Protein AF-0000000087404071 (afdb_homodimer)

Organism: NCBI:txid433684

Solvent-accessible surface area (backbone atoms only — not comparable to full-atom values): 47043 Å² total; per-residue (Å²): 137,82,78,70,80,77,76,70,75,76,73,71,73,70,72,68,76,66,86,72,91,66,72,61,55,29,76,43,85,42,82,38,25,37,29,34,39,38,40,31,20,65,32,60,66,78,44,68,62,78,69,76,77,49,72,41,61,79,34,69,57,43,48,50,44,55,48,39,45,52,49,43,44,51,49,50,44,65,51,8,68,35,48,36,35,96,51,39,63,20,35,45,32,31,46,17,23,73,33,55,61,46,35,47,54,48,49,56,59,50,48,45,33,76,46,64,73,75,74,86,66,58,68,96,76,67,64,42,88,52,50,72,36,52,36,40,33,31,40,28,30,59,44,33,55,43,30,56,57,46,33,47,58,34,41,59,54,36,26,26,28,35,14,30,52,42,29,27,50,73,59,70,38,33,76,75,25,53,31,48,46,56,59,46,69,47,37,64,55,53,36,51,51,51,50,49,49,40,57,75,69,60,49,50,30,29,28,38,37,22,20,75,43,51,39,13,39,52,46,43,52,50,36,53,52,55,37,56,72,66,67,70,46,43,71,75,46,77,45,69,38,58,88,56,48,71,44,98,44,71,68,21,49,52,52,49,51,52,50,50,52,51,61,70,71,45,81,42,62,33,40,36,41,37,41,54,40,67,51,48,41,56,52,51,53,50,33,35,75,68,65,37,66,44,37,35,35,32,33,64,61,37,49,79,34,62,74,51,68,64,36,88,57,47,76,53,32,45,49,76,49,63,42,73,75,84,68,42,76,54,86,65,47,53,59,35,42,57,53,55,48,74,73,62,84,48,49,61,57,51,54,46,40,71,79,41,37,62,53,80,80,77,62,83,81,74,63,81,78,67,62,58,73,77,76,63,73,67,94,62,84,61,48,42,55,46,68,48,55,41,69,56,62,60,33,44,53,40,26,19,38,38,48,48,53,50,52,51,52,51,45,48,23,60,73,24,49,36,39,72,72,45,41,73,48,82,68,88,79,50,21,61,74,63,84,137,83,77,72,80,77,76,70,78,75,73,70,72,70,71,68,77,67,86,71,91,64,74,60,55,30,76,43,86,43,82,40,26,35,29,34,40,38,40,31,20,64,32,61,68,79,45,70,61,76,70,77,77,52,73,40,60,77,36,70,55,42,46,50,43,56,48,38,45,53,50,42,43,48,50,49,45,66,53,9,68,34,48,37,35,97,52,40,64,20,36,45,32,33,45,18,24,74,34,54,61,46,36,48,54,46,50,56,58,51,46,45,34,75,44,72,74,67,76,84,71,60,69,97,73,66,68,44,88,52,54,71,36,52,37,40,32,30,41,28,28,58,44,31,56,45,30,56,58,45,33,49,58,34,41,59,55,35,25,27,27,36,14,28,51,42,29,26,49,72,60,70,38,32,74,77,25,53,33,47,45,57,59,47,70,48,37,65,57,56,38,51,51,50,51,49,49,40,58,75,70,62,50,50,28,28,29,39,37,22,20,76,44,51,40,12,39,52,48,42,52,48,36,54,51,54,36,55,71,66,65,70,48,44,70,74,46,77,46,70,38,58,89,57,48,70,44,98,44,72,67,22,50,51,52,49,51,53,52,50,51,50,61,68,73,46,81,41,63,33,41,36,41,35,39,53,40,67,49,47,42,56,52,53,54,51,30,36,76,68,65,37,67,45,38,34,36,32,32,64,61,38,47,78,32,63,74,52,68,64,37,88,56,46,77,53,33,44,50,76,48,62,41,73,75,84,67,41,76,54,86,66,48,53,59,35,40,57,54,54,47,76,73,63,84,48,49,61,57,52,53,46,42,73,77,39,37,63,54,82,79,78,63,83,82,73,62,81,79,67,60,59,73,76,77,64,73,68,94,62,86,62,48,42,54,47,67,47,55,40,70,56,63,58,35,45,54,42,26,18,38,39,48,48,52,52,51,51,51,53,45,49,23,61,73,24,48,34,41,71,72,45,39,73,49,82,68,88,80,50,22,61,74,62,83

Structure (mmCIF, N/CA/C/O backbone):
data_AF-0000000087404071-model_v1
#
loop_
_entity.id
_entity.type
_entity.pdbx_description
1 polymer 'G-protein coupled receptor family C group 6 member A'
#
loop_
_atom_site.group_PDB
_atom_site.id
_atom_site.type_symbol
_atom_site.label_atom_id
_atom_site.label_alt_id
_atom_site.label_comp_id
_atom_site.label_asym_id
_atom_site.label_entity_id
_atom_site.label_seq_id
_atom_site.pdbx_PDB_ins_code
_atom_site.Cartn_x
_atom_site.Cartn_y
_atom_site.Cartn_z
_atom_site.occupancy
_atom_site.B_iso_or_equiv
_atom_site.auth_seq_id
_atom_site.auth_comp_id
_atom_site.auth_asym_id
_atom_site.auth_atom_id
_atom_site.pdbx_PDB_model_num
ATOM 1 N N . MET A 1 1 ? 56.219 57.438 -12.195 1 28.77 1 MET A N 1
ATOM 2 C CA . MET A 1 1 ? 55.469 56.688 -11.211 1 28.77 1 MET A CA 1
ATOM 3 C C . MET A 1 1 ? 54.25 56.031 -11.852 1 28.77 1 MET A C 1
ATOM 5 O O . MET A 1 1 ? 53.281 56.719 -12.203 1 28.77 1 MET A O 1
ATOM 9 N N . THR A 1 2 ? 54.5 55.062 -12.789 1 33.03 2 THR A N 1
ATOM 10 C CA . THR A 1 2 ? 53.656 54.375 -13.758 1 33.03 2 THR A CA 1
ATOM 11 C C . THR A 1 2 ? 52.625 53.469 -13.047 1 33.03 2 THR A C 1
ATOM 13 O O . THR A 1 2 ? 53 52.625 -12.242 1 33.03 2 THR A O 1
ATOM 16 N N . PHE A 1 3 ? 51.5 54.062 -12.719 1 33.44 3 PHE A N 1
ATOM 17 C CA . PHE A 1 3 ? 50.344 53.5 -12.062 1 33.44 3 PHE A CA 1
ATOM 18 C C . PHE A 1 3 ? 49.781 52.344 -12.875 1 33.44 3 PHE A C 1
ATOM 20 O O . PHE A 1 3 ? 49.281 52.531 -13.984 1 33.44 3 PHE A O 1
ATOM 27 N N . SER A 1 4 ? 50.469 51.219 -12.859 1 37.12 4 SER A N 1
ATOM 28 C CA . SER A 1 4 ? 49.969 50.062 -13.578 1 37.12 4 SER A CA 1
ATOM 29 C C . SER A 1 4 ? 48.594 49.625 -13.031 1 37.12 4 SER A C 1
ATOM 31 O O . SER A 1 4 ? 48.438 49.469 -11.82 1 37.12 4 SER A O 1
ATOM 33 N N . PRO A 1 5 ? 47.562 50 -13.789 1 35.5 5 PRO A N 1
ATOM 34 C CA . PRO A 1 5 ? 46.188 49.625 -13.383 1 35.5 5 PRO A CA 1
ATOM 35 C C . PRO A 1 5 ? 46.062 48.125 -13.148 1 35.5 5 PRO A C 1
ATOM 37 O O . PRO A 1 5 ? 46.469 47.312 -13.984 1 35.5 5 PRO A O 1
ATOM 40 N N . LEU A 1 6 ? 46.219 47.688 -11.867 1 32.12 6 LEU A N 1
ATOM 41 C CA . LEU A 1 6 ? 45.969 46.312 -11.453 1 32.12 6 LEU A CA 1
ATOM 42 C C . LEU A 1 6 ? 44.594 45.844 -11.859 1 32.12 6 LEU A C 1
ATOM 44 O O . LEU A 1 6 ? 43.562 46.438 -11.453 1 32.12 6 LEU A O 1
ATOM 48 N N . LEU A 1 7 ? 44.438 45.375 -13.125 1 33.25 7 LEU A N 1
ATOM 49 C CA . LEU A 1 7 ? 43.219 44.719 -13.594 1 33.25 7 LEU A CA 1
ATOM 50 C C . LEU A 1 7 ? 42.812 43.594 -12.656 1 33.25 7 LEU A C 1
ATOM 52 O O . LEU A 1 7 ? 43.562 42.625 -12.461 1 33.25 7 LEU A O 1
ATOM 56 N N . SER A 1 8 ? 42.156 43.938 -11.57 1 32.16 8 SER A N 1
ATOM 57 C CA . SER A 1 8 ? 41.625 42.875 -10.711 1 32.16 8 SER A CA 1
ATOM 58 C C . SER A 1 8 ? 40.75 41.906 -11.5 1 32.16 8 SER A C 1
ATOM 60 O O . SER A 1 8 ? 39.844 42.312 -12.211 1 32.16 8 SER A O 1
ATOM 62 N N . PRO A 1 9 ? 41.375 40.75 -11.883 1 34.19 9 PRO A N 1
ATOM 63 C CA . PRO A 1 9 ? 40.469 39.812 -12.531 1 34.19 9 PRO A CA 1
ATOM 64 C C . PRO A 1 9 ? 39.188 39.531 -11.727 1 34.19 9 PRO A C 1
ATOM 66 O O . PRO A 1 9 ? 39.25 39.375 -10.508 1 34.19 9 PRO A O 1
ATOM 69 N N . ALA A 1 10 ? 38.094 40.156 -12.141 1 31.81 10 ALA A N 1
ATOM 70 C CA . ALA A 1 10 ? 36.781 39.781 -11.633 1 31.81 10 ALA A CA 1
ATOM 71 C C . ALA A 1 10 ? 36.594 38.25 -11.711 1 31.81 10 ALA A C 1
ATOM 73 O O . ALA A 1 10 ? 36.562 37.688 -12.797 1 31.81 10 ALA A O 1
ATOM 74 N N . VAL A 1 11 ? 37.188 37.562 -10.758 1 29.66 11 VAL A N 1
ATOM 75 C CA . VAL A 1 11 ? 36.781 36.188 -10.68 1 29.66 11 VAL A CA 1
ATOM 76 C C . VAL A 1 11 ? 35.281 36.094 -10.648 1 29.66 11 VAL A C 1
ATOM 78 O O . VAL A 1 11 ? 34.625 36.531 -9.703 1 29.66 11 VAL A O 1
ATOM 81 N N . ALA A 1 12 ? 34.688 36.156 -11.844 1 29.25 12 ALA A N 1
ATOM 82 C CA . ALA A 1 12 ? 33.281 35.719 -11.875 1 29.25 12 ALA A CA 1
ATOM 83 C C . ALA A 1 12 ? 33.125 34.375 -11.156 1 29.25 12 ALA A C 1
ATOM 85 O O . ALA A 1 12 ? 33.719 33.375 -11.547 1 29.25 12 ALA A O 1
ATOM 86 N N . VAL A 1 13 ? 32.906 34.5 -9.875 1 29.16 13 VAL A N 1
ATOM 87 C CA . VAL A 1 13 ? 32.375 33.312 -9.203 1 29.16 13 VAL A CA 1
ATOM 88 C C . VAL A 1 13 ? 31.281 32.688 -10.062 1 29.16 13 VAL A C 1
ATOM 90 O O . VAL A 1 13 ? 30.234 33.281 -10.289 1 29.16 13 VAL A O 1
ATOM 93 N N . PHE A 1 14 ? 31.688 31.953 -11.047 1 27.28 14 PHE A N 1
ATOM 94 C CA . PHE A 1 14 ? 30.703 31.016 -11.578 1 27.28 14 PHE A CA 1
ATOM 95 C C . PHE A 1 14 ? 29.922 30.344 -10.453 1 27.28 14 PHE A C 1
ATOM 97 O O . PHE A 1 14 ? 30.5 29.594 -9.656 1 27.28 14 PHE A O 1
ATOM 104 N N . CYS A 1 15 ? 28.922 31.078 -9.945 1 26.78 15 CYS A N 1
ATOM 105 C CA . CYS A 1 15 ? 27.906 30.297 -9.258 1 26.78 15 CYS A CA 1
ATOM 106 C C . CYS A 1 15 ? 27.688 28.969 -9.969 1 26.78 15 CYS A C 1
ATOM 108 O O . CYS A 1 15 ? 27.188 28.922 -11.102 1 26.78 15 CYS A O 1
ATOM 110 N N . LEU A 1 16 ? 28.656 28.062 -9.898 1 28.06 16 LEU A N 1
ATOM 111 C CA . LEU A 1 16 ? 28.266 26.688 -10.141 1 28.06 16 LEU A CA 1
ATOM 112 C C . LEU A 1 16 ? 26.797 26.469 -9.82 1 28.06 16 LEU A C 1
ATOM 114 O O . LEU A 1 16 ? 26.344 26.734 -8.703 1 28.06 16 LEU A O 1
ATOM 118 N N . GLY A 1 17 ? 25.938 26.781 -10.711 1 30.06 17 GLY A N 1
ATOM 119 C CA . GLY A 1 17 ? 24.562 26.281 -10.695 1 30.06 17 GLY A CA 1
ATOM 120 C C . GLY A 1 17 ? 24.406 24.984 -9.906 1 30.06 17 GLY A C 1
ATOM 121 O O . GLY A 1 17 ? 25.047 23.984 -10.219 1 30.06 17 GLY A O 1
ATOM 122 N N . SER A 1 18 ? 24.328 25.062 -8.523 1 31.95 18 SER A N 1
ATOM 123 C CA . SER A 1 18 ? 23.875 24.047 -7.574 1 31.95 18 SER A CA 1
ATOM 124 C C . SER A 1 18 ? 23.047 22.969 -8.266 1 31.95 18 SER A C 1
ATOM 126 O O . SER A 1 18 ? 22.312 23.266 -9.219 1 31.95 18 SER A O 1
ATOM 128 N N . CYS A 1 19 ? 23.484 21.828 -8.422 1 34.62 19 CYS A N 1
ATOM 129 C CA . CYS A 1 19 ? 22.703 20.609 -8.555 1 34.62 19 CYS A CA 1
ATOM 130 C C . CYS A 1 19 ? 21.312 20.781 -7.957 1 34.62 19 CYS A C 1
ATOM 132 O O . CYS A 1 19 ? 21.156 20.859 -6.734 1 34.62 19 CYS A O 1
ATOM 134 N N . GLU A 1 20 ? 20.328 21.531 -8.414 1 41.25 20 GLU A N 1
ATOM 135 C CA . GLU A 1 20 ? 18.953 21.922 -8.156 1 41.25 20 GLU A CA 1
ATOM 136 C C . GLU A 1 20 ? 18.281 20.969 -7.164 1 41.25 20 GLU A C 1
ATOM 138 O O . GLU A 1 20 ? 17.641 21.406 -6.211 1 41.25 20 GLU A O 1
ATOM 143 N N . ASN A 1 21 ? 17.562 19.703 -7.543 1 52.06 21 ASN A N 1
ATOM 144 C CA . ASN A 1 21 ? 16.359 19.266 -6.852 1 52.06 21 ASN A CA 1
ATOM 145 C C . ASN A 1 21 ? 16.688 18.5 -5.574 1 52.06 21 ASN A C 1
ATOM 147 O O . ASN A 1 21 ? 16.469 17.281 -5.508 1 52.06 21 ASN A O 1
ATOM 151 N N . GLU A 1 22 ? 17.578 18.891 -4.816 1 67.94 22 GLU A N 1
ATOM 152 C CA . GLU A 1 22 ? 17.75 18.234 -3.52 1 67.94 22 GLU A CA 1
ATOM 153 C C . GLU A 1 22 ? 16.5 18.406 -2.65 1 67.94 22 GLU A C 1
ATOM 155 O O . GLU A 1 22 ? 15.906 19.484 -2.615 1 67.94 22 GLU A O 1
ATOM 160 N N . PRO A 1 23 ? 16.172 17.312 -2.031 1 83.19 23 PRO A N 1
ATOM 161 C CA . PRO A 1 23 ? 15.008 17.422 -1.157 1 83.19 23 PRO A CA 1
ATOM 162 C C . PRO A 1 23 ? 15.234 18.344 0.032 1 83.19 23 PRO A C 1
ATOM 164 O O . PRO A 1 23 ? 16.359 18.484 0.505 1 83.19 23 PRO A O 1
ATOM 167 N N . LEU A 1 24 ? 14.328 19.234 0.399 1 94.81 24 LEU A N 1
ATOM 168 C CA . LEU A 1 24 ? 14.391 20.031 1.618 1 94.81 24 LEU A CA 1
ATOM 169 C C . LEU A 1 24 ? 14.648 19.141 2.834 1 94.81 24 LEU A C 1
ATOM 171 O O . LEU A 1 24 ? 13.875 18.219 3.102 1 94.81 24 LEU A O 1
ATOM 175 N N . ARG A 1 25 ? 15.781 19.297 3.469 1 97.25 25 ARG A N 1
ATOM 176 C CA . ARG A 1 25 ? 16.266 18.484 4.578 1 97.25 25 ARG A CA 1
ATOM 177 C C . ARG A 1 25 ? 16.812 19.359 5.703 1 97.25 25 ARG A C 1
ATOM 179 O O . ARG A 1 25 ? 17.516 20.344 5.453 1 97.25 25 ARG A O 1
ATOM 186 N N . ALA A 1 26 ? 16.406 19.141 6.887 1 98.19 26 ALA A N 1
ATOM 187 C CA . ALA A 1 26 ? 17.031 19.719 8.078 1 98.19 26 ALA A CA 1
ATOM 188 C C . ALA A 1 26 ? 17.734 18.656 8.906 1 98.19 26 ALA A C 1
ATOM 190 O O . ALA A 1 26 ? 17.125 17.641 9.258 1 98.19 26 ALA A O 1
ATOM 191 N N . TYR A 1 27 ? 19 18.891 9.211 1 97.06 27 TYR A N 1
ATOM 192 C CA . TYR A 1 27 ? 19.812 17.891 9.906 1 97.06 27 TYR A CA 1
ATOM 193 C C . TYR A 1 27 ? 20.547 18.516 11.086 1 97.06 27 TYR A C 1
ATOM 195 O O . TYR A 1 27 ? 21.016 19.656 11 1 97.06 27 TYR A O 1
ATOM 203 N N . SER A 1 28 ? 20.531 17.922 12.18 1 96.38 28 SER A N 1
ATOM 204 C CA . SER A 1 28 ? 21.328 18.234 13.367 1 96.38 28 SER A CA 1
ATOM 205 C C . SER A 1 28 ? 21.891 16.953 14 1 96.38 28 SER A C 1
ATOM 207 O O . SER A 1 28 ? 21.125 16.047 14.336 1 96.38 28 SER A O 1
ATOM 209 N N . PRO A 1 29 ? 23.172 16.859 14.156 1 93.44 29 PRO A N 1
ATOM 210 C CA . PRO A 1 29 ? 23.766 15.625 14.68 1 93.44 29 PRO A CA 1
ATOM 211 C C . PRO A 1 29 ? 23.5 15.422 16.172 1 93.44 29 PRO A C 1
ATOM 213 O O . PRO A 1 29 ? 23.188 16.375 16.875 1 93.44 29 PRO A O 1
ATOM 216 N N . GLY A 1 30 ? 23.516 14.18 16.609 1 90.75 30 GLY A N 1
ATOM 217 C CA . GLY A 1 30 ? 23.438 13.734 17.984 1 90.75 30 GLY A CA 1
ATOM 218 C C . GLY A 1 30 ? 23.938 12.312 18.172 1 90.75 30 GLY A C 1
ATOM 219 O O . GLY A 1 30 ? 24.234 11.617 17.203 1 90.75 30 GLY A O 1
ATOM 220 N N . ASP A 1 31 ? 24.156 11.953 19.438 1 87 31 ASP A N 1
ATOM 221 C CA . ASP A 1 31 ? 24.5 10.562 19.734 1 87 31 ASP A CA 1
ATOM 222 C C . ASP A 1 31 ? 23.438 9.609 19.219 1 87 31 ASP A C 1
ATOM 224 O O . ASP A 1 31 ? 23.734 8.477 18.828 1 87 31 ASP A O 1
ATOM 228 N N . ILE A 1 32 ? 22.266 10.109 19.312 1 89.56 32 ILE A N 1
ATOM 229 C CA . ILE A 1 32 ? 21.109 9.422 18.766 1 89.56 32 ILE A CA 1
ATOM 230 C C . ILE A 1 32 ? 20.344 10.367 17.828 1 89.56 32 ILE A C 1
ATOM 232 O O . ILE A 1 32 ? 20.172 11.547 18.141 1 89.56 32 ILE A O 1
ATOM 236 N N . THR A 1 33 ? 19.969 9.828 16.703 1 95 33 THR A N 1
ATOM 237 C CA . THR A 1 33 ? 19.266 10.664 15.742 1 95 33 THR A CA 1
ATOM 238 C C . THR A 1 33 ? 17.844 10.156 15.523 1 95 33 THR A C 1
ATOM 240 O O . THR A 1 33 ? 17.625 8.953 15.367 1 95 33 THR A O 1
ATOM 243 N N . ILE A 1 34 ? 16.891 11.039 15.555 1 97.81 34 ILE A N 1
ATOM 244 C CA . ILE A 1 34 ? 15.5 10.742 15.242 1 97.81 34 ILE A CA 1
ATOM 245 C C . ILE A 1 34 ? 15.164 11.273 13.852 1 97.81 34 ILE A C 1
ATOM 247 O O . ILE A 1 34 ? 15.469 12.422 13.531 1 97.81 34 ILE A O 1
ATOM 251 N N . GLY A 1 35 ? 14.641 10.398 13.031 1 98.62 35 GLY A N 1
ATOM 252 C CA . GLY A 1 35 ? 14.188 10.828 11.719 1 98.62 35 GLY A CA 1
ATOM 253 C C . GLY A 1 35 ? 12.836 11.523 11.758 1 98.62 35 GLY A C 1
ATOM 254 O O . GLY A 1 35 ? 12.023 11.266 12.648 1 98.62 35 GLY A O 1
ATOM 255 N N . GLY A 1 36 ? 12.602 12.438 10.812 1 98.88 36 GLY A N 1
ATOM 256 C CA . GLY A 1 36 ? 11.328 13.125 10.648 1 98.88 36 GLY A CA 1
ATOM 257 C C . GLY A 1 36 ? 10.852 13.164 9.211 1 98.88 36 GLY A C 1
ATOM 258 O O . GLY A 1 36 ? 11.641 13.445 8.305 1 98.88 36 GLY A O 1
ATOM 259 N N . LEU A 1 37 ? 9.609 12.828 8.984 1 98.88 37 LEU A N 1
ATOM 260 C CA . LEU A 1 37 ? 8.969 12.883 7.672 1 98.88 37 LEU A CA 1
ATOM 261 C C . LEU A 1 37 ? 7.727 13.766 7.715 1 98.88 37 LEU A C 1
ATOM 263 O O . LEU A 1 37 ? 6.742 13.422 8.375 1 98.88 37 LEU A O 1
ATOM 267 N N . PHE A 1 38 ? 7.77 14.914 7.035 1 98.81 38 PHE A N 1
ATOM 268 C CA . PHE A 1 38 ? 6.707 15.906 7.066 1 98.81 38 PHE A CA 1
ATOM 269 C C . PHE A 1 38 ? 6.402 16.422 5.664 1 98.81 38 PHE A C 1
ATOM 271 O O . PHE A 1 38 ? 7.316 16.703 4.887 1 98.81 38 PHE A O 1
ATOM 278 N N . PRO A 1 39 ? 5.125 16.469 5.301 1 97.81 39 PRO A N 1
ATOM 279 C CA . PRO A 1 39 ? 4.789 17.047 4 1 97.81 39 PRO A CA 1
ATOM 280 C C . PRO A 1 39 ? 4.797 18.578 4.016 1 97.81 39 PRO A C 1
ATOM 282 O O . PRO A 1 39 ? 3.738 19.203 3.932 1 97.81 39 PRO A O 1
ATOM 285 N N . VAL A 1 40 ? 5.961 19.156 4.043 1 97.5 40 VAL A N 1
ATOM 286 C CA . VAL A 1 40 ? 6.117 20.594 4.105 1 97.5 40 VAL A CA 1
ATOM 287 C C . VAL A 1 40 ? 5.508 21.234 2.861 1 97.5 40 VAL A C 1
ATOM 289 O O . VAL A 1 40 ? 4.953 22.344 2.93 1 97.5 40 VAL A O 1
ATOM 292 N N . HIS A 1 41 ? 5.703 20.625 1.725 1 94.94 41 HIS A N 1
ATOM 293 C CA . HIS A 1 41 ? 4.926 20.922 0.527 1 94.94 41 HIS A CA 1
ATOM 294 C C . HIS A 1 41 ? 3.807 19.922 0.324 1 94.94 41 HIS A C 1
ATOM 296 O O . HIS A 1 41 ? 3.957 18.734 0.668 1 94.94 41 HIS A O 1
ATOM 302 N N . ARG A 1 42 ? 2.68 20.344 -0.274 1 91.88 42 ARG A N 1
ATOM 303 C CA . ARG A 1 42 ? 1.488 19.5 -0.222 1 91.88 42 ARG A CA 1
ATOM 304 C C . ARG A 1 42 ? 1.052 19.094 -1.622 1 91.88 42 ARG A C 1
ATOM 306 O O . ARG A 1 42 ? 0.002 18.469 -1.79 1 91.88 42 ARG A O 1
ATOM 313 N N . LYS A 1 43 ? 1.758 19.453 -2.596 1 89.69 43 LYS A N 1
ATOM 314 C CA . LYS A 1 43 ? 1.389 19.125 -3.969 1 89.69 43 LYS A CA 1
ATOM 315 C C . LYS A 1 43 ? 2.605 18.688 -4.777 1 89.69 43 LYS A C 1
ATOM 317 O O . LYS A 1 43 ? 3.717 19.172 -4.547 1 89.69 43 LYS A O 1
ATOM 322 N N . THR A 1 44 ? 2.385 17.719 -5.609 1 90.94 44 THR A N 1
ATOM 323 C CA . THR A 1 44 ? 3.379 17.328 -6.602 1 90.94 44 THR A CA 1
ATOM 324 C C . THR A 1 44 ? 2.809 17.438 -8.016 1 90.94 44 THR A C 1
ATOM 326 O O . THR A 1 44 ? 1.595 17.562 -8.188 1 90.94 44 THR A O 1
ATOM 329 N N . ASN A 1 45 ? 3.678 17.453 -9.039 1 88.38 45 ASN A N 1
ATOM 330 C CA . ASN A 1 45 ? 3.244 17.531 -10.43 1 88.38 45 ASN A CA 1
ATOM 331 C C . ASN A 1 45 ? 2.973 16.156 -11.016 1 88.38 45 ASN A C 1
ATOM 333 O O . ASN A 1 45 ? 3.17 15.93 -12.211 1 88.38 45 ASN A O 1
ATOM 337 N N . ARG A 1 46 ? 2.559 15.305 -10.211 1 86.19 46 ARG A N 1
ATOM 338 C CA . ARG A 1 46 ? 2.291 13.938 -10.648 1 86.19 46 ARG A CA 1
ATOM 339 C C . ARG A 1 46 ? 1.229 13.914 -11.742 1 86.19 46 ARG A C 1
ATOM 341 O O . ARG A 1 46 ? 0.226 14.625 -11.656 1 86.19 46 ARG A O 1
ATOM 348 N N . SER A 1 47 ? 1.562 13.141 -12.773 1 82.75 47 SER A N 1
ATOM 349 C CA . SER A 1 47 ? 0.643 12.945 -13.891 1 82.75 47 SER A CA 1
ATOM 350 C C . SER A 1 47 ? 0.596 11.484 -14.312 1 82.75 47 SER A C 1
ATOM 352 O O . SER A 1 47 ? 1.299 10.641 -13.75 1 82.75 47 SER A O 1
ATOM 354 N N . MET A 1 48 ? -0.294 11.211 -15.195 1 78 48 MET A N 1
ATOM 355 C CA . MET A 1 48 ? -0.439 9.836 -15.68 1 78 48 MET A CA 1
ATOM 356 C C . MET A 1 48 ? 0.773 9.422 -16.516 1 78 48 MET A C 1
ATOM 358 O O . MET A 1 48 ? 0.998 8.234 -16.734 1 78 48 MET A O 1
ATOM 362 N N . ARG A 1 49 ? 1.459 10.375 -16.969 1 77.38 49 ARG A N 1
ATOM 363 C CA . ARG A 1 49 ? 2.703 10.102 -17.688 1 77.38 49 ARG A CA 1
ATOM 364 C C . ARG A 1 49 ? 3.904 10.203 -16.75 1 77.38 49 ARG A C 1
ATOM 366 O O . ARG A 1 49 ? 4.066 11.195 -16.047 1 77.38 49 ARG A O 1
ATOM 373 N N . HIS A 1 50 ? 4.691 9.164 -16.734 1 81.5 50 HIS A N 1
ATOM 374 C CA . HIS A 1 50 ? 5.84 9.117 -15.836 1 81.5 50 HIS A CA 1
ATOM 375 C C . HIS A 1 50 ? 6.863 10.188 -16.203 1 81.5 50 HIS A C 1
ATOM 377 O O . HIS A 1 50 ? 7.121 10.438 -17.375 1 81.5 50 HIS A O 1
ATOM 383 N N . GLY A 1 51 ? 7.316 10.898 -15.188 1 78.56 51 GLY A N 1
ATOM 384 C CA . GLY A 1 51 ? 8.312 11.945 -15.359 1 78.56 51 GLY A CA 1
ATOM 385 C C . GLY A 1 51 ? 8.898 12.438 -14.047 1 78.56 51 GLY A C 1
ATOM 386 O O . GLY A 1 51 ? 8.562 11.922 -12.984 1 78.56 51 GLY A O 1
ATOM 387 N N . PRO A 1 52 ? 9.805 13.383 -14.188 1 82.06 52 PRO A N 1
ATOM 388 C CA . PRO A 1 52 ? 10.391 13.938 -12.969 1 82.06 52 PRO A CA 1
ATOM 389 C C . PRO A 1 52 ? 9.359 14.602 -12.062 1 82.06 52 PRO A C 1
ATOM 391 O O . PRO A 1 52 ? 8.422 15.242 -12.562 1 82.06 52 PRO A O 1
ATOM 394 N N . LEU A 1 53 ? 9.547 14.43 -10.789 1 86.56 53 LEU A N 1
ATOM 395 C CA . LEU A 1 53 ? 8.594 14.961 -9.82 1 86.56 53 LEU A CA 1
ATOM 396 C C . LEU A 1 53 ? 9.125 16.234 -9.18 1 86.56 53 LEU A C 1
ATOM 398 O O . LEU A 1 53 ? 10.32 16.359 -8.922 1 86.56 53 LEU A O 1
ATOM 402 N N . SER A 1 54 ? 8.266 17.156 -8.969 1 88.94 54 SER A N 1
ATOM 403 C CA . SER A 1 54 ? 8.562 18.391 -8.242 1 88.94 54 SER A CA 1
ATOM 404 C C . SER A 1 54 ? 7.496 18.688 -7.191 1 88.94 54 SER A C 1
ATOM 406 O O . SER A 1 54 ? 6.352 18.25 -7.32 1 88.94 54 SER A O 1
ATOM 408 N N . CYS A 1 55 ? 7.965 19.375 -6.168 1 90.75 55 CYS A N 1
ATOM 409 C CA . CYS A 1 55 ? 7.098 19.719 -5.043 1 90.75 55 CYS A CA 1
ATOM 410 C C . CYS A 1 55 ? 6.68 21.172 -5.086 1 90.75 55 CYS A C 1
ATOM 412 O O . CYS A 1 55 ? 7.477 22.047 -5.453 1 90.75 55 CYS A O 1
ATOM 414 N N . SER A 1 56 ? 5.418 21.391 -4.773 1 91.06 56 SER A N 1
ATOM 415 C CA . SER A 1 56 ? 4.926 22.75 -4.676 1 91.06 56 SER A CA 1
ATOM 416 C C . SER A 1 56 ? 3.867 22.891 -3.584 1 91.06 56 SER A C 1
ATOM 418 O O . SER A 1 56 ? 3.605 21.938 -2.85 1 91.06 56 SER A O 1
ATOM 420 N N . ALA A 1 57 ? 3.369 24.094 -3.303 1 90.5 57 ALA A N 1
ATOM 421 C CA . ALA A 1 57 ? 2.318 24.406 -2.338 1 90.5 57 ALA A CA 1
ATOM 422 C C . ALA A 1 57 ? 2.832 24.281 -0.906 1 90.5 57 ALA A C 1
ATOM 424 O O . ALA A 1 57 ? 2.412 23.391 -0.167 1 90.5 57 ALA A O 1
ATOM 425 N N . TYR A 1 58 ? 3.668 25.25 -0.593 1 93.06 58 TYR A N 1
ATOM 426 C CA . TYR A 1 58 ? 4.25 25.312 0.743 1 93.06 58 TYR A CA 1
ATOM 427 C C . TYR A 1 58 ? 3.162 25.438 1.805 1 93.06 58 TYR A C 1
ATOM 429 O O . TYR A 1 58 ? 2.189 26.172 1.624 1 93.06 58 TYR A O 1
ATOM 437 N N . ASP A 1 59 ? 3.256 24.641 2.869 1 92.69 59 ASP A N 1
ATOM 438 C CA . ASP A 1 59 ? 2.236 24.609 3.914 1 92.69 59 ASP A CA 1
ATOM 439 C C . ASP A 1 59 ? 2.803 25.094 5.246 1 92.69 59 ASP A C 1
ATOM 441 O O . ASP A 1 59 ? 3.654 24.438 5.844 1 92.69 59 ASP A O 1
ATOM 445 N N . LEU A 1 60 ? 2.266 26.156 5.727 1 91.62 60 LEU A N 1
ATOM 446 C CA . LEU A 1 60 ? 2.75 26.812 6.938 1 91.62 60 LEU A CA 1
ATOM 447 C C . LEU A 1 60 ? 2.561 25.922 8.156 1 91.62 60 LEU A C 1
ATOM 449 O O . LEU A 1 60 ? 3.416 25.875 9.039 1 91.62 60 LEU A O 1
ATOM 453 N N . ARG A 1 61 ? 1.519 25.25 8.203 1 92.88 61 ARG A N 1
ATOM 454 C CA . ARG A 1 61 ? 1.242 24.406 9.359 1 92.88 61 ARG A CA 1
ATOM 455 C C . ARG A 1 61 ? 2.236 23.25 9.438 1 92.88 61 ARG A C 1
ATOM 457 O O . ARG A 1 61 ? 2.697 22.891 10.531 1 92.88 61 ARG A O 1
ATOM 464 N N . THR A 1 62 ? 2.492 22.688 8.297 1 96.12 62 THR A N 1
ATOM 465 C CA . THR A 1 62 ? 3.449 21.578 8.305 1 96.12 62 THR A CA 1
ATOM 466 C C . THR A 1 62 ? 4.848 22.078 8.656 1 96.12 62 THR A C 1
ATOM 468 O O . THR A 1 62 ? 5.617 21.375 9.312 1 96.12 62 THR A O 1
ATOM 471 N N . PHE A 1 63 ? 5.191 23.312 8.164 1 96.88 63 PHE A N 1
ATOM 472 C CA . PHE A 1 63 ? 6.434 23.922 8.633 1 96.88 63 PHE A CA 1
ATOM 473 C C . PHE A 1 63 ? 6.473 23.969 10.156 1 96.88 63 PHE A C 1
ATOM 475 O O . PHE A 1 63 ? 7.461 23.562 10.766 1 96.88 63 PHE A O 1
ATOM 482 N N . LEU A 1 64 ? 5.434 24.422 10.742 1 97.25 64 LEU A N 1
ATOM 483 C CA . LEU A 1 64 ? 5.371 24.516 12.195 1 97.25 64 LEU A CA 1
ATOM 484 C C . LEU A 1 64 ? 5.496 23.141 12.836 1 97.25 64 LEU A C 1
ATOM 486 O O . LEU A 1 64 ? 6.07 23 13.914 1 97.25 64 LEU A O 1
ATOM 490 N N . HIS A 1 65 ? 4.945 22.094 12.18 1 98.56 65 HIS A N 1
ATOM 491 C CA . HIS A 1 65 ? 5.082 20.734 12.672 1 98.56 65 HIS A CA 1
ATOM 492 C C . HIS A 1 65 ? 6.551 20.328 12.766 1 98.56 65 HIS A C 1
ATOM 494 O O . HIS A 1 65 ? 6.961 19.688 13.727 1 98.56 65 HIS A O 1
ATOM 500 N N . THR A 1 66 ? 7.371 20.672 11.75 1 98.69 66 THR A N 1
ATOM 501 C CA . THR A 1 66 ? 8.797 20.375 11.82 1 98.69 66 THR A CA 1
ATOM 502 C C . THR A 1 66 ? 9.438 21.094 13.008 1 98.69 66 THR A C 1
ATOM 504 O O . THR A 1 66 ? 10.297 20.531 13.688 1 98.69 66 THR A O 1
ATOM 507 N N . GLN A 1 67 ? 8.969 22.344 13.219 1 98.5 67 GLN A N 1
ATOM 508 C CA . GLN A 1 67 ? 9.547 23.109 14.32 1 98.5 67 GLN A CA 1
ATOM 509 C C . GLN A 1 67 ? 9.141 22.531 15.672 1 98.5 67 GLN A C 1
ATOM 511 O O . GLN A 1 67 ? 9.914 22.578 16.625 1 98.5 67 GLN A O 1
ATOM 516 N N . VAL A 1 68 ? 7.941 21.953 15.734 1 98.75 68 VAL A N 1
ATOM 517 C CA . VAL A 1 68 ? 7.527 21.281 16.969 1 98.75 68 VAL A CA 1
ATOM 518 C C . VAL A 1 68 ? 8.492 20.141 17.281 1 98.75 68 VAL A C 1
ATOM 520 O O . VAL A 1 68 ? 8.898 19.969 18.438 1 98.75 68 VAL A O 1
ATOM 523 N N . MET A 1 69 ? 8.805 19.312 16.297 1 98.81 69 MET A N 1
ATOM 524 C CA . MET A 1 69 ? 9.727 18.203 16.516 1 98.81 69 MET A CA 1
ATOM 525 C C . MET A 1 69 ? 11.086 18.719 16.984 1 98.81 69 MET A C 1
ATOM 527 O O . MET A 1 69 ? 11.633 18.203 17.969 1 98.81 69 MET A O 1
ATOM 531 N N . ILE A 1 70 ? 11.602 19.734 16.328 1 98.44 70 ILE A N 1
ATOM 532 C CA . ILE A 1 70 ? 12.906 20.297 16.641 1 98.44 70 ILE A CA 1
ATOM 533 C C . ILE A 1 70 ? 12.891 20.875 18.047 1 98.44 70 ILE A C 1
ATOM 535 O O . ILE A 1 70 ? 13.797 20.625 18.844 1 98.44 70 ILE A O 1
ATOM 539 N N . TYR A 1 71 ? 11.867 21.656 18.344 1 98.06 71 TYR A N 1
ATOM 540 C CA . TYR A 1 71 ? 11.68 22.25 19.656 1 98.06 71 TYR A CA 1
ATOM 541 C C . TYR A 1 71 ? 11.656 21.156 20.734 1 98.06 71 TYR A C 1
ATOM 543 O O . TYR A 1 71 ? 12.32 21.297 21.766 1 98.06 71 TYR A O 1
ATOM 551 N N . SER A 1 72 ? 10.875 20.141 20.516 1 97.88 72 SER A N 1
ATOM 552 C CA . SER A 1 72 ? 10.719 19.047 21.484 1 97.88 72 SER A CA 1
ATOM 553 C C . SER A 1 72 ? 12.039 18.344 21.734 1 97.88 72 SER A C 1
ATOM 555 O O . SER A 1 72 ? 12.352 17.984 22.875 1 97.88 72 SER A O 1
ATOM 557 N N . ILE A 1 73 ? 12.773 18.094 20.672 1 96.88 73 ILE A N 1
ATOM 558 C CA . ILE A 1 73 ? 14.086 17.469 20.812 1 96.88 73 ILE A CA 1
ATOM 559 C C . ILE A 1 73 ? 15.008 18.391 21.625 1 96.88 73 ILE A C 1
ATOM 561 O O . ILE A 1 73 ? 15.766 17.922 22.469 1 96.88 73 ILE A O 1
ATOM 565 N N . GLY A 1 74 ? 14.938 19.703 21.328 1 94.69 74 GLY A N 1
ATOM 566 C CA . GLY A 1 74 ? 15.688 20.656 22.125 1 94.69 74 GLY A CA 1
ATOM 567 C C . GLY A 1 74 ? 15.359 20.594 23.594 1 94.69 74 GLY A C 1
ATOM 568 O O . GLY A 1 74 ? 16.25 20.656 24.438 1 94.69 74 GLY A O 1
ATOM 569 N N . GLU A 1 75 ? 14.094 20.484 23.875 1 93.88 75 GLU A N 1
ATOM 570 C CA . GLU A 1 75 ? 13.656 20.375 25.266 1 93.88 75 GLU A CA 1
ATOM 571 C C . GLU A 1 75 ? 14.227 19.109 25.922 1 93.88 75 GLU A C 1
ATOM 573 O O . GLU A 1 75 ? 14.664 19.156 27.078 1 93.88 75 GLU A O 1
ATOM 578 N N . VAL A 1 76 ? 14.164 18.031 25.203 1 93.06 76 VAL A N 1
ATOM 579 C CA . VAL A 1 76 ? 14.703 16.766 25.703 1 93.06 76 VAL A CA 1
ATOM 580 C C . VAL A 1 76 ? 16.188 16.922 26 1 93.06 76 VAL A C 1
ATOM 582 O O . VAL A 1 76 ? 16.672 16.469 27.047 1 93.06 76 VAL A O 1
ATOM 585 N N . ASN A 1 77 ? 16.891 17.562 25.125 1 91.56 77 ASN A N 1
ATOM 586 C CA . ASN A 1 77 ? 18.328 17.781 25.297 1 91.56 77 ASN A CA 1
ATOM 587 C C . ASN A 1 77 ? 18.609 18.672 26.5 1 91.56 77 ASN A C 1
ATOM 589 O O . ASN A 1 77 ? 19.625 18.484 27.188 1 91.56 77 ASN A O 1
ATOM 593 N N . GLN A 1 78 ? 17.812 19.625 26.672 1 87.75 78 GLN A N 1
ATOM 594 C CA . GLN A 1 78 ? 18.016 20.547 27.797 1 87.75 78 GLN A CA 1
ATOM 595 C C . GLN A 1 78 ? 17.719 19.859 29.125 1 87.75 78 GLN A C 1
ATOM 597 O O . GLN A 1 78 ? 18.406 20.078 30.109 1 87.75 78 GLN A O 1
ATOM 602 N N . ARG A 1 79 ? 16.656 19.125 29.062 1 80.19 79 ARG A N 1
ATOM 603 C CA . ARG A 1 79 ? 16.297 18.406 30.266 1 80.19 79 ARG A CA 1
ATOM 604 C C . ARG A 1 79 ? 17.25 17.25 30.516 1 80.19 79 ARG A C 1
ATOM 606 O O . ARG A 1 79 ? 17.281 16.688 31.625 1 80.19 79 ARG A O 1
ATOM 613 N N . MET A 1 80 ? 17.922 16.875 29.469 1 62.31 80 MET A N 1
ATOM 614 C CA . MET A 1 80 ? 18.734 15.664 29.312 1 62.31 80 MET A CA 1
ATOM 615 C C . MET A 1 80 ? 19.812 15.594 30.391 1 62.31 80 MET A C 1
ATOM 617 O O . MET A 1 80 ? 20.25 14.508 30.766 1 62.31 80 MET A O 1
ATOM 621 N N . ALA A 1 81 ? 20.375 16.812 30.75 1 61.59 81 ALA A N 1
ATOM 622 C CA . ALA A 1 81 ? 21.312 16.672 31.875 1 61.59 81 ALA A CA 1
ATOM 623 C C . ALA A 1 81 ? 20.703 15.789 32.969 1 61.59 81 ALA A C 1
ATOM 625 O O . ALA A 1 81 ? 21.438 15.062 33.656 1 61.59 81 ALA A O 1
ATOM 626 N N . ARG A 1 82 ? 19.422 15.562 32.906 1 66 82 ARG A N 1
ATOM 627 C CA . ARG A 1 82 ? 18.766 14.734 33.906 1 66 82 ARG A CA 1
ATOM 628 C C . ARG A 1 82 ? 18.172 13.477 33.281 1 66 82 ARG A C 1
ATOM 630 O O . ARG A 1 82 ? 18.281 12.383 33.844 1 66 82 ARG A O 1
ATOM 637 N N . LEU A 1 83 ? 17.734 13.547 32.094 1 68.75 83 LEU A N 1
ATOM 638 C CA . LEU A 1 83 ? 17 12.438 31.484 1 68.75 83 LEU A CA 1
ATOM 639 C C . LEU A 1 83 ? 17.953 11.453 30.797 1 68.75 83 LEU A C 1
ATOM 641 O O . LEU A 1 83 ? 17.812 10.242 30.953 1 68.75 83 LEU A O 1
ATOM 645 N N . LEU A 1 84 ? 18.844 11.961 29.984 1 76.44 84 LEU A N 1
ATOM 646 C CA . LEU A 1 84 ? 19.828 11.195 29.234 1 76.44 84 LEU A CA 1
ATOM 647 C C . LEU A 1 84 ? 21.234 11.781 29.422 1 76.44 84 LEU A C 1
ATOM 649 O O . LEU A 1 84 ? 21.828 12.273 28.453 1 76.44 84 LEU A O 1
ATOM 653 N N . PRO A 1 85 ? 21.672 11.602 30.641 1 76.25 85 PRO A N 1
ATOM 654 C CA . PRO A 1 85 ? 22.984 12.234 30.875 1 76.25 85 PRO A CA 1
ATOM 655 C C . PRO A 1 85 ? 24.047 11.766 29.906 1 76.25 85 PRO A C 1
ATOM 657 O O . PRO A 1 85 ? 24.141 10.57 29.609 1 76.25 85 PRO A O 1
ATOM 660 N N . ASN A 1 86 ? 24.688 12.656 29.188 1 75.44 86 ASN A N 1
ATOM 661 C CA . ASN A 1 86 ? 25.844 12.453 28.312 1 75.44 86 ASN A CA 1
ATOM 662 C C . ASN A 1 86 ? 25.406 12 26.922 1 75.44 86 ASN A C 1
ATOM 664 O O . ASN A 1 86 ? 26.219 11.438 26.172 1 75.44 86 ASN A O 1
ATOM 668 N N . PHE A 1 87 ? 24.078 12.023 26.734 1 82.94 87 PHE A N 1
ATOM 669 C CA . PHE A 1 87 ? 23.609 11.734 25.375 1 82.94 87 PHE A CA 1
ATOM 670 C C . PHE A 1 87 ? 22.922 12.953 24.766 1 82.94 87 PHE A C 1
ATOM 672 O O . PHE A 1 87 ? 22.219 13.695 25.453 1 82.94 87 PHE A O 1
ATOM 679 N N . THR A 1 88 ? 23.172 13.148 23.516 1 88.06 88 THR A N 1
ATOM 680 C CA . THR A 1 88 ? 22.469 14.172 22.766 1 88.06 88 THR A CA 1
ATOM 681 C C . THR A 1 88 ? 21.594 13.539 21.688 1 88.06 88 THR A C 1
ATOM 683 O O . THR A 1 88 ? 21.984 12.531 21.078 1 88.06 88 THR A O 1
ATOM 686 N N . VAL A 1 89 ? 20.453 14.156 21.578 1 92.88 89 VAL A N 1
ATOM 687 C CA . VAL A 1 89 ? 19.531 13.688 20.547 1 92.88 89 VAL A CA 1
ATOM 688 C C . VAL A 1 89 ? 19.547 14.656 19.359 1 92.88 89 VAL A C 1
ATOM 690 O O . VAL A 1 89 ? 19.422 15.867 19.547 1 92.88 89 VAL A O 1
ATOM 693 N N . GLY A 1 90 ? 19.828 14.156 18.188 1 95.31 90 GLY A N 1
ATOM 694 C CA . GLY A 1 90 ? 19.75 14.922 16.953 1 95.31 90 GLY A CA 1
ATOM 695 C C . GLY A 1 90 ? 18.531 14.586 16.125 1 95.31 90 GLY A C 1
ATOM 696 O O . GLY A 1 90 ? 17.641 13.859 16.578 1 95.31 90 GLY A O 1
ATOM 697 N N . TYR A 1 91 ? 18.438 15.25 14.938 1 97.94 91 TYR A N 1
ATOM 698 C CA . TYR A 1 91 ? 17.312 14.961 14.047 1 97.94 91 TYR A CA 1
ATOM 699 C C . TYR A 1 91 ? 17.766 14.992 12.594 1 97.94 91 TYR A C 1
ATOM 701 O O . TYR A 1 91 ? 18.797 15.594 12.258 1 97.94 91 TYR A O 1
ATOM 709 N N . ASP A 1 92 ? 17.125 14.258 11.766 1 97.88 92 ASP A N 1
ATOM 710 C CA . ASP A 1 92 ? 17.203 14.242 10.305 1 97.88 92 ASP A CA 1
ATOM 711 C C . ASP A 1 92 ? 15.82 14.289 9.672 1 97.88 92 ASP A C 1
ATOM 713 O O . ASP A 1 92 ? 15.156 13.266 9.539 1 97.88 92 ASP A O 1
ATOM 717 N N . ILE A 1 93 ? 15.367 15.508 9.273 1 98.69 93 ILE A N 1
ATOM 718 C CA . ILE A 1 93 ? 13.992 15.766 8.859 1 98.69 93 ILE A CA 1
ATOM 719 C C . ILE A 1 93 ? 13.938 15.977 7.352 1 98.69 93 ILE A C 1
ATOM 721 O O . ILE A 1 93 ? 14.758 16.719 6.793 1 98.69 93 ILE A O 1
ATOM 725 N N . TYR A 1 94 ? 13 15.312 6.68 1 98.25 94 TYR A N 1
ATOM 726 C CA . TYR A 1 94 ? 12.844 15.438 5.234 1 98.25 94 TYR A CA 1
ATOM 727 C C . TYR A 1 94 ? 11.438 15.914 4.887 1 98.25 94 TYR A C 1
ATOM 729 O O . TYR A 1 94 ? 10.469 15.547 5.551 1 98.25 94 TYR A O 1
ATOM 737 N N . ASP A 1 95 ? 11.336 16.75 3.842 1 98.19 95 ASP A N 1
ATOM 738 C CA . ASP A 1 95 ? 10.07 17.078 3.193 1 98.19 95 ASP A CA 1
ATOM 739 C C . ASP A 1 95 ? 9.609 15.938 2.289 1 98.19 95 ASP A C 1
ATOM 741 O O . ASP A 1 95 ? 10.266 15.617 1.299 1 98.19 95 ASP A O 1
ATOM 745 N N . THR A 1 96 ? 8.422 15.414 2.568 1 97.62 96 THR A N 1
ATOM 746 C CA . THR A 1 96 ? 7.93 14.289 1.787 1 97.62 96 THR A CA 1
ATOM 747 C C . THR A 1 96 ? 6.992 14.766 0.681 1 97.62 96 THR A C 1
ATOM 749 O O . THR A 1 96 ? 6.59 13.977 -0.18 1 97.62 96 THR A O 1
ATOM 752 N N . CYS A 1 97 ? 6.613 16.047 0.743 1 96 97 CYS A N 1
ATOM 753 C CA . CYS A 1 97 ? 5.672 16.641 -0.205 1 96 97 CYS A CA 1
ATOM 754 C C . CYS A 1 97 ? 4.355 15.867 -0.216 1 96 97 CYS A C 1
ATOM 756 O O . CYS A 1 97 ? 3.609 15.922 -1.194 1 96 97 CYS A O 1
ATOM 758 N N . GLY A 1 98 ? 4.145 15.078 0.84 1 94.75 98 GLY A N 1
ATOM 759 C CA . GLY A 1 98 ? 2.943 14.266 0.902 1 94.75 98 GLY A CA 1
ATOM 760 C C . GLY A 1 98 ? 2.867 13.227 -0.203 1 94.75 98 GLY A C 1
ATOM 761 O O . GLY A 1 98 ? 1.781 12.758 -0.549 1 94.75 98 GLY A O 1
ATOM 762 N N . ASP A 1 99 ? 3.953 12.961 -0.82 1 95.19 99 ASP A N 1
ATOM 763 C CA . ASP A 1 99 ? 4.043 12.078 -1.979 1 95.19 99 ASP A CA 1
ATOM 764 C C . ASP A 1 99 ? 4.805 10.797 -1.636 1 95.19 99 ASP A C 1
ATOM 766 O O . ASP A 1 99 ? 5.852 10.844 -0.99 1 95.19 99 ASP A O 1
ATOM 770 N N . VAL A 1 100 ? 4.27 9.711 -2.115 1 96.44 100 VAL A N 1
ATOM 771 C CA . VAL A 1 100 ? 4.82 8.406 -1.774 1 96.44 100 VAL A CA 1
ATOM 772 C C . VAL A 1 100 ? 6.262 8.305 -2.266 1 96.44 100 VAL A C 1
ATOM 774 O O . VAL A 1 100 ? 7.141 7.832 -1.541 1 96.44 100 VAL A O 1
ATOM 777 N N . SER A 1 101 ? 6.605 8.773 -3.502 1 94.31 101 SER A N 1
ATOM 778 C CA . SER A 1 101 ? 7.941 8.656 -4.074 1 94.31 101 SER A CA 1
ATOM 779 C C . SER A 1 101 ? 8.961 9.461 -3.273 1 94.31 101 SER A C 1
ATOM 781 O O . SER A 1 101 ? 10.039 8.961 -2.953 1 94.31 101 SER A O 1
ATOM 783 N N . PHE A 1 102 ? 8.594 10.672 -2.926 1 95.5 102 PHE A N 1
ATOM 784 C CA . PHE A 1 102 ? 9.484 11.5 -2.127 1 95.5 102 PHE A CA 1
ATOM 785 C C . PHE A 1 102 ? 9.703 10.891 -0.747 1 95.5 102 PHE A C 1
ATOM 787 O O . PHE A 1 102 ? 10.812 10.945 -0.208 1 95.5 102 PHE A O 1
ATOM 794 N N . ALA A 1 103 ? 8.664 10.352 -0.204 1 97.88 103 ALA A N 1
ATOM 795 C CA . ALA A 1 103 ? 8.766 9.742 1.12 1 97.88 103 ALA A CA 1
ATOM 796 C C . ALA A 1 103 ? 9.68 8.523 1.099 1 97.88 103 ALA A C 1
ATOM 798 O O . ALA A 1 103 ? 10.438 8.297 2.041 1 97.88 103 ALA A O 1
ATOM 799 N N . ILE A 1 104 ? 9.547 7.699 0.056 1 96.81 104 ILE A N 1
ATOM 800 C CA . ILE A 1 104 ? 10.422 6.539 -0.067 1 96.81 104 ILE A CA 1
ATOM 801 C C . ILE A 1 104 ? 11.875 6.992 -0.144 1 96.81 104 ILE A C 1
ATOM 803 O O . ILE A 1 104 ? 12.734 6.473 0.573 1 96.81 104 ILE A O 1
ATOM 807 N N . ARG A 1 105 ? 12.188 7.969 -0.962 1 93.56 105 ARG A N 1
ATOM 808 C CA . ARG A 1 105 ? 13.547 8.484 -1.095 1 93.56 105 ARG A CA 1
ATOM 809 C C . ARG A 1 105 ? 14.078 8.969 0.249 1 93.56 105 ARG A C 1
ATOM 811 O O . ARG A 1 105 ? 15.203 8.633 0.635 1 93.56 105 ARG A O 1
ATOM 818 N N . ALA A 1 106 ? 13.266 9.75 0.883 1 95.94 106 ALA A N 1
ATOM 819 C CA . ALA A 1 106 ? 13.648 10.273 2.193 1 95.94 106 ALA A CA 1
ATOM 820 C C . ALA A 1 106 ? 13.93 9.133 3.172 1 95.94 106 ALA A C 1
ATOM 822 O O . ALA A 1 106 ? 14.906 9.172 3.916 1 95.94 106 ALA A O 1
ATOM 823 N N . THR A 1 107 ? 13.086 8.133 3.184 1 97.06 107 THR A N 1
ATOM 824 C CA . THR A 1 107 ? 13.203 7.004 4.102 1 97.06 107 THR A CA 1
ATOM 825 C C . THR A 1 107 ? 14.484 6.219 3.836 1 97.06 107 THR A C 1
ATOM 827 O O . THR A 1 107 ? 15.188 5.828 4.773 1 97.06 107 THR A O 1
ATOM 830 N N . LEU A 1 108 ? 14.766 6.008 2.578 1 92.44 108 LEU A N 1
ATOM 831 C CA . LEU A 1 108 ? 15.992 5.301 2.217 1 92.44 108 LEU A CA 1
ATOM 832 C C . LEU A 1 108 ? 17.219 6.082 2.66 1 92.44 108 LEU A C 1
ATOM 834 O O . LEU A 1 108 ? 18.219 5.496 3.092 1 92.44 108 LEU A O 1
ATOM 838 N N . GLN A 1 109 ? 17.172 7.387 2.582 1 92.06 109 GLN A N 1
ATOM 839 C CA . GLN A 1 109 ? 18.266 8.219 3.076 1 92.06 109 GLN A CA 1
ATOM 840 C C . GLN A 1 109 ? 18.406 8.086 4.59 1 92.06 109 GLN A C 1
ATOM 842 O O . GLN A 1 109 ? 19.531 8.008 5.102 1 92.06 109 GLN A O 1
ATOM 847 N N . LEU A 1 110 ? 17.297 8.07 5.25 1 95 110 LEU A N 1
ATOM 848 C CA . LEU A 1 110 ? 17.297 7.953 6.707 1 95 110 LEU A CA 1
ATOM 849 C C . LEU A 1 110 ? 17.922 6.633 7.141 1 95 110 LEU A C 1
ATOM 851 O O . LEU A 1 110 ? 18.516 6.547 8.219 1 95 110 LEU A O 1
ATOM 855 N N . LEU A 1 111 ? 17.812 5.594 6.324 1 93.25 111 LEU A N 1
ATOM 856 C CA . LEU A 1 111 ? 18.25 4.258 6.695 1 93.25 111 LEU A CA 1
ATOM 857 C C . LEU A 1 111 ? 19.719 4.059 6.367 1 93.25 111 LEU A C 1
ATOM 859 O O . LEU A 1 111 ? 20.312 3.033 6.719 1 93.25 111 LEU A O 1
ATOM 863 N N . LYS A 1 112 ? 20.297 4.965 5.703 1 84.12 112 LYS A N 1
ATOM 864 C CA . LYS A 1 112 ? 21.719 4.844 5.391 1 84.12 112 LYS A CA 1
ATOM 865 C C . LYS A 1 112 ? 22.547 4.816 6.664 1 84.12 112 LYS A C 1
ATOM 867 O O . LYS A 1 112 ? 22.203 5.453 7.66 1 84.12 112 LYS A O 1
ATOM 872 N N . THR A 1 113 ? 23.531 3.805 6.754 1 69.38 113 THR A N 1
ATOM 873 C CA . THR A 1 113 ? 24.391 3.621 7.926 1 69.38 113 THR A CA 1
ATOM 874 C C . THR A 1 113 ? 25.469 4.699 7.98 1 69.38 113 THR A C 1
ATOM 876 O O . THR A 1 113 ? 25.75 5.359 6.98 1 69.38 113 THR A O 1
ATOM 879 N N . SER A 1 114 ? 25.906 4.805 9.367 1 55.78 114 SER A N 1
ATOM 880 C CA . SER A 1 114 ? 27.016 5.727 9.578 1 55.78 114 SER A CA 1
ATOM 881 C C . SER A 1 114 ? 28.219 5.344 8.727 1 55.78 114 SER A C 1
ATOM 883 O O . SER A 1 114 ? 28.953 6.215 8.266 1 55.78 114 SER A O 1
ATOM 885 N N . GLU A 1 115 ? 28.562 3.857 8.945 1 47.94 115 GLU A N 1
ATOM 886 C CA . GLU A 1 115 ? 29.734 3.35 8.234 1 47.94 115 GLU A CA 1
ATOM 887 C C . GLU A 1 115 ? 29.484 3.299 6.73 1 47.94 115 GLU A C 1
ATOM 889 O O . GLU A 1 115 ? 30.422 3.072 5.953 1 47.94 115 GLU A O 1
ATOM 894 N N . ASP A 1 116 ? 28.391 2.898 6.484 1 44.97 116 ASP A N 1
ATOM 895 C CA . ASP A 1 116 ? 28.078 2.824 5.062 1 44.97 116 ASP A CA 1
ATOM 896 C C . ASP A 1 116 ? 28.469 4.113 4.344 1 44.97 116 ASP A C 1
ATOM 898 O O . ASP A 1 116 ? 28.141 4.305 3.172 1 44.97 116 ASP A O 1
ATOM 902 N N . SER A 1 117 ? 29.25 4.934 4.902 1 36.66 117 SER A N 1
ATOM 903 C CA . SER A 1 117 ? 30.484 5.223 4.199 1 36.66 117 SER A CA 1
ATOM 904 C C . SER A 1 117 ? 31.297 3.955 3.973 1 36.66 117 SER A C 1
ATOM 906 O O . SER A 1 117 ? 31.828 3.734 2.877 1 36.66 117 SER A O 1
ATOM 908 N N . GLU A 1 118 ? 32.344 3.221 5.02 1 30.77 118 GLU A N 1
ATOM 909 C CA . GLU A 1 118 ? 32.969 1.955 4.637 1 30.77 118 GLU A CA 1
ATOM 910 C C . GLU A 1 118 ? 32.031 0.779 4.918 1 30.77 118 GLU A C 1
ATOM 912 O O . GLU A 1 118 ? 31.266 0.366 4.043 1 30.77 118 GLU A O 1
ATOM 917 N N . GLY A 1 119 ? 32.594 -0.423 5.98 1 29.17 119 GLY A N 1
ATOM 918 C CA . GLY A 1 119 ? 32.5 -1.866 6.117 1 29.17 119 GLY A CA 1
ATOM 919 C C . GLY A 1 119 ? 31.203 -2.309 6.762 1 29.17 119 GLY A C 1
ATOM 920 O O . GLY A 1 119 ? 30.5 -1.503 7.375 1 29.17 119 GLY A O 1
ATOM 921 N N . CYS A 1 120 ? 30.719 -3.666 6.492 1 29.59 120 CYS A N 1
ATOM 922 C CA . CYS A 1 120 ? 29.578 -4.559 6.688 1 29.59 120 CYS A CA 1
ATOM 923 C C . CYS A 1 120 ? 29.344 -4.816 8.172 1 29.59 120 CYS A C 1
ATOM 925 O O . CYS A 1 120 ? 29.984 -5.68 8.766 1 29.59 120 CYS A O 1
ATOM 927 N N . PHE A 1 121 ? 29.25 -3.994 9.18 1 26.2 121 PHE A N 1
ATOM 928 C CA . PHE A 1 121 ? 29.297 -4.523 10.539 1 26.2 121 PHE A CA 1
ATOM 929 C C . PHE A 1 121 ? 28 -5.25 10.883 1 26.2 121 PHE A C 1
ATOM 931 O O . PHE A 1 121 ? 27 -4.613 11.219 1 26.2 121 PHE A O 1
ATOM 938 N N . VAL A 1 122 ? 27.344 -6.227 10.266 1 31.48 122 VAL A N 1
ATOM 939 C CA . VAL A 1 122 ? 26.141 -6.855 10.773 1 31.48 122 VAL A CA 1
ATOM 940 C C . VAL A 1 122 ? 26.406 -7.5 12.133 1 31.48 122 VAL A C 1
ATOM 942 O O . VAL A 1 122 ? 27.359 -8.266 12.281 1 31.48 122 VAL A O 1
ATOM 945 N N . PRO A 1 123 ? 26 -6.918 13.281 1 28.39 123 PRO A N 1
ATOM 946 C CA . PRO A 1 123 ? 26.219 -7.727 14.484 1 28.39 123 PRO A CA 1
ATOM 947 C C . PRO A 1 123 ? 25.75 -9.172 14.312 1 28.39 123 PRO A C 1
ATOM 949 O O . PRO A 1 123 ? 24.922 -9.461 13.445 1 28.39 123 PRO A O 1
ATOM 952 N N . GLU A 1 124 ? 26.219 -10.18 15.102 1 30.33 124 GLU A N 1
ATOM 953 C CA . GLU A 1 124 ? 26.062 -11.609 15.344 1 30.33 124 GLU A CA 1
ATOM 954 C C . GLU A 1 124 ? 24.641 -11.953 15.758 1 30.33 124 GLU A C 1
ATOM 956 O O . GLU A 1 124 ? 24.062 -11.289 16.625 1 30.33 124 GLU A O 1
ATOM 961 N N . GLY A 1 125 ? 23.531 -12.531 14.977 1 33.66 125 GLY A N 1
ATOM 962 C CA . GLY A 1 125 ? 22.375 -13.391 14.852 1 33.66 125 GLY A CA 1
ATOM 963 C C . GLY A 1 125 ? 21.281 -12.805 13.977 1 33.66 125 GLY A C 1
ATOM 964 O O . GLY A 1 125 ? 20.672 -13.508 13.164 1 33.66 125 GLY A O 1
ATOM 965 N N . TYR A 1 126 ? 20.438 -11.797 14.516 1 35.34 126 TYR A N 1
ATOM 966 C CA . TYR A 1 126 ? 19.453 -11.438 13.5 1 35.34 126 TYR A CA 1
ATOM 967 C C . TYR A 1 126 ? 20.125 -10.75 12.312 1 35.34 126 TYR A C 1
ATOM 969 O O . TYR A 1 126 ? 20.516 -9.594 12.398 1 35.34 126 TYR A O 1
ATOM 977 N N . PRO A 1 127 ? 20.828 -11.375 11.352 1 36.78 127 PRO A N 1
ATOM 978 C CA . PRO A 1 127 ? 21.469 -10.633 10.266 1 36.78 127 PRO A CA 1
ATOM 979 C C . PRO A 1 127 ? 20.516 -9.672 9.562 1 36.78 127 PRO A C 1
ATOM 981 O O . PRO A 1 127 ? 19.531 -10.102 8.969 1 36.78 127 PRO A O 1
ATOM 984 N N . SER A 1 128 ? 19.953 -8.734 10.219 1 45.09 128 SER A N 1
ATOM 985 C CA . SER A 1 128 ? 19.266 -7.727 9.406 1 45.09 128 SER A CA 1
ATOM 986 C C . SER A 1 128 ? 20.094 -7.359 8.172 1 45.09 128 SER A C 1
ATOM 988 O O . SER A 1 128 ? 21.281 -7.098 8.281 1 45.09 128 SER A O 1
ATOM 990 N N . PRO A 1 129 ? 19.656 -7.812 7.02 1 44.47 129 PRO A N 1
ATOM 991 C CA . PRO A 1 129 ? 20.453 -7.473 5.832 1 44.47 129 PRO A CA 1
ATOM 992 C C . PRO A 1 129 ? 20.953 -6.035 5.855 1 44.47 129 PRO A C 1
ATOM 994 O O . PRO A 1 129 ? 21.969 -5.727 5.219 1 44.47 129 PRO A O 1
ATOM 997 N N . LEU A 1 130 ? 20.078 -5.137 6.359 1 52.56 130 LEU A N 1
ATOM 998 C CA . LEU A 1 130 ? 20.594 -3.773 6.316 1 52.56 130 LEU A CA 1
ATOM 999 C C . LEU A 1 130 ? 21.359 -3.441 7.598 1 52.56 130 LEU A C 1
ATOM 1001 O O . LEU A 1 130 ? 21 -3.904 8.68 1 52.56 130 LEU A O 1
ATOM 1005 N N . ARG A 1 131 ? 22.562 -2.934 7.586 1 59.62 131 ARG A N 1
ATOM 1006 C CA . ARG A 1 131 ? 23.359 -2.379 8.672 1 59.62 131 ARG A CA 1
ATOM 1007 C C . ARG A 1 131 ? 22.531 -1.458 9.555 1 59.62 131 ARG A C 1
ATOM 1009 O O . ARG A 1 131 ? 21.469 -0.978 9.141 1 59.62 131 ARG A O 1
ATOM 1016 N N . GLU A 1 132 ? 22.797 -1.415 10.789 1 79.06 132 GLU A N 1
ATOM 1017 C CA . GLU A 1 132 ? 22.125 -0.571 11.773 1 79.06 132 GLU A CA 1
ATOM 1018 C C . GLU A 1 132 ? 22.125 0.892 11.344 1 79.06 132 GLU A C 1
ATOM 1020 O O . GLU A 1 132 ? 23.188 1.507 11.219 1 79.06 132 GLU A O 1
ATOM 1025 N N . PRO A 1 133 ? 20.938 1.408 11.062 1 86.69 133 PRO A N 1
ATOM 1026 C CA . PRO A 1 133 ? 20.906 2.812 10.648 1 86.69 133 PRO A CA 1
ATOM 1027 C C . PRO A 1 133 ? 21.266 3.773 11.781 1 86.69 133 PRO A C 1
ATOM 1029 O O . PRO A 1 133 ? 21.234 3.391 12.953 1 86.69 133 PRO A O 1
ATOM 1032 N N . LYS A 1 134 ? 21.641 4.93 11.328 1 83.25 134 LYS A N 1
ATOM 1033 C CA . LYS A 1 134 ? 21.922 5.973 12.312 1 83.25 134 LYS A CA 1
ATOM 1034 C C . LYS A 1 134 ? 20.656 6.41 13.031 1 83.25 134 LYS A C 1
ATOM 1036 O O . LYS A 1 134 ? 20.672 6.684 14.234 1 83.25 134 LYS A O 1
ATOM 1041 N N . ILE A 1 135 ? 19.578 6.438 12.344 1 94.31 135 ILE A N 1
ATOM 1042 C CA . ILE A 1 135 ? 18.312 6.82 12.938 1 94.31 135 ILE A CA 1
ATOM 1043 C C . ILE A 1 135 ? 17.766 5.68 13.797 1 94.31 135 ILE A C 1
ATOM 1045 O O . ILE A 1 135 ? 17.922 4.508 13.445 1 94.31 135 ILE A O 1
ATOM 1049 N N . LYS A 1 136 ? 17.203 6.043 14.875 1 94 136 LYS A N 1
ATOM 1050 C CA . LYS A 1 136 ? 16.734 5.004 15.789 1 94 136 LYS A CA 1
ATOM 1051 C C . LYS A 1 136 ? 15.211 4.949 15.828 1 94 136 LYS A C 1
ATOM 1053 O O . LYS A 1 136 ? 14.633 3.963 16.281 1 94 136 LYS A O 1
ATOM 1058 N N . ALA A 1 137 ? 14.578 5.969 15.391 1 98 137 ALA A N 1
ATOM 1059 C CA . ALA A 1 137 ? 13.133 6.078 15.234 1 98 137 ALA A CA 1
ATOM 1060 C C . ALA A 1 137 ? 12.766 7.16 14.219 1 98 137 ALA A C 1
ATOM 1062 O O . ALA A 1 137 ? 13.57 8.047 13.938 1 98 137 ALA A O 1
ATOM 1063 N N . VAL A 1 138 ? 11.641 7 13.633 1 98.81 138 VAL A N 1
ATOM 1064 C CA . VAL A 1 138 ? 11.188 7.996 12.672 1 98.81 138 VAL A CA 1
ATOM 1065 C C . VAL A 1 138 ? 9.805 8.508 13.07 1 98.81 138 VAL A C 1
ATOM 1067 O O . VAL A 1 138 ? 8.898 7.723 13.352 1 98.81 138 VAL A O 1
ATOM 1070 N N . ILE A 1 139 ? 9.656 9.789 13.195 1 98.94 139 ILE A N 1
ATOM 1071 C CA . ILE A 1 139 ? 8.367 10.422 13.438 1 98.94 139 ILE A CA 1
ATOM 1072 C C . ILE A 1 139 ? 7.734 10.836 12.109 1 98.94 139 ILE A C 1
ATOM 1074 O O . ILE A 1 139 ? 8.367 11.523 11.305 1 98.94 139 ILE A O 1
ATOM 1078 N N . GLY A 1 140 ? 6.52 10.547 11.883 1 98.5 140 GLY A N 1
ATOM 1079 C CA . GLY A 1 140 ? 5.812 10.727 10.625 1 98.5 140 GLY A CA 1
ATOM 1080 C C . GLY A 1 140 ? 5.332 9.422 10.023 1 98.5 140 GLY A C 1
ATOM 1081 O O . GLY A 1 140 ? 5.426 8.367 10.656 1 98.5 140 GLY A O 1
ATOM 1082 N N . GLU A 1 141 ? 4.695 9.328 8.945 1 97.44 141 GLU A N 1
ATOM 1083 C CA . GLU A 1 141 ? 4.344 10.469 8.102 1 97.44 141 GLU A CA 1
ATOM 1084 C C . GLU A 1 141 ? 2.914 10.93 8.375 1 97.44 141 GLU A C 1
ATOM 1086 O O . GLU A 1 141 ? 2.217 10.359 9.211 1 97.44 141 GLU A O 1
ATOM 1091 N N . ASN A 1 142 ? 2.436 11.984 7.711 1 97.5 142 ASN A N 1
ATOM 1092 C CA . ASN A 1 142 ? 1.143 12.633 7.898 1 97.5 142 ASN A CA 1
ATOM 1093 C C . ASN A 1 142 ? 0.015 11.836 7.258 1 97.5 142 ASN A C 1
ATOM 1095 O O . ASN A 1 142 ? -1.075 11.727 7.82 1 97.5 142 ASN A O 1
ATOM 1099 N N . TYR A 1 143 ? 0.219 11.25 6.113 1 97.25 143 TYR A N 1
ATOM 1100 C CA . TYR A 1 143 ? -0.823 10.609 5.32 1 97.25 143 TYR A CA 1
ATOM 1101 C C . TYR A 1 143 ? -0.75 9.094 5.453 1 97.25 143 TYR A C 1
ATOM 1103 O O . TYR A 1 143 ? 0.334 8.508 5.391 1 97.25 143 TYR A O 1
ATOM 1111 N N . SER A 1 144 ? -1.927 8.453 5.59 1 98.25 144 SER A N 1
ATOM 1112 C CA . SER A 1 144 ? -1.992 7.004 5.766 1 98.25 144 SER A CA 1
ATOM 1113 C C . SER A 1 144 ? -1.373 6.273 4.578 1 98.25 144 SER A C 1
ATOM 1115 O O . SER A 1 144 ? -0.622 5.312 4.758 1 98.25 144 SER A O 1
ATOM 1117 N N . GLU A 1 145 ? -1.704 6.734 3.367 1 97.12 145 GLU A N 1
ATOM 1118 C CA . GLU A 1 145 ? -1.163 6.09 2.174 1 97.12 145 GLU A CA 1
ATOM 1119 C C . GLU A 1 145 ? 0.362 6.109 2.182 1 97.12 145 GLU A C 1
ATOM 1121 O O . GLU A 1 145 ? 1.001 5.094 1.893 1 97.12 145 GLU A O 1
ATOM 1126 N N . VAL A 1 146 ? 0.969 7.242 2.525 1 98 146 VAL A N 1
ATOM 1127 C CA . VAL A 1 146 ? 2.42 7.402 2.561 1 98 146 VAL A CA 1
ATOM 1128 C C . VAL A 1 146 ? 3.002 6.574 3.703 1 98 146 VAL A C 1
ATOM 1130 O O . VAL A 1 146 ? 4.012 5.887 3.527 1 98 146 VAL A O 1
ATOM 1133 N N . SER A 1 147 ? 2.332 6.586 4.832 1 98.69 147 SER A N 1
ATOM 1134 C CA . SER A 1 147 ? 2.799 5.875 6.016 1 98.69 147 SER A CA 1
ATOM 1135 C C . SER A 1 147 ? 2.867 4.371 5.77 1 98.69 147 SER A C 1
ATOM 1137 O O . SER A 1 147 ? 3.738 3.688 6.312 1 98.69 147 SER A O 1
ATOM 1139 N N . THR A 1 148 ? 1.954 3.844 4.969 1 98.19 148 THR A N 1
ATOM 1140 C CA . THR A 1 148 ? 1.933 2.404 4.727 1 98.19 148 THR A CA 1
ATOM 1141 C C . THR A 1 148 ? 3.203 1.957 4.008 1 98.19 148 THR A C 1
ATOM 1143 O O . THR A 1 148 ? 3.785 0.926 4.352 1 98.19 148 THR A O 1
ATOM 1146 N N . VAL A 1 149 ? 3.68 2.725 3.045 1 97.88 149 VAL A N 1
ATOM 1147 C CA . VAL A 1 149 ? 4.871 2.357 2.287 1 97.88 149 VAL A CA 1
ATOM 1148 C C . VAL A 1 149 ? 6.117 2.578 3.143 1 97.88 149 VAL A C 1
ATOM 1150 O O . VAL A 1 149 ? 7.012 1.729 3.18 1 97.88 149 VAL A O 1
ATOM 1153 N N . VAL A 1 150 ? 6.141 3.693 3.861 1 98.5 150 VAL A N 1
ATOM 1154 C CA . VAL A 1 150 ? 7.262 4.027 4.734 1 98.5 150 VAL A CA 1
ATOM 1155 C C . VAL A 1 150 ? 7.426 2.947 5.801 1 98.5 150 VAL A C 1
ATOM 1157 O O . VAL A 1 150 ? 8.539 2.508 6.082 1 98.5 150 VAL A O 1
ATOM 1160 N N . ALA A 1 151 ? 6.312 2.514 6.348 1 98.38 151 ALA A N 1
ATOM 1161 C CA . ALA A 1 151 ? 6.332 1.511 7.41 1 98.38 151 ALA A CA 1
ATOM 1162 C C . ALA A 1 151 ? 6.961 0.208 6.922 1 98.38 151 ALA A C 1
ATOM 1164 O O . ALA A 1 151 ? 7.711 -0.438 7.656 1 98.38 151 ALA A O 1
ATOM 1165 N N . ARG A 1 152 ? 6.598 -0.159 5.691 1 97.06 152 ARG A N 1
ATOM 1166 C CA . ARG A 1 152 ? 7.145 -1.389 5.129 1 97.06 152 ARG A CA 1
ATOM 1167 C C . ARG A 1 152 ? 8.664 -1.297 4.984 1 97.06 152 ARG A C 1
ATOM 1169 O O . ARG A 1 152 ? 9.375 -2.262 5.262 1 97.06 152 ARG A O 1
ATOM 1176 N N . ILE A 1 153 ? 9.18 -0.168 4.578 1 96.56 153 ILE A N 1
ATOM 1177 C CA . ILE A 1 153 ? 10.609 0.018 4.348 1 96.56 153 ILE A CA 1
ATOM 1178 C C . ILE A 1 153 ? 11.336 0.083 5.684 1 96.56 153 ILE A C 1
ATOM 1180 O O . ILE A 1 153 ? 12.375 -0.56 5.863 1 96.56 153 ILE A O 1
ATOM 1184 N N . LEU A 1 154 ? 10.797 0.804 6.656 1 96.75 154 LEU A N 1
ATOM 1185 C CA . LEU A 1 154 ? 11.453 0.968 7.953 1 96.75 154 LEU A CA 1
ATOM 1186 C C . LEU A 1 154 ? 11.523 -0.36 8.695 1 96.75 154 LEU A C 1
ATOM 1188 O O . LEU A 1 154 ? 12.438 -0.581 9.492 1 96.75 154 LEU A O 1
ATOM 1192 N N . ALA A 1 155 ? 10.594 -1.243 8.43 1 94.44 155 ALA A N 1
ATOM 1193 C CA . ALA A 1 155 ? 10.555 -2.541 9.094 1 94.44 155 ALA A CA 1
ATOM 1194 C C . ALA A 1 155 ? 11.789 -3.375 8.742 1 94.44 155 ALA A C 1
ATOM 1196 O O . ALA A 1 155 ? 12.18 -4.262 9.508 1 94.44 155 ALA A O 1
ATOM 1197 N N . LEU A 1 156 ? 12.391 -3.072 7.562 1 91.25 156 LEU A N 1
ATOM 1198 C CA . LEU A 1 156 ? 13.57 -3.82 7.133 1 91.25 156 LEU A CA 1
ATOM 1199 C C . LEU A 1 156 ? 14.688 -3.707 8.156 1 91.25 156 LEU A C 1
ATOM 1201 O O . LEU A 1 156 ? 15.492 -4.633 8.312 1 91.25 156 LEU A O 1
ATOM 1205 N N . SER A 1 157 ? 14.734 -2.555 8.852 1 91.94 157 SER A N 1
ATOM 1206 C CA . SER A 1 157 ? 15.805 -2.305 9.812 1 91.94 157 SER A CA 1
ATOM 1207 C C . SER A 1 157 ? 15.25 -2.158 11.227 1 91.94 157 SER A C 1
ATOM 1209 O O . SER A 1 157 ? 15.891 -1.547 12.094 1 91.94 157 SER A O 1
ATOM 1211 N N . SER A 1 158 ? 14.031 -2.58 11.438 1 92.88 158 SER A N 1
ATOM 1212 C CA . SER A 1 158 ? 13.383 -2.584 12.742 1 92.88 158 SER A CA 1
ATOM 1213 C C . SER A 1 158 ? 13.273 -1.172 13.305 1 92.88 158 SER A C 1
ATOM 1215 O O . SER A 1 158 ? 13.375 -0.972 14.516 1 92.88 158 SER A O 1
ATOM 1217 N N . VAL A 1 159 ? 13.188 -0.204 12.438 1 96.12 159 VAL A N 1
ATOM 1218 C CA . VAL A 1 159 ? 13.039 1.177 12.891 1 96.12 159 VAL A CA 1
ATOM 1219 C C . VAL A 1 159 ? 11.57 1.458 13.203 1 96.12 159 VAL A C 1
ATOM 1221 O O . VAL A 1 159 ? 10.695 1.237 12.367 1 96.12 159 VAL A O 1
ATOM 1224 N N . ALA A 1 160 ? 11.336 1.957 14.383 1 97.62 160 ALA A N 1
ATOM 1225 C CA . ALA A 1 160 ? 9.977 2.34 14.773 1 97.62 160 ALA A CA 1
ATOM 1226 C C . ALA A 1 160 ? 9.523 3.578 14 1 97.62 160 ALA A C 1
ATOM 1228 O O . ALA A 1 160 ? 10.266 4.551 13.883 1 97.62 160 ALA A O 1
ATOM 1229 N N . GLN A 1 161 ? 8.398 3.475 13.43 1 98.69 161 GLN A N 1
ATOM 1230 C CA . GLN A 1 161 ? 7.703 4.625 12.859 1 98.69 161 GLN A CA 1
ATOM 1231 C C . GLN A 1 161 ? 6.574 5.094 13.773 1 98.69 161 GLN A C 1
ATOM 1233 O O . GLN A 1 161 ? 5.668 4.324 14.094 1 98.69 161 GLN A O 1
ATOM 1238 N N . ILE A 1 162 ? 6.586 6.324 14.188 1 98.88 162 ILE A N 1
ATOM 1239 C CA . ILE A 1 162 ? 5.523 6.883 15.016 1 98.88 162 ILE A CA 1
ATOM 1240 C C . ILE A 1 162 ? 4.812 8 14.25 1 98.88 162 ILE A C 1
ATOM 1242 O O . ILE A 1 162 ? 5.316 9.117 14.164 1 98.88 162 ILE A O 1
ATOM 1246 N N . SER A 1 163 ? 3.648 7.648 13.75 1 98.81 163 SER A N 1
ATOM 1247 C CA . SER A 1 163 ? 2.908 8.672 13.023 1 98.81 163 SER A CA 1
ATOM 1248 C C . SER A 1 163 ? 2.107 9.555 13.977 1 98.81 163 SER A C 1
ATOM 1250 O O . SER A 1 163 ? 1.562 9.07 14.969 1 98.81 163 SER A O 1
ATOM 1252 N N . TYR A 1 164 ? 2.008 10.828 13.609 1 98.31 164 TYR A N 1
ATOM 1253 C CA . TYR A 1 164 ? 1.278 11.812 14.406 1 98.31 164 TYR A CA 1
ATOM 1254 C C . TYR A 1 164 ? -0.094 12.094 13.812 1 98.31 164 TYR A C 1
ATOM 1256 O O . TYR A 1 164 ? -0.882 12.852 14.375 1 98.31 164 TYR A O 1
ATOM 1264 N N . SER A 1 165 ? -0.371 11.375 12.656 1 97.38 165 SER A N 1
ATOM 1265 C CA . SER A 1 165 ? -1.575 11.82 11.961 1 97.38 165 SER A CA 1
ATOM 1266 C C . SER A 1 165 ? -2.195 10.695 11.141 1 97.38 165 SER A C 1
ATOM 1268 O O . SER A 1 165 ? -3.357 10.781 10.742 1 97.38 165 SER A O 1
ATOM 1270 N N . SER A 1 166 ? -1.522 9.578 10.82 1 98.31 166 SER A N 1
ATOM 1271 C CA . SER A 1 166 ? -2.074 8.484 10.031 1 98.31 166 SER A CA 1
ATOM 1272 C C . SER A 1 166 ? -3.061 7.656 10.844 1 98.31 166 SER A C 1
ATOM 1274 O O . SER A 1 166 ? -2.656 6.82 11.656 1 98.31 166 SER A O 1
ATOM 1276 N N . THR A 1 167 ? -4.324 7.77 10.484 1 98.12 167 THR A N 1
ATOM 1277 C CA . THR A 1 167 ? -5.359 7.215 11.344 1 98.12 167 THR A CA 1
ATOM 1278 C C . THR A 1 167 ? -5.938 5.938 10.742 1 98.12 167 THR A C 1
ATOM 1280 O O . THR A 1 167 ? -6.742 5.254 11.383 1 98.12 167 THR A O 1
ATOM 1283 N N . SER A 1 168 ? -5.543 5.5 9.578 1 98.31 168 SER A N 1
ATOM 1284 C CA . SER A 1 168 ? -6.133 4.344 8.914 1 98.31 168 SER A CA 1
ATOM 1285 C C . SER A 1 168 ? -6.051 3.1 9.789 1 98.31 168 SER A C 1
ATOM 1287 O O . SER A 1 168 ? -5.004 2.818 10.375 1 98.31 168 SER A O 1
ATOM 1289 N N . GLU A 1 169 ? -7.137 2.4 9.812 1 97.38 169 GLU A N 1
ATOM 1290 C CA . GLU A 1 169 ? -7.176 1.194 10.641 1 97.38 169 GLU A CA 1
ATOM 1291 C C . GLU A 1 169 ? -6.234 0.125 10.094 1 97.38 169 GLU A C 1
ATOM 1293 O O . GLU A 1 169 ? -5.746 -0.724 10.844 1 97.38 169 GLU A O 1
ATOM 1298 N N . GLN A 1 170 ? -5.957 0.176 8.797 1 96.75 170 GLN A N 1
ATOM 1299 C CA . GLN A 1 170 ? -5.066 -0.805 8.18 1 96.75 170 GLN A CA 1
ATOM 1300 C C . GLN A 1 170 ? -3.705 -0.818 8.867 1 96.75 170 GLN A C 1
ATOM 1302 O O . GLN A 1 170 ? -3.084 -1.874 9.008 1 96.75 170 GLN A O 1
ATOM 1307 N N . LEU A 1 171 ? -3.211 0.328 9.297 1 98.06 171 LEU A N 1
ATOM 1308 C CA . LEU A 1 171 ? -1.869 0.495 9.852 1 98.06 171 LEU A CA 1
ATOM 1309 C C . LEU A 1 171 ? -1.752 -0.182 11.211 1 98.06 171 LEU A C 1
ATOM 1311 O O . LEU A 1 171 ? -0.646 -0.362 11.727 1 98.06 171 LEU A O 1
ATOM 1315 N N . SER A 1 172 ? -2.914 -0.603 11.773 1 96.5 172 SER A N 1
ATOM 1316 C CA . SER A 1 172 ? -2.918 -1.29 13.062 1 96.5 172 SER A CA 1
ATOM 1317 C C . SER A 1 172 ? -2.658 -2.783 12.891 1 96.5 172 SER A C 1
ATOM 1319 O O . SER A 1 172 ? -2.504 -3.506 13.883 1 96.5 172 SER A O 1
ATOM 1321 N N . ARG A 1 173 ? -2.598 -3.25 11.625 1 95.19 173 ARG A N 1
ATOM 1322 C CA . ARG A 1 173 ? -2.328 -4.66 11.367 1 95.19 173 ARG A CA 1
ATOM 1323 C C . ARG A 1 173 ? -0.853 -4.984 11.578 1 95.19 173 ARG A C 1
ATOM 1325 O O . ARG A 1 173 ? -0.033 -4.801 10.68 1 95.19 173 ARG A O 1
ATOM 1332 N N . LYS A 1 174 ? -0.526 -5.645 12.672 1 94.44 174 LYS A N 1
ATOM 1333 C CA . LYS A 1 174 ? 0.86 -5.812 13.102 1 94.44 174 LYS A CA 1
ATOM 1334 C C . LYS A 1 174 ? 1.581 -6.844 12.234 1 94.44 174 LYS A C 1
ATOM 1336 O O . LYS A 1 174 ? 2.801 -6.781 12.078 1 94.44 174 LYS A O 1
ATOM 1341 N N . LEU A 1 175 ? 0.819 -7.77 11.633 1 92.75 175 LEU A N 1
ATOM 1342 C CA . LEU A 1 175 ? 1.461 -8.727 10.734 1 92.75 175 LEU A CA 1
ATOM 1343 C C . LEU A 1 175 ? 1.983 -8.039 9.484 1 92.75 175 LEU A C 1
ATOM 1345 O O . LEU A 1 175 ? 2.99 -8.461 8.906 1 92.75 175 LEU A O 1
ATOM 1349 N N . LYS A 1 176 ? 1.319 -6.957 9.094 1 93.69 176 LYS A N 1
ATOM 1350 C CA . LYS A 1 176 ? 1.717 -6.195 7.914 1 93.69 176 LYS A CA 1
ATOM 1351 C C . LYS A 1 176 ? 2.689 -5.078 8.281 1 93.69 176 LYS A C 1
ATOM 1353 O O . LYS A 1 176 ? 3.66 -4.832 7.566 1 93.69 176 LYS A O 1
ATOM 1358 N N . PHE A 1 177 ? 2.373 -4.438 9.438 1 96.44 177 PHE A N 1
ATOM 1359 C CA . PHE A 1 177 ? 3.127 -3.26 9.852 1 96.44 177 PHE A CA 1
ATOM 1360 C C . PHE A 1 177 ? 3.656 -3.43 11.273 1 96.44 177 PHE A C 1
ATOM 1362 O O . PHE A 1 177 ? 3.26 -2.695 12.18 1 96.44 177 PHE A O 1
ATOM 1369 N N . PRO A 1 178 ? 4.676 -4.238 11.398 1 94.94 178 PRO A N 1
ATOM 1370 C CA . PRO A 1 178 ? 5.117 -4.613 12.742 1 94.94 178 PRO A CA 1
ATOM 1371 C C . PRO A 1 178 ? 5.816 -3.469 13.477 1 94.94 178 PRO A C 1
ATOM 1373 O O . PRO A 1 178 ? 5.855 -3.451 14.703 1 94.94 178 PRO A O 1
ATOM 1376 N N . THR A 1 179 ? 6.367 -2.473 12.812 1 96.19 179 THR A N 1
ATOM 1377 C CA . THR A 1 179 ? 7.152 -1.442 13.484 1 96.19 179 THR A CA 1
ATOM 1378 C C . THR A 1 179 ? 6.402 -0.113 13.5 1 96.19 179 THR A C 1
ATOM 1380 O O . THR A 1 179 ? 6.953 0.912 13.906 1 96.19 179 THR A O 1
ATOM 1383 N N . PHE A 1 180 ? 5.152 -0.123 13 1 98.19 180 PHE A N 1
ATOM 1384 C CA . PHE A 1 180 ? 4.363 1.102 12.969 1 98.19 180 PHE A CA 1
ATOM 1385 C C . PHE A 1 180 ? 3.721 1.368 14.328 1 98.19 180 PHE A C 1
ATOM 1387 O O . PHE A 1 180 ? 3.141 0.466 14.938 1 98.19 180 PHE A O 1
ATOM 1394 N N . LEU A 1 181 ? 3.846 2.551 14.75 1 98.31 181 LEU A N 1
ATOM 1395 C CA . LEU A 1 181 ? 3.197 3.104 15.938 1 98.31 181 LEU A CA 1
ATOM 1396 C C . LEU A 1 181 ? 2.596 4.473 15.641 1 98.31 181 LEU A C 1
ATOM 1398 O O . LEU A 1 181 ? 2.842 5.047 14.578 1 98.31 181 LEU A O 1
ATOM 1402 N N . ARG A 1 182 ? 1.733 4.926 16.516 1 98.25 182 ARG A N 1
ATOM 1403 C CA . ARG A 1 182 ? 1.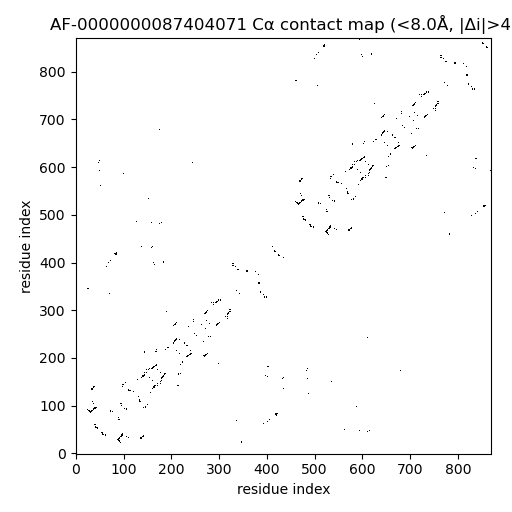168 6.25 16.297 1 98.25 182 ARG A CA 1
ATOM 1404 C C . ARG A 1 182 ? 0.758 6.898 17.609 1 98.25 182 ARG A C 1
ATOM 1406 O O . ARG A 1 182 ? 0.545 6.203 18.609 1 98.25 182 ARG A O 1
ATOM 1413 N N . THR A 1 183 ? 0.704 8.188 17.656 1 97.88 183 THR A N 1
ATOM 1414 C CA . THR A 1 183 ? 0.245 8.977 18.797 1 97.88 183 THR A CA 1
ATOM 1415 C C . THR A 1 183 ? -1.139 9.562 18.531 1 97.88 183 THR A C 1
ATOM 1417 O O . THR A 1 183 ? -1.541 10.531 19.156 1 97.88 183 THR A O 1
ATOM 1420 N N . ILE A 1 184 ? -1.791 9.078 17.531 1 96.75 184 ILE A N 1
ATOM 1421 C CA . ILE A 1 184 ? -3.166 9.398 17.156 1 96.75 184 ILE A CA 1
ATOM 1422 C C . ILE A 1 184 ? -4.016 8.133 17.156 1 96.75 184 ILE A C 1
ATOM 1424 O O . ILE A 1 184 ? -3.492 7.031 16.953 1 96.75 184 ILE A O 1
ATOM 1428 N N . SER A 1 185 ? -5.277 8.25 17.422 1 95.5 185 SER A N 1
ATOM 1429 C CA . SER A 1 185 ? -6.156 7.09 17.484 1 95.5 185 SER A CA 1
ATOM 1430 C C . SER A 1 185 ? -6.414 6.516 16.094 1 95.5 185 SER A C 1
ATOM 1432 O O . SER A 1 185 ? -6.32 7.23 15.102 1 95.5 185 SER A O 1
ATOM 1434 N N . SER A 1 186 ? -6.734 5.242 16.062 1 97.19 186 SER A N 1
ATOM 1435 C CA . SER A 1 186 ? -7.109 4.551 14.836 1 97.19 186 SER A CA 1
ATOM 1436 C C . SER A 1 186 ? -8.516 4.934 14.391 1 97.19 186 SER A C 1
ATOM 1438 O O . SER A 1 186 ? -9.391 5.191 15.227 1 97.19 186 SER A O 1
ATOM 1440 N N . ASP A 1 187 ? -8.727 4.895 13.055 1 97.94 187 ASP A N 1
ATOM 1441 C CA . ASP A 1 187 ? -10.047 5.141 12.484 1 97.94 187 ASP A CA 1
ATOM 1442 C C . ASP A 1 187 ? -11.047 4.074 12.922 1 97.94 187 ASP A C 1
ATOM 1444 O O . ASP A 1 187 ? -12.258 4.238 12.75 1 97.94 187 ASP A O 1
ATOM 1448 N N . GLU A 1 188 ? -10.516 3.018 13.516 1 97.06 188 GLU A N 1
ATOM 1449 C CA . GLU A 1 188 ? -11.445 2.059 14.109 1 97.06 188 GLU A CA 1
ATOM 1450 C C . GLU A 1 188 ? -12.398 2.742 15.086 1 97.06 188 GLU A C 1
ATOM 1452 O O . GLU A 1 188 ? -13.594 2.445 15.109 1 97.06 188 GLU A O 1
ATOM 1457 N N . HIS A 1 189 ? -11.898 3.65 15.844 1 97.25 189 HIS A N 1
ATOM 1458 C CA . HIS A 1 189 ? -12.695 4.352 16.844 1 97.25 189 HIS A CA 1
ATOM 1459 C C . HIS A 1 189 ? -13.547 5.445 16.188 1 97.25 189 HIS A C 1
ATOM 1461 O O . HIS A 1 189 ? -14.711 5.625 16.547 1 97.25 189 HIS A O 1
ATOM 1467 N N . GLN A 1 190 ? -12.945 6.141 15.273 1 97.38 190 GLN A N 1
ATOM 1468 C CA . GLN A 1 190 ? -13.656 7.238 14.625 1 97.38 190 GLN A CA 1
ATOM 1469 C C . GLN A 1 190 ? -14.883 6.73 13.867 1 97.38 190 GLN A C 1
ATOM 1471 O O . GLN A 1 190 ? -15.953 7.336 13.922 1 97.38 190 GLN A O 1
ATOM 1476 N N . THR A 1 191 ? -14.75 5.625 13.109 1 98.38 191 THR A N 1
ATOM 1477 C CA . THR A 1 191 ? -15.852 5.086 12.312 1 98.38 191 THR A CA 1
ATOM 1478 C C . THR A 1 191 ? -16.953 4.555 13.219 1 98.38 191 THR A C 1
ATOM 1480 O O . THR A 1 191 ? -18.141 4.691 12.906 1 98.38 191 THR A O 1
ATOM 1483 N N . LYS A 1 192 ? -16.625 3.949 14.367 1 97.94 192 LYS A N 1
ATOM 1484 C CA . LYS A 1 192 ? -17.641 3.527 15.344 1 97.94 192 LYS A CA 1
ATOM 1485 C C . LYS A 1 192 ? -18.406 4.727 15.891 1 97.94 192 LYS A C 1
ATOM 1487 O O . LYS A 1 192 ? -19.625 4.656 16.062 1 97.94 192 LYS A O 1
ATOM 1492 N N . ALA A 1 193 ? -17.641 5.789 16.188 1 97.94 193 ALA A N 1
ATOM 1493 C CA . ALA A 1 193 ? -18.281 7.008 16.688 1 97.94 193 ALA A CA 1
ATOM 1494 C C . ALA A 1 193 ? -19.25 7.574 15.648 1 97.94 193 ALA A C 1
ATOM 1496 O O . ALA A 1 193 ? -20.344 8.031 15.984 1 97.94 193 ALA A O 1
ATOM 1497 N N . ILE A 1 194 ? -18.875 7.559 14.375 1 98.31 194 ILE A N 1
ATOM 1498 C CA . ILE A 1 194 ? -19.719 8.055 13.297 1 98.31 194 ILE A CA 1
ATOM 1499 C C . ILE A 1 194 ? -20.969 7.203 13.195 1 98.31 194 ILE A C 1
ATOM 1501 O O . ILE A 1 194 ? -22.078 7.73 13.07 1 98.31 194 ILE A O 1
ATOM 1505 N N . ALA A 1 195 ? -20.812 5.883 13.227 1 98.12 195 ALA A N 1
ATOM 1506 C CA . ALA A 1 195 ? -21.969 4.988 13.18 1 98.12 195 ALA A CA 1
ATOM 1507 C C . ALA A 1 195 ? -22.922 5.266 14.344 1 98.12 195 ALA A C 1
ATOM 1509 O O . ALA A 1 195 ? -24.141 5.277 14.164 1 98.12 195 ALA A O 1
ATOM 1510 N N . ARG A 1 196 ? -22.359 5.492 15.531 1 97.5 196 ARG A N 1
ATOM 1511 C CA . ARG A 1 196 ? -23.172 5.801 16.703 1 97.5 196 ARG A CA 1
ATOM 1512 C C . ARG A 1 196 ? -23.922 7.117 16.516 1 97.5 196 ARG A C 1
ATOM 1514 O O . ARG A 1 196 ? -25.062 7.262 16.969 1 97.5 196 ARG A O 1
ATOM 1521 N N . LEU A 1 197 ? -23.219 8.109 15.922 1 98.19 197 LEU A N 1
ATOM 1522 C CA . LEU A 1 197 ? -23.875 9.383 15.633 1 98.19 197 LEU A CA 1
ATOM 1523 C C . LEU A 1 197 ? -25.094 9.18 14.727 1 98.19 197 LEU A C 1
ATOM 1525 O O . LEU A 1 197 ? -26.141 9.797 14.938 1 98.19 197 LEU A O 1
ATOM 1529 N N . VAL A 1 198 ? -24.938 8.352 13.688 1 98.19 198 VAL A N 1
ATOM 1530 C CA . VAL A 1 198 ? -26.031 8.055 12.766 1 98.19 198 VAL A CA 1
ATOM 1531 C C . VAL A 1 198 ? -27.219 7.488 13.539 1 98.19 198 VAL A C 1
ATOM 1533 O O . VAL A 1 198 ? -28.375 7.883 13.305 1 98.19 198 VAL A O 1
ATOM 1536 N N . LYS A 1 199 ? -26.953 6.621 14.43 1 97 199 LYS A N 1
ATOM 1537 C CA . LYS A 1 199 ? -28 6.016 15.258 1 97 199 LYS A CA 1
ATOM 1538 C C . LYS A 1 199 ? -28.641 7.043 16.188 1 97 199 LYS A C 1
ATOM 1540 O O . LYS A 1 199 ? -29.859 7.062 16.359 1 97 199 LYS A O 1
ATOM 1545 N N . LEU A 1 200 ? -27.812 7.84 16.875 1 97.19 200 LEU A N 1
ATOM 1546 C CA . LEU A 1 200 ? -28.266 8.844 17.828 1 97.19 200 LEU A CA 1
ATOM 1547 C C . LEU A 1 200 ? -29.266 9.797 17.172 1 97.19 200 LEU A C 1
ATOM 1549 O O . LEU A 1 200 ? -30.25 10.203 17.797 1 97.19 200 LEU A O 1
ATOM 1553 N N . PHE A 1 201 ? -29 10.141 15.93 1 97.69 201 PHE A N 1
ATOM 1554 C CA . PHE A 1 201 ? -29.875 11.078 15.227 1 97.69 201 PHE A CA 1
ATOM 1555 C C . PHE A 1 201 ? -31 10.336 14.508 1 97.69 201 PHE A C 1
ATOM 1557 O O . PHE A 1 201 ? -31.859 10.969 13.891 1 97.69 201 PHE A O 1
ATOM 1564 N N . ASN A 1 202 ? -30.938 9.062 14.516 1 97.5 202 ASN A N 1
ATOM 1565 C CA . ASN A 1 202 ? -31.953 8.188 13.93 1 97.5 202 ASN A CA 1
ATOM 1566 C C . ASN A 1 202 ? -32.094 8.43 12.43 1 97.5 202 ASN A C 1
ATOM 1568 O O . ASN A 1 202 ? -33.219 8.516 11.914 1 97.5 202 ASN A O 1
ATOM 1572 N N . TRP A 1 203 ? -31 8.805 11.781 1 97.94 203 TRP A N 1
ATOM 1573 C CA . TRP A 1 203 ? -31.031 8.883 10.32 1 97.94 203 TRP A CA 1
ATOM 1574 C C . TRP A 1 203 ? -31.297 7.512 9.711 1 97.94 203 TRP A C 1
ATOM 1576 O O . TRP A 1 203 ? -30.656 6.523 10.078 1 97.94 203 TRP A O 1
ATOM 1586 N N . LYS A 1 204 ? -32.156 7.43 8.75 1 97.75 204 LYS A N 1
ATOM 1587 C CA . LYS A 1 204 ? -32.531 6.16 8.133 1 97.75 204 LYS A CA 1
ATOM 1588 C C . LYS A 1 204 ? -31.75 5.91 6.855 1 97.75 204 LYS A C 1
ATOM 1590 O O . LYS A 1 204 ? -31.578 4.762 6.441 1 97.75 204 LYS A O 1
ATOM 1595 N N . THR A 1 205 ? -31.375 6.973 6.227 1 98 205 THR A N 1
ATOM 1596 C CA . THR A 1 205 ? -30.594 6.871 4.996 1 98 205 THR A CA 1
ATOM 1597 C C . THR A 1 205 ? -29.406 7.828 5.02 1 98 205 THR A C 1
ATOM 1599 O O . THR A 1 205 ? -29.562 9.008 5.336 1 98 205 THR A O 1
ATOM 1602 N N . VAL A 1 206 ? -28.234 7.289 4.73 1 98.62 206 VAL A N 1
ATOM 1603 C CA . VAL A 1 206 ? -27.047 8.125 4.668 1 98.62 206 VAL A CA 1
ATOM 1604 C C . VAL A 1 206 ? -26.297 7.859 3.365 1 98.62 206 VAL A C 1
ATOM 1606 O O . VAL A 1 206 ? -26.625 6.922 2.635 1 98.62 206 VAL A O 1
ATOM 1609 N N . ALA A 1 207 ? -25.406 8.703 3.01 1 98.56 207 ALA A N 1
ATOM 1610 C CA . ALA A 1 207 ? -24.484 8.508 1.906 1 98.56 207 ALA A CA 1
ATOM 1611 C C . ALA A 1 207 ? -23.031 8.641 2.381 1 98.56 207 ALA A C 1
ATOM 1613 O O . ALA A 1 207 ? -22.766 9.266 3.414 1 98.56 207 ALA A O 1
ATOM 1614 N N . ILE A 1 208 ? -22.156 7.996 1.738 1 98.62 208 ILE A N 1
ATOM 1615 C CA . ILE A 1 208 ? -20.75 7.996 2.129 1 98.62 208 ILE A CA 1
ATOM 1616 C C . ILE A 1 208 ? -19.875 8.422 0.943 1 98.62 208 ILE A C 1
ATOM 1618 O O . ILE A 1 208 ? -20.031 7.898 -0.163 1 98.62 208 ILE A O 1
ATOM 1622 N N . VAL A 1 209 ? -19.047 9.414 1.141 1 98.81 209 VAL A N 1
ATOM 1623 C CA . VAL A 1 209 ? -18.047 9.844 0.168 1 98.81 209 VAL A CA 1
ATOM 1624 C C . VAL A 1 209 ? -16.656 9.648 0.744 1 98.81 209 VAL A C 1
ATOM 1626 O O . VAL A 1 209 ? -16.297 10.266 1.748 1 98.81 209 VAL A O 1
ATOM 1629 N N . GLY A 1 210 ? -15.906 8.734 0.225 1 98.31 210 GLY A N 1
ATOM 1630 C CA . GLY A 1 210 ? -14.523 8.469 0.597 1 98.31 210 GLY A CA 1
ATOM 1631 C C . GLY A 1 210 ? -13.547 8.695 -0.542 1 98.31 210 GLY A C 1
ATOM 1632 O O . GLY A 1 210 ? -13.875 9.375 -1.521 1 98.31 210 GLY A O 1
ATOM 1633 N N . SER A 1 211 ? -12.336 8.289 -0.416 1 97.88 211 SER A N 1
ATOM 1634 C CA . SER A 1 211 ? -11.32 8.383 -1.462 1 97.88 211 SER A CA 1
ATOM 1635 C C . SER A 1 211 ? -10.547 7.082 -1.602 1 97.88 211 SER A C 1
ATOM 1637 O O . SER A 1 211 ? -10.492 6.277 -0.667 1 97.88 211 SER A O 1
ATOM 1639 N N . ASP A 1 212 ? -9.961 6.898 -2.824 1 95.62 212 ASP A N 1
ATOM 1640 C CA . ASP A 1 212 ? -9.273 5.652 -3.15 1 95.62 212 ASP A CA 1
ATOM 1641 C C . ASP A 1 212 ? -7.855 5.645 -2.592 1 95.62 212 ASP A C 1
ATOM 1643 O O . ASP A 1 212 ? -6.891 5.457 -3.338 1 95.62 212 ASP A O 1
ATOM 1647 N N . ASP A 1 213 ? -7.648 5.848 -1.356 1 95.25 213 ASP A N 1
ATOM 1648 C CA . ASP A 1 213 ? -6.41 5.727 -0.587 1 95.25 213 ASP A CA 1
ATOM 1649 C C . ASP A 1 213 ? -6.652 4.977 0.721 1 95.25 213 ASP A C 1
ATOM 1651 O O . ASP A 1 213 ? -7.793 4.641 1.052 1 95.25 213 ASP A O 1
ATOM 1655 N N . GLU A 1 214 ? -5.605 4.68 1.419 1 96.31 214 GLU A N 1
ATOM 1656 C CA . GLU A 1 214 ? -5.676 3.838 2.607 1 96.31 214 GLU A CA 1
ATOM 1657 C C . GLU A 1 214 ? -6.547 4.477 3.686 1 96.31 214 GLU A C 1
ATOM 1659 O O . GLU A 1 214 ? -7.156 3.775 4.496 1 96.31 214 GLU A O 1
ATOM 1664 N N . TYR A 1 215 ? -6.645 5.801 3.715 1 97.94 215 TYR A N 1
ATOM 1665 C CA . TYR A 1 215 ? -7.469 6.52 4.68 1 97.94 215 TYR A CA 1
ATOM 1666 C C . TYR A 1 215 ? -8.938 6.449 4.301 1 97.94 215 TYR A C 1
ATOM 1668 O O . TYR A 1 215 ? -9.734 5.805 4.992 1 97.94 215 TYR A O 1
ATOM 1676 N N . GLY A 1 216 ? -9.266 6.973 3.148 1 98.19 216 GLY A N 1
ATOM 1677 C CA . GLY A 1 216 ? -10.641 7.098 2.717 1 98.19 216 GLY A CA 1
ATOM 1678 C C . GLY A 1 216 ? -11.32 5.762 2.469 1 98.19 216 GLY A C 1
ATOM 1679 O O . GLY A 1 216 ? -12.477 5.566 2.842 1 98.19 216 GLY A O 1
ATOM 1680 N N . LYS A 1 217 ? -10.609 4.895 1.839 1 96.5 217 LYS A N 1
ATOM 1681 C CA . LYS A 1 217 ? -11.188 3.613 1.45 1 96.5 217 LYS A CA 1
ATOM 1682 C C . LYS A 1 217 ? -11.484 2.75 2.674 1 96.5 217 LYS A C 1
ATOM 1684 O O . LYS A 1 217 ? -12.609 2.275 2.846 1 96.5 217 LYS A O 1
ATOM 1689 N N . TYR A 1 218 ? -10.516 2.594 3.568 1 97 218 TYR A N 1
ATOM 1690 C CA . TYR A 1 218 ? -10.703 1.74 4.738 1 97 218 TYR A CA 1
ATOM 1691 C C . TYR A 1 218 ? -11.719 2.35 5.699 1 97 218 TYR A C 1
ATOM 1693 O O . TYR A 1 218 ? -12.516 1.63 6.309 1 97 218 TYR A O 1
ATOM 1701 N N . GLY A 1 219 ? -11.656 3.705 5.836 1 98.19 219 GLY A N 1
ATOM 1702 C CA . GLY A 1 219 ? -12.664 4.359 6.66 1 98.19 219 GLY A CA 1
ATOM 1703 C C . GLY A 1 219 ? -14.078 4.16 6.141 1 98.19 219 GLY A C 1
ATOM 1704 O O . GLY A 1 219 ? -14.977 3.797 6.902 1 98.19 219 GLY A O 1
ATOM 1705 N N . SER A 1 220 ? -14.312 4.324 4.836 1 97.88 220 SER A N 1
ATOM 1706 C CA . SER A 1 220 ? -15.617 4.156 4.215 1 97.88 220 SER A CA 1
ATOM 1707 C C . SER A 1 220 ? -16.109 2.715 4.332 1 97.88 220 SER A C 1
ATOM 1709 O O . SER A 1 220 ? -17.266 2.471 4.672 1 97.88 220 SER A O 1
ATOM 1711 N N . ASP A 1 221 ? -15.18 1.775 4.055 1 95.12 221 ASP A N 1
ATOM 1712 C CA . ASP A 1 221 ? -15.523 0.358 4.121 1 95.12 221 ASP A CA 1
ATOM 1713 C C . ASP A 1 221 ? -15.984 -0.027 5.523 1 95.12 221 ASP A C 1
ATOM 1715 O O . ASP A 1 221 ? -16.953 -0.779 5.68 1 95.12 221 ASP A O 1
ATOM 1719 N N . HIS A 1 222 ? -15.266 0.479 6.492 1 96.88 222 HIS A N 1
ATOM 1720 C CA . HIS A 1 222 ? -15.609 0.134 7.867 1 96.88 222 HIS A CA 1
ATOM 1721 C C . HIS A 1 222 ? -16.953 0.73 8.266 1 96.88 222 HIS A C 1
ATOM 1723 O O . HIS A 1 222 ? -17.734 0.097 8.984 1 96.88 222 HIS A O 1
ATOM 1729 N N . ILE A 1 223 ? -17.234 1.935 7.812 1 98 223 ILE A N 1
ATOM 1730 C CA . ILE A 1 223 ? -18.531 2.549 8.094 1 98 223 ILE A CA 1
ATOM 1731 C C . ILE A 1 223 ? -19.641 1.721 7.453 1 98 223 ILE A C 1
ATOM 1733 O O . ILE A 1 223 ? -20.672 1.464 8.078 1 98 223 ILE A O 1
ATOM 1737 N N . VAL A 1 224 ? -19.438 1.311 6.172 1 95.44 224 VAL A N 1
ATOM 1738 C CA . VAL A 1 224 ? -20.406 0.474 5.48 1 95.44 224 VAL A CA 1
ATOM 1739 C C . VAL A 1 224 ? -20.656 -0.801 6.281 1 95.44 224 VAL A C 1
ATOM 1741 O O . VAL A 1 224 ? -21.812 -1.209 6.469 1 95.44 224 VAL A O 1
ATOM 1744 N N . GLU A 1 225 ? -19.594 -1.394 6.781 1 92.56 225 GLU A N 1
ATOM 1745 C CA . GLU A 1 225 ? -19.703 -2.617 7.57 1 92.56 225 GLU A CA 1
ATOM 1746 C C . GLU A 1 225 ? -20.5 -2.383 8.844 1 92.56 225 GLU A C 1
ATOM 1748 O O . GLU A 1 225 ? -21.406 -3.15 9.172 1 92.56 225 GLU A O 1
ATOM 1753 N N . LEU A 1 226 ? -20.172 -1.321 9.586 1 96.38 226 LEU A N 1
ATOM 1754 C CA . LEU A 1 226 ? -20.812 -1.012 10.859 1 96.38 226 LEU A CA 1
ATOM 1755 C C . LEU A 1 226 ? -22.297 -0.733 10.664 1 96.38 226 LEU A C 1
ATOM 1757 O O . LEU A 1 226 ? -23.125 -1.245 11.414 1 96.38 226 LEU A O 1
ATOM 1761 N N . LEU A 1 227 ? -22.609 0.017 9.648 1 96.19 227 LEU A N 1
ATOM 1762 C CA . LEU A 1 227 ? -24.016 0.354 9.398 1 96.19 227 LEU A CA 1
ATOM 1763 C C . LEU A 1 227 ? -24.797 -0.869 8.922 1 96.19 227 LEU A C 1
ATOM 1765 O O . LEU A 1 227 ? -25.969 -1.021 9.25 1 96.19 227 LEU A O 1
ATOM 1769 N N . GLY A 1 228 ? -24.125 -1.707 8.125 1 90 228 GLY A N 1
ATOM 1770 C CA . GLY A 1 228 ? -24.734 -2.963 7.727 1 90 228 GLY A CA 1
ATOM 1771 C C . GLY A 1 228 ? -25.094 -3.857 8.898 1 90 228 GLY A C 1
ATOM 1772 O O . GLY A 1 228 ? -26.156 -4.473 8.922 1 90 228 GLY A O 1
ATOM 1773 N N . GLU A 1 229 ? -24.234 -3.912 9.844 1 89.06 229 GLU A N 1
ATOM 1774 C CA . GLU A 1 229 ? -24.438 -4.734 11.031 1 89.06 229 GLU A CA 1
ATOM 1775 C C . GLU A 1 229 ? -25.594 -4.211 11.875 1 89.06 229 GLU A C 1
ATOM 1777 O O . GLU A 1 229 ? -26.281 -4.984 12.547 1 89.06 229 GLU A O 1
ATOM 1782 N N . MET A 1 230 ? -25.75 -2.92 11.812 1 89.56 230 MET A N 1
ATOM 1783 C CA . MET A 1 230 ? -26.859 -2.314 12.547 1 89.56 230 MET A CA 1
ATOM 1784 C C . MET A 1 230 ? -28.203 -2.701 11.93 1 89.56 230 MET A C 1
ATOM 1786 O O . MET A 1 230 ? -29.188 -2.904 12.641 1 89.56 230 MET A O 1
ATOM 1790 N N . GLY A 1 231 ? -28.281 -2.775 10.648 1 85.69 231 GLY A N 1
ATOM 1791 C CA . GLY A 1 231 ? -29.406 -3.34 9.922 1 85.69 231 GLY A CA 1
ATOM 1792 C C . GLY A 1 231 ? -30.547 -2.354 9.727 1 85.69 231 GLY A C 1
ATOM 1793 O O . GLY A 1 231 ? -31.484 -2.625 8.977 1 85.69 231 GLY A O 1
ATOM 1794 N N . ASP A 1 232 ? -30.516 -1.212 10.328 1 91.81 232 ASP A N 1
ATOM 1795 C CA . ASP A 1 232 ? -31.672 -0.314 10.242 1 91.81 232 ASP A CA 1
ATOM 1796 C C . ASP A 1 232 ? -31.312 0.952 9.461 1 91.81 232 ASP A C 1
ATOM 1798 O O . ASP A 1 232 ? -32.094 1.904 9.43 1 91.81 232 ASP A O 1
ATOM 1802 N N . VAL A 1 233 ? -30.203 1.031 8.883 1 95.94 233 VAL A N 1
ATOM 1803 C CA . VAL A 1 233 ? -29.75 2.215 8.156 1 95.94 233 VAL A CA 1
ATOM 1804 C C . VAL A 1 233 ? -29.453 1.848 6.699 1 95.94 233 VAL A C 1
ATOM 1806 O O . VAL A 1 233 ? -28.766 0.87 6.43 1 95.94 233 VAL A O 1
ATOM 1809 N N . CYS A 1 234 ? -30.016 2.555 5.797 1 94.44 234 CYS A N 1
ATOM 1810 C CA . CYS A 1 234 ? -29.75 2.375 4.375 1 94.44 234 CYS A CA 1
ATOM 1811 C C . CYS A 1 234 ? -28.641 3.291 3.898 1 94.44 234 CYS A C 1
ATOM 1813 O O . CYS A 1 234 ? -28.547 4.445 4.316 1 94.44 234 CYS A O 1
ATOM 1815 N N . ILE A 1 235 ? -27.797 2.748 3.102 1 95.06 235 ILE A N 1
ATOM 1816 C CA . ILE A 1 235 ? -26.797 3.559 2.432 1 95.06 235 ILE A CA 1
ATOM 1817 C C . ILE A 1 235 ? -27.234 3.852 1 1 95.06 235 ILE A C 1
ATOM 1819 O O . ILE A 1 235 ? -27.297 2.947 0.164 1 95.06 235 ILE A O 1
ATOM 1823 N N . ASP A 1 236 ? -27.516 5.137 0.777 1 96.31 236 ASP A N 1
ATOM 1824 C CA . ASP A 1 236 ? -28.031 5.52 -0.532 1 96.31 236 ASP A CA 1
ATOM 1825 C C . ASP A 1 236 ? -26.969 5.344 -1.616 1 96.31 236 ASP A C 1
ATOM 1827 O O . ASP A 1 236 ? -27.266 4.836 -2.701 1 96.31 236 ASP A O 1
ATOM 1831 N N . PHE A 1 237 ? -25.75 5.801 -1.325 1 95.5 237 PHE A N 1
ATOM 1832 C CA . PHE A 1 237 ? -24.641 5.555 -2.232 1 95.5 237 PHE A CA 1
ATOM 1833 C C . PHE A 1 237 ? -23.312 5.648 -1.495 1 95.5 237 PHE A C 1
ATOM 1835 O O . PHE A 1 237 ? -23.234 6.242 -0.418 1 95.5 237 PHE A O 1
ATOM 1842 N N . VAL A 1 238 ? -22.406 4.941 -1.985 1 96.38 238 VAL A N 1
ATOM 1843 C CA . VAL A 1 238 ? -21 5.074 -1.62 1 96.38 238 VAL A CA 1
ATOM 1844 C C . VAL A 1 238 ? -20.188 5.539 -2.832 1 96.38 238 VAL A C 1
ATOM 1846 O O . VAL A 1 238 ? -20.219 4.906 -3.889 1 96.38 238 VAL A O 1
ATOM 1849 N N . ASP A 1 239 ? -19.547 6.688 -2.713 1 97.69 239 ASP A N 1
ATOM 1850 C CA . ASP A 1 239 ? -18.719 7.215 -3.799 1 97.69 239 ASP A CA 1
ATOM 1851 C C . ASP A 1 239 ? -17.266 7.301 -3.387 1 97.69 239 ASP A C 1
ATOM 1853 O O . ASP A 1 239 ? -16.906 8.039 -2.463 1 97.69 239 ASP A O 1
ATOM 1857 N N . ILE A 1 240 ? -16.422 6.535 -4.035 1 97.19 240 ILE A N 1
ATOM 1858 C CA . ILE A 1 240 ? -14.984 6.539 -3.764 1 97.19 240 ILE A CA 1
ATOM 1859 C C . ILE A 1 240 ? -14.266 7.406 -4.797 1 97.19 240 ILE A C 1
ATOM 1861 O O . ILE A 1 240 ? -14.227 7.066 -5.98 1 97.19 240 ILE A O 1
ATOM 1865 N N . LEU A 1 241 ? -13.672 8.492 -4.309 1 98 241 LEU A N 1
ATOM 1866 C CA . LEU A 1 241 ? -13.07 9.492 -5.18 1 98 241 LEU A CA 1
ATOM 1867 C C . LEU A 1 241 ? -11.711 9.023 -5.688 1 98 241 LEU A C 1
ATOM 1869 O O . LEU A 1 241 ? -10.906 8.484 -4.918 1 98 241 LEU A O 1
ATOM 1873 N N . PRO A 1 242 ? -11.453 9.211 -6.984 1 95.25 242 PRO A N 1
ATOM 1874 C CA . PRO A 1 242 ? -10.156 8.844 -7.551 1 95.25 242 PRO A CA 1
ATOM 1875 C C . PRO A 1 242 ? -9.039 9.797 -7.133 1 95.25 242 PRO A C 1
ATOM 1877 O O . PRO A 1 242 ? -9.305 10.875 -6.598 1 95.25 242 PRO A O 1
ATOM 1880 N N . ASP A 1 243 ? -7.836 9.414 -7.414 1 91.56 243 ASP A N 1
ATOM 1881 C CA . ASP A 1 243 ? -6.656 10.172 -6.992 1 91.56 243 ASP A CA 1
ATOM 1882 C C . ASP A 1 243 ? -6.594 11.531 -7.684 1 91.56 243 ASP A C 1
ATOM 1884 O O . ASP A 1 243 ? -6.051 12.484 -7.133 1 91.56 243 ASP A O 1
ATOM 1888 N N . TYR A 1 244 ? -7.18 11.625 -8.828 1 91.25 244 TYR A N 1
ATOM 1889 C CA . TYR A 1 244 ? -7.066 12.844 -9.609 1 91.25 244 TYR A CA 1
ATOM 1890 C C . TYR A 1 244 ? -8.133 13.859 -9.203 1 91.25 244 TYR A C 1
ATOM 1892 O O . TYR A 1 244 ? -8.195 14.961 -9.758 1 91.25 244 TYR A O 1
ATOM 1900 N N . PHE A 1 245 ? -8.914 13.531 -8.258 1 94.75 245 PHE A N 1
ATOM 1901 C CA . PHE A 1 245 ? -10.133 14.281 -7.984 1 94.75 245 PHE A CA 1
ATOM 1902 C C . PHE A 1 245 ? -9.805 15.734 -7.645 1 94.75 245 PHE A C 1
ATOM 1904 O O . PHE A 1 245 ? -10.531 16.641 -8.047 1 94.75 245 PHE A O 1
ATOM 1911 N N . SER A 1 246 ? -8.766 15.977 -6.891 1 87.69 246 SER A N 1
ATOM 1912 C CA . SER A 1 246 ? -8.469 17.344 -6.457 1 87.69 246 SER A CA 1
ATOM 1913 C C . SER A 1 246 ? -7.547 18.047 -7.449 1 87.69 246 SER A C 1
ATOM 1915 O O . SER A 1 246 ? -7.066 19.141 -7.18 1 87.69 246 SER A O 1
ATOM 1917 N N . GLN A 1 247 ? -7.367 17.344 -8.562 1 86.5 247 GLN A N 1
ATOM 1918 C CA . GLN A 1 247 ? -6.59 17.984 -9.609 1 86.5 247 GLN A CA 1
ATOM 1919 C C . GLN A 1 247 ? -7.473 18.875 -10.484 1 86.5 247 GLN A C 1
ATOM 1921 O O . GLN A 1 247 ? -8.695 18.719 -10.492 1 86.5 247 GLN A O 1
ATOM 1926 N N . ASN A 1 248 ? -6.98 19.969 -11.016 1 85.06 248 ASN A N 1
ATOM 1927 C CA . ASN A 1 248 ? -7.719 20.828 -11.93 1 85.06 248 ASN A CA 1
ATOM 1928 C C . ASN A 1 248 ? -7.691 20.297 -13.359 1 85.06 248 ASN A C 1
ATOM 1930 O O . ASN A 1 248 ? -6.918 20.766 -14.188 1 85.06 248 ASN A O 1
ATOM 1934 N N . SER A 1 249 ? -8.531 19.234 -13.547 1 90.19 249 SER A N 1
ATOM 1935 C CA . SER A 1 249 ? -8.625 18.609 -14.859 1 90.19 249 SER A CA 1
ATOM 1936 C C . SER A 1 249 ? -10.078 18.422 -15.281 1 90.19 249 SER A C 1
ATOM 1938 O O . SER A 1 249 ? -10.984 18.531 -14.461 1 90.19 249 SER A O 1
ATOM 1940 N N . LEU A 1 250 ? -10.266 18.203 -16.547 1 93.62 250 LEU A N 1
ATOM 1941 C CA . LEU A 1 250 ? -11.609 17.969 -17.078 1 93.62 250 LEU A CA 1
ATOM 1942 C C . LEU A 1 250 ? -12.211 16.703 -16.484 1 93.62 250 LEU A C 1
ATOM 1944 O O . LEU A 1 250 ? -13.406 16.656 -16.172 1 93.62 250 LEU A O 1
ATOM 1948 N N . LYS A 1 251 ? -11.367 15.742 -16.312 1 93.5 251 LYS A N 1
ATOM 1949 C CA . LYS A 1 251 ? -11.828 14.492 -15.719 1 93.5 251 LYS A CA 1
ATOM 1950 C C . LYS A 1 251 ? -12.281 14.703 -14.273 1 93.5 251 LYS A C 1
ATOM 1952 O O . LYS A 1 251 ? -13.289 14.133 -13.844 1 93.5 251 LYS A O 1
ATOM 1957 N N . ALA A 1 252 ? -11.555 15.477 -13.516 1 95.25 252 ALA A N 1
ATOM 1958 C CA . ALA A 1 252 ? -11.898 15.797 -12.133 1 95.25 252 ALA A CA 1
ATOM 1959 C C . ALA A 1 252 ? -13.211 16.578 -12.055 1 95.25 252 ALA A C 1
ATOM 1961 O O . ALA A 1 252 ? -14.047 16.328 -11.188 1 95.25 252 ALA A O 1
ATOM 1962 N N . GLN A 1 253 ? -13.391 17.484 -12.992 1 96.81 253 GLN A N 1
ATOM 1963 C CA . GLN A 1 253 ? -14.609 18.297 -13.031 1 96.81 253 GLN A CA 1
ATOM 1964 C C . GLN A 1 253 ? -15.828 17.422 -13.344 1 96.81 253 GLN A C 1
ATOM 1966 O O . GLN A 1 253 ? -16.891 17.609 -12.766 1 96.81 253 GLN A O 1
ATOM 1971 N N . ALA A 1 254 ? -15.617 16.578 -14.258 1 97.81 254 ALA A N 1
ATOM 1972 C CA . ALA A 1 254 ? -16.703 15.672 -14.609 1 97.81 254 ALA A CA 1
ATOM 1973 C C . ALA A 1 254 ? -17.094 14.797 -13.414 1 97.81 254 ALA A C 1
ATOM 1975 O O . ALA A 1 254 ? -18.281 14.586 -13.156 1 97.81 254 ALA A O 1
ATOM 1976 N N . LYS A 1 255 ? -16.125 14.281 -12.703 1 97.94 255 LYS A N 1
ATOM 1977 C CA . LYS A 1 255 ? -16.391 13.453 -11.531 1 97.94 255 LYS A CA 1
ATOM 1978 C C . LYS A 1 255 ? -17.078 14.258 -10.438 1 97.94 255 LYS A C 1
ATOM 1980 O O . LYS A 1 255 ? -17.969 13.742 -9.75 1 97.94 255 LYS A O 1
ATOM 1985 N N . LEU A 1 256 ? -16.656 15.469 -10.258 1 98.38 256 LEU A N 1
ATOM 1986 C CA . LEU A 1 256 ? -17.297 16.359 -9.289 1 98.38 256 LEU A CA 1
ATOM 1987 C C . LEU A 1 256 ? -18.75 16.594 -9.648 1 98.38 256 LEU A C 1
ATOM 1989 O O . LEU A 1 256 ? -19.625 16.562 -8.773 1 98.38 256 LEU A O 1
ATOM 1993 N N . ALA A 1 257 ? -19.016 16.844 -10.898 1 98 257 ALA A N 1
ATOM 1994 C CA . ALA A 1 257 ? -20.391 17.062 -11.359 1 98 257 ALA A CA 1
ATOM 1995 C C . ALA A 1 257 ? -21.266 15.852 -11.07 1 98 257 ALA A C 1
ATOM 1997 O O . ALA A 1 257 ? -22.406 15.992 -10.633 1 98 257 ALA A O 1
ATOM 1998 N N . GLU A 1 258 ? -20.703 14.727 -11.359 1 98.12 258 GLU A N 1
ATOM 1999 C CA . GLU A 1 258 ? -21.422 13.492 -11.078 1 98.12 258 GLU A CA 1
ATOM 2000 C C . GLU A 1 258 ? -21.734 13.359 -9.594 1 98.12 258 GLU A C 1
ATOM 2002 O O . GLU A 1 258 ? -22.859 13.023 -9.211 1 98.12 258 GLU A O 1
ATOM 2007 N N . LEU A 1 259 ? -20.734 13.594 -8.773 1 98.5 259 LEU A N 1
ATOM 2008 C CA . LEU A 1 259 ? -20.922 13.508 -7.328 1 98.5 259 LEU A CA 1
ATOM 2009 C C . LEU A 1 259 ? -21.984 14.484 -6.848 1 98.5 259 LEU A C 1
ATOM 2011 O O . LEU A 1 259 ? -22.844 14.117 -6.043 1 98.5 259 LEU A O 1
ATOM 2015 N N . LEU A 1 260 ? -21.984 15.711 -7.324 1 98.44 260 LEU A N 1
ATOM 2016 C CA . LEU A 1 260 ? -22.938 16.734 -6.91 1 98.44 260 LEU A CA 1
ATOM 2017 C C . LEU A 1 260 ? -24.359 16.344 -7.32 1 98.44 260 LEU A C 1
ATOM 2019 O O . LEU A 1 260 ? -25.312 16.578 -6.578 1 98.44 260 LEU A O 1
ATOM 2023 N N . SER A 1 261 ? -24.438 15.82 -8.516 1 98.19 261 SER A N 1
ATOM 2024 C CA . SER A 1 261 ? -25.734 15.336 -8.961 1 98.19 261 SER A CA 1
ATOM 2025 C C . SER A 1 261 ? -26.266 14.25 -8.031 1 98.19 261 SER A C 1
ATOM 2027 O O . SER A 1 261 ? -27.453 14.273 -7.664 1 98.19 261 SER A O 1
ATOM 2029 N N . ASN A 1 262 ? -25.406 13.305 -7.629 1 97.81 262 ASN A N 1
ATOM 2030 C CA . ASN A 1 262 ? -25.797 12.25 -6.699 1 97.81 262 ASN A CA 1
ATOM 2031 C C . ASN A 1 262 ? -26.234 12.82 -5.355 1 97.81 262 ASN A C 1
ATOM 2033 O O . ASN A 1 262 ? -27.25 12.391 -4.793 1 97.81 262 ASN A O 1
ATOM 2037 N N . ILE A 1 263 ? -25.484 13.781 -4.852 1 98.38 263 ILE A N 1
ATOM 2038 C CA . ILE A 1 263 ? -25.797 14.398 -3.566 1 98.38 263 ILE A CA 1
ATOM 2039 C C . ILE A 1 263 ? -27.125 15.133 -3.65 1 98.38 263 ILE A C 1
ATOM 2041 O O . ILE A 1 263 ? -27.953 15.039 -2.744 1 98.38 263 ILE A O 1
ATOM 2045 N N . ASN A 1 264 ? -27.312 15.781 -4.738 1 97.5 264 ASN A N 1
ATOM 2046 C CA . ASN A 1 264 ? -28.516 16.594 -4.922 1 97.5 264 ASN A CA 1
ATOM 2047 C C . ASN A 1 264 ? -29.766 15.719 -5 1 97.5 264 ASN A C 1
ATOM 2049 O O . ASN A 1 264 ? -30.828 16.094 -4.496 1 97.5 264 ASN A O 1
ATOM 2053 N N . THR A 1 265 ? -29.688 14.602 -5.598 1 97.44 265 THR A N 1
ATOM 2054 C CA . THR A 1 265 ? -30.859 13.766 -5.844 1 97.44 265 THR A CA 1
ATOM 2055 C C . THR A 1 265 ? -31.031 12.734 -4.738 1 97.44 265 THR A C 1
ATOM 2057 O O . THR A 1 265 ? -32.062 12.055 -4.664 1 97.44 265 THR A O 1
ATOM 2060 N N . SER A 1 266 ? -30.062 12.648 -3.836 1 97.69 266 SER A N 1
ATOM 2061 C CA . SER A 1 266 ? -30.062 11.617 -2.809 1 97.69 266 SER A CA 1
ATOM 2062 C C . SER A 1 266 ? -31.078 11.914 -1.71 1 97.69 266 SER A C 1
ATOM 2064 O O . SER A 1 266 ? -31.25 13.07 -1.321 1 97.69 266 SER A O 1
ATOM 2066 N N . ALA A 1 267 ? -31.641 10.875 -1.17 1 97.38 267 ALA A N 1
ATOM 2067 C CA . ALA A 1 267 ? -32.562 10.984 -0.036 1 97.38 267 ALA A CA 1
ATOM 2068 C C . ALA A 1 267 ? -31.797 10.922 1.287 1 97.38 267 ALA A C 1
ATOM 2070 O O . ALA A 1 267 ? -32.406 10.938 2.359 1 97.38 267 ALA A O 1
ATOM 2071 N N . ALA A 1 268 ? -30.484 10.859 1.2 1 98.38 268 ALA A N 1
ATOM 2072 C CA . ALA A 1 268 ? -29.672 10.727 2.41 1 98.38 268 ALA A CA 1
ATOM 2073 C C . ALA A 1 268 ? -29.906 11.906 3.352 1 98.38 268 ALA A C 1
ATOM 2075 O O . ALA A 1 268 ? -29.922 13.062 2.916 1 98.38 268 ALA A O 1
ATOM 2076 N N . GLU A 1 269 ? -30.062 11.617 4.566 1 98.5 269 GLU A N 1
ATOM 2077 C CA . GLU A 1 269 ? -30.281 12.625 5.594 1 98.5 269 GLU A CA 1
ATOM 2078 C C . GLU A 1 269 ? -28.969 13.258 6.039 1 98.5 269 GLU A C 1
ATOM 2080 O O . GLU A 1 269 ? -28.953 14.367 6.578 1 98.5 269 GLU A O 1
ATOM 2085 N N . ALA A 1 270 ? -27.906 12.523 5.828 1 98.69 270 ALA A N 1
ATOM 2086 C CA . ALA A 1 270 ? -26.562 13 6.105 1 98.69 270 ALA A CA 1
ATOM 2087 C C . ALA A 1 270 ? -25.562 12.422 5.109 1 98.69 270 ALA A C 1
ATOM 2089 O O . ALA A 1 270 ? -25.703 11.281 4.668 1 98.69 270 ALA A O 1
ATOM 2090 N N . ILE A 1 271 ? -24.578 13.188 4.754 1 98.81 271 ILE A N 1
ATOM 2091 C CA . ILE A 1 271 ? -23.5 12.773 3.865 1 98.81 271 ILE A CA 1
ATOM 2092 C C . ILE A 1 271 ? -22.203 12.641 4.66 1 98.81 271 ILE A C 1
ATOM 2094 O O . ILE A 1 271 ? -21.625 13.641 5.082 1 98.81 271 ILE A O 1
ATOM 2098 N N . ILE A 1 272 ? -21.766 11.43 4.848 1 98.81 272 ILE A N 1
ATOM 2099 C CA . ILE A 1 272 ? -20.516 11.172 5.559 1 98.81 272 ILE A CA 1
ATOM 2100 C C . ILE A 1 272 ? -19.328 11.375 4.617 1 98.81 272 ILE A C 1
ATOM 2102 O O . ILE A 1 272 ? -19.172 10.641 3.639 1 98.81 272 ILE A O 1
ATOM 2106 N N . MET A 1 273 ? -18.547 12.398 4.918 1 98.56 273 MET A N 1
ATOM 2107 C CA . MET A 1 273 ? -17.375 12.711 4.113 1 98.56 273 MET A CA 1
ATOM 2108 C C . MET A 1 273 ? -16.109 12.195 4.789 1 98.56 273 MET A C 1
ATOM 2110 O O . MET A 1 273 ? -15.539 12.875 5.648 1 98.56 273 MET A O 1
ATOM 2114 N N . PHE A 1 274 ? -15.633 11.016 4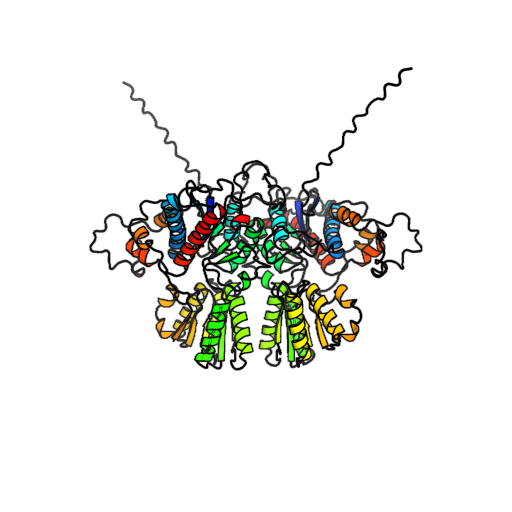.391 1 98.62 274 PHE A N 1
ATOM 2115 C CA . PHE A 1 274 ? -14.43 10.391 4.938 1 98.62 274 PHE A CA 1
ATOM 2116 C C . PHE A 1 274 ? -13.297 10.406 3.92 1 98.62 274 PHE A C 1
ATOM 2118 O O . PHE A 1 274 ? -12.938 9.375 3.359 1 98.62 274 PHE A O 1
ATOM 2125 N N . THR A 1 275 ? -12.75 11.586 3.645 1 98.06 275 THR A N 1
ATOM 2126 C CA . THR A 1 275 ? -11.703 11.859 2.662 1 98.06 275 THR A CA 1
ATOM 2127 C C . THR A 1 275 ? -10.844 13.031 3.105 1 98.06 275 THR A C 1
ATOM 2129 O O . THR A 1 275 ? -11.109 13.656 4.137 1 98.06 275 THR A O 1
ATOM 2132 N N . LYS A 1 276 ? -9.812 13.297 2.434 1 94.38 276 LYS A N 1
ATOM 2133 C CA . LYS A 1 276 ? -8.867 14.359 2.793 1 94.38 276 LYS A CA 1
ATOM 2134 C C . LYS A 1 276 ? -9.484 15.734 2.594 1 94.38 276 LYS A C 1
ATOM 2136 O O . LYS A 1 276 ? -10.398 15.906 1.781 1 94.38 276 LYS A O 1
ATOM 2141 N N . ASP A 1 277 ? -8.969 16.703 3.279 1 93.81 277 ASP A N 1
ATOM 2142 C CA . ASP A 1 277 ? -9.5 18.062 3.275 1 93.81 277 ASP A CA 1
ATOM 2143 C C . ASP A 1 277 ? -9.43 18.672 1.88 1 93.81 277 ASP A C 1
ATOM 2145 O O . ASP A 1 277 ? -10.305 19.438 1.486 1 93.81 277 ASP A O 1
ATOM 2149 N N . ALA A 1 278 ? -8.391 18.297 1.082 1 91.38 278 ALA A N 1
ATOM 2150 C CA . ALA A 1 278 ? -8.258 18.844 -0.268 1 91.38 278 ALA A CA 1
ATOM 2151 C C . ALA A 1 278 ? -9.461 18.469 -1.13 1 91.38 278 ALA A C 1
ATOM 2153 O O . ALA A 1 278 ? -9.93 19.281 -1.932 1 91.38 278 ALA A O 1
ATOM 2154 N N . ASN A 1 279 ? -9.938 17.25 -0.962 1 96.62 279 ASN A N 1
ATOM 2155 C CA . ASN A 1 279 ? -11.133 16.812 -1.682 1 96.62 279 ASN A CA 1
ATOM 2156 C C . ASN A 1 279 ? -12.375 17.547 -1.188 1 96.62 279 ASN A C 1
ATOM 2158 O O . ASN A 1 279 ? -13.219 17.969 -1.988 1 96.62 279 ASN A O 1
ATOM 2162 N N . VAL A 1 280 ? -12.484 17.719 0.09 1 97.5 280 VAL A N 1
ATOM 2163 C CA . VAL A 1 280 ? -13.656 18.344 0.694 1 97.5 280 VAL A CA 1
ATOM 2164 C C . VAL A 1 280 ? -13.75 19.797 0.265 1 97.5 280 VAL A C 1
ATOM 2166 O O . VAL A 1 280 ? -14.844 20.312 0.027 1 97.5 280 VAL A O 1
ATOM 2169 N N . ASP A 1 281 ? -12.578 20.422 0.204 1 94.94 281 ASP A N 1
ATOM 2170 C CA . ASP A 1 281 ? -12.539 21.812 -0.243 1 94.94 281 ASP A CA 1
ATOM 2171 C C . ASP A 1 281 ? -13.219 21.969 -1.602 1 94.94 281 ASP A C 1
ATOM 2173 O O . ASP A 1 281 ? -14.039 22.875 -1.79 1 94.94 281 ASP A O 1
ATOM 2177 N N . VAL A 1 282 ? -12.93 21.062 -2.502 1 95.81 282 VAL A N 1
ATOM 2178 C CA . VAL A 1 282 ? -13.477 21.078 -3.854 1 95.81 282 VAL A CA 1
ATOM 2179 C C . VAL A 1 282 ? -14.984 20.812 -3.801 1 95.81 282 VAL A C 1
ATOM 2181 O O . VAL A 1 282 ? -15.766 21.516 -4.445 1 95.81 282 VAL A O 1
ATOM 2184 N N . ILE A 1 283 ? -15.391 19.891 -3.023 1 97.94 283 ILE A N 1
ATOM 2185 C CA . ILE A 1 283 ? -16.781 19.453 -2.939 1 97.94 283 ILE A CA 1
ATOM 2186 C C . ILE A 1 283 ? -17.625 20.562 -2.297 1 97.94 283 ILE A C 1
ATOM 2188 O O . ILE A 1 283 ? -18.688 20.922 -2.807 1 97.94 283 ILE A O 1
ATOM 2192 N N . MET A 1 284 ? -17.156 21.172 -1.177 1 97.25 284 MET A N 1
ATOM 2193 C CA . MET A 1 284 ? -17.906 22.172 -0.431 1 97.25 284 MET A CA 1
ATOM 2194 C C . MET A 1 284 ? -18.047 23.453 -1.247 1 97.25 284 MET A C 1
ATOM 2196 O O . MET A 1 284 ? -19.109 24.094 -1.231 1 97.25 284 MET A O 1
ATOM 2200 N N . ASN A 1 285 ? -16.969 23.828 -1.94 1 96.06 285 ASN A N 1
ATOM 2201 C CA . ASN A 1 285 ? -17.047 24.984 -2.822 1 96.06 285 ASN A CA 1
ATOM 2202 C C . ASN A 1 285 ? -18.141 24.797 -3.875 1 96.06 285 ASN A C 1
ATOM 2204 O O . ASN A 1 285 ? -18.938 25.719 -4.113 1 96.06 285 ASN A O 1
ATOM 2208 N N . ALA A 1 286 ? -18.125 23.672 -4.5 1 96.81 286 ALA A N 1
ATOM 2209 C CA . ALA A 1 286 ? -19.125 23.375 -5.531 1 96.81 286 ALA A CA 1
ATOM 2210 C C . ALA A 1 286 ? -20.516 23.281 -4.934 1 96.81 286 ALA A C 1
ATOM 2212 O O . ALA A 1 286 ? -21.5 23.703 -5.559 1 96.81 286 ALA A O 1
ATOM 2213 N N . ALA A 1 287 ? -20.625 22.688 -3.758 1 97.31 287 ALA A N 1
ATOM 2214 C CA . ALA A 1 287 ? -21.906 22.578 -3.08 1 97.31 287 ALA A CA 1
ATOM 2215 C C . ALA A 1 287 ? -22.5 23.969 -2.805 1 97.31 287 ALA A C 1
ATOM 2217 O O . ALA A 1 287 ? -23.703 24.188 -3.021 1 97.31 287 ALA A O 1
ATOM 2218 N N . ILE A 1 288 ? -21.703 24.859 -2.33 1 96.94 288 ILE A N 1
ATOM 2219 C CA . ILE A 1 288 ? -22.125 26.219 -2.037 1 96.94 288 ILE A CA 1
ATOM 2220 C C . ILE A 1 288 ? -22.609 26.891 -3.32 1 96.94 288 ILE A C 1
ATOM 2222 O O . ILE A 1 288 ? -23.688 27.484 -3.35 1 96.94 288 ILE A O 1
ATOM 2226 N N . LYS A 1 289 ? -21.859 26.719 -4.367 1 96.19 289 LYS A N 1
ATOM 2227 C CA . LYS A 1 289 ? -22.172 27.344 -5.648 1 96.19 289 LYS A CA 1
ATOM 2228 C C . LYS A 1 289 ? -23.484 26.797 -6.215 1 96.19 289 LYS A C 1
ATOM 2230 O O . LYS A 1 289 ? -24.219 27.516 -6.895 1 96.19 289 LYS A O 1
ATOM 2235 N N . ASN A 1 290 ? -23.734 25.594 -5.918 1 96.5 290 ASN A N 1
ATOM 2236 C CA . ASN A 1 290 ? -24.938 24.953 -6.438 1 96.5 290 ASN A CA 1
ATOM 2237 C C . ASN A 1 290 ? -26.078 25.016 -5.43 1 96.5 290 ASN A C 1
ATOM 2239 O O . ASN A 1 290 ? -27.109 24.344 -5.598 1 96.5 290 ASN A O 1
ATOM 2243 N N . HIS A 1 291 ? -25.891 25.719 -4.309 1 95.81 291 HIS A N 1
ATOM 2244 C CA . HIS A 1 291 ? -26.891 25.984 -3.289 1 95.81 291 HIS A CA 1
ATOM 2245 C C . HIS A 1 291 ? -27.391 24.688 -2.65 1 95.81 291 HIS A C 1
ATOM 2247 O O . HIS A 1 291 ? -28.594 24.5 -2.473 1 95.81 291 HIS A O 1
ATOM 2253 N N . LEU A 1 292 ? -26.453 23.797 -2.508 1 96.5 292 LEU A N 1
ATOM 2254 C CA . LEU A 1 292 ? -26.781 22.578 -1.761 1 96.5 292 LEU A CA 1
ATOM 2255 C C . LEU A 1 292 ? -26.75 22.844 -0.259 1 96.5 292 LEU A C 1
ATOM 2257 O O . LEU A 1 292 ? -25.812 23.469 0.251 1 96.5 292 LEU A O 1
ATOM 2261 N N . ASN A 1 293 ? -27.828 22.484 0.379 1 96.81 293 ASN A N 1
ATOM 2262 C CA . ASN A 1 293 ? -27.953 22.547 1.831 1 96.81 293 ASN A CA 1
ATOM 2263 C C . ASN A 1 293 ? -28.172 21.172 2.434 1 96.81 293 ASN A C 1
ATOM 2265 O O . ASN A 1 293 ? -29.281 20.625 2.396 1 96.81 293 ASN A O 1
ATOM 2269 N N . ARG A 1 294 ? -27.109 20.594 2.945 1 98.06 294 ARG A N 1
ATOM 2270 C CA . ARG A 1 294 ? -27.141 19.219 3.432 1 98.06 294 ARG A CA 1
ATOM 2271 C C . ARG A 1 294 ? -26.516 19.125 4.824 1 98.06 294 ARG A C 1
ATOM 2273 O O . ARG A 1 294 ? -25.953 20.094 5.328 1 98.06 294 ARG A O 1
ATOM 2280 N N . THR A 1 295 ? -26.766 18.047 5.477 1 98.31 295 THR A N 1
ATOM 2281 C CA . THR A 1 295 ? -26.047 17.688 6.695 1 98.31 295 THR A CA 1
ATOM 2282 C C . THR A 1 295 ? -24.797 16.891 6.371 1 98.31 295 THR A C 1
ATOM 2284 O O . THR A 1 295 ? -24.859 15.836 5.746 1 98.31 295 THR A O 1
ATOM 2287 N N . TRP A 1 296 ? -23.656 17.422 6.785 1 98.31 296 TRP A N 1
ATOM 2288 C CA . TRP A 1 296 ? -22.359 16.812 6.5 1 98.31 296 TRP A CA 1
ATOM 2289 C C . TRP A 1 296 ? -21.734 16.25 7.773 1 98.31 296 TRP A C 1
ATOM 2291 O O . TRP A 1 296 ? -21.797 16.875 8.836 1 98.31 296 TRP A O 1
ATOM 2301 N N . ILE A 1 297 ? -21.25 15.078 7.652 1 98.62 297 ILE A N 1
ATOM 2302 C CA . ILE A 1 297 ? -20.469 14.5 8.742 1 98.62 297 ILE A CA 1
ATOM 2303 C C . ILE A 1 297 ? -18.984 14.547 8.391 1 98.62 297 ILE A C 1
ATOM 2305 O O . ILE A 1 297 ? -18.547 13.922 7.426 1 98.62 297 ILE A O 1
ATOM 2309 N N . ALA A 1 298 ? -18.219 15.266 9.188 1 98.06 298 ALA A N 1
ATOM 2310 C CA . ALA A 1 298 ? -16.797 15.523 8.93 1 98.06 298 ALA A CA 1
ATOM 2311 C C . ALA A 1 298 ? -15.914 14.531 9.68 1 98.06 298 ALA A C 1
ATOM 2313 O O . ALA A 1 298 ? -16.047 14.367 10.898 1 98.06 298 ALA A O 1
ATOM 2314 N N . SER A 1 299 ? -15.031 13.828 8.945 1 97.81 299 SER A N 1
ATOM 2315 C CA . SER A 1 299 ? -13.984 13.039 9.586 1 97.81 299 SER A CA 1
ATOM 2316 C C . SER A 1 299 ? -12.906 13.938 10.188 1 97.81 299 SER A C 1
ATOM 2318 O O . SER A 1 299 ? -12.938 15.156 10.016 1 97.81 299 SER A O 1
ATOM 2320 N N . ASP A 1 300 ? -11.945 13.359 10.828 1 96.19 300 ASP A N 1
ATOM 2321 C CA . ASP A 1 300 ? -10.875 14.07 11.5 1 96.19 300 ASP A CA 1
ATOM 2322 C C . ASP A 1 300 ? -10.039 14.875 10.508 1 96.19 300 ASP A C 1
ATOM 2324 O O . ASP A 1 300 ? -9.422 15.875 10.875 1 96.19 300 ASP A O 1
ATOM 2328 N N . SER A 1 301 ? -10.094 14.492 9.25 1 95.06 301 SER A N 1
ATOM 2329 C CA . SER A 1 301 ? -9.211 15.078 8.25 1 95.06 301 SER A CA 1
ATOM 2330 C C . SER A 1 301 ? -9.602 16.531 7.945 1 95.06 301 SER A C 1
ATOM 2332 O O . SER A 1 301 ? -8.766 17.312 7.508 1 95.06 301 SER A O 1
ATOM 2334 N N . TRP A 1 302 ? -10.898 16.875 8.203 1 94.69 302 TRP A N 1
ATOM 2335 C CA . TRP A 1 302 ? -11.297 18.203 7.746 1 94.69 302 TRP A CA 1
ATOM 2336 C C . TRP A 1 302 ? -12.227 18.875 8.75 1 94.69 302 TRP A C 1
ATOM 2338 O O . TRP A 1 302 ? -12.664 20.016 8.539 1 94.69 302 TRP A O 1
ATOM 2348 N N . SER A 1 303 ? -12.469 18.234 9.883 1 93.88 303 SER A N 1
ATOM 2349 C CA . SER A 1 303 ? -13.367 18.766 10.898 1 93.88 303 SER A CA 1
ATOM 2350 C C . SER A 1 303 ? -12.898 20.125 11.398 1 93.88 303 SER A C 1
ATOM 2352 O O . SER A 1 303 ? -13.711 20.984 11.758 1 93.88 303 SER A O 1
ATOM 2354 N N . THR A 1 304 ? -11.602 20.312 11.367 1 86.75 304 THR A N 1
ATOM 2355 C CA . THR A 1 304 ? -11.07 21.578 11.859 1 86.75 304 THR A CA 1
ATOM 2356 C C . THR A 1 304 ? -10.281 22.297 10.758 1 86.75 304 THR A C 1
ATOM 2358 O O . THR A 1 304 ? -9.406 23.109 11.047 1 86.75 304 THR A O 1
ATOM 2361 N N . SER A 1 305 ? -10.578 21.906 9.578 1 87.88 305 SER A N 1
ATOM 2362 C CA . SER A 1 305 ? -9.859 22.5 8.469 1 87.88 305 SER A CA 1
ATOM 2363 C C . SER A 1 305 ? -10.227 23.969 8.305 1 87.88 305 SER A C 1
ATOM 2365 O O . SER A 1 305 ? -11.391 24.312 8.062 1 87.88 305 SER A O 1
ATOM 2367 N N . THR A 1 306 ? -9.195 24.812 8.359 1 84.56 306 THR A N 1
ATOM 2368 C CA . THR A 1 306 ? -9.438 26.25 8.164 1 84.56 306 THR A CA 1
ATOM 2369 C C . THR A 1 306 ? -9.773 26.547 6.707 1 84.56 306 THR A C 1
ATOM 2371 O O . THR A 1 306 ? -10.531 27.469 6.414 1 84.56 306 THR A O 1
ATOM 2374 N N . LYS A 1 307 ? -9.258 25.719 5.852 1 85 307 LYS A N 1
ATOM 2375 C CA . LYS A 1 307 ? -9.523 25.906 4.426 1 85 307 LYS A CA 1
ATOM 2376 C C . LYS A 1 307 ? -11.008 25.734 4.121 1 85 307 LYS A C 1
ATOM 2378 O O . LYS A 1 307 ? -11.578 26.484 3.328 1 85 307 LYS A O 1
ATOM 2383 N N . VAL A 1 308 ? -11.625 24.812 4.77 1 91.38 308 VAL A N 1
ATOM 2384 C CA . VAL A 1 308 ? -13.031 24.516 4.512 1 91.38 308 VAL A CA 1
ATOM 2385 C C . VAL A 1 308 ? -13.914 25.5 5.266 1 91.38 308 VAL A C 1
ATOM 2387 O O . VAL A 1 308 ? -14.875 26.031 4.711 1 91.38 308 VAL A O 1
ATOM 2390 N N . SER A 1 309 ? -13.531 25.844 6.473 1 89.44 309 SER A N 1
ATOM 2391 C CA . SER A 1 309 ? -14.391 26.656 7.336 1 89.44 309 SER A CA 1
ATOM 2392 C C . SER A 1 309 ? -14.422 28.109 6.871 1 89.44 309 SER A C 1
ATOM 2394 O O . SER A 1 309 ? -15.352 28.844 7.203 1 89.44 309 SER A O 1
ATOM 2396 N N . THR A 1 310 ? -13.422 28.484 6.105 1 90.25 310 THR A N 1
ATOM 2397 C CA . THR A 1 310 ? -13.352 29.891 5.715 1 90.25 310 THR A CA 1
ATOM 2398 C C . THR A 1 310 ? -13.867 30.078 4.293 1 90.25 310 THR A C 1
ATOM 2400 O O . THR A 1 310 ? -13.781 31.172 3.734 1 90.25 310 THR A O 1
ATOM 2403 N N . LEU A 1 311 ? -14.328 29.062 3.736 1 93.31 311 LEU A N 1
ATOM 2404 C CA . LEU A 1 311 ? -14.906 29.203 2.406 1 93.31 311 LEU A CA 1
ATOM 2405 C C . LEU A 1 311 ? -16.031 30.234 2.412 1 93.31 311 LEU A C 1
ATOM 2407 O O . LEU A 1 311 ? -16.906 30.203 3.293 1 93.31 311 LEU A O 1
ATOM 2411 N N . PRO A 1 312 ? -15.977 31.141 1.38 1 93.38 312 PRO A N 1
ATOM 2412 C CA . PRO A 1 312 ? -17.109 32.062 1.295 1 93.38 312 PRO A CA 1
ATOM 2413 C C . PRO A 1 312 ? -18.438 31.359 1.128 1 93.38 312 PRO A C 1
ATOM 2415 O O . PRO A 1 312 ? -18.594 30.531 0.228 1 93.38 312 PRO A O 1
ATOM 2418 N N . GLY A 1 313 ? -19.344 31.641 1.99 1 93.88 313 GLY A N 1
ATOM 2419 C CA . GLY A 1 313 ? -20.688 31.062 1.896 1 93.88 313 GLY A CA 1
ATOM 2420 C C . GLY A 1 313 ? -20.812 29.734 2.598 1 93.88 313 GLY A C 1
ATOM 2421 O O . GLY A 1 313 ? -21.797 29.016 2.404 1 93.88 313 GLY A O 1
ATOM 2422 N N . ILE A 1 314 ? -19.875 29.391 3.402 1 93.56 314 ILE A N 1
ATOM 2423 C CA . ILE A 1 314 ? -19.828 28.078 4.047 1 93.56 314 ILE A CA 1
ATOM 2424 C C . ILE A 1 314 ? -21.078 27.875 4.887 1 93.56 314 ILE A C 1
ATOM 2426 O O . ILE A 1 314 ? -21.547 26.75 5.047 1 93.56 314 ILE A O 1
ATOM 2430 N N . ASP A 1 315 ? -21.688 28.906 5.289 1 92.5 315 ASP A N 1
ATOM 2431 C CA . ASP A 1 315 ? -22.906 28.828 6.105 1 92.5 315 ASP A CA 1
ATOM 2432 C C . ASP A 1 315 ? -24.094 28.328 5.289 1 92.5 315 ASP A C 1
ATOM 2434 O O . ASP A 1 315 ? -25.078 27.844 5.848 1 92.5 315 ASP A O 1
ATOM 2438 N N . LYS A 1 316 ? -23.984 28.453 3.986 1 93.56 316 LYS A N 1
ATOM 2439 C CA . LYS A 1 316 ? -25.078 28.047 3.109 1 93.56 316 LYS A CA 1
ATOM 2440 C C . LYS A 1 316 ? -25 26.562 2.777 1 93.56 316 LYS A C 1
ATOM 2442 O O . LYS A 1 316 ? -25.969 25.984 2.262 1 93.56 316 LYS A O 1
ATOM 2447 N N . ALA A 1 317 ? -23.922 25.953 3.109 1 93.69 317 ALA A N 1
ATOM 2448 C CA . ALA A 1 317 ? -23.734 24.547 2.744 1 93.69 317 ALA A CA 1
ATOM 2449 C C . ALA A 1 317 ? -24.531 23.625 3.664 1 93.69 317 ALA A C 1
ATOM 2451 O O . ALA A 1 317 ? -24.781 22.469 3.328 1 93.69 317 ALA A O 1
ATOM 2452 N N . GLY A 1 318 ? -24.984 24.141 4.789 1 95 318 GLY A N 1
ATOM 2453 C CA . GLY A 1 318 ? -25.766 23.359 5.73 1 95 318 GLY A CA 1
ATOM 2454 C C . GLY A 1 318 ? -25.047 23.125 7.051 1 95 318 GLY A C 1
ATOM 2455 O O . GLY A 1 318 ? -24.297 24 7.512 1 95 318 GLY A O 1
ATOM 2456 N N . GLU A 1 319 ? -25.406 22.016 7.699 1 95.56 319 GLU A N 1
ATOM 2457 C CA . GLU A 1 319 ? -24.875 21.719 9.023 1 95.56 319 GLU A CA 1
ATOM 2458 C C . GLU A 1 319 ? -23.719 20.719 8.93 1 95.56 319 GLU A C 1
ATOM 2460 O O . GLU A 1 319 ? -23.766 19.781 8.125 1 95.56 319 GLU A O 1
ATOM 2465 N N . VAL A 1 320 ? -22.719 20.953 9.766 1 96.19 320 VAL A N 1
ATOM 2466 C CA . VAL A 1 320 ? -21.578 20.047 9.805 1 96.19 320 VAL A CA 1
ATOM 2467 C C . VAL A 1 320 ? -21.406 19.469 11.211 1 96.19 320 VAL A C 1
ATOM 2469 O O . VAL A 1 320 ? -21.359 20.219 12.188 1 96.19 320 VAL A O 1
ATOM 2472 N N . PHE A 1 321 ? -21.438 18.172 11.32 1 96.62 321 PHE A N 1
ATOM 2473 C CA . PHE A 1 321 ? -21 17.469 12.516 1 96.62 321 PHE A CA 1
ATOM 2474 C C . PHE A 1 321 ? -19.609 16.891 12.336 1 96.62 321 PHE A C 1
ATOM 2476 O O . PHE A 1 321 ? -19.344 16.203 11.352 1 96.62 321 PHE A O 1
ATOM 2483 N N . GLY A 1 322 ? -18.703 17.219 13.234 1 95.56 322 GLY A N 1
ATOM 2484 C CA . GLY A 1 322 ? -17.328 16.812 13.039 1 95.56 322 GLY A CA 1
ATOM 2485 C C . GLY A 1 322 ? -16.781 15.984 14.18 1 95.56 322 GLY A C 1
ATOM 2486 O O . GLY A 1 322 ? -17.297 16.047 15.305 1 95.56 322 GLY A O 1
ATOM 2487 N N . PHE A 1 323 ? -15.82 15.141 13.867 1 94.19 323 PHE A N 1
ATOM 2488 C CA . PHE A 1 323 ? -15.102 14.328 14.836 1 94.19 323 PHE A CA 1
ATOM 2489 C C . PHE A 1 323 ? -13.641 14.734 14.914 1 94.19 323 PHE A C 1
ATOM 2491 O O . PHE A 1 323 ? -12.984 14.898 13.883 1 94.19 323 PHE A O 1
ATOM 2498 N N . ILE A 1 324 ? -13.125 14.961 16.078 1 90.81 324 ILE A N 1
ATOM 2499 C CA . ILE A 1 324 ? -11.734 15.359 16.281 1 90.81 324 ILE A CA 1
ATOM 2500 C C . ILE A 1 324 ? -11.156 14.633 17.484 1 90.81 324 ILE A C 1
ATOM 2502 O O . ILE A 1 324 ? -11.891 14.164 18.344 1 90.81 324 ILE A O 1
ATOM 2506 N N . SER A 1 325 ? -9.875 14.477 17.438 1 87.69 325 SER A N 1
ATOM 2507 C CA . SER A 1 325 ? -9.195 13.945 18.609 1 87.69 325 SER A CA 1
ATOM 2508 C C . SER A 1 325 ? -9.047 15.008 19.703 1 87.69 325 SER A C 1
ATOM 2510 O O . SER A 1 325 ? -9.172 16.203 19.422 1 87.69 325 SER A O 1
ATOM 2512 N N . LYS A 1 326 ? -8.812 14.523 20.875 1 86.5 326 LYS A N 1
ATOM 2513 C CA . LYS A 1 326 ? -8.578 15.453 21.984 1 86.5 326 LYS A CA 1
ATOM 2514 C C . LYS A 1 326 ? -7.414 16.391 21.688 1 86.5 326 LYS A C 1
ATOM 2516 O O . LYS A 1 326 ? -6.375 15.953 21.188 1 86.5 326 LYS A O 1
ATOM 2521 N N . ARG A 1 327 ? -7.617 17.609 21.984 1 90.94 327 ARG A N 1
ATOM 2522 C CA . ARG A 1 327 ? -6.621 18.625 21.656 1 90.94 327 ARG A CA 1
ATOM 2523 C C . ARG A 1 327 ? -5.844 19.047 22.906 1 90.94 327 ARG A C 1
ATOM 2525 O O . ARG A 1 327 ? -6.398 19.094 24 1 90.94 327 ARG A O 1
ATOM 2532 N N . ASN A 1 328 ? -4.602 19.219 22.734 1 94.56 328 ASN A N 1
ATOM 2533 C CA . ASN A 1 328 ? -3.709 19.734 23.766 1 94.56 328 ASN A CA 1
ATOM 2534 C C . ASN A 1 328 ? -2.67 20.688 23.188 1 94.56 328 ASN A C 1
ATOM 2536 O O . ASN A 1 328 ? -2.24 20.531 22.047 1 94.56 328 ASN A O 1
ATOM 2540 N N . GLU A 1 329 ? -2.299 21.609 23.984 1 95.62 329 GLU A N 1
ATOM 2541 C CA . GLU A 1 329 ? -1.243 22.531 23.578 1 95.62 329 GLU A CA 1
ATOM 2542 C C . GLU A 1 329 ? 0.139 21.938 23.844 1 95.62 329 GLU A C 1
ATOM 2544 O O . GLU A 1 329 ? 0.33 21.219 24.828 1 95.62 329 GLU A O 1
ATOM 2549 N N . VAL A 1 330 ? 1.026 22.266 22.938 1 97.62 330 VAL A N 1
ATOM 2550 C CA . VAL A 1 330 ? 2.424 21.938 23.219 1 97.62 330 VAL A CA 1
ATOM 2551 C C . VAL A 1 330 ? 2.996 22.953 24.203 1 97.62 330 VAL A C 1
ATOM 2553 O O . VAL A 1 330 ? 3.062 24.156 23.906 1 97.62 330 VAL A O 1
ATOM 2556 N N . PRO A 1 331 ? 3.416 22.5 25.359 1 96.62 331 PRO A N 1
ATOM 2557 C CA . PRO A 1 331 ? 3.873 23.453 26.391 1 96.62 331 PRO A CA 1
ATOM 2558 C C . PRO A 1 331 ? 5.035 24.312 25.906 1 96.62 331 PRO A C 1
ATOM 2560 O O . PRO A 1 331 ? 6.062 23.797 25.469 1 96.62 331 PRO A O 1
ATOM 2563 N N . GLY A 1 332 ? 4.824 25.656 25.969 1 96.44 332 GLY A N 1
ATOM 2564 C CA . GLY A 1 332 ? 5.898 26.609 25.75 1 96.44 332 GLY A CA 1
ATOM 2565 C C . GLY A 1 332 ? 6.191 26.859 24.281 1 96.44 332 GLY A C 1
ATOM 2566 O O . GLY A 1 332 ? 7.027 27.688 23.953 1 96.44 332 GLY A O 1
ATOM 2567 N N . PHE A 1 333 ? 5.543 26.188 23.375 1 97.62 333 PHE A N 1
ATOM 2568 C CA . PHE A 1 333 ? 5.922 26.234 21.969 1 97.62 333 PHE A CA 1
ATOM 2569 C C . PHE A 1 333 ? 5.562 27.578 21.359 1 97.62 333 PHE A C 1
ATOM 2571 O O . PHE A 1 333 ? 6.316 28.109 20.547 1 97.62 333 PHE A O 1
ATOM 2578 N N . LYS A 1 334 ? 4.422 28.094 21.641 1 96 334 LYS A N 1
ATOM 2579 C CA . LYS A 1 334 ? 4.039 29.406 21.125 1 96 334 LYS A CA 1
ATOM 2580 C C . LYS A 1 334 ? 5.051 30.469 21.547 1 96 334 LYS A C 1
ATOM 2582 O O . LYS A 1 334 ? 5.43 31.312 20.734 1 96 334 LYS A O 1
ATOM 2587 N N . ASP A 1 335 ? 5.465 30.438 22.812 1 95.69 335 ASP A N 1
ATOM 2588 C CA . ASP A 1 335 ? 6.484 31.359 23.297 1 95.69 335 ASP A CA 1
ATOM 2589 C C . ASP A 1 335 ? 7.789 31.188 22.531 1 95.69 335 ASP A C 1
ATOM 2591 O O . ASP A 1 335 ? 8.484 32.188 22.25 1 95.69 335 ASP A O 1
ATOM 2595 N N . TYR A 1 336 ? 8.062 29.953 22.25 1 96.31 336 TYR A N 1
ATOM 2596 C CA . TYR A 1 336 ? 9.25 29.641 21.469 1 96.31 336 TYR A CA 1
ATOM 2597 C C . TYR A 1 336 ? 9.203 30.328 20.109 1 96.31 336 TYR A C 1
ATOM 2599 O O . TYR A 1 336 ? 10.188 30.922 19.672 1 96.31 336 TYR A O 1
ATOM 2607 N N . ILE A 1 337 ? 8.078 30.328 19.438 1 95.38 337 ILE A N 1
ATOM 2608 C CA . ILE A 1 337 ? 7.906 30.953 18.125 1 95.38 337 ILE A CA 1
ATOM 2609 C C . ILE A 1 337 ? 8.047 32.469 18.266 1 95.38 337 ILE A C 1
ATOM 2611 O O . ILE A 1 337 ? 8.789 33.094 17.5 1 95.38 337 ILE A O 1
ATOM 2615 N N . ILE A 1 338 ? 7.375 33 19.266 1 92.19 338 ILE A N 1
ATOM 2616 C CA . ILE A 1 338 ? 7.316 34.469 19.438 1 92.19 338 ILE A CA 1
ATOM 2617 C C . ILE A 1 338 ? 8.703 35 19.781 1 92.19 338 ILE A C 1
ATOM 2619 O O . ILE A 1 338 ? 9.062 36.094 19.391 1 92.19 338 ILE A O 1
ATOM 2623 N N . SER A 1 339 ? 9.516 34.188 20.375 1 92.31 339 SER A N 1
ATOM 2624 C CA . SER A 1 339 ? 10.875 34.562 20.75 1 92.31 339 SER A CA 1
ATOM 2625 C C . SER A 1 339 ? 11.828 34.406 19.562 1 92.31 339 SER A C 1
ATOM 2627 O O . SER A 1 339 ? 13.047 34.344 19.75 1 92.31 339 SER A O 1
ATOM 2629 N N . LYS A 1 340 ? 11.297 34.25 18.438 1 90.75 340 LYS A N 1
ATOM 2630 C CA . LYS A 1 340 ? 12.094 34.031 17.234 1 90.75 340 LYS A CA 1
ATOM 2631 C C . LYS A 1 340 ? 12.898 32.719 17.344 1 90.75 340 LYS A C 1
ATOM 2633 O O . LYS A 1 340 ? 14.102 32.719 17.109 1 90.75 340 LYS A O 1
ATOM 2638 N N . PHE A 1 341 ? 12.172 31.719 17.844 1 94.81 341 PHE A N 1
ATOM 2639 C CA . PHE A 1 341 ? 12.688 30.359 17.953 1 94.81 341 PHE A CA 1
ATOM 2640 C C . PHE A 1 341 ? 13.93 30.312 18.844 1 94.81 341 PHE A C 1
ATOM 2642 O O . PHE A 1 341 ? 14.852 29.531 18.594 1 94.81 341 PHE A O 1
ATOM 2649 N N . ASN A 1 342 ? 14.07 31.281 19.734 1 91.44 342 ASN A N 1
ATOM 2650 C CA . ASN A 1 342 ? 15.172 31.406 20.672 1 91.44 342 ASN A CA 1
ATOM 2651 C C . ASN A 1 342 ? 16.516 31.469 19.953 1 91.44 342 ASN A C 1
ATOM 2653 O O . ASN A 1 342 ? 17.5 30.875 20.406 1 91.44 342 ASN A O 1
ATOM 2657 N N . GLY A 1 343 ? 16.469 31.938 18.797 1 90.81 343 GLY A N 1
ATOM 2658 C CA . GLY A 1 343 ? 17.688 32.156 18.016 1 90.81 343 GLY A CA 1
ATOM 2659 C C . GLY A 1 343 ? 18.172 30.875 17.328 1 90.81 343 GLY A C 1
ATOM 2660 O O . GLY A 1 343 ? 19.25 30.875 16.734 1 90.81 343 GLY A O 1
ATOM 2661 N N . THR A 1 344 ? 17.391 29.828 17.406 1 91.31 344 THR A N 1
ATOM 2662 C CA . THR A 1 344 ? 17.766 28.578 16.75 1 91.31 344 THR A CA 1
ATOM 2663 C C . THR A 1 344 ? 17.625 28.703 15.227 1 91.31 344 THR A C 1
ATOM 2665 O O . THR A 1 344 ? 16.766 29.453 14.742 1 91.31 344 THR A O 1
ATOM 2668 N N . THR A 1 345 ? 18.562 28 14.5 1 93.44 345 THR A N 1
ATOM 2669 C CA . THR A 1 345 ? 18.484 27.969 13.047 1 93.44 345 THR A CA 1
ATOM 2670 C C . THR A 1 345 ? 18.469 26.531 12.531 1 93.44 345 THR A C 1
ATOM 2672 O O . THR A 1 345 ? 19.031 25.641 13.164 1 93.44 345 THR A O 1
ATOM 2675 N N . ASN A 1 346 ? 17.797 26.344 11.531 1 95.56 346 ASN A N 1
ATOM 2676 C CA . ASN A 1 346 ? 17.766 25.078 10.789 1 95.56 346 ASN A CA 1
ATOM 2677 C C . ASN A 1 346 ? 17.266 25.281 9.359 1 95.56 346 ASN A C 1
ATOM 2679 O O . ASN A 1 346 ? 16.719 26.328 9.031 1 95.56 346 ASN A O 1
ATOM 2683 N N . ALA A 1 347 ? 17.484 24.297 8.562 1 95.88 347 ALA A N 1
ATOM 2684 C CA . ALA A 1 347 ? 17.219 24.422 7.129 1 95.88 347 ALA A CA 1
ATOM 2685 C C . ALA A 1 347 ? 15.734 24.625 6.855 1 95.88 347 ALA A C 1
ATOM 2687 O O . ALA A 1 347 ? 15.359 25.281 5.887 1 95.88 347 ALA A O 1
ATOM 2688 N N . MET A 1 348 ? 14.844 24.062 7.695 1 97.12 348 MET A N 1
ATOM 2689 C CA . MET A 1 348 ? 13.398 24.266 7.535 1 97.12 348 MET A CA 1
ATOM 2690 C C . MET A 1 348 ? 13.016 25.719 7.805 1 97.12 348 MET A C 1
ATOM 2692 O O . MET A 1 348 ? 12.195 26.281 7.082 1 97.12 348 MET A O 1
ATOM 2696 N N . LEU A 1 349 ? 13.531 26.25 8.844 1 95.69 349 LEU A N 1
ATOM 2697 C CA . LEU A 1 349 ? 13.281 27.641 9.188 1 95.69 349 LEU A CA 1
ATOM 2698 C C . LEU A 1 349 ? 13.844 28.578 8.133 1 95.69 349 LEU A C 1
ATOM 2700 O O . LEU A 1 349 ? 13.188 29.547 7.738 1 95.69 349 LEU A O 1
ATOM 2704 N N . GLU A 1 350 ? 15.055 28.281 7.664 1 94.75 350 GLU A N 1
ATOM 2705 C CA . GLU A 1 350 ? 15.656 29.094 6.617 1 94.75 350 GLU A CA 1
ATOM 2706 C C . GLU A 1 350 ? 14.805 29.094 5.352 1 94.75 350 GLU A C 1
ATOM 2708 O O . GLU A 1 350 ? 14.625 30.141 4.715 1 94.75 350 GLU A O 1
ATOM 2713 N N . HIS A 1 351 ? 14.352 27.891 5.059 1 94 351 HIS A N 1
ATOM 2714 C CA . HIS A 1 351 ? 13.469 27.766 3.896 1 94 351 HIS A CA 1
ATOM 2715 C C . HIS A 1 351 ? 12.195 28.578 4.078 1 94 351 HIS A C 1
ATOM 2717 O O . HIS A 1 351 ? 11.758 29.266 3.15 1 94 351 HIS A O 1
ATOM 2723 N N . TYR A 1 352 ? 11.609 28.562 5.266 1 93.12 352 TYR A N 1
ATOM 2724 C CA . TYR A 1 352 ? 10.422 29.359 5.578 1 93.12 352 TYR A CA 1
ATOM 2725 C C . TYR A 1 352 ? 10.703 30.844 5.434 1 93.12 352 TYR A C 1
ATOM 2727 O O . TYR A 1 352 ? 9.922 31.578 4.812 1 93.12 352 TYR A O 1
ATOM 2735 N N . LEU A 1 353 ? 11.789 31.281 5.949 1 90.19 353 LEU A N 1
ATOM 2736 C CA . LEU A 1 353 ? 12.133 32.688 5.965 1 90.19 353 LEU A CA 1
ATOM 2737 C C . LEU A 1 353 ? 12.438 33.188 4.555 1 90.19 353 LEU A C 1
ATOM 2739 O O . LEU A 1 353 ? 12.289 34.375 4.27 1 90.19 353 LEU A O 1
ATOM 2743 N N . SER A 1 354 ? 12.859 32.281 3.723 1 88.12 354 SER A N 1
ATOM 2744 C CA . SER A 1 354 ? 13.086 32.656 2.332 1 88.12 354 SER A CA 1
ATOM 2745 C C . SER A 1 354 ? 11.766 32.938 1.615 1 88.12 354 SER A C 1
ATOM 2747 O O . SER A 1 354 ? 11.727 33.75 0.688 1 88.12 354 SER A O 1
ATOM 2749 N N . HIS A 1 355 ? 10.672 32.281 2.045 1 85 355 HIS A N 1
ATOM 2750 C CA . HIS A 1 355 ? 9.352 32.469 1.459 1 85 355 HIS A CA 1
ATOM 2751 C C . HIS A 1 355 ? 8.594 33.594 2.158 1 85 355 HIS A C 1
ATOM 2753 O O . HIS A 1 355 ? 7.82 34.312 1.526 1 85 355 HIS A O 1
ATOM 2759 N N . TYR A 1 356 ? 8.852 33.625 3.498 1 85.94 356 TYR A N 1
ATOM 2760 C CA . TYR A 1 356 ? 8.141 34.594 4.328 1 85.94 356 TYR A CA 1
ATOM 2761 C C . TYR A 1 356 ? 9.102 35.375 5.227 1 85.94 356 TYR A C 1
ATOM 2763 O O . TYR A 1 356 ? 9.188 35.094 6.426 1 85.94 356 TYR A O 1
ATOM 2771 N N . PRO A 1 357 ? 9.703 36.406 4.676 1 81.56 357 PRO A N 1
ATOM 2772 C CA . PRO A 1 357 ? 10.641 37.156 5.496 1 81.56 357 PRO A CA 1
ATOM 2773 C C . PRO A 1 357 ? 9.969 37.875 6.676 1 81.56 357 PRO A C 1
ATOM 2775 O O . PRO A 1 357 ? 8.805 38.25 6.578 1 81.56 357 PRO A O 1
ATOM 2778 N N . LEU A 1 358 ? 10.711 37.906 7.781 1 78.44 358 LEU A N 1
ATOM 2779 C CA . LEU A 1 358 ? 10.18 38.531 8.992 1 78.44 358 LEU A CA 1
ATOM 2780 C C . LEU A 1 358 ? 10.109 40.062 8.836 1 78.44 358 LEU A C 1
ATOM 2782 O O . LEU A 1 358 ? 10.992 40.656 8.227 1 78.44 358 LEU A O 1
ATOM 2786 N N . CYS A 1 359 ? 9.039 40.625 9.352 1 69.5 359 CYS A N 1
ATOM 2787 C CA . CYS A 1 359 ? 8.898 42.062 9.32 1 69.5 359 CYS A CA 1
ATOM 2788 C C . CYS A 1 359 ? 9.953 42.719 10.188 1 69.5 359 CYS A C 1
ATOM 2790 O O . CYS A 1 359 ? 10.258 42.25 11.281 1 69.5 359 CYS A O 1
ATOM 2792 N N . SER A 1 360 ? 10.977 43.375 9.617 1 59.31 360 SER A N 1
ATOM 2793 C CA . SER A 1 360 ? 12 44.062 10.398 1 59.31 360 SER A CA 1
ATOM 2794 C C . SER A 1 360 ? 11.391 44.844 11.555 1 59.31 360 SER A C 1
ATOM 2796 O O . SER A 1 360 ? 11.828 44.719 12.695 1 59.31 360 SER A O 1
ATOM 2798 N N . ASN A 1 361 ? 11.219 46.281 11.438 1 49.34 361 ASN A N 1
ATOM 2799 C CA . ASN A 1 361 ? 11.016 47.375 12.383 1 49.34 361 ASN A CA 1
ATOM 2800 C C . ASN A 1 361 ? 9.562 47.469 12.844 1 49.34 361 ASN A C 1
ATOM 2802 O O . ASN A 1 361 ? 9.07 48.562 13.156 1 49.34 361 ASN A O 1
ATOM 2806 N N . GLN A 1 362 ? 8.609 46.625 12.555 1 47.25 362 GLN A N 1
ATOM 2807 C CA . GLN A 1 362 ? 7.316 47.219 12.82 1 47.25 362 GLN A CA 1
ATOM 2808 C C . GLN A 1 362 ? 7.09 47.438 14.312 1 47.25 362 GLN A C 1
ATOM 2810 O O . GLN A 1 362 ? 7.359 46.531 15.109 1 47.25 362 GLN A O 1
ATOM 2815 N N . SER A 1 363 ? 7.043 48.656 14.82 1 41.66 363 SER A N 1
ATOM 2816 C CA . SER A 1 363 ? 6.641 49.156 16.125 1 41.66 363 SER A CA 1
ATOM 2817 C C . SER A 1 363 ? 5.449 48.406 16.688 1 41.66 363 SER A C 1
ATOM 2819 O O . SER A 1 363 ? 4.668 47.812 15.922 1 41.66 363 SER A O 1
ATOM 2821 N N . GLU A 1 364 ? 5.414 48.094 18.031 1 42.5 364 GLU A N 1
ATOM 2822 C CA . GLU A 1 364 ? 4.453 47.406 18.891 1 42.5 364 GLU A CA 1
ATOM 2823 C C . GLU A 1 364 ? 3.023 47.625 18.406 1 42.5 364 GLU A C 1
ATOM 2825 O O . GLU A 1 364 ? 2.141 46.812 18.656 1 42.5 364 GLU A O 1
ATOM 2830 N N . GLU A 1 365 ? 2.623 48.844 18.062 1 41.41 365 GLU A N 1
ATOM 2831 C CA . GLU A 1 365 ? 1.229 49.25 18.016 1 41.41 365 GLU A CA 1
ATOM 2832 C C . GLU A 1 365 ? 0.478 48.562 16.891 1 41.41 365 GLU A C 1
ATOM 2834 O O . GLU A 1 365 ? -0.728 48.312 16.984 1 41.41 365 GLU A O 1
ATOM 2839 N N . ASN A 1 366 ? 0.943 48.406 15.695 1 41.25 366 ASN A N 1
ATOM 2840 C CA . ASN A 1 366 ? 0.131 47.969 14.562 1 41.25 366 ASN A CA 1
ATOM 2841 C C . ASN A 1 366 ? 0.099 46.469 14.453 1 41.25 366 ASN A C 1
ATOM 2843 O O . ASN A 1 366 ? -0.255 45.906 13.406 1 41.25 366 ASN A O 1
ATOM 2847 N N . MET A 1 367 ? 0.478 45.688 15.414 1 42.03 367 MET A N 1
ATOM 2848 C CA . MET A 1 367 ? 0.71 44.25 15.469 1 42.03 367 MET A CA 1
ATOM 2849 C C . MET A 1 367 ? -0.61 43.469 15.453 1 42.03 367 MET A C 1
ATOM 2851 O O . MET A 1 367 ? -0.638 42.281 15.141 1 42.03 367 MET A O 1
ATOM 2855 N N . GLN A 1 368 ? -1.674 43.875 16.141 1 42 368 GLN A N 1
ATOM 2856 C CA . GLN A 1 368 ? -2.861 43.062 16.344 1 42 368 GLN A CA 1
ATOM 2857 C C . GLN A 1 368 ? -3.557 42.75 15.031 1 42 368 GLN A C 1
ATOM 2859 O O . GLN A 1 368 ? -4.168 41.688 14.875 1 42 368 GLN A O 1
ATOM 2864 N N . GLY A 1 369 ? -3.873 43.719 14.109 1 43.62 369 GLY A N 1
ATOM 2865 C CA . GLY A 1 369 ? -4.871 43.656 13.055 1 43.62 369 GLY A CA 1
ATOM 2866 C C . GLY A 1 369 ? -4.426 42.812 11.867 1 43.62 369 GLY A C 1
ATOM 2867 O O . GLY A 1 369 ? -5.223 42.5 10.977 1 43.62 369 GLY A O 1
ATOM 2868 N N . ASN A 1 370 ? -3.125 42.531 11.539 1 47.47 370 ASN A N 1
ATOM 2869 C CA . ASN A 1 370 ? -2.672 42.219 10.188 1 47.47 370 ASN A CA 1
ATOM 2870 C C . ASN A 1 370 ? -2.504 40.688 10 1 47.47 370 ASN A C 1
ATOM 2872 O O . ASN A 1 370 ? -1.829 40.25 9.07 1 47.47 370 ASN A O 1
ATOM 2876 N N . CYS A 1 371 ? -2.85 39.875 10.953 1 56.12 371 CYS A N 1
ATOM 2877 C CA . CYS A 1 371 ? -2.596 38.5 10.609 1 56.12 371 CYS A CA 1
ATOM 2878 C C . CYS A 1 371 ? -3.521 38.031 9.484 1 56.12 371 CYS A C 1
ATOM 2880 O O . CYS A 1 371 ? -3.473 36.875 9.07 1 56.12 371 CYS A O 1
ATOM 2882 N N . SER A 1 372 ? -4.668 38.719 9.18 1 49.91 372 SER A N 1
ATOM 2883 C CA . SER A 1 372 ? -5.605 38.219 8.188 1 49.91 372 SER A CA 1
ATOM 2884 C C . SER A 1 372 ? -4.914 38 6.844 1 49.91 372 SER A C 1
ATOM 2886 O O . SER A 1 372 ? -4.184 38.844 6.359 1 49.91 372 SER A O 1
ATOM 2888 N N . GLN A 1 373 ? -4.695 36.75 6.504 1 48.38 373 GLN A N 1
ATOM 2889 C CA . GLN A 1 373 ? -4.23 36.281 5.203 1 48.38 373 GLN A CA 1
ATOM 2890 C C . GLN A 1 373 ? -4.859 37.094 4.066 1 48.38 373 GLN A C 1
ATOM 2892 O O . GLN A 1 373 ? -4.484 36.906 2.904 1 48.38 373 GLN A O 1
ATOM 2897 N N . LYS A 1 374 ? -6.117 37.688 4.156 1 42.47 374 LYS A N 1
ATOM 2898 C CA . LYS A 1 374 ? -6.809 38.375 3.074 1 42.47 374 LYS A CA 1
ATOM 2899 C C . LYS A 1 374 ? -5.934 39.469 2.48 1 42.47 374 LYS A C 1
ATOM 2901 O O . LYS A 1 374 ? -6.098 39.844 1.316 1 42.47 374 LYS A O 1
ATOM 2906 N N . ASN A 1 375 ? -5.266 40.219 3.271 1 38.56 375 ASN A N 1
ATOM 2907 C CA . ASN A 1 375 ? -4.656 41.375 2.633 1 38.56 375 ASN A CA 1
ATOM 2908 C C . ASN A 1 375 ? -3.42 41 1.828 1 38.56 375 ASN A C 1
ATOM 2910 O O . ASN A 1 375 ? -2.562 41.844 1.56 1 38.56 375 ASN A O 1
ATOM 2914 N N . ARG A 1 376 ? -3.236 39.75 1.663 1 41.41 376 ARG A N 1
ATOM 2915 C CA . ARG A 1 376 ? -2.082 39.25 0.915 1 41.41 376 ARG A CA 1
ATOM 2916 C C . ARG A 1 376 ? -2.232 39.562 -0.575 1 41.41 376 ARG A C 1
ATOM 2918 O O . ARG A 1 376 ? -1.521 38.969 -1.4 1 41.41 376 ARG A O 1
ATOM 2925 N N . GLN A 1 377 ? -3.182 40.156 -1.053 1 35.75 377 GLN A N 1
ATOM 2926 C CA . GLN A 1 377 ? -3.23 40.344 -2.498 1 35.75 377 GLN A CA 1
ATOM 2927 C C . GLN A 1 377 ? -1.935 40.969 -3.014 1 35.75 377 GLN A C 1
ATOM 2929 O O . GLN A 1 377 ? -1.67 40.938 -4.219 1 35.75 377 GLN A O 1
ATOM 2934 N N . GLN A 1 378 ? -1.504 42.312 -2.568 1 34.62 378 GLN A N 1
ATOM 2935 C CA . GLN A 1 378 ? -0.608 43.125 -3.395 1 34.62 378 GLN A CA 1
ATOM 2936 C C . GLN A 1 378 ? 0.808 42.531 -3.383 1 34.62 378 GLN A C 1
ATOM 2938 O O . GLN A 1 378 ? 1.21 41.875 -2.422 1 34.62 378 GLN A O 1
ATOM 2943 N N . ASP A 1 379 ? 1.758 42.812 -4.465 1 38.22 379 ASP A N 1
ATOM 2944 C CA . ASP A 1 379 ? 3.125 42.594 -4.926 1 38.22 379 ASP A CA 1
ATOM 2945 C C . ASP A 1 379 ? 4.113 42.656 -3.762 1 38.22 379 ASP A C 1
ATOM 2947 O O . ASP A 1 379 ? 5.328 42.625 -3.973 1 38.22 379 ASP A O 1
ATOM 2951 N N . THR A 1 380 ? 3.891 43.406 -2.633 1 42.56 380 THR A N 1
ATOM 2952 C CA . THR A 1 380 ? 4.965 43.719 -1.696 1 42.56 380 THR A CA 1
ATOM 2953 C C . THR A 1 380 ? 5.273 42.531 -0.801 1 42.56 380 THR A C 1
ATOM 2955 O O . THR A 1 380 ? 4.359 41.844 -0.342 1 42.56 380 THR A O 1
ATOM 2958 N N . VAL A 1 381 ? 6.48 42.031 -0.842 1 49.25 381 VAL A N 1
ATOM 2959 C CA . VAL A 1 381 ? 7.07 40.969 -0.026 1 49.25 381 VAL A CA 1
ATOM 2960 C C . VAL A 1 381 ? 6.492 41.031 1.387 1 49.25 381 VAL A C 1
ATOM 2962 O O . VAL A 1 381 ? 6.766 41.969 2.141 1 49.25 381 VAL A O 1
ATOM 2965 N N . GLN A 1 382 ? 5.285 40.719 1.649 1 54.75 382 GLN A N 1
ATOM 2966 C CA . GLN A 1 382 ? 4.598 40.781 2.936 1 54.75 382 GLN A CA 1
ATOM 2967 C C . GLN A 1 382 ? 5.41 40.094 4.023 1 54.75 382 GLN A C 1
ATOM 2969 O O . GLN A 1 382 ? 5.828 38.938 3.854 1 54.75 382 GLN A O 1
ATOM 2974 N N . CYS A 1 383 ? 6.086 40.844 4.844 1 64.19 383 CYS A N 1
ATOM 2975 C CA . CYS A 1 383 ? 6.785 40.344 6.023 1 64.19 383 CYS A CA 1
ATOM 2976 C C . CYS A 1 383 ? 5.816 39.656 6.988 1 64.19 383 CYS A C 1
ATOM 2978 O O . CYS A 1 383 ? 4.613 39.938 6.953 1 64.19 383 CYS A O 1
ATOM 2980 N N . GLN A 1 384 ? 6.176 38.531 7.535 1 74.44 384 GLN A N 1
ATOM 2981 C CA . GLN A 1 384 ? 5.34 37.781 8.461 1 74.44 384 GLN A CA 1
ATOM 2982 C C . GLN A 1 384 ? 5.66 38.125 9.914 1 74.44 384 GLN A C 1
ATOM 2984 O O . GLN A 1 384 ? 6.824 38.344 10.266 1 74.44 384 GLN A O 1
ATOM 2989 N N . ASP A 1 385 ? 4.621 38.469 10.617 1 79.12 385 ASP A N 1
ATOM 2990 C CA . ASP A 1 385 ? 4.699 38.688 12.062 1 79.12 385 ASP A CA 1
ATOM 2991 C C . ASP A 1 385 ? 4.691 37.344 12.805 1 79.12 385 ASP A C 1
ATOM 2993 O O . ASP A 1 385 ? 3.842 36.469 12.539 1 79.12 385 ASP A O 1
ATOM 2997 N N . LEU A 1 386 ? 5.629 37.156 13.688 1 83 386 LEU A N 1
ATOM 2998 C CA . LEU A 1 386 ? 5.77 35.906 14.398 1 83 386 LEU A CA 1
ATOM 2999 C C . LEU A 1 386 ? 4.57 35.625 15.297 1 83 386 LEU A C 1
ATOM 3001 O O . LEU A 1 386 ? 4.223 34.5 15.57 1 83 386 LEU A O 1
ATOM 3005 N N . ASN A 1 387 ? 4.02 36.688 15.82 1 81.88 387 ASN A N 1
ATOM 3006 C CA . ASN A 1 387 ? 2.789 36.531 16.578 1 81.88 387 ASN A CA 1
ATOM 3007 C C . ASN A 1 387 ? 1.677 35.938 15.734 1 81.88 387 ASN A C 1
ATOM 3009 O O . ASN A 1 387 ? 0.889 35.125 16.234 1 81.88 387 ASN A O 1
ATOM 3013 N N . CYS A 1 388 ? 1.678 36.344 14.57 1 84.5 388 CYS A N 1
ATOM 3014 C CA . CYS A 1 388 ? 0.709 35.781 13.633 1 84.5 388 CYS A CA 1
ATOM 3015 C C . CYS A 1 388 ? 1.033 34.312 13.328 1 84.5 388 CYS A C 1
ATOM 3017 O O . CYS A 1 388 ? 0.133 33.469 13.258 1 84.5 388 CYS A O 1
ATOM 3019 N N . LEU A 1 389 ? 2.312 34.031 13.195 1 90.12 389 LEU A N 1
ATOM 3020 C CA . LEU A 1 389 ? 2.729 32.688 12.922 1 90.12 389 LEU A CA 1
ATOM 3021 C C . LEU A 1 389 ? 2.285 31.734 14.047 1 90.12 389 LEU A C 1
ATOM 3023 O O . LEU A 1 389 ? 1.832 30.625 13.789 1 90.12 389 LEU A O 1
ATOM 3027 N N . ALA A 1 390 ? 2.363 32.156 15.273 1 91.81 390 ALA A N 1
ATOM 3028 C CA . ALA A 1 390 ? 2.035 31.359 16.438 1 91.81 390 ALA A CA 1
ATOM 3029 C C . ALA A 1 390 ? 0.56 30.969 16.453 1 91.81 390 ALA A C 1
ATOM 3031 O O . ALA A 1 390 ? 0.182 29.953 17.031 1 91.81 390 ALA A O 1
ATOM 3032 N N . THR A 1 391 ? -0.265 31.766 15.812 1 88.31 391 THR A N 1
ATOM 3033 C CA . THR A 1 391 ? -1.696 31.484 15.789 1 88.31 391 THR A CA 1
ATOM 3034 C C . THR A 1 391 ? -2.004 30.297 14.867 1 88.31 391 THR A C 1
ATOM 3036 O O . THR A 1 391 ? -3.1 29.734 14.922 1 88.31 391 THR A O 1
ATOM 3039 N N . PHE A 1 392 ? -1.06 29.875 14.07 1 89.94 392 PHE A N 1
ATOM 3040 C CA . PHE A 1 392 ? -1.259 28.781 13.133 1 89.94 392 PHE A CA 1
ATOM 3041 C C . PHE A 1 392 ? -0.933 27.438 13.789 1 89.94 392 PHE A C 1
ATOM 3043 O O . PHE A 1 392 ? -1.169 26.391 13.203 1 89.94 392 PHE A O 1
ATOM 3050 N N . VAL A 1 393 ? -0.472 27.469 15 1 94 393 VAL A N 1
ATOM 3051 C CA . VAL A 1 393 ? -0.134 26.234 15.695 1 94 393 VAL A CA 1
ATOM 3052 C C . VAL A 1 393 ? -1.41 25.469 16.016 1 94 393 VAL A C 1
ATOM 3054 O O . VAL A 1 393 ? -2.312 25.984 16.672 1 94 393 VAL A O 1
ATOM 3057 N N . ASP A 1 394 ? -1.492 24.266 15.469 1 92.38 394 ASP A N 1
ATOM 3058 C CA . ASP A 1 394 ? -2.648 23.438 15.797 1 92.38 394 ASP A CA 1
ATOM 3059 C C . ASP A 1 394 ? -2.436 22.703 17.125 1 92.38 394 ASP A C 1
ATOM 3061 O O . ASP A 1 394 ? -1.323 22.672 17.656 1 92.38 394 ASP A O 1
ATOM 3065 N N . GLN A 1 395 ? -3.494 22.156 17.641 1 93.38 395 GLN A N 1
ATOM 3066 C CA . GLN A 1 395 ? -3.428 21.531 18.953 1 93.38 395 GLN A CA 1
ATOM 3067 C C . GLN A 1 395 ? -3.672 20.031 18.859 1 93.38 395 GLN A C 1
ATOM 3069 O O . GLN A 1 395 ? -3.996 19.391 19.859 1 93.38 395 GLN A O 1
ATOM 3074 N N . ASP A 1 396 ? -3.676 19.484 17.719 1 93.56 396 ASP A N 1
ATOM 3075 C CA . ASP A 1 396 ? -3.84 18.047 17.531 1 93.56 396 ASP A CA 1
ATOM 3076 C C . ASP A 1 396 ? -2.555 17.406 17.016 1 93.56 396 ASP A C 1
ATOM 3078 O O . ASP A 1 396 ? -1.753 16.891 17.797 1 93.56 396 ASP A O 1
ATOM 3082 N N . LYS A 1 397 ? -2.17 17.734 15.773 1 95.81 397 LYS A N 1
ATOM 3083 C CA . LYS A 1 397 ? -0.975 17.109 15.195 1 95.81 397 LYS A CA 1
ATOM 3084 C C . LYS A 1 397 ? 0.287 17.609 15.906 1 95.81 397 LYS A C 1
ATOM 3086 O O . LYS A 1 397 ? 1.217 16.828 16.125 1 95.81 397 LYS A O 1
ATOM 3091 N N . SER A 1 398 ? 0.353 18.906 16.281 1 97.5 398 SER A N 1
ATOM 3092 C CA . SER A 1 398 ? 1.507 19.438 16.984 1 97.5 398 SER A CA 1
ATOM 3093 C C . SER A 1 398 ? 1.74 18.703 18.297 1 97.5 398 SER A C 1
ATOM 3095 O O . SER A 1 398 ? 2.869 18.312 18.609 1 97.5 398 SER A O 1
ATOM 3097 N N . TYR A 1 399 ? 0.676 18.531 18.984 1 97.88 399 TYR A N 1
ATOM 3098 C CA . TYR A 1 399 ? 0.812 17.844 20.266 1 97.88 399 TYR A CA 1
ATOM 3099 C C . TYR A 1 399 ? 1.198 16.391 20.062 1 97.88 399 TYR A C 1
ATOM 3101 O O . TYR A 1 399 ? 1.984 15.828 20.844 1 97.88 399 TYR A O 1
ATOM 3109 N N . ASN A 1 400 ? 0.599 15.727 19.094 1 98.12 400 ASN A N 1
ATOM 3110 C CA . ASN A 1 400 ? 0.948 14.344 18.797 1 98.12 400 ASN A CA 1
ATOM 3111 C C . ASN A 1 400 ? 2.432 14.195 18.469 1 98.12 400 ASN A C 1
ATOM 3113 O O . ASN A 1 400 ? 3.053 13.195 18.812 1 98.12 400 ASN A O 1
ATOM 3117 N N . ILE A 1 401 ? 3.014 15.156 17.734 1 98.69 401 ILE A N 1
ATOM 3118 C CA . ILE A 1 401 ? 4.434 15.156 17.422 1 98.69 401 ILE A CA 1
ATOM 3119 C C . ILE A 1 401 ? 5.258 15.305 18.688 1 98.69 401 ILE A C 1
ATOM 3121 O O . ILE A 1 401 ? 6.238 14.586 18.891 1 98.69 401 ILE A O 1
ATOM 3125 N N . TYR A 1 402 ? 4.836 16.25 19.531 1 98.56 402 TYR A N 1
ATOM 3126 C CA . TYR A 1 402 ? 5.473 16.453 20.828 1 98.56 402 TYR A CA 1
ATOM 3127 C C . TYR A 1 402 ? 5.48 15.164 21.641 1 98.56 402 TYR A C 1
ATOM 3129 O O . TYR A 1 402 ? 6.516 14.773 22.188 1 98.56 402 TYR A O 1
ATOM 3137 N N . LEU A 1 403 ? 4.34 14.523 21.672 1 98 403 LEU A N 1
ATOM 3138 C CA . LEU A 1 403 ? 4.203 13.273 22.406 1 98 403 LEU A CA 1
ATOM 3139 C C . LEU A 1 403 ? 5.129 12.203 21.844 1 98 403 LEU A C 1
ATOM 3141 O O . LEU A 1 403 ? 5.703 11.406 22.594 1 98 403 LEU A O 1
ATOM 3145 N N . ALA A 1 404 ? 5.211 12.117 20.531 1 98.75 404 ALA A N 1
ATOM 3146 C CA . ALA A 1 404 ? 6.078 11.125 19.891 1 98.75 404 ALA A CA 1
ATOM 3147 C C . ALA A 1 404 ? 7.527 11.297 20.344 1 98.75 404 ALA A C 1
ATOM 3149 O O . ALA A 1 404 ? 8.203 10.312 20.672 1 98.75 404 ALA A O 1
ATOM 3150 N N . VAL A 1 405 ? 8.023 12.508 20.344 1 98.12 405 VAL A N 1
ATOM 3151 C CA . VAL A 1 405 ? 9.383 12.766 20.797 1 98.12 405 VAL A CA 1
ATOM 3152 C C . VAL A 1 405 ? 9.547 12.352 22.25 1 98.12 405 VAL A C 1
ATOM 3154 O O . VAL A 1 405 ? 10.531 11.711 22.609 1 98.12 405 VAL A O 1
ATOM 3157 N N . GLN A 1 406 ? 8.555 12.703 23.094 1 96.25 406 GLN A N 1
ATOM 3158 C CA . GLN A 1 406 ? 8.617 12.359 24.516 1 96.25 406 GLN A CA 1
ATOM 3159 C C . GLN A 1 406 ? 8.656 10.844 24.719 1 96.25 406 GLN A C 1
ATOM 3161 O O . GLN A 1 406 ? 9.383 10.352 25.578 1 96.25 406 GLN A O 1
ATOM 3166 N N . VAL A 1 407 ? 7.852 10.141 23.953 1 97 407 VAL A N 1
ATOM 3167 C CA . VAL A 1 407 ? 7.793 8.688 24.078 1 97 407 VAL A CA 1
ATOM 3168 C C . VAL A 1 407 ? 9.141 8.086 23.703 1 97 407 VAL A C 1
ATOM 3170 O O . VAL A 1 407 ? 9.617 7.148 24.344 1 97 407 VAL A O 1
ATOM 3173 N N . ILE A 1 408 ? 9.766 8.547 22.641 1 96.44 408 ILE A N 1
ATOM 3174 C CA . ILE A 1 408 ? 11.086 8.062 22.219 1 96.44 408 ILE A CA 1
ATOM 3175 C C . ILE A 1 408 ? 12.102 8.344 23.328 1 96.44 408 ILE A C 1
ATOM 3177 O O . ILE A 1 408 ? 12.914 7.48 23.656 1 96.44 408 ILE A O 1
ATOM 3181 N N . ALA A 1 409 ? 12.086 9.562 23.859 1 93.12 409 ALA A N 1
ATOM 3182 C CA . ALA A 1 409 ? 13.008 9.938 24.938 1 93.12 409 ALA A CA 1
ATOM 3183 C C . ALA A 1 409 ? 12.852 9.008 26.141 1 93.12 409 ALA A C 1
ATOM 3185 O O . ALA A 1 409 ? 13.844 8.57 26.719 1 93.12 409 ALA A O 1
ATOM 3186 N N . GLU A 1 410 ? 11.625 8.758 26.484 1 92.75 410 GLU A N 1
ATOM 3187 C CA . GLU A 1 410 ? 11.367 7.871 27.625 1 92.75 410 GLU A CA 1
ATOM 3188 C C . GLU A 1 410 ? 11.844 6.449 27.328 1 92.75 410 GLU A C 1
ATOM 3190 O O . GLU A 1 410 ? 12.352 5.766 28.219 1 92.75 410 GLU A O 1
ATOM 3195 N N . ALA A 1 411 ? 11.633 5.992 26.109 1 93.69 411 ALA A N 1
ATOM 3196 C CA . ALA A 1 411 ? 12.125 4.676 25.719 1 93.69 411 ALA A CA 1
ATOM 3197 C C . ALA A 1 411 ? 13.641 4.59 25.844 1 93.69 411 ALA A C 1
ATOM 3199 O O . ALA A 1 411 ? 14.172 3.594 26.344 1 93.69 411 ALA A O 1
ATOM 3200 N N . LEU A 1 412 ? 14.297 5.59 25.406 1 90.88 412 LEU A N 1
ATOM 3201 C CA . LEU A 1 412 ? 15.75 5.629 25.469 1 90.88 412 LEU A CA 1
ATOM 3202 C C . LEU A 1 412 ? 16.219 5.664 26.922 1 90.88 412 LEU A C 1
ATOM 3204 O O . LEU A 1 412 ? 17.203 5.004 27.281 1 90.88 412 LEU A O 1
ATOM 3208 N N . ARG A 1 413 ? 15.523 6.434 27.672 1 89.56 413 ARG A N 1
ATOM 3209 C CA . ARG A 1 413 ? 15.852 6.504 29.094 1 89.56 413 ARG A CA 1
ATOM 3210 C C . ARG A 1 413 ? 1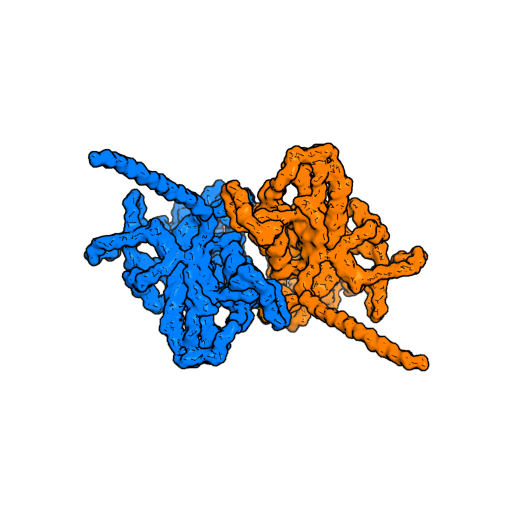5.781 5.129 29.75 1 89.56 413 ARG A C 1
ATOM 3212 O O . ARG A 1 413 ? 16.672 4.746 30.5 1 89.56 413 ARG A O 1
ATOM 3219 N N . HIS A 1 414 ? 14.742 4.441 29.438 1 89.5 414 HIS A N 1
ATOM 3220 C CA . HIS A 1 414 ? 14.555 3.109 30 1 89.5 414 HIS A CA 1
ATOM 3221 C C . HIS A 1 414 ? 15.609 2.137 29.469 1 89.5 414 HIS A C 1
ATOM 3223 O O . HIS A 1 414 ? 16.141 1.32 30.219 1 89.5 414 HIS A O 1
ATOM 3229 N N . LEU A 1 415 ? 15.859 2.225 28.203 1 88.44 415 LEU A N 1
ATOM 3230 C CA . LEU A 1 415 ? 16.797 1.318 27.562 1 88.44 415 LEU A CA 1
ATOM 3231 C C . LEU A 1 415 ? 18.219 1.541 28.078 1 88.44 415 LEU A C 1
ATOM 3233 O O . LEU A 1 415 ? 18.969 0.584 28.281 1 88.44 415 LEU A O 1
ATOM 3237 N N . LEU A 1 416 ? 18.531 2.752 28.281 1 86.38 416 LEU A N 1
ATOM 3238 C CA . LEU A 1 416 ? 19.875 3.102 28.719 1 86.38 416 LEU A CA 1
ATOM 3239 C C . LEU A 1 416 ? 19.984 3.08 30.234 1 86.38 416 LEU A C 1
ATOM 3241 O O . LEU A 1 416 ? 21.062 3.279 30.781 1 86.38 416 LEU A O 1
ATOM 3245 N N . LYS A 1 417 ? 18.891 2.787 30.844 1 84.88 417 LYS A N 1
ATOM 3246 C CA . LYS A 1 417 ? 18.828 2.721 32.312 1 84.88 417 LYS A CA 1
ATOM 3247 C C . LYS A 1 417 ? 19.406 3.986 32.938 1 84.88 417 LYS A C 1
ATOM 3249 O O . LYS A 1 417 ? 20.297 3.918 33.781 1 84.88 417 LYS A O 1
ATOM 3254 N N . CYS A 1 418 ? 18.922 4.961 32.469 1 82.31 418 CYS A N 1
ATOM 3255 C CA . CYS A 1 418 ? 19.391 6.246 32.969 1 82.31 418 CYS A CA 1
ATOM 3256 C C . CYS A 1 418 ? 18.641 6.648 34.25 1 82.31 418 CYS A C 1
ATOM 3258 O O . CYS A 1 418 ? 17.438 6.438 34.344 1 82.31 418 CYS A O 1
ATOM 3260 N N . ASP A 1 419 ? 19.469 6.957 35.156 1 75.69 419 ASP A N 1
ATOM 3261 C CA . ASP A 1 419 ? 18.891 7.625 36.344 1 75.69 419 ASP A CA 1
ATOM 3262 C C . ASP A 1 419 ? 19.172 9.125 36.312 1 75.69 419 ASP A C 1
ATOM 3264 O O . ASP A 1 419 ? 19.5 9.68 35.25 1 75.69 419 ASP A O 1
ATOM 3268 N N . ASN A 1 420 ? 18.875 9.836 37.344 1 70.62 420 ASN A N 1
ATOM 3269 C CA . ASN A 1 420 ? 18.984 11.289 37.281 1 70.62 420 ASN A CA 1
ATOM 3270 C C . ASN A 1 420 ? 20.438 11.75 37.25 1 70.62 420 ASN A C 1
ATOM 3272 O O . ASN A 1 420 ? 20.703 12.93 37.062 1 70.62 420 ASN A O 1
ATOM 3276 N N . SER A 1 421 ? 21.281 10.742 37.25 1 70.88 421 SER A N 1
ATOM 3277 C CA . SER A 1 421 ? 22.688 11.156 37.344 1 70.88 421 SER A CA 1
ATOM 3278 C C . SER A 1 421 ? 23.516 10.508 36.25 1 70.88 421 SER A C 1
ATOM 3280 O O . SER A 1 421 ? 24.438 11.125 35.688 1 70.88 421 SER A O 1
ATOM 3282 N N . GLN A 1 422 ? 23.234 9.219 35.906 1 75.31 422 GLN A N 1
ATOM 3283 C CA . GLN A 1 422 ? 24.047 8.523 34.938 1 75.31 422 GLN A CA 1
ATOM 3284 C C . GLN A 1 422 ? 23.234 7.438 34.219 1 75.31 422 GLN A C 1
ATOM 3286 O O . GLN A 1 422 ? 22.188 7.012 34.719 1 75.31 422 GLN A O 1
ATOM 3291 N N . CYS A 1 423 ? 23.703 7.176 32.969 1 81.12 423 CYS A N 1
ATOM 3292 C CA . CYS A 1 423 ? 23.156 6.016 32.281 1 81.12 423 CYS A CA 1
ATOM 3293 C C . CYS A 1 423 ? 24.078 4.809 32.438 1 81.12 423 CYS A C 1
ATOM 3295 O O . CYS A 1 423 ? 25.297 4.926 32.281 1 81.12 423 CYS A O 1
ATOM 3297 N N . LYS A 1 424 ? 23.531 3.781 32.75 1 78.31 424 LYS A N 1
ATOM 3298 C CA . LYS A 1 424 ? 24.312 2.566 33 1 78.31 424 LYS A CA 1
ATOM 3299 C C . LYS A 1 424 ? 24.812 1.987 31.672 1 78.31 424 LYS A C 1
ATOM 3301 O O . LYS A 1 424 ? 25.938 1.465 31.609 1 78.31 424 LYS A O 1
ATOM 3306 N N . ASN A 1 425 ? 24 2.084 30.797 1 69.5 425 ASN A N 1
ATOM 3307 C CA . ASN A 1 425 ? 24.375 1.567 29.484 1 69.5 425 ASN A CA 1
ATOM 3308 C C . ASN A 1 425 ? 24.828 2.686 28.547 1 69.5 425 ASN A C 1
ATOM 3310 O O . ASN A 1 425 ? 24.062 3.598 28.25 1 69.5 425 ASN A O 1
ATOM 3314 N N . LYS A 1 426 ? 26.141 2.713 28.375 1 65.12 426 LYS A N 1
ATOM 3315 C CA . LYS A 1 426 ? 26.672 3.771 27.531 1 65.12 426 LYS A CA 1
ATOM 3316 C C . LYS A 1 426 ? 26.875 3.279 26.094 1 65.12 426 LYS A C 1
ATOM 3318 O O . LYS A 1 426 ? 27.469 3.979 25.266 1 65.12 426 LYS A O 1
ATOM 3323 N N . GLY A 1 427 ? 26.328 2.143 25.859 1 61.75 427 GLY A N 1
ATOM 3324 C CA . GLY A 1 427 ? 26.625 1.518 24.578 1 61.75 427 GLY A CA 1
ATOM 3325 C C . GLY A 1 427 ? 25.656 1.906 23.484 1 61.75 427 GLY A C 1
ATOM 3326 O O . GLY A 1 427 ? 24.844 2.822 23.656 1 61.75 427 GLY A O 1
ATOM 3327 N N . LYS A 1 428 ? 25.844 1.225 22.312 1 74.88 428 LYS A N 1
ATOM 3328 C CA . LYS A 1 428 ? 25.078 1.417 21.078 1 74.88 428 LYS A CA 1
ATOM 3329 C C . LYS A 1 428 ? 23.688 0.823 21.203 1 74.88 428 LYS A C 1
ATOM 3331 O O . LYS A 1 428 ? 23.516 -0.281 21.719 1 74.88 428 LYS A O 1
ATOM 3336 N N . VAL A 1 429 ? 22.734 1.674 21.172 1 83.75 429 VAL A N 1
ATOM 3337 C CA . VAL A 1 429 ? 21.328 1.252 21.188 1 83.75 429 VAL A CA 1
ATOM 3338 C C . VAL A 1 429 ? 20.906 0.867 19.766 1 83.75 429 VAL A C 1
ATOM 3340 O O . VAL A 1 429 ? 21.125 1.618 18.812 1 83.75 429 VAL A O 1
ATOM 3343 N N . SER A 1 430 ? 20.359 -0.371 19.625 1 87.75 430 SER A N 1
ATOM 3344 C CA . SER A 1 430 ? 19.891 -0.818 18.312 1 87.75 430 SER A CA 1
ATOM 3345 C C . SER A 1 430 ? 18.453 -0.38 18.062 1 87.75 430 SER A C 1
ATOM 3347 O O . SER A 1 430 ? 17.703 -0.092 19 1 87.75 430 SER A O 1
ATOM 3349 N N . THR A 1 431 ? 18.078 -0.305 16.812 1 92 431 THR A N 1
ATOM 3350 C CA . THR A 1 431 ? 16.719 0.052 16.438 1 92 431 THR A CA 1
ATOM 3351 C C . THR A 1 431 ? 15.719 -0.951 17.016 1 92 431 THR A C 1
ATOM 3353 O O . THR A 1 431 ? 14.633 -0.571 17.453 1 92 431 THR A O 1
ATOM 3356 N N . LEU A 1 432 ? 16.094 -2.219 17.062 1 89 432 LEU A N 1
ATOM 3357 C CA . LEU A 1 432 ? 15.227 -3.262 17.594 1 89 432 LEU A CA 1
ATOM 3358 C C . LEU A 1 432 ? 14.969 -3.043 19.078 1 89 432 LEU A C 1
ATOM 3360 O O . LEU A 1 432 ? 13.844 -3.211 19.547 1 89 432 LEU A O 1
ATOM 3364 N N . GLU A 1 433 ? 15.961 -2.688 19.797 1 88.94 433 GLU A N 1
ATOM 3365 C CA . GLU A 1 433 ? 15.805 -2.426 21.234 1 88.94 433 GLU A CA 1
ATOM 3366 C C 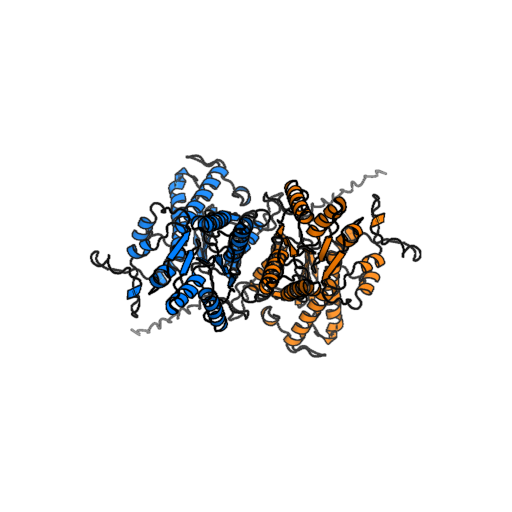. GLU A 1 433 ? 14.898 -1.224 21.484 1 88.94 433 GLU A C 1
ATOM 3368 O O . GLU A 1 433 ? 14.07 -1.245 22.391 1 88.94 433 GLU A O 1
ATOM 3373 N N . VAL A 1 434 ? 15.125 -0.191 20.703 1 91.25 434 VAL A N 1
ATOM 3374 C CA . VAL A 1 434 ? 14.305 1.009 20.844 1 91.25 434 VAL A CA 1
ATOM 3375 C C . VAL A 1 434 ? 12.844 0.676 20.562 1 91.25 434 VAL A C 1
ATOM 3377 O O . VAL A 1 434 ? 11.945 1.124 21.281 1 91.25 434 VAL A O 1
ATOM 3380 N N . LEU A 1 435 ? 12.688 -0.109 19.547 1 91.75 435 LEU A N 1
ATOM 3381 C CA . LEU A 1 435 ? 11.344 -0.541 19.188 1 91.75 435 LEU A CA 1
ATOM 3382 C C . LEU A 1 435 ? 10.688 -1.315 20.328 1 91.75 435 LEU A C 1
ATOM 3384 O O . LEU A 1 435 ? 9.523 -1.075 20.656 1 91.75 435 LEU A O 1
ATOM 3388 N N . MET B 1 1 ? 65.625 -47.875 9.531 1 28.78 1 MET B N 1
ATOM 3389 C CA . MET B 1 1 ? 64.75 -47.281 8.516 1 28.78 1 MET B CA 1
ATOM 3390 C C . MET B 1 1 ? 63.594 -46.562 9.164 1 28.78 1 MET B C 1
ATOM 3392 O O . MET B 1 1 ? 62.688 -47.156 9.758 1 28.78 1 MET B O 1
ATOM 3396 N N . THR B 1 2 ? 63.906 -45.406 9.875 1 33.16 2 THR B N 1
ATOM 3397 C CA . THR B 1 2 ? 63.188 -44.531 10.781 1 33.16 2 THR B CA 1
ATOM 3398 C C . THR B 1 2 ? 62.094 -43.781 10.047 1 33.16 2 THR B C 1
ATOM 3400 O O . THR B 1 2 ? 62.344 -43.031 9.102 1 33.16 2 THR B O 1
ATOM 3403 N N . PHE B 1 3 ? 60.969 -44.469 9.844 1 33.81 3 PHE B N 1
ATOM 3404 C CA . PHE B 1 3 ? 59.75 -44 9.164 1 33.81 3 PHE B CA 1
ATOM 3405 C C . PHE B 1 3 ? 59.188 -42.781 9.852 1 33.81 3 PHE B C 1
ATOM 3407 O O . PHE B 1 3 ? 58.781 -42.844 11.008 1 33.81 3 PHE B O 1
ATOM 3414 N N . SER B 1 4 ? 59.844 -41.625 9.672 1 37.12 4 SER B N 1
ATOM 3415 C CA . SER B 1 4 ? 59.312 -40.406 10.242 1 37.12 4 SER B CA 1
ATOM 3416 C C . SER B 1 4 ? 57.906 -40.125 9.734 1 37.12 4 SER B C 1
ATOM 3418 O O . SER B 1 4 ? 57.656 -40.094 8.523 1 37.12 4 SER B O 1
ATOM 3420 N N . PRO B 1 5 ? 56.906 -40.469 10.586 1 36.47 5 PRO B N 1
ATOM 3421 C CA . PRO B 1 5 ? 55.5 -40.219 10.234 1 36.47 5 PRO B CA 1
ATOM 3422 C C . PRO B 1 5 ? 55.25 -38.75 9.898 1 36.47 5 PRO B C 1
ATOM 3424 O O . PRO B 1 5 ? 55.688 -37.844 10.633 1 36.47 5 PRO B O 1
ATOM 3427 N N . LEU B 1 6 ? 55.344 -38.406 8.578 1 32.62 6 LEU B N 1
ATOM 3428 C CA . LEU B 1 6 ? 54.969 -37.094 8.078 1 32.62 6 LEU B CA 1
ATOM 3429 C C . LEU B 1 6 ? 53.594 -36.688 8.562 1 32.62 6 LEU B C 1
ATOM 3431 O O . LEU B 1 6 ? 52.594 -37.406 8.312 1 32.62 6 LEU B O 1
ATOM 3435 N N . LEU B 1 7 ? 53.531 -35.969 9.711 1 33.66 7 LEU B N 1
ATOM 3436 C CA . LEU B 1 7 ? 52.344 -35.344 10.266 1 33.66 7 LEU B CA 1
ATOM 3437 C C . LEU B 1 7 ? 51.688 -34.406 9.242 1 33.66 7 LEU B C 1
ATOM 3439 O O . LEU B 1 7 ? 52.312 -33.438 8.812 1 33.66 7 LEU B O 1
ATOM 3443 N N . SER B 1 8 ? 51 -34.969 8.266 1 32.47 8 SER B N 1
ATOM 3444 C CA . SER B 1 8 ? 50.281 -34.062 7.371 1 32.47 8 SER B CA 1
ATOM 3445 C C . SER B 1 8 ? 49.375 -33.125 8.156 1 32.47 8 SER B C 1
ATOM 3447 O O . SER B 1 8 ? 48.594 -33.594 8.992 1 32.47 8 SER B O 1
ATOM 3449 N N . PRO B 1 9 ? 49.812 -31.859 8.281 1 33.34 9 PRO B N 1
ATOM 3450 C CA . PRO B 1 9 ? 48.844 -30.969 8.945 1 33.34 9 PRO B CA 1
ATOM 3451 C C . PRO B 1 9 ? 47.469 -30.969 8.281 1 33.34 9 PRO B C 1
ATOM 3453 O O . PRO B 1 9 ? 47.375 -30.891 7.051 1 33.34 9 PRO B O 1
ATOM 3456 N N . ALA B 1 10 ? 46.531 -31.703 8.875 1 33.16 10 ALA B N 1
ATOM 3457 C CA . ALA B 1 10 ? 45.125 -31.562 8.5 1 33.16 10 ALA B CA 1
ATOM 3458 C C . ALA B 1 10 ? 44.719 -30.094 8.516 1 33.16 10 ALA B C 1
ATOM 3460 O O . ALA B 1 10 ? 44.688 -29.453 9.57 1 33.16 10 ALA B O 1
ATOM 3461 N N . VAL B 1 11 ? 45.094 -29.422 7.426 1 29.95 11 VAL B N 1
ATOM 3462 C CA . VAL B 1 11 ? 44.438 -28.125 7.32 1 29.95 11 VAL B CA 1
ATOM 3463 C C . VAL B 1 11 ? 42.938 -28.297 7.453 1 29.95 11 VAL B C 1
ATOM 3465 O O . VAL B 1 11 ? 42.281 -28.938 6.605 1 29.95 11 VAL B O 1
ATOM 3468 N N . ALA B 1 12 ? 42.5 -28.391 8.695 1 29.17 12 ALA B N 1
ATOM 3469 C CA . ALA B 1 12 ? 41.062 -28.203 8.875 1 29.17 12 ALA B CA 1
ATOM 3470 C C . ALA B 1 12 ? 40.562 -26.984 8.094 1 29.17 12 ALA B C 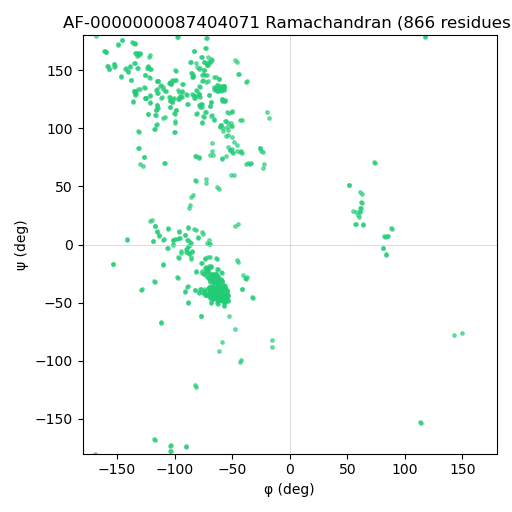1
ATOM 3472 O O . ALA B 1 12 ? 40.969 -25.844 8.383 1 29.17 12 ALA B O 1
ATOM 3473 N N . VAL B 1 13 ? 40.281 -27.266 6.852 1 28.59 13 VAL B N 1
ATOM 3474 C CA . VAL B 1 13 ? 39.469 -26.25 6.195 1 28.59 13 VAL B CA 1
ATOM 3475 C C . VAL B 1 13 ? 38.312 -25.828 7.125 1 28.59 13 VAL B C 1
ATOM 3477 O O . VAL B 1 13 ? 37.438 -26.625 7.441 1 28.59 13 VAL B O 1
ATOM 3480 N N . PHE B 1 14 ? 38.625 -24.969 8.062 1 27.3 14 PHE B N 1
ATOM 3481 C CA . PHE B 1 14 ? 37.531 -24.219 8.664 1 27.3 14 PHE B CA 1
ATOM 3482 C C . PHE B 1 14 ? 36.531 -23.781 7.602 1 27.3 14 PHE B C 1
ATOM 3484 O O . PHE B 1 14 ? 36.844 -22.969 6.73 1 27.3 14 PHE B O 1
ATOM 3491 N N . CYS B 1 15 ? 35.688 -24.734 7.188 1 26.28 15 CYS B N 1
ATOM 3492 C CA . CYS B 1 15 ? 34.469 -24.203 6.586 1 26.28 15 CYS B CA 1
ATOM 3493 C C . CYS B 1 15 ? 34 -22.953 7.324 1 26.28 15 CYS B C 1
ATOM 3495 O O . CYS B 1 15 ? 33.594 -23.031 8.484 1 26.28 15 CYS B O 1
ATOM 3497 N N . LEU B 1 16 ? 34.75 -21.859 7.203 1 27.78 16 LEU B N 1
ATOM 3498 C CA . LEU B 1 16 ? 34.094 -20.594 7.48 1 27.78 16 LEU B CA 1
ATOM 3499 C C . LEU B 1 16 ? 32.594 -20.703 7.234 1 27.78 16 LEU B C 1
ATOM 3501 O O . LEU B 1 16 ? 32.156 -21.031 6.125 1 27.78 16 LEU B O 1
ATOM 3505 N N . GLY B 1 17 ? 31.875 -21.188 8.156 1 30.34 17 GLY B N 1
ATOM 3506 C CA . GLY B 1 17 ? 30.422 -21 8.234 1 30.34 17 GLY B CA 1
ATOM 3507 C C . GLY B 1 17 ? 29.953 -19.75 7.516 1 30.34 17 GLY B C 1
ATOM 3508 O O . GLY B 1 17 ? 30.375 -18.641 7.844 1 30.34 17 GLY B O 1
ATOM 3509 N N . SER B 1 18 ? 29.797 -19.781 6.145 1 32.22 18 SER B N 1
ATOM 3510 C CA . SER B 1 18 ? 29.094 -18.859 5.254 1 32.22 18 SER B CA 1
ATOM 3511 C C . SER B 1 18 ? 28.078 -18.016 6.016 1 32.22 18 SER B C 1
ATOM 3513 O O . SER B 1 18 ? 27.516 -18.469 7.02 1 32.22 18 SER B O 1
ATOM 3515 N N . CYS B 1 19 ? 28.219 -16.797 6.121 1 34.59 19 CYS B N 1
ATOM 3516 C CA . CYS B 1 19 ? 27.188 -15.766 6.305 1 34.59 19 CYS B CA 1
ATOM 3517 C C . CYS B 1 19 ? 25.844 -16.25 5.816 1 34.59 19 CYS B C 1
ATOM 3519 O O . CYS B 1 19 ? 25.609 -16.359 4.609 1 34.59 19 CYS B O 1
ATOM 3521 N N . GLU B 1 20 ? 25.109 -17.234 6.312 1 40.97 20 GLU B N 1
ATOM 3522 C CA . GLU B 1 20 ? 23.828 -17.938 6.168 1 40.97 20 GLU B CA 1
ATOM 3523 C C . GLU B 1 20 ? 22.859 -17.125 5.305 1 40.97 20 GLU B C 1
ATOM 3525 O O . GLU B 1 20 ? 22.203 -17.688 4.422 1 40.97 20 GLU B O 1
ATOM 3530 N N . ASN B 1 21 ? 22.016 -16.016 5.758 1 52 21 ASN B N 1
ATOM 3531 C CA . ASN B 1 21 ? 20.672 -15.812 5.211 1 52 21 ASN B CA 1
ATOM 3532 C C . ASN B 1 21 ? 20.719 -15 3.918 1 52 21 ASN B C 1
ATOM 3534 O O . ASN B 1 21 ? 20.25 -13.859 3.881 1 52 21 ASN B O 1
ATOM 3538 N N . GLU B 1 22 ? 21.578 -15.195 3.068 1 67.94 22 GLU B N 1
ATOM 3539 C CA . GLU B 1 22 ? 21.5 -14.539 1.768 1 67.94 22 GLU B CA 1
ATOM 3540 C C . GLU B 1 22 ? 20.25 -14.977 1.004 1 67.94 22 GLU B C 1
ATOM 3542 O O . GLU B 1 22 ? 19.891 -16.156 1.013 1 67.94 22 GLU B O 1
ATOM 3547 N N . PRO B 1 23 ? 19.656 -14 0.427 1 83.25 23 PRO B N 1
ATOM 3548 C CA . PRO B 1 23 ? 18.469 -14.344 -0.353 1 83.25 23 PRO B CA 1
ATOM 3549 C C . PRO B 1 23 ? 18.781 -15.227 -1.562 1 83.25 23 PRO B C 1
ATOM 3551 O O . PRO B 1 23 ? 19.875 -15.125 -2.125 1 83.25 23 PRO B O 1
ATOM 3554 N N . LEU B 1 24 ? 18.062 -16.281 -1.861 1 94.88 24 LEU B N 1
ATOM 3555 C CA . LEU B 1 24 ? 18.188 -17.062 -3.09 1 94.88 24 LEU B CA 1
ATOM 3556 C C . LEU B 1 24 ? 18.156 -16.156 -4.312 1 94.88 24 LEU B C 1
ATOM 3558 O O . LEU B 1 24 ? 17.188 -15.414 -4.512 1 94.88 24 LEU B O 1
ATOM 3562 N N . ARG B 1 25 ? 19.25 -16.078 -5.035 1 97.25 25 ARG B N 1
ATOM 3563 C CA . ARG B 1 25 ? 19.453 -15.18 -6.172 1 97.25 25 ARG B CA 1
ATOM 3564 C C . ARG B 1 25 ? 20.094 -15.922 -7.344 1 97.25 25 ARG B C 1
ATOM 3566 O O . ARG B 1 25 ? 21 -16.734 -7.16 1 97.25 25 ARG B O 1
ATOM 3573 N N . ALA B 1 26 ? 19.562 -15.805 -8.5 1 98.19 26 ALA B N 1
ATOM 3574 C CA . ALA B 1 26 ? 20.188 -16.25 -9.734 1 98.19 26 ALA B CA 1
ATOM 3575 C C . ALA B 1 26 ? 20.578 -15.07 -10.617 1 98.19 26 ALA B C 1
ATOM 3577 O O . ALA B 1 26 ? 19.75 -14.211 -10.914 1 98.19 26 ALA B O 1
ATOM 3578 N N . TYR B 1 27 ? 21.844 -15.023 -11.008 1 97.06 27 TYR B N 1
ATOM 3579 C CA . TYR B 1 27 ? 22.359 -13.883 -11.758 1 97.06 27 TYR B CA 1
ATOM 3580 C C . TYR B 1 27 ? 23.109 -14.344 -13 1 97.06 27 TYR B C 1
ATOM 3582 O O . TYR B 1 27 ? 23.828 -15.352 -12.961 1 97.06 27 TYR B O 1
ATOM 3590 N N . SER B 1 28 ? 22.891 -13.781 -14.086 1 96.38 28 SER B N 1
ATOM 3591 C CA . SER B 1 28 ? 23.625 -13.914 -15.336 1 96.38 28 SER B CA 1
ATOM 3592 C C . SER B 1 28 ? 23.844 -12.562 -15.992 1 96.38 28 SER B C 1
ATOM 3594 O O . SER B 1 28 ? 22.891 -11.828 -16.266 1 96.38 28 SER B O 1
ATOM 3596 N N . PRO B 1 29 ? 25.062 -12.195 -16.25 1 93.19 29 PRO B N 1
ATOM 3597 C CA . PRO B 1 29 ? 25.344 -10.867 -16.812 1 93.19 29 PRO B CA 1
ATOM 3598 C C . PRO B 1 29 ? 24.906 -10.742 -18.266 1 93.19 29 PRO B C 1
ATOM 3600 O O . PRO B 1 29 ? 24.766 -11.75 -18.953 1 93.19 29 PRO B O 1
ATOM 3603 N N . GLY B 1 30 ? 24.625 -9.547 -18.703 1 90.56 30 GLY B N 1
ATOM 3604 C CA . GLY B 1 30 ? 24.359 -9.141 -20.078 1 90.56 30 GLY B CA 1
ATOM 3605 C C . GLY B 1 30 ? 24.516 -7.648 -20.297 1 90.56 30 GLY B C 1
ATOM 3606 O O . GLY B 1 30 ? 24.719 -6.891 -19.344 1 90.56 30 GLY B O 1
ATOM 3607 N N . ASP B 1 31 ? 24.562 -7.254 -21.562 1 86.88 31 ASP B N 1
ATOM 3608 C CA . ASP B 1 31 ? 24.578 -5.828 -21.875 1 86.88 31 ASP B CA 1
ATOM 3609 C C . ASP B 1 31 ? 23.375 -5.113 -21.266 1 86.88 31 ASP B C 1
ATOM 3611 O O . ASP B 1 31 ? 23.453 -3.943 -20.906 1 86.88 31 ASP B O 1
ATOM 3615 N N . ILE B 1 32 ? 22.344 -5.859 -21.281 1 89.44 32 ILE B N 1
ATOM 3616 C CA . ILE B 1 32 ? 21.109 -5.438 -20.625 1 89.44 32 ILE B CA 1
ATOM 3617 C C . ILE B 1 32 ? 20.641 -6.512 -19.641 1 89.44 32 ILE B C 1
ATOM 3619 O O . ILE B 1 32 ? 20.688 -7.703 -19.953 1 89.44 32 ILE B O 1
ATOM 3623 N N . THR B 1 33 ? 20.266 -6.051 -18.484 1 94.88 33 THR B N 1
ATOM 3624 C CA . THR B 1 33 ? 19.828 -7.016 -17.484 1 94.88 33 THR B CA 1
ATOM 3625 C C . THR B 1 33 ? 18.359 -6.82 -17.141 1 94.88 33 THR B C 1
ATOM 3627 O O . THR B 1 33 ? 17.891 -5.691 -16.969 1 94.88 33 THR B O 1
ATOM 3630 N N . ILE B 1 34 ? 17.625 -7.887 -17.094 1 97.81 34 ILE B N 1
ATOM 3631 C CA . ILE B 1 34 ? 16.219 -7.891 -16.672 1 97.81 34 ILE B CA 1
ATOM 3632 C C . ILE B 1 34 ? 16.125 -8.469 -15.266 1 97.81 34 ILE B C 1
ATOM 3634 O O . ILE B 1 34 ? 16.688 -9.523 -14.977 1 97.81 34 ILE B O 1
ATOM 3638 N N . GLY B 1 35 ? 15.492 -7.707 -14.398 1 98.62 35 GLY B N 1
ATOM 3639 C CA . GLY B 1 35 ? 15.242 -8.219 -13.062 1 98.62 35 GLY B CA 1
ATOM 3640 C C . GLY B 1 35 ? 14.078 -9.188 -13 1 98.62 35 GLY B C 1
ATOM 3641 O O . GLY B 1 35 ? 13.156 -9.109 -13.82 1 98.62 35 GLY B O 1
ATOM 3642 N N . GLY B 1 36 ? 14.117 -10.125 -12.039 1 98.88 36 GLY B N 1
ATOM 3643 C CA . GLY B 1 36 ? 13.031 -11.062 -11.781 1 98.88 36 GLY B CA 1
ATOM 3644 C C . GLY B 1 36 ? 12.695 -11.195 -10.312 1 98.88 36 GLY B C 1
ATOM 3645 O O . GLY B 1 36 ? 13.586 -11.297 -9.469 1 98.88 36 GLY B O 1
ATOM 3646 N N . LEU B 1 37 ? 11.43 -11.125 -9.984 1 98.88 37 LEU B N 1
ATOM 3647 C CA . LEU B 1 37 ? 10.93 -11.305 -8.633 1 98.88 37 LEU B CA 1
ATOM 3648 C C . LEU B 1 37 ? 9.898 -12.43 -8.578 1 98.88 37 LEU B C 1
ATOM 3650 O O . LEU B 1 37 ? 8.82 -12.312 -9.164 1 98.88 37 LEU B O 1
ATOM 3654 N N . PHE B 1 38 ? 10.234 -13.539 -7.918 1 98.81 38 PHE B N 1
ATOM 3655 C CA . PHE B 1 38 ? 9.406 -14.734 -7.871 1 98.81 38 PHE B CA 1
ATOM 3656 C C . PHE B 1 38 ? 9.328 -15.289 -6.449 1 98.81 38 PHE B C 1
ATOM 3658 O O . PHE B 1 38 ? 10.344 -15.359 -5.754 1 98.81 38 PHE B O 1
ATOM 3665 N N . PRO B 1 39 ? 8.125 -15.602 -5.992 1 97.81 39 PRO B N 1
ATOM 3666 C CA . PRO B 1 39 ? 8.031 -16.234 -4.672 1 97.81 39 PRO B CA 1
ATOM 3667 C C . PRO B 1 39 ? 8.367 -17.719 -4.703 1 97.81 39 PRO B C 1
ATOM 3669 O O . PRO B 1 39 ? 7.473 -18.562 -4.547 1 97.81 39 PRO B O 1
ATOM 3672 N N . VAL B 1 40 ? 9.609 -18.031 -4.816 1 97.5 40 VAL B N 1
ATOM 3673 C CA . VAL B 1 40 ? 10.07 -19.422 -4.902 1 97.5 40 VAL B CA 1
ATOM 3674 C C . VAL B 1 40 ? 9.719 -20.156 -3.617 1 97.5 40 VAL B C 1
ATOM 3676 O O . VAL B 1 40 ? 9.406 -21.359 -3.648 1 97.5 40 VAL B O 1
ATOM 3679 N N . HIS B 1 41 ? 9.859 -19.5 -2.502 1 94.94 41 HIS B N 1
ATOM 3680 C CA . HIS B 1 41 ? 9.258 -19.953 -1.249 1 94.94 41 HIS B CA 1
ATOM 3681 C C . HIS B 1 41 ? 7.973 -19.203 -0.95 1 94.94 41 HIS B C 1
ATOM 3683 O O . HIS B 1 41 ? 7.84 -18.031 -1.305 1 94.94 41 HIS B O 1
ATOM 3689 N N . ARG B 1 42 ? 7.023 -19.859 -0.249 1 91.81 42 ARG B N 1
ATOM 3690 C CA . ARG B 1 42 ? 5.68 -19.297 -0.201 1 91.81 42 ARG B CA 1
ATOM 3691 C C . ARG B 1 42 ? 5.277 -18.969 1.231 1 91.81 42 ARG B C 1
ATOM 3693 O O . ARG B 1 42 ? 4.133 -18.578 1.486 1 91.81 42 ARG B O 1
ATOM 3700 N N . LYS B 1 43 ? 6.129 -19.156 2.139 1 89.81 43 LYS B N 1
ATOM 3701 C CA . LYS B 1 43 ? 5.805 -18.906 3.539 1 89.81 43 LYS B CA 1
ATOM 3702 C C . LYS B 1 43 ? 6.961 -18.203 4.25 1 89.81 43 LYS B C 1
ATOM 3704 O O . LYS B 1 43 ? 8.125 -18.453 3.943 1 89.81 43 LYS B O 1
ATOM 3709 N N . THR B 1 44 ? 6.605 -17.297 5.098 1 91.06 44 THR B N 1
ATOM 3710 C CA . THR B 1 44 ? 7.57 -16.688 6.008 1 91.06 44 THR B CA 1
ATOM 3711 C C . THR B 1 44 ? 7.145 -16.891 7.461 1 91.06 44 THR B C 1
ATOM 3713 O O . THR B 1 44 ? 5.996 -17.234 7.734 1 91.06 44 THR B O 1
ATOM 3716 N N . ASN B 1 45 ? 8.07 -16.734 8.406 1 88.5 45 ASN B N 1
ATOM 3717 C CA . ASN B 1 45 ? 7.77 -16.891 9.828 1 88.5 45 ASN B CA 1
ATOM 3718 C C . ASN B 1 45 ? 7.258 -15.602 10.445 1 88.5 45 ASN B C 1
ATOM 3720 O O . ASN B 1 45 ? 7.531 -15.305 11.609 1 88.5 45 ASN B O 1
ATOM 3724 N N . ARG B 1 46 ? 6.578 -14.891 9.719 1 86.25 46 ARG B N 1
ATOM 3725 C CA . ARG B 1 46 ? 6.055 -13.617 10.195 1 86.25 46 ARG B CA 1
ATOM 3726 C C . ARG B 1 46 ? 5.117 -13.82 11.383 1 86.25 46 ARG B C 1
ATOM 3728 O O . ARG B 1 46 ? 4.305 -14.75 11.383 1 86.25 46 ARG B O 1
ATOM 3735 N N . SER B 1 47 ? 5.359 -12.992 12.383 1 82.5 47 SER B N 1
ATOM 3736 C CA . SER B 1 47 ? 4.52 -12.992 13.578 1 82.5 47 SER B CA 1
ATOM 3737 C C . SER B 1 47 ? 4.203 -11.57 14.023 1 82.5 47 SER B C 1
ATOM 3739 O O . SER B 1 47 ? 4.66 -10.602 13.414 1 82.5 47 SER B O 1
ATOM 3741 N N . MET B 1 48 ? 3.359 -11.492 15.016 1 77.56 48 MET B N 1
ATOM 3742 C CA . MET B 1 48 ? 2.973 -10.188 15.531 1 77.56 48 MET B CA 1
ATOM 3743 C C . MET B 1 48 ? 4.137 -9.523 16.266 1 77.56 48 MET B C 1
ATOM 3745 O O . MET B 1 48 ? 4.125 -8.312 16.484 1 77.56 48 MET B O 1
ATOM 3749 N N . ARG B 1 49 ? 5.055 -10.289 16.625 1 78 49 ARG B N 1
ATOM 3750 C CA . ARG B 1 49 ? 6.27 -9.758 17.234 1 78 49 ARG B CA 1
ATOM 3751 C C . ARG B 1 49 ? 7.375 -9.602 16.188 1 78 49 ARG B C 1
ATOM 3753 O O . ARG B 1 49 ? 7.68 -10.539 15.453 1 78 49 ARG B O 1
ATOM 3760 N N . HIS B 1 50 ? 7.922 -8.422 16.125 1 81.81 50 HIS B N 1
ATOM 3761 C CA . HIS B 1 50 ? 8.945 -8.133 15.133 1 81.81 50 HIS B CA 1
ATOM 3762 C C . HIS B 1 50 ? 10.211 -8.938 15.391 1 81.81 50 HIS B C 1
ATOM 3764 O O . HIS B 1 50 ? 10.617 -9.117 16.547 1 81.81 50 HIS B O 1
ATOM 3770 N N . GLY B 1 51 ? 10.727 -9.531 14.32 1 78.94 51 GLY B N 1
ATOM 3771 C CA . GLY B 1 51 ? 11.938 -10.336 14.398 1 78.94 51 GLY B CA 1
ATOM 3772 C C . GLY B 1 51 ? 12.5 -10.695 13.031 1 78.94 51 GLY B C 1
ATOM 3773 O O . GLY B 1 51 ? 11.977 -10.258 12.008 1 78.94 51 GLY B O 1
ATOM 3774 N N . PRO B 1 52 ? 13.602 -11.43 13.086 1 82.38 52 PRO B N 1
ATOM 3775 C CA . PRO B 1 52 ? 14.188 -11.844 11.812 1 82.38 52 PRO B CA 1
ATOM 3776 C C . PRO B 1 52 ? 13.242 -12.727 10.992 1 82.38 52 PRO B C 1
ATOM 3778 O O . PRO B 1 52 ? 12.516 -13.547 11.555 1 82.38 52 PRO B O 1
ATOM 3781 N N . LEU B 1 53 ? 13.281 -12.523 9.703 1 86.75 53 LEU B N 1
ATOM 3782 C CA . LEU B 1 53 ? 12.391 -13.25 8.812 1 86.75 53 LEU B CA 1
ATOM 3783 C C . LEU B 1 53 ? 13.125 -14.391 8.117 1 86.75 53 LEU B C 1
ATOM 3785 O O . LEU B 1 53 ? 14.289 -14.25 7.746 1 86.75 53 LEU B O 1
ATOM 3789 N N . SER B 1 54 ? 12.469 -15.477 7.984 1 88.88 54 SER B N 1
ATOM 3790 C CA . SER B 1 54 ? 12.961 -16.625 7.23 1 88.88 54 SER B CA 1
ATOM 3791 C C . SER B 1 54 ? 11.906 -17.156 6.27 1 88.88 54 SER B C 1
ATOM 3793 O O . SER B 1 54 ? 10.711 -16.984 6.496 1 88.88 54 SER B O 1
ATOM 3795 N N . CYS B 1 55 ? 12.422 -17.75 5.215 1 90.75 55 CYS B N 1
ATOM 3796 C CA . CYS B 1 55 ? 11.562 -18.266 4.156 1 90.75 55 CYS B CA 1
ATOM 3797 C C . CYS B 1 55 ? 11.469 -19.781 4.223 1 90.75 55 CYS B C 1
ATOM 3799 O O . CYS B 1 55 ? 12.453 -20.453 4.516 1 90.75 55 CYS B O 1
ATOM 3801 N N . SER B 1 56 ? 10.258 -20.25 4.004 1 91.12 56 SER B N 1
ATOM 3802 C CA . SER B 1 56 ? 10.055 -21.703 3.93 1 91.12 56 SER B CA 1
ATOM 3803 C C . SER B 1 56 ? 8.969 -22.062 2.922 1 91.12 56 SER B C 1
ATOM 3805 O O . SER B 1 56 ? 8.453 -21.188 2.223 1 91.12 56 SER B O 1
ATOM 3807 N N . ALA B 1 57 ? 8.711 -23.359 2.658 1 90.5 57 ALA B N 1
ATOM 3808 C CA . ALA B 1 57 ? 7.672 -23.875 1.776 1 90.5 57 ALA B CA 1
ATOM 3809 C C . ALA B 1 57 ? 8.031 -23.656 0.311 1 90.5 57 ALA B C 1
ATOM 3811 O O . ALA B 1 57 ? 7.375 -22.891 -0.388 1 90.5 57 ALA B O 1
ATOM 3812 N N . TYR B 1 58 ? 9.039 -24.438 -0.068 1 93.06 58 TYR B N 1
ATOM 3813 C CA . TYR B 1 58 ? 9.516 -24.391 -1.446 1 93.06 58 TYR B CA 1
ATOM 3814 C C . TYR B 1 58 ? 8.398 -24.75 -2.42 1 93.06 58 TYR B C 1
ATOM 3816 O O . TYR B 1 58 ? 7.633 -25.688 -2.174 1 93.06 58 TYR B O 1
ATOM 3824 N N . ASP B 1 59 ? 8.227 -23.953 -3.473 1 92.75 59 ASP B N 1
ATOM 3825 C CA . ASP B 1 59 ? 7.152 -24.156 -4.438 1 92.75 59 ASP B CA 1
ATOM 3826 C C . ASP B 1 59 ? 7.703 -24.531 -5.812 1 92.75 59 ASP B C 1
ATOM 3828 O O . ASP B 1 59 ? 8.344 -23.703 -6.469 1 92.75 59 ASP B O 1
ATOM 3832 N N . LEU B 1 60 ? 7.371 -25.672 -6.262 1 91.62 60 LEU B N 1
ATOM 3833 C CA . LEU B 1 60 ? 7.887 -26.219 -7.512 1 91.62 60 LEU B CA 1
ATOM 3834 C C . LEU B 1 60 ? 7.418 -25.406 -8.703 1 91.62 60 LEU B C 1
ATOM 3836 O O . LEU B 1 60 ? 8.18 -25.188 -9.656 1 91.62 60 LEU B O 1
ATOM 3840 N N . ARG B 1 61 ? 6.262 -24.969 -8.656 1 92.94 61 ARG B N 1
ATOM 3841 C CA . ARG B 1 61 ? 5.719 -24.219 -9.781 1 92.94 61 ARG B CA 1
ATOM 3842 C C . ARG B 1 61 ? 6.434 -22.875 -9.93 1 92.94 61 ARG B C 1
ATOM 3844 O O . ARG B 1 61 ? 6.723 -22.438 -11.047 1 92.94 61 ARG B O 1
ATOM 3851 N N . THR B 1 62 ? 6.648 -22.266 -8.812 1 96.12 62 THR B N 1
ATOM 3852 C CA . THR B 1 62 ? 7.344 -20.984 -8.883 1 96.12 62 THR B CA 1
ATOM 3853 C C . THR B 1 62 ? 8.789 -21.172 -9.352 1 96.12 62 THR B C 1
ATOM 3855 O O . THR B 1 62 ? 9.336 -20.328 -10.055 1 96.12 62 THR B O 1
ATOM 3858 N N . PHE B 1 63 ? 9.422 -22.297 -8.914 1 96.88 63 PHE B N 1
ATOM 3859 C CA . PHE B 1 63 ? 10.727 -22.625 -9.484 1 96.88 63 PHE B CA 1
ATOM 3860 C C . PHE B 1 63 ? 10.656 -22.672 -11 1 96.88 63 PHE B C 1
ATOM 3862 O O . PHE B 1 63 ? 11.484 -22.062 -11.688 1 96.88 63 PHE B O 1
ATOM 3869 N N . LEU B 1 64 ? 9.688 -23.344 -11.492 1 97.31 64 LEU B N 1
ATOM 3870 C CA . LEU B 1 64 ? 9.539 -23.469 -12.945 1 97.31 64 LEU B CA 1
ATOM 3871 C C . LEU B 1 64 ? 9.312 -22.094 -13.578 1 97.31 64 LEU B C 1
ATOM 3873 O O . LEU B 1 64 ? 9.758 -21.844 -14.703 1 97.31 64 LEU B O 1
ATOM 3877 N N . HIS B 1 65 ? 8.609 -21.203 -12.867 1 98.56 65 HIS B N 1
ATOM 3878 C CA . HIS B 1 65 ? 8.414 -19.844 -13.359 1 98.56 65 HIS B CA 1
ATOM 3879 C C . HIS B 1 65 ? 9.75 -19.141 -13.562 1 98.56 65 HIS B C 1
ATOM 3881 O O . HIS B 1 65 ? 9.938 -18.438 -14.555 1 98.56 65 HIS B O 1
ATOM 3887 N N . THR B 1 66 ? 10.695 -19.281 -12.625 1 98.69 66 THR B N 1
ATOM 3888 C CA . THR B 1 66 ? 12.023 -18.703 -12.805 1 98.69 66 THR B CA 1
ATOM 3889 C C . THR B 1 66 ? 12.703 -19.266 -14.047 1 98.69 66 THR B C 1
ATOM 3891 O O . THR B 1 66 ? 13.367 -18.547 -14.789 1 98.69 66 THR B O 1
ATOM 3894 N N . GLN B 1 67 ? 12.5 -20.578 -14.234 1 98.5 67 GLN B N 1
ATOM 3895 C CA . GLN B 1 67 ? 13.133 -21.219 -15.383 1 98.5 67 GLN B CA 1
ATOM 3896 C C . GLN B 1 67 ? 12.5 -20.75 -16.688 1 98.5 67 GLN B C 1
ATOM 3898 O O . GLN B 1 67 ? 13.188 -20.641 -17.703 1 98.5 67 GLN B O 1
ATOM 3903 N N . VAL B 1 68 ? 11.219 -20.453 -16.656 1 98.75 68 VAL B N 1
ATOM 3904 C CA . VAL B 1 68 ? 10.578 -19.906 -17.844 1 98.75 68 VAL B CA 1
ATOM 3905 C C . VAL B 1 68 ? 11.242 -18.578 -18.234 1 98.75 68 VAL B C 1
ATOM 3907 O O . VAL B 1 68 ? 11.516 -18.328 -19.406 1 98.75 68 VAL B O 1
ATOM 3910 N N . MET B 1 69 ? 11.445 -17.703 -17.266 1 98.81 69 MET B N 1
ATOM 3911 C CA . MET B 1 69 ? 12.094 -16.422 -17.531 1 98.81 69 MET B CA 1
ATOM 3912 C C . MET B 1 69 ? 13.484 -16.641 -18.125 1 98.81 69 MET B C 1
ATOM 3914 O O . MET B 1 69 ? 13.836 -16.031 -19.141 1 98.81 69 MET B O 1
ATOM 3918 N N . ILE B 1 70 ? 14.25 -17.5 -17.516 1 98.44 70 ILE B N 1
ATOM 3919 C CA . ILE B 1 70 ? 15.617 -17.781 -17.953 1 98.44 70 ILE B CA 1
ATOM 3920 C C . ILE B 1 70 ? 15.609 -18.375 -19.359 1 98.44 70 ILE B C 1
ATOM 3922 O O . ILE B 1 70 ? 16.391 -17.938 -20.219 1 98.44 70 ILE B O 1
ATOM 3926 N N . TYR B 1 71 ? 14.766 -19.359 -19.578 1 98.06 71 TYR B N 1
ATOM 3927 C CA . TYR B 1 71 ? 14.602 -19.984 -20.891 1 98.06 71 TYR B CA 1
ATOM 3928 C C . TYR B 1 71 ? 14.266 -18.938 -21.953 1 98.06 71 TYR B C 1
ATOM 3930 O O . TYR B 1 71 ? 14.859 -18.938 -23.031 1 98.06 71 TYR B O 1
ATOM 3938 N N . SER B 1 72 ? 13.297 -18.094 -21.641 1 97.81 72 SER B N 1
ATOM 3939 C CA . SER B 1 72 ? 12.836 -17.078 -22.594 1 97.81 72 SER B CA 1
ATOM 3940 C C . SER B 1 72 ? 13.953 -16.109 -22.938 1 97.81 72 SER B C 1
ATOM 3942 O O . SER B 1 72 ? 14.086 -15.703 -24.094 1 97.81 72 SER B O 1
ATOM 3944 N N . ILE B 1 73 ? 14.695 -15.719 -21.938 1 96.88 73 ILE B N 1
ATOM 3945 C CA . ILE B 1 73 ? 15.828 -14.828 -22.172 1 96.88 73 ILE B CA 1
ATOM 3946 C C . ILE B 1 73 ? 16.859 -15.531 -23.047 1 96.88 73 ILE B C 1
ATOM 3948 O O . ILE B 1 73 ? 17.438 -14.922 -23.953 1 96.88 73 ILE B O 1
ATOM 3952 N N . GLY B 1 74 ? 17.094 -16.828 -22.766 1 94.75 74 GLY B N 1
ATOM 3953 C CA . GLY B 1 74 ? 17.969 -17.609 -23.625 1 94.75 74 GLY B CA 1
ATOM 3954 C C . GLY B 1 74 ? 17.516 -17.625 -25.078 1 94.75 74 GLY B C 1
ATOM 3955 O O . GLY B 1 74 ? 18.344 -17.5 -25.984 1 94.75 74 GLY B O 1
ATOM 3956 N N . GLU B 1 75 ? 16.25 -17.797 -25.25 1 93.81 75 GLU B N 1
ATOM 3957 C CA . GLU B 1 75 ? 15.688 -17.781 -26.594 1 93.81 75 GLU B CA 1
ATOM 3958 C C . GLU B 1 75 ? 15.922 -16.453 -27.297 1 93.81 75 GLU B C 1
ATOM 3960 O O . GLU B 1 75 ? 16.266 -16.406 -28.469 1 93.81 75 GLU B O 1
ATOM 3965 N N . VAL B 1 76 ? 15.688 -15.406 -26.562 1 92.88 76 VAL B N 1
ATOM 3966 C CA . VAL B 1 76 ? 15.906 -14.062 -27.094 1 92.88 76 VAL B CA 1
ATOM 3967 C C . VAL B 1 76 ? 17.359 -13.906 -27.516 1 92.88 76 VAL B C 1
ATOM 3969 O O . VAL B 1 76 ? 17.656 -13.375 -28.594 1 92.88 76 VAL B O 1
ATOM 3972 N N . ASN B 1 77 ? 18.25 -14.352 -26.688 1 91.5 77 ASN B N 1
ATOM 3973 C CA . ASN B 1 77 ? 19.672 -14.25 -26.984 1 91.5 77 ASN B CA 1
ATOM 3974 C C . ASN B 1 77 ? 20.062 -15.078 -28.203 1 91.5 77 ASN B C 1
ATOM 3976 O O . ASN B 1 77 ? 20.953 -14.695 -28.969 1 91.5 77 ASN B O 1
ATOM 3980 N N . GLN B 1 78 ? 19.484 -16.188 -28.328 1 87.44 78 GLN B N 1
ATOM 3981 C CA . GLN B 1 78 ? 19.781 -17.047 -29.453 1 87.44 78 GLN B CA 1
ATOM 3982 C C . GLN B 1 78 ? 19.219 -16.469 -30.75 1 87.44 78 GLN B C 1
ATOM 3984 O O . GLN B 1 78 ? 19.875 -16.531 -31.797 1 87.44 78 GLN B O 1
ATOM 3989 N N . ARG B 1 79 ? 18.031 -16.016 -30.594 1 79.19 79 ARG B N 1
ATOM 3990 C CA . ARG B 1 79 ? 17.406 -15.406 -31.766 1 79.19 79 ARG B CA 1
ATOM 3991 C C . ARG B 1 79 ? 18.062 -14.07 -32.094 1 79.19 79 ARG B C 1
ATOM 3993 O O . ARG B 1 79 ? 17.922 -13.555 -33.219 1 79.19 79 ARG B O 1
ATOM 4000 N N . MET B 1 80 ? 18.672 -13.508 -31.062 1 62.03 80 MET B N 1
ATOM 4001 C CA . MET B 1 80 ? 19.188 -12.148 -30.984 1 62.03 80 MET B CA 1
ATOM 4002 C C . MET B 1 80 ? 20.234 -11.898 -32.062 1 62.03 80 MET B C 1
ATOM 4004 O O . MET B 1 80 ? 20.422 -10.758 -32.5 1 62.03 80 MET B O 1
ATOM 4008 N N . ALA B 1 81 ? 21.031 -12.969 -32.438 1 60.88 81 ALA B N 1
ATOM 4009 C CA . ALA B 1 81 ? 21.859 -12.656 -33.594 1 60.88 81 ALA B CA 1
ATOM 4010 C C . ALA B 1 81 ? 21.047 -11.953 -34.688 1 60.88 81 ALA B C 1
ATOM 4012 O O . ALA B 1 81 ? 21.578 -11.109 -35.406 1 60.88 81 ALA B O 1
ATOM 4013 N N . ARG B 1 82 ? 19.766 -11.977 -34.562 1 64.56 82 ARG B N 1
ATOM 4014 C CA . ARG B 1 82 ? 18.906 -11.312 -35.531 1 64.56 82 ARG B CA 1
ATOM 4015 C C . ARG B 1 82 ? 18.094 -10.203 -34.875 1 64.56 82 ARG B C 1
ATOM 4017 O O . ARG B 1 82 ? 17.938 -9.117 -35.438 1 64.56 82 ARG B O 1
ATOM 4024 N N . LEU B 1 83 ? 17.734 -10.336 -33.625 1 68.56 83 LEU B N 1
ATOM 4025 C CA . LEU B 1 83 ? 16.812 -9.398 -33 1 68.56 83 LEU B CA 1
ATOM 4026 C C . LEU B 1 83 ? 17.578 -8.227 -32.406 1 68.56 83 LEU B C 1
ATOM 4028 O O . LEU B 1 83 ? 17.172 -7.066 -32.562 1 68.56 83 LEU B O 1
ATOM 4032 N N . LEU B 1 84 ? 18.594 -8.516 -31.641 1 75.44 84 LEU B N 1
ATOM 4033 C CA . LEU B 1 84 ? 19.453 -7.547 -30.953 1 75.44 84 LEU B CA 1
ATOM 4034 C C . LEU B 1 84 ? 20.922 -7.824 -31.266 1 75.44 84 LEU B C 1
ATOM 4036 O O . LEU B 1 84 ? 21.688 -8.172 -30.359 1 75.44 84 LEU B O 1
ATOM 4040 N N . PRO B 1 85 ? 21.203 -7.574 -32.531 1 75.5 85 PRO B N 1
ATOM 4041 C CA . PRO B 1 85 ? 22.594 -7.914 -32.875 1 75.5 85 PRO B CA 1
ATOM 4042 C C . PRO B 1 85 ? 23.609 -7.211 -31.984 1 75.5 85 PRO B C 1
ATOM 4044 O O . PRO B 1 85 ? 23.469 -6.02 -31.703 1 75.5 85 PRO B O 1
ATOM 4047 N N . ASN B 1 86 ? 24.484 -7.941 -31.312 1 75.38 86 ASN B N 1
ATOM 4048 C CA . ASN B 1 86 ? 25.625 -7.484 -30.531 1 75.38 86 ASN B CA 1
ATOM 4049 C C . ASN B 1 86 ? 25.219 -7.113 -29.094 1 75.38 86 ASN B C 1
ATOM 4051 O O . ASN B 1 86 ? 25.938 -6.383 -28.422 1 75.38 86 ASN B O 1
ATOM 4055 N N . PHE B 1 87 ? 23.938 -7.43 -28.812 1 82.94 87 PHE B N 1
ATOM 4056 C CA . PHE B 1 87 ? 23.516 -7.23 -27.422 1 82.94 87 PHE B CA 1
ATOM 4057 C C . PHE B 1 87 ? 23.172 -8.562 -26.766 1 82.94 87 PHE B C 1
ATOM 4059 O O . PHE B 1 87 ? 22.578 -9.438 -27.406 1 82.94 87 PHE B O 1
ATOM 4066 N N . THR B 1 88 ? 23.547 -8.688 -25.562 1 88 88 THR B N 1
ATOM 4067 C CA . THR B 1 88 ? 23.141 -9.828 -24.75 1 88 88 THR B CA 1
ATOM 4068 C C . THR B 1 88 ? 22.25 -9.391 -23.609 1 88 88 THR B C 1
ATOM 4070 O O . THR B 1 88 ? 22.453 -8.32 -23.016 1 88 88 THR B O 1
ATOM 4073 N N . VAL B 1 89 ? 21.266 -10.242 -23.406 1 92.81 89 VAL B N 1
ATOM 4074 C CA . VAL B 1 89 ? 20.359 -9.969 -22.297 1 92.81 89 VAL B CA 1
ATOM 4075 C C . VAL B 1 89 ? 20.672 -10.898 -21.141 1 92.81 89 VAL B C 1
ATOM 4077 O O . VAL B 1 89 ? 20.797 -12.109 -21.312 1 92.81 89 VAL B O 1
ATOM 4080 N N . GLY B 1 90 ? 20.938 -10.336 -19.984 1 95.25 90 GLY B N 1
ATOM 4081 C CA . GLY B 1 90 ? 21.109 -11.086 -18.75 1 95.25 90 GLY B CA 1
ATOM 4082 C C . GLY B 1 90 ? 19.922 -11.016 -17.828 1 95.25 90 GLY B C 1
ATOM 4083 O O . GLY B 1 90 ? 18.859 -10.5 -18.203 1 95.25 90 GLY B O 1
ATOM 4084 N N . TYR B 1 91 ? 20.062 -11.656 -16.641 1 97.94 91 TYR B N 1
ATOM 4085 C CA . TYR B 1 91 ? 18.984 -11.609 -15.664 1 97.94 91 TYR B CA 1
ATOM 4086 C C . TYR B 1 91 ? 19.531 -11.531 -14.242 1 97.94 91 TYR B C 1
ATOM 4088 O O . TYR B 1 91 ? 20.688 -11.891 -14 1 97.94 91 TYR B O 1
ATOM 4096 N N . ASP B 1 92 ? 18.812 -10.945 -13.367 1 97.88 92 ASP B N 1
ATOM 4097 C CA . ASP B 1 92 ? 19.016 -10.898 -11.922 1 97.88 92 ASP B CA 1
ATOM 4098 C C . ASP B 1 92 ? 17.719 -11.234 -11.18 1 97.88 92 ASP B C 1
ATOM 4100 O O . ASP B 1 92 ? 16.875 -10.367 -10.984 1 97.88 92 ASP B O 1
ATOM 4104 N N . ILE B 1 93 ? 17.578 -12.523 -10.75 1 98.69 93 ILE B N 1
ATOM 4105 C CA . ILE B 1 93 ? 16.328 -13.062 -10.234 1 98.69 93 ILE B CA 1
ATOM 4106 C C . ILE B 1 93 ? 16.438 -13.266 -8.727 1 98.69 93 ILE B C 1
ATOM 4108 O O . ILE B 1 93 ? 17.438 -13.805 -8.242 1 98.69 93 ILE B O 1
ATOM 4112 N N . TYR B 1 94 ? 15.43 -12.797 -7.984 1 98.25 94 TYR B N 1
ATOM 4113 C CA . TYR B 1 94 ? 15.414 -12.953 -6.531 1 98.25 94 TYR B CA 1
ATOM 4114 C C . TYR B 1 94 ? 14.172 -13.711 -6.078 1 98.25 94 TYR B C 1
ATOM 4116 O O . TYR B 1 94 ? 13.102 -13.555 -6.66 1 98.25 94 TYR B O 1
ATOM 4124 N N . ASP B 1 95 ? 14.344 -14.547 -5.039 1 98.19 95 ASP B N 1
ATOM 4125 C CA . ASP B 1 95 ? 13.227 -15.125 -4.297 1 98.19 95 ASP B CA 1
ATOM 4126 C C . ASP B 1 95 ? 12.602 -14.102 -3.35 1 98.19 95 ASP B C 1
ATOM 4128 O O . ASP B 1 95 ? 13.258 -13.633 -2.414 1 98.19 95 ASP B O 1
ATOM 4132 N N . THR B 1 96 ? 11.328 -13.844 -3.531 1 97.62 96 THR B N 1
ATOM 4133 C CA . THR B 1 96 ? 10.664 -12.844 -2.703 1 97.62 96 THR B CA 1
ATOM 4134 C C . THR B 1 96 ? 9.945 -13.5 -1.529 1 97.62 96 THR B C 1
ATOM 4136 O O . THR B 1 96 ? 9.461 -12.812 -0.628 1 97.62 96 THR B O 1
ATOM 4139 N N . CYS B 1 97 ? 9.836 -14.836 -1.584 1 96 97 CYS B N 1
ATOM 4140 C CA . CYS B 1 97 ? 9.125 -15.609 -0.57 1 96 97 CYS B CA 1
ATOM 4141 C C . CYS B 1 97 ? 7.68 -15.141 -0.447 1 96 97 CYS B C 1
ATOM 4143 O O . CYS B 1 97 ? 7.043 -15.352 0.586 1 96 97 CYS B O 1
ATOM 4145 N N . GLY B 1 98 ? 7.23 -14.422 -1.463 1 94.75 98 GLY B N 1
ATOM 4146 C CA . GLY B 1 98 ? 5.879 -13.883 -1.418 1 94.75 98 GLY B CA 1
ATOM 4147 C C . GLY B 1 98 ? 5.676 -12.883 -0.3 1 94.75 98 GLY B C 1
ATOM 4148 O O . GLY B 1 98 ? 4.547 -12.656 0.142 1 94.75 98 GLY B O 1
ATOM 4149 N N . ASP B 1 99 ? 6.73 -12.375 0.221 1 95.19 99 ASP B N 1
ATOM 4150 C CA . ASP B 1 99 ? 6.727 -11.492 1.38 1 95.19 99 ASP B CA 1
ATOM 4151 C C . ASP B 1 99 ? 7.164 -10.078 0.992 1 95.19 99 ASP B C 1
ATOM 4153 O O . ASP B 1 99 ? 8.148 -9.906 0.269 1 95.19 99 ASP B O 1
ATOM 4157 N N . VAL B 1 100 ? 6.445 -9.125 1.517 1 96.44 100 VAL B N 1
ATOM 4158 C CA . VAL B 1 100 ? 6.672 -7.734 1.145 1 96.44 100 VAL B CA 1
ATOM 4159 C C . VAL B 1 100 ? 8.094 -7.324 1.521 1 96.44 100 VAL B C 1
ATOM 4161 O O . VAL B 1 100 ? 8.789 -6.68 0.734 1 96.44 100 VAL B O 1
ATOM 4164 N N . SER B 1 101 ? 8.625 -7.691 2.717 1 94.38 101 SER B N 1
ATOM 4165 C CA . SER B 1 101 ? 9.945 -7.285 3.182 1 94.38 101 SER B CA 1
ATOM 4166 C C . SER B 1 101 ? 11.047 -7.863 2.297 1 94.38 101 SER B C 1
ATOM 4168 O O . SER B 1 101 ? 11.961 -7.148 1.896 1 94.38 101 SER B O 1
ATOM 4170 N N . PHE B 1 102 ? 10.922 -9.125 1.974 1 95.56 102 PHE B N 1
ATOM 4171 C CA . PHE B 1 102 ? 11.906 -9.758 1.101 1 95.56 102 PHE B CA 1
ATOM 4172 C C . PHE B 1 102 ? 11.883 -9.125 -0.288 1 95.56 102 PHE B C 1
ATOM 4174 O O . PHE B 1 102 ? 12.922 -8.953 -0.916 1 95.56 102 PHE B O 1
ATOM 4181 N N . ALA B 1 103 ? 10.711 -8.828 -0.737 1 97.88 103 ALA B N 1
ATOM 4182 C CA . ALA B 1 103 ? 10.57 -8.227 -2.059 1 97.88 103 ALA B CA 1
ATOM 4183 C C . ALA B 1 103 ? 11.203 -6.836 -2.098 1 97.88 103 ALA B C 1
ATOM 4185 O O . ALA B 1 103 ? 11.812 -6.453 -3.096 1 97.88 103 ALA B O 1
ATOM 4186 N N . ILE B 1 104 ? 10.969 -6.043 -1.051 1 96.81 104 ILE B N 1
ATOM 4187 C CA . ILE B 1 104 ? 11.586 -4.723 -0.986 1 96.81 104 ILE B CA 1
ATOM 4188 C C . ILE B 1 104 ? 13.102 -4.852 -1.026 1 96.81 104 ILE B C 1
ATOM 4190 O O . ILE B 1 104 ? 13.773 -4.168 -1.804 1 96.81 104 ILE B O 1
ATOM 4194 N N . ARG B 1 105 ? 13.68 -5.734 -0.248 1 93.62 105 ARG B N 1
ATOM 4195 C CA . ARG B 1 105 ? 15.125 -5.949 -0.227 1 93.62 105 ARG B CA 1
ATOM 4196 C C . ARG B 1 105 ? 15.641 -6.32 -1.611 1 93.62 105 ARG B C 1
ATOM 4198 O O . ARG B 1 105 ? 16.625 -5.758 -2.082 1 93.62 105 ARG B O 1
ATOM 4205 N N . ALA B 1 106 ? 14.961 -7.27 -2.182 1 96 106 ALA B N 1
ATOM 4206 C CA . ALA B 1 106 ? 15.344 -7.707 -3.521 1 96 106 ALA B CA 1
ATOM 4207 C C . ALA B 1 106 ? 15.297 -6.547 -4.512 1 96 106 ALA B C 1
ATOM 4209 O O . ALA B 1 106 ? 16.203 -6.383 -5.332 1 96 106 ALA B O 1
ATOM 4210 N N . THR B 1 107 ? 14.273 -5.738 -4.438 1 97.06 107 THR B N 1
ATOM 4211 C CA . THR B 1 107 ? 14.07 -4.621 -5.352 1 97.06 107 THR B CA 1
ATOM 4212 C C . THR B 1 107 ? 15.172 -3.578 -5.184 1 97.06 107 THR B C 1
ATOM 4214 O O . THR B 1 107 ? 15.695 -3.057 -6.168 1 97.06 107 THR B O 1
ATOM 4217 N N . LEU B 1 108 ? 15.5 -3.299 -3.959 1 92.44 108 LEU B N 1
ATOM 4218 C CA . LEU B 1 108 ? 16.562 -2.344 -3.691 1 92.44 108 LEU B CA 1
ATOM 4219 C C . LEU B 1 108 ? 17.891 -2.852 -4.234 1 92.44 108 LEU B C 1
ATOM 4221 O O . LEU B 1 108 ? 18.703 -2.068 -4.738 1 92.44 108 LEU B O 1
ATOM 4225 N N . GLN B 1 109 ? 18.125 -4.137 -4.168 1 92 109 GLN B N 1
ATOM 4226 C CA . GLN B 1 109 ? 19.328 -4.719 -4.754 1 92 109 GLN B CA 1
ATOM 4227 C C . GLN B 1 109 ? 19.328 -4.574 -6.273 1 92 109 GLN B C 1
ATOM 4229 O O . GLN B 1 109 ? 20.359 -4.258 -6.867 1 92 109 GLN B O 1
ATOM 4234 N N . LEU B 1 110 ? 18.188 -4.805 -6.844 1 94.94 110 LEU B N 1
ATOM 4235 C CA . LEU B 1 110 ? 18.062 -4.703 -8.297 1 94.94 110 LEU B CA 1
ATOM 4236 C C . LEU B 1 110 ? 18.344 -3.285 -8.773 1 94.94 110 LEU B C 1
ATOM 4238 O O . LEU B 1 110 ? 18.828 -3.086 -9.891 1 94.94 110 LEU B O 1
ATOM 4242 N N . LEU B 1 111 ? 18.078 -2.285 -7.93 1 93.12 111 LEU B N 1
ATOM 4243 C CA . LEU B 1 111 ? 18.188 -0.885 -8.328 1 93.12 111 LEU B CA 1
ATOM 4244 C C . LEU B 1 111 ? 19.609 -0.371 -8.109 1 93.12 111 LEU B C 1
ATOM 4246 O O . LEU B 1 111 ? 19.938 0.754 -8.5 1 93.12 111 LEU B O 1
ATOM 4250 N N . LYS B 1 112 ? 20.406 -1.131 -7.512 1 83.94 112 LYS B N 1
ATOM 4251 C CA . LYS B 1 112 ? 21.781 -0.705 -7.312 1 83.94 112 LYS B CA 1
ATOM 4252 C C . LYS B 1 112 ? 22.5 -0.512 -8.648 1 83.94 112 LYS B C 1
ATOM 4254 O O . LYS B 1 112 ? 22.219 -1.221 -9.617 1 83.94 112 LYS B O 1
ATOM 4259 N N . THR B 1 113 ? 23.234 0.706 -8.805 1 69.19 113 THR B N 1
ATOM 4260 C CA . THR B 1 113 ? 23.922 1.056 -10.039 1 69.19 113 THR B CA 1
ATOM 4261 C C . THR B 1 113 ? 25.203 0.232 -10.195 1 69.19 113 THR B C 1
ATOM 4263 O O . THR B 1 113 ? 25.703 -0.345 -9.227 1 69.19 113 THR B O 1
ATOM 4266 N N . SER B 1 114 ? 25.516 0.222 -11.633 1 55.66 114 SER B N 1
ATOM 4267 C CA . SER B 1 114 ? 26.781 -0.446 -11.953 1 55.66 114 SER B CA 1
ATOM 4268 C C . SER B 1 114 ? 27.938 0.192 -11.211 1 55.66 114 SER B C 1
ATOM 4270 O O . SER B 1 114 ? 28.891 -0.496 -10.828 1 55.66 114 SER B O 1
ATOM 4272 N N . GLU B 1 115 ? 27.953 1.746 -11.469 1 47.72 115 GLU B N 1
ATOM 4273 C CA . GLU B 1 115 ? 29.047 2.504 -10.875 1 47.72 115 GLU B CA 1
ATOM 4274 C C . GLU B 1 115 ? 28.938 2.523 -9.352 1 47.72 115 GLU B C 1
ATOM 4276 O O . GLU B 1 115 ? 29.859 2.971 -8.664 1 47.72 115 GLU B O 1
ATOM 4281 N N . ASP B 1 116 ? 27.844 2.691 -9 1 44.94 116 ASP B N 1
ATOM 4282 C CA . ASP B 1 116 ? 27.688 2.709 -7.547 1 44.94 116 ASP B CA 1
ATOM 4283 C C . ASP B 1 116 ? 28.469 1.572 -6.891 1 44.94 116 ASP B C 1
ATOM 4285 O O . ASP B 1 116 ? 28.328 1.326 -5.691 1 44.94 116 ASP B O 1
ATOM 4289 N N . SER B 1 117 ? 29.391 1.006 -7.566 1 36.25 117 SER B N 1
ATOM 4290 C CA . SER B 1 117 ? 30.781 1.116 -7.109 1 36.25 117 SER B CA 1
ATOM 4291 C C . SER B 1 117 ? 31.234 2.57 -7.082 1 36.25 117 SER B C 1
ATOM 4293 O O . SER B 1 117 ? 31.812 3.025 -6.09 1 36.25 117 SER B O 1
ATOM 4295 N N . GLU B 1 118 ? 31.984 3.465 -8.273 1 30.72 118 GLU B N 1
ATOM 4296 C CA . GLU B 1 118 ? 32.344 4.859 -8.023 1 30.72 118 GLU B CA 1
ATOM 4297 C C . GLU B 1 118 ? 31.125 5.773 -8.211 1 30.72 118 GLU B C 1
ATOM 4299 O O . GLU B 1 118 ? 30.016 5.301 -8.461 1 30.72 118 GLU B O 1
ATOM 4304 N N . GLY B 1 119 ? 31.281 7.027 -9.359 1 29.09 119 GLY B N 1
ATOM 4305 C CA . GLY B 1 119 ? 30.828 8.406 -9.5 1 29.09 119 GLY B CA 1
ATOM 4306 C C . GLY B 1 119 ? 29.406 8.531 -9.992 1 29.09 119 GLY B C 1
ATOM 4307 O O . GLY B 1 119 ? 28.844 7.566 -10.516 1 29.09 119 GLY B O 1
ATOM 4308 N N . CYS B 1 120 ? 28.656 9.703 -9.625 1 29.64 120 CYS B N 1
ATOM 4309 C CA . CYS B 1 120 ? 27.312 10.289 -9.703 1 29.64 120 CYS B CA 1
ATOM 4310 C C . CYS B 1 120 ? 26.891 10.492 -11.148 1 29.64 120 CYS B C 1
ATOM 4312 O O . CYS B 1 120 ? 27.25 11.5 -11.766 1 29.64 120 CYS B O 1
ATOM 4314 N N . PHE B 1 121 ? 26.938 9.68 -12.172 1 26.06 121 PHE B N 1
ATOM 4315 C CA . PHE B 1 121 ? 26.719 10.234 -13.5 1 26.06 121 PHE B CA 1
ATOM 4316 C C . PHE B 1 121 ? 25.25 10.602 -13.703 1 26.06 121 PHE B C 1
ATOM 4318 O O . PHE B 1 121 ? 24.422 9.727 -13.945 1 26.06 121 PHE B O 1
ATOM 4325 N N . VAL B 1 122 ? 24.469 11.406 -13 1 31.83 122 VAL B N 1
ATOM 4326 C CA . VAL B 1 122 ? 23.094 11.742 -13.352 1 31.83 122 VAL B CA 1
ATOM 4327 C C . VAL B 1 122 ? 23.047 12.406 -14.727 1 31.83 122 VAL B C 1
ATOM 4329 O O . VAL B 1 122 ? 23.797 13.352 -14.992 1 31.83 122 VAL B O 1
ATOM 4332 N N . PRO B 1 123 ? 22.656 11.734 -15.82 1 28.72 123 PRO B N 1
ATOM 4333 C CA . PRO B 1 123 ? 22.547 12.555 -17.016 1 28.72 123 PRO B CA 1
ATOM 4334 C C . PRO B 1 123 ? 21.812 13.875 -16.766 1 28.72 123 PRO B C 1
ATOM 4336 O O . PRO B 1 123 ? 21.062 13.992 -15.789 1 28.72 123 PRO B O 1
ATOM 4339 N N . GLU B 1 124 ? 21.984 14.969 -17.562 1 30.58 124 GLU B N 1
ATOM 4340 C CA . GLU B 1 124 ? 21.5 16.328 -17.766 1 30.58 124 GLU B CA 1
ATOM 4341 C C . GLU B 1 124 ? 20 16.359 -18.016 1 30.58 124 GLU B C 1
ATOM 4343 O O . GLU B 1 124 ? 19.484 15.57 -18.812 1 30.58 124 GLU B O 1
ATOM 4348 N N . GLY B 1 125 ? 18.859 16.625 -17.094 1 34.03 125 GLY B N 1
ATOM 4349 C CA . GLY B 1 125 ? 17.547 17.203 -16.828 1 34.03 125 GLY B CA 1
ATOM 4350 C C . GLY B 1 125 ? 16.75 16.422 -15.805 1 34.03 125 GLY B C 1
ATOM 4351 O O . GLY B 1 125 ? 16.125 17 -14.922 1 34.03 125 GLY B O 1
ATOM 4352 N N . TYR B 1 126 ? 16.141 15.211 -16.219 1 35.66 126 TYR B N 1
ATOM 4353 C CA . TYR B 1 126 ? 15.367 14.672 -15.117 1 35.66 126 TYR B CA 1
ATOM 4354 C C . TYR B 1 126 ? 16.281 14.188 -13.992 1 35.66 126 TYR B C 1
ATOM 4356 O O . TYR B 1 126 ? 16.938 13.156 -14.125 1 35.66 126 TYR B O 1
ATOM 4364 N N . PRO B 1 127 ? 16.906 14.984 -13.109 1 37 127 PRO B N 1
ATOM 4365 C CA . PRO B 1 127 ? 17.781 14.438 -12.07 1 37 127 PRO B CA 1
ATOM 4366 C C . PRO B 1 127 ? 17.141 13.281 -11.305 1 37 127 PRO B C 1
ATOM 4368 O O . PRO B 1 127 ? 16.125 13.477 -10.625 1 37 127 PRO B O 1
ATOM 4371 N N . SER B 1 128 ? 16.766 12.219 -11.898 1 45.31 128 SER B N 1
ATOM 4372 C CA . SER B 1 128 ? 16.391 11.094 -11.039 1 45.31 128 SER B CA 1
ATOM 4373 C C . SER B 1 128 ? 17.391 10.922 -9.891 1 45.31 128 SER B C 1
ATOM 4375 O O . SER B 1 128 ? 18.594 10.906 -10.109 1 45.31 128 SER B O 1
ATOM 4377 N N . PRO B 1 129 ? 17 11.266 -8.688 1 44.31 129 PRO B N 1
ATOM 4378 C CA . PRO B 1 129 ? 17.953 11.102 -7.582 1 44.31 129 PRO B CA 1
ATOM 4379 C C . PRO B 1 129 ? 18.734 9.797 -7.664 1 44.31 129 PRO B C 1
ATOM 4381 O O . PRO B 1 129 ? 19.812 9.688 -7.098 1 44.31 129 PRO B O 1
ATOM 4384 N N . LEU B 1 130 ? 18.016 8.727 -8.094 1 52.31 130 LEU B N 1
ATOM 4385 C CA . LEU B 1 130 ? 18.797 7.496 -8.102 1 52.31 130 LEU B CA 1
ATOM 4386 C C . LEU B 1 130 ? 19.5 7.312 -9.438 1 52.31 130 LEU B C 1
ATOM 4388 O O . LEU B 1 130 ? 18.953 7.664 -10.484 1 52.31 130 LEU B O 1
ATOM 4392 N N . ARG B 1 131 ? 20.797 7.062 -9.516 1 59.31 131 ARG B N 1
ATOM 4393 C CA . ARG B 1 131 ? 21.609 6.676 -10.664 1 59.31 131 ARG B CA 1
ATOM 4394 C C . ARG B 1 131 ? 20.922 5.586 -11.477 1 59.31 131 ARG B C 1
ATOM 4396 O O . ARG B 1 131 ? 20.031 4.898 -10.984 1 59.31 131 ARG B O 1
ATOM 4403 N N . GLU B 1 132 ? 21.094 5.574 -12.734 1 78.56 132 GLU B N 1
ATOM 4404 C CA . GLU B 1 132 ? 20.531 4.598 -13.664 1 78.56 132 GLU B CA 1
ATOM 4405 C C . GLU B 1 132 ? 20.891 3.172 -13.242 1 78.56 132 GLU B C 1
ATOM 4407 O O . GLU B 1 132 ? 22.062 2.795 -13.219 1 78.56 132 GLU B O 1
ATOM 4412 N N . PRO B 1 133 ? 19.859 2.43 -12.867 1 86.5 133 PRO B N 1
ATOM 4413 C CA . PRO B 1 133 ? 20.141 1.052 -12.461 1 86.5 133 PRO B CA 1
ATOM 4414 C C . PRO B 1 133 ? 20.609 0.177 -13.625 1 86.5 133 PRO B C 1
ATOM 4416 O O . PRO B 1 133 ? 20.406 0.529 -14.789 1 86.5 133 PRO B O 1
ATOM 4419 N N . LYS B 1 134 ? 21.266 -0.865 -13.211 1 83 134 LYS B N 1
ATOM 4420 C CA . LYS B 1 134 ? 21.688 -1.833 -14.219 1 83 134 LYS B CA 1
ATOM 4421 C C . LYS B 1 134 ? 20.484 -2.539 -14.844 1 83 134 LYS B C 1
ATOM 4423 O O . LYS B 1 134 ? 20.469 -2.818 -16.047 1 83 134 LYS B O 1
ATOM 4428 N N . ILE B 1 135 ? 19.5 -2.779 -14.078 1 94.19 135 ILE B N 1
ATOM 4429 C CA . ILE B 1 135 ? 18.297 -3.436 -14.57 1 94.19 135 ILE B CA 1
ATOM 4430 C C . ILE B 1 135 ? 17.453 -2.443 -15.383 1 94.19 135 ILE B C 1
ATOM 4432 O O . ILE B 1 135 ? 17.375 -1.265 -15.023 1 94.19 135 ILE B O 1
ATOM 4436 N N . LYS B 1 136 ? 16.906 -2.928 -16.422 1 93.94 136 LYS B N 1
ATOM 4437 C CA . LYS B 1 136 ? 16.156 -2.021 -17.281 1 93.94 136 LYS B CA 1
ATOM 4438 C C . LYS B 1 136 ? 14.656 -2.297 -17.203 1 93.94 136 LYS B C 1
ATOM 4440 O O . LYS B 1 136 ? 13.844 -1.465 -17.609 1 93.94 136 LYS B O 1
ATOM 4445 N N . ALA B 1 137 ? 14.297 -3.434 -16.703 1 98 137 ALA B N 1
ATOM 4446 C CA . ALA B 1 137 ? 12.922 -3.85 -16.438 1 98 137 ALA B CA 1
ATOM 4447 C C . ALA B 1 137 ? 12.875 -4.969 -15.406 1 98 137 ALA B C 1
ATOM 4449 O O . ALA B 1 137 ? 13.875 -5.664 -15.195 1 98 137 ALA B O 1
ATOM 4450 N N . VAL B 1 138 ? 11.789 -5.043 -14.734 1 98.81 138 VAL B N 1
ATOM 4451 C CA . VAL B 1 138 ? 11.633 -6.102 -13.75 1 98.81 138 VAL B CA 1
ATOM 4452 C C . VAL B 1 138 ? 10.367 -6.902 -14.047 1 98.81 138 VAL B C 1
ATOM 4454 O O . VAL B 1 138 ? 9.297 -6.328 -14.242 1 98.81 138 VAL B O 1
ATOM 4457 N N . ILE B 1 139 ? 10.492 -8.188 -14.164 1 98.94 139 ILE B N 1
ATOM 4458 C CA . ILE B 1 139 ? 9.359 -9.094 -14.305 1 98.94 139 ILE B CA 1
ATOM 4459 C C . ILE B 1 139 ? 8.938 -9.617 -12.938 1 98.94 139 ILE B C 1
ATOM 4461 O O . ILE B 1 139 ? 9.766 -10.148 -12.188 1 98.94 139 ILE B O 1
ATOM 4465 N N . GLY B 1 140 ? 7.703 -9.578 -12.609 1 98.5 140 GLY B N 1
ATOM 4466 C CA . GLY B 1 140 ? 7.156 -9.891 -11.297 1 98.5 140 GLY B CA 1
ATOM 4467 C C . GLY B 1 140 ? 6.465 -8.711 -10.648 1 98.5 140 GLY B C 1
ATOM 4468 O O . GLY B 1 140 ? 6.285 -7.664 -11.273 1 98.5 140 GLY B O 1
ATOM 4469 N N . GLU B 1 141 ? 5.898 -8.758 -9.523 1 97.44 141 GLU B N 1
ATOM 4470 C CA . GLU B 1 141 ? 5.871 -9.938 -8.664 1 97.44 141 GLU B CA 1
ATOM 4471 C C . GLU B 1 141 ? 4.559 -10.703 -8.828 1 97.44 141 GLU B C 1
ATOM 4473 O O . GLU B 1 141 ? 3.695 -10.305 -9.609 1 97.44 141 GLU B O 1
ATOM 4478 N N . ASN B 1 142 ? 4.367 -11.82 -8.141 1 97.5 142 ASN B N 1
ATOM 4479 C CA . ASN B 1 142 ? 3.232 -12.734 -8.227 1 97.5 142 ASN B CA 1
ATOM 4480 C C . ASN B 1 142 ? 2.014 -12.195 -7.488 1 97.5 142 ASN B C 1
ATOM 4482 O O . ASN B 1 142 ? 0.883 -12.336 -7.961 1 97.5 142 ASN B O 1
ATOM 4486 N N . TYR B 1 143 ? 2.178 -11.562 -6.359 1 97.25 143 TYR B N 1
ATOM 4487 C CA . TYR B 1 143 ? 1.088 -11.148 -5.484 1 97.25 143 TYR B CA 1
ATOM 4488 C C . TYR B 1 143 ? 0.824 -9.656 -5.609 1 97.25 143 TYR B C 1
ATOM 4490 O O . TYR B 1 143 ? 1.761 -8.852 -5.625 1 97.25 143 TYR B O 1
ATOM 4498 N N . SER B 1 144 ? -0.461 -9.289 -5.645 1 98.25 144 SER B N 1
ATOM 4499 C CA . SER B 1 144 ? -0.849 -7.891 -5.809 1 98.25 144 SER B CA 1
ATOM 4500 C C . SER B 1 144 ? -0.307 -7.031 -4.672 1 98.25 144 SER B C 1
ATOM 4502 O O . SER B 1 144 ? 0.206 -5.934 -4.906 1 98.25 144 SER B O 1
ATOM 4504 N N . GLU B 1 145 ? -0.437 -7.539 -3.445 1 97.19 145 GLU B N 1
ATOM 4505 C CA . GLU B 1 145 ? 0.049 -6.781 -2.295 1 97.19 145 GLU B CA 1
ATOM 4506 C C . GLU B 1 145 ? 1.538 -6.477 -2.424 1 97.19 145 GLU B C 1
ATOM 4508 O O . GLU B 1 145 ? 1.969 -5.348 -2.18 1 97.19 145 GLU B O 1
ATOM 4513 N N . VAL B 1 146 ? 2.336 -7.445 -2.828 1 98 146 VAL B N 1
ATOM 4514 C CA . VAL B 1 146 ? 3.779 -7.297 -2.982 1 98 146 VAL B CA 1
ATOM 4515 C C . VAL B 1 146 ? 4.078 -6.375 -4.16 1 98 146 VAL B C 1
ATOM 4517 O O . VAL B 1 146 ? 4.93 -5.488 -4.059 1 98 146 VAL B O 1
ATOM 4520 N N . SER B 1 147 ? 3.344 -6.543 -5.23 1 98.69 147 SER B N 1
ATOM 4521 C CA . SER B 1 147 ? 3.551 -5.762 -6.441 1 98.69 147 SER B CA 1
ATOM 4522 C C . SER B 1 147 ? 3.316 -4.277 -6.188 1 98.69 147 SER B C 1
ATOM 4524 O O . SER B 1 147 ? 3.977 -3.426 -6.789 1 98.69 147 SER B O 1
ATOM 4526 N N . THR B 1 148 ? 2.385 -3.947 -5.309 1 98.19 148 THR B N 1
ATOM 4527 C CA . THR B 1 148 ? 2.074 -2.545 -5.047 1 98.19 148 THR B CA 1
ATOM 4528 C C . THR B 1 148 ? 3.271 -1.83 -4.43 1 98.19 148 THR B C 1
ATOM 4530 O O . THR B 1 148 ? 3.588 -0.7 -4.805 1 98.19 148 THR B O 1
ATOM 4533 N N . VAL B 1 149 ? 3.971 -2.471 -3.52 1 97.88 149 VAL B N 1
ATOM 4534 C CA . VAL B 1 149 ? 5.109 -1.852 -2.852 1 97.88 149 VAL B CA 1
ATOM 4535 C C . VAL B 1 149 ? 6.305 -1.809 -3.803 1 97.88 149 VAL B C 1
ATOM 4537 O O . VAL B 1 149 ? 6.992 -0.789 -3.902 1 97.88 149 VAL B O 1
ATOM 4540 N N . VAL B 1 150 ? 6.508 -2.891 -4.539 1 98.5 150 VAL B N 1
ATOM 4541 C CA . VAL B 1 150 ? 7.602 -2.986 -5.5 1 98.5 150 VAL B CA 1
ATOM 4542 C C . VAL B 1 150 ? 7.445 -1.904 -6.566 1 98.5 150 VAL B C 1
ATOM 4544 O O . VAL B 1 150 ? 8.422 -1.238 -6.93 1 98.5 150 VAL B O 1
ATOM 4547 N N . ALA B 1 151 ? 6.23 -1.727 -7.012 1 98.38 151 ALA B N 1
ATOM 4548 C CA . ALA B 1 151 ? 5.953 -0.752 -8.062 1 98.38 151 ALA B CA 1
ATOM 4549 C C . ALA B 1 151 ? 6.324 0.659 -7.617 1 98.38 151 ALA B C 1
ATOM 4551 O O . ALA B 1 151 ? 6.859 1.445 -8.406 1 98.38 151 ALA B O 1
ATOM 4552 N N . ARG B 1 152 ? 5.992 0.95 -6.355 1 97.06 152 ARG B N 1
ATOM 4553 C CA . ARG B 1 152 ? 6.309 2.271 -5.824 1 97.06 152 ARG B CA 1
ATOM 4554 C C . ARG B 1 152 ? 7.816 2.506 -5.801 1 97.06 152 ARG B C 1
ATOM 4556 O O . ARG B 1 152 ? 8.289 3.6 -6.121 1 97.06 152 ARG B O 1
ATOM 4563 N N . ILE B 1 153 ? 8.586 1.518 -5.457 1 96.56 153 ILE B N 1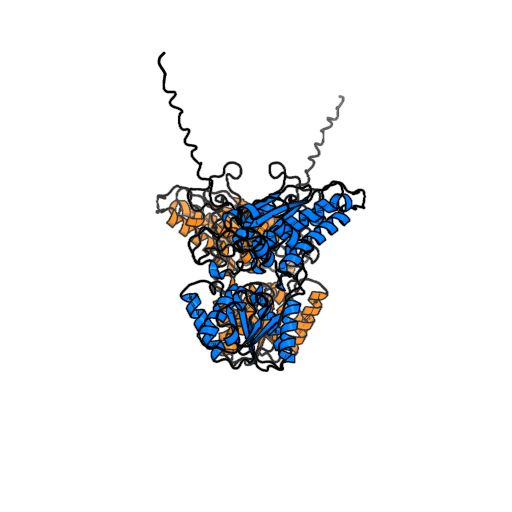
ATOM 4564 C CA . ILE B 1 153 ? 10.031 1.64 -5.344 1 96.56 153 ILE B CA 1
ATOM 4565 C C . ILE B 1 153 ? 10.656 1.721 -6.738 1 96.56 153 ILE B C 1
ATOM 4567 O O . ILE B 1 153 ? 11.516 2.568 -6.992 1 96.56 153 ILE B O 1
ATOM 4571 N N . LEU B 1 154 ? 10.203 0.892 -7.672 1 96.69 154 LEU B N 1
ATOM 4572 C CA . LEU B 1 154 ? 10.766 0.857 -9.016 1 96.69 154 LEU B CA 1
ATOM 4573 C C . LEU B 1 154 ? 10.5 2.164 -9.75 1 96.69 154 LEU B C 1
ATOM 4575 O O . LEU B 1 154 ? 11.273 2.568 -10.617 1 96.69 154 LEU B O 1
ATOM 4579 N N . ALA B 1 155 ? 9.43 2.832 -9.398 1 94.44 155 ALA B N 1
ATOM 4580 C CA . ALA B 1 155 ? 9.062 4.086 -10.047 1 94.44 155 ALA B CA 1
ATOM 4581 C C . ALA B 1 155 ? 10.109 5.168 -9.789 1 94.44 155 ALA B C 1
ATOM 4583 O O . ALA B 1 155 ? 10.242 6.113 -10.57 1 94.44 155 ALA B O 1
ATOM 4584 N N . LEU B 1 156 ? 10.852 5.012 -8.672 1 91.19 156 LEU B N 1
ATOM 4585 C CA . LEU B 1 156 ? 11.875 5.996 -8.328 1 91.19 156 LEU B CA 1
ATOM 4586 C C . LEU B 1 156 ? 12.906 6.117 -9.445 1 91.19 156 LEU B C 1
ATOM 4588 O O . LEU B 1 156 ? 13.477 7.191 -9.656 1 91.19 156 LEU B O 1
ATOM 4592 N N . SER B 1 157 ? 13.141 5 -10.148 1 91.69 157 SER B N 1
ATOM 4593 C CA . SER B 1 157 ? 14.156 4.973 -11.195 1 91.69 157 SER B CA 1
ATOM 4594 C C . SER B 1 157 ? 13.539 4.699 -12.562 1 91.69 157 SER B C 1
ATOM 4596 O O . SER B 1 157 ? 14.219 4.227 -13.477 1 91.69 157 SER B O 1
ATOM 4598 N N . SER B 1 158 ? 12.242 4.852 -12.664 1 92.56 158 SER B N 1
ATOM 4599 C CA . SER B 1 158 ? 11.508 4.699 -13.914 1 92.56 158 SER B CA 1
ATOM 4600 C C . SER B 1 158 ? 11.656 3.291 -14.477 1 92.56 158 SER B C 1
ATOM 4602 O O . SER B 1 158 ? 11.703 3.104 -15.688 1 92.56 158 SER B O 1
ATOM 4604 N N . VAL B 1 159 ? 11.859 2.334 -13.609 1 96 159 VAL B N 1
ATOM 4605 C CA . VAL B 1 159 ? 11.969 0.949 -14.055 1 96 159 VAL B CA 1
ATOM 4606 C C . VAL B 1 159 ? 10.578 0.357 -14.25 1 96 159 VAL B C 1
ATOM 4608 O O . VAL B 1 159 ? 9.742 0.395 -13.344 1 96 159 VAL B O 1
ATOM 4611 N N . ALA B 1 160 ? 10.359 -0.197 -15.414 1 97.62 160 ALA B N 1
ATOM 4612 C CA . ALA B 1 160 ? 9.086 -0.865 -15.688 1 97.62 160 ALA B CA 1
ATOM 4613 C C . ALA B 1 160 ? 8.969 -2.162 -14.898 1 97.62 160 ALA B C 1
ATOM 4615 O O . ALA B 1 160 ? 9.914 -2.953 -14.836 1 97.62 160 ALA B O 1
ATOM 4616 N N . GLN B 1 161 ? 7.891 -2.285 -14.234 1 98.69 161 GLN B N 1
ATOM 4617 C CA . GLN B 1 161 ? 7.504 -3.553 -13.625 1 98.69 161 GLN B CA 1
ATOM 4618 C C . GLN B 1 161 ? 6.438 -4.258 -14.453 1 98.69 161 GLN B C 1
ATOM 4620 O O . GLN B 1 161 ? 5.359 -3.705 -14.688 1 98.69 161 GLN B O 1
ATOM 4625 N N . ILE B 1 162 ? 6.691 -5.461 -14.883 1 98.94 162 ILE B N 1
ATOM 4626 C CA . ILE B 1 162 ? 5.707 -6.246 -15.625 1 98.94 162 ILE B CA 1
ATOM 4627 C C . ILE B 1 162 ? 5.316 -7.48 -14.812 1 98.94 162 ILE B C 1
ATOM 4629 O O . ILE B 1 162 ? 6.051 -8.469 -14.781 1 98.94 162 ILE B O 1
ATOM 4633 N N . SER B 1 163 ? 4.141 -7.387 -14.227 1 98.81 163 SER B N 1
ATOM 4634 C CA . SER B 1 163 ? 3.695 -8.547 -13.453 1 98.81 163 SER B CA 1
ATOM 4635 C C . SER B 1 163 ? 3.025 -9.586 -14.344 1 98.81 163 SER B C 1
ATOM 4637 O O . SER B 1 163 ? 2.309 -9.234 -15.281 1 98.81 163 SER B O 1
ATOM 4639 N N . TYR B 1 164 ? 3.236 -10.844 -13.977 1 98.31 164 TYR B N 1
ATOM 4640 C CA . TYR B 1 164 ? 2.672 -11.961 -14.727 1 98.31 164 TYR B CA 1
ATOM 4641 C C . TYR B 1 164 ? 1.44 -12.523 -14.023 1 98.31 164 TYR B C 1
ATOM 4643 O O . TYR B 1 164 ? 0.792 -13.438 -14.523 1 98.31 164 TYR B O 1
ATOM 4651 N N . SER B 1 165 ? 1.105 -11.867 -12.836 1 97.38 165 SER B N 1
ATOM 4652 C CA . SER B 1 165 ? 0.084 -12.562 -12.055 1 97.38 165 SER B CA 1
ATOM 4653 C C . SER B 1 165 ? -0.699 -11.586 -11.188 1 97.38 165 SER B C 1
ATOM 4655 O O . SER B 1 165 ? -1.781 -11.914 -10.695 1 97.38 165 SER B O 1
ATOM 4657 N N . SER B 1 166 ? -0.252 -10.344 -10.914 1 98.31 166 SER B N 1
ATOM 4658 C CA . SER B 1 166 ? -0.962 -9.391 -10.07 1 98.31 166 SER B CA 1
ATOM 4659 C C . SER B 1 166 ? -2.164 -8.797 -10.805 1 98.31 166 SER B C 1
ATOM 4661 O O . SER B 1 166 ? -2.01 -7.906 -11.641 1 98.31 166 SER B O 1
ATOM 4663 N N . THR B 1 167 ? -3.342 -9.172 -10.336 1 98.12 167 THR B N 1
ATOM 4664 C CA . THR B 1 167 ? -4.535 -8.852 -11.109 1 98.12 167 THR B CA 1
ATOM 4665 C C . THR B 1 167 ? -5.324 -7.723 -10.461 1 98.12 167 THR B C 1
ATOM 4667 O O . THR B 1 167 ? -6.305 -7.234 -11.023 1 98.12 167 THR B O 1
ATOM 4670 N N . SER B 1 168 ? -4.934 -7.203 -9.32 1 98.31 168 SER B N 1
ATOM 4671 C CA . SER B 1 168 ? -5.703 -6.195 -8.602 1 98.31 168 SER B CA 1
ATOM 4672 C C . SER B 1 168 ? -5.953 -4.965 -9.469 1 98.31 168 SER B C 1
ATOM 4674 O O . SER B 1 168 ? -5.043 -4.473 -10.133 1 98.31 168 SER B O 1
ATOM 4676 N N . GLU B 1 169 ? -7.164 -4.504 -9.406 1 97.31 169 GLU B N 1
ATOM 4677 C CA . GLU B 1 169 ? -7.52 -3.342 -10.211 1 97.31 169 GLU B CA 1
ATOM 4678 C C . GLU B 1 169 ? -6.785 -2.092 -9.734 1 97.31 169 GLU B C 1
ATOM 4680 O O . GLU B 1 169 ? -6.551 -1.168 -10.516 1 97.31 169 GLU B O 1
ATOM 4685 N N . GLN B 1 170 ? -6.406 -2.076 -8.461 1 96.75 170 GLN B N 1
ATOM 4686 C CA . GLN B 1 170 ? -5.699 -0.924 -7.906 1 96.75 170 GLN B CA 1
ATOM 4687 C C . GLN B 1 170 ? -4.426 -0.628 -8.695 1 96.75 170 GLN B C 1
ATOM 4689 O O . GLN B 1 170 ? -4.059 0.534 -8.883 1 96.75 170 GLN B O 1
ATOM 4694 N N . LEU B 1 171 ? -3.746 -1.643 -9.188 1 98.12 171 LEU B N 1
ATOM 4695 C CA . LEU B 1 171 ? -2.447 -1.526 -9.836 1 98.12 171 LEU B CA 1
ATOM 4696 C C . LEU B 1 171 ? -2.584 -0.854 -11.203 1 98.12 171 LEU B C 1
ATOM 4698 O O . LEU B 1 171 ? -1.585 -0.45 -11.805 1 98.12 171 LEU B O 1
ATOM 4702 N N . SER B 1 172 ? -3.852 -0.693 -11.672 1 96.5 172 SER B N 1
ATOM 4703 C CA . SER B 1 172 ? -4.102 -0.035 -12.953 1 96.5 172 SER B CA 1
ATOM 4704 C C . SER B 1 172 ? -4.16 1.48 -12.797 1 96.5 172 SER B C 1
ATOM 4706 O O . SER B 1 172 ? -4.246 2.211 -13.781 1 96.5 172 SER B O 1
ATOM 4708 N N . ARG B 1 173 ? -4.094 1.959 -11.523 1 95.31 173 ARG B N 1
ATOM 4709 C CA . ARG B 1 173 ? -4.113 3.396 -11.273 1 95.31 173 ARG B CA 1
ATOM 4710 C C . ARG B 1 173 ? -2.764 4.027 -11.602 1 95.31 173 ARG B C 1
ATOM 4712 O O . ARG B 1 173 ? -1.858 4.035 -10.766 1 95.31 173 ARG B O 1
ATOM 4719 N N . LYS B 1 174 ? -2.67 4.73 -12.711 1 94.62 174 LYS B N 1
ATOM 4720 C CA . LYS B 1 174 ? -1.39 5.184 -13.25 1 94.62 174 LYS B CA 1
ATOM 4721 C C . LYS B 1 174 ? -0.838 6.352 -12.438 1 94.62 174 LYS B C 1
ATOM 4723 O O . LYS B 1 174 ? 0.377 6.551 -12.375 1 94.62 174 LYS B O 1
ATOM 4728 N N . LEU B 1 175 ? -1.736 7.109 -11.766 1 92.94 175 LEU B N 1
ATOM 4729 C CA . LEU B 1 175 ? -1.242 8.188 -10.914 1 92.94 175 LEU B CA 1
ATOM 4730 C C . LEU B 1 175 ? -0.484 7.629 -9.711 1 92.94 175 LEU B C 1
ATOM 4732 O O . LEU B 1 175 ? 0.461 8.25 -9.227 1 92.94 175 LEU B O 1
ATOM 4736 N N . LYS B 1 176 ? -0.876 6.438 -9.273 1 93.88 176 LYS B N 1
ATOM 4737 C CA . LYS B 1 176 ? -0.231 5.789 -8.133 1 93.88 176 LYS B CA 1
ATOM 4738 C C . LYS B 1 176 ? 0.925 4.902 -8.594 1 93.88 176 LYS B C 1
ATOM 4740 O O . LYS B 1 176 ? 1.982 4.879 -7.957 1 93.88 176 LYS B O 1
ATOM 4745 N N . PHE B 1 177 ? 0.665 4.203 -9.719 1 96.5 177 PHE B N 1
ATOM 4746 C CA . PHE B 1 177 ? 1.617 3.209 -10.203 1 96.5 177 PHE B CA 1
ATOM 4747 C C . PHE B 1 177 ? 1.982 3.475 -11.664 1 96.5 177 PHE B C 1
ATOM 4749 O O . PHE B 1 177 ? 1.684 2.664 -12.539 1 96.5 177 PHE B O 1
ATOM 4756 N N . PRO B 1 178 ? 2.797 4.48 -11.867 1 95 178 PRO B N 1
ATOM 4757 C CA . PRO B 1 178 ? 3.037 4.93 -13.242 1 95 178 PRO B CA 1
ATOM 4758 C C . PRO B 1 178 ? 3.904 3.953 -14.031 1 95 178 PRO B C 1
ATOM 4760 O O . PRO B 1 178 ? 3.846 3.932 -15.266 1 95 178 PRO B O 1
ATOM 4763 N N . THR B 1 179 ? 4.703 3.098 -13.43 1 96.25 179 THR B N 1
ATOM 4764 C CA . THR B 1 179 ? 5.637 2.254 -14.172 1 96.25 179 THR B CA 1
ATOM 4765 C C . THR B 1 179 ? 5.188 0.795 -14.133 1 96.25 179 THR B C 1
ATOM 4767 O O . THR B 1 179 ? 5.902 -0.091 -14.609 1 96.25 179 THR B O 1
ATOM 4770 N N . PHE B 1 180 ? 4.012 0.535 -13.531 1 98.25 180 PHE B N 1
ATOM 4771 C CA . PHE B 1 180 ? 3.504 -0.83 -13.445 1 98.25 180 PHE B CA 1
ATOM 4772 C C . PHE B 1 180 ? 2.83 -1.238 -14.75 1 98.25 180 PHE B C 1
ATOM 4774 O O . PHE B 1 180 ? 2.018 -0.49 -15.297 1 98.25 180 PHE B O 1
ATOM 4781 N N . LEU B 1 181 ? 3.176 -2.361 -15.203 1 98.38 181 LEU B N 1
ATOM 4782 C CA . LEU B 1 181 ? 2.568 -3.049 -16.328 1 98.38 181 LEU B CA 1
ATOM 4783 C C . LEU B 1 181 ? 2.301 -4.512 -16 1 98.38 181 LEU B C 1
ATOM 4785 O O . LEU B 1 181 ? 2.746 -5.012 -14.961 1 98.38 181 LEU B O 1
ATOM 4789 N N . ARG B 1 182 ? 1.49 -5.156 -16.797 1 98.25 182 ARG B N 1
ATOM 4790 C CA . ARG B 1 182 ? 1.241 -6.574 -16.547 1 98.25 182 ARG B CA 1
ATOM 4791 C C . ARG B 1 182 ? 0.875 -7.301 -17.844 1 98.25 182 ARG B C 1
ATOM 4793 O O . ARG B 1 182 ? 0.442 -6.68 -18.812 1 98.25 182 ARG B O 1
ATOM 4800 N N . THR B 1 183 ? 1.096 -8.57 -17.891 1 97.88 183 THR B N 1
ATOM 4801 C CA . THR B 1 183 ? 0.727 -9.438 -19 1 97.88 183 THR B CA 1
ATOM 4802 C C . THR B 1 183 ? -0.479 -10.305 -18.625 1 97.88 183 THR B C 1
ATOM 4804 O O . THR B 1 183 ? -0.723 -11.336 -19.25 1 97.88 183 THR B O 1
ATOM 4807 N N . ILE B 1 184 ? -1.136 -9.977 -17.562 1 96.75 184 ILE B N 1
ATOM 4808 C CA . ILE B 1 184 ? -2.381 -10.578 -17.094 1 96.75 184 ILE B CA 1
ATOM 4809 C C . ILE B 1 184 ? -3.473 -9.516 -17.016 1 96.75 184 ILE B C 1
ATOM 4811 O O . ILE B 1 184 ? -3.184 -8.328 -16.844 1 96.75 184 ILE B O 1
ATOM 4815 N N . SER B 1 185 ? -4.703 -9.891 -17.188 1 95.56 185 SER B N 1
ATOM 4816 C CA . SER B 1 185 ? -5.812 -8.945 -17.172 1 95.56 185 SER B CA 1
ATOM 4817 C C . SER B 1 185 ? -6.078 -8.43 -15.758 1 95.56 185 SER B C 1
ATOM 4819 O O . SER B 1 185 ? -5.754 -9.094 -14.781 1 95.56 185 SER B O 1
ATOM 4821 N N . SER B 1 186 ? -6.66 -7.25 -15.68 1 97.25 186 SER B N 1
ATOM 4822 C CA . SER B 1 186 ? -7.078 -6.645 -14.422 1 97.25 186 SER B CA 1
ATOM 4823 C C . SER B 1 186 ? -8.328 -7.316 -13.875 1 97.25 186 SER B C 1
ATOM 4825 O O . SER B 1 186 ? -9.188 -7.766 -14.641 1 97.25 186 SER B O 1
ATOM 4827 N N . ASP B 1 187 ? -8.438 -7.309 -12.539 1 98 187 ASP B N 1
ATOM 4828 C CA . ASP B 1 187 ? -9.617 -7.828 -11.859 1 98 187 ASP B CA 1
ATOM 4829 C C . ASP B 1 187 ? -10.859 -7.008 -12.219 1 98 187 ASP B C 1
ATOM 4831 O O . ASP B 1 187 ? -11.984 -7.426 -11.945 1 98 187 ASP B O 1
ATOM 4835 N N . GLU B 1 188 ? -10.625 -5.867 -12.836 1 97.06 188 GLU B N 1
ATOM 4836 C CA . GLU B 1 188 ? -11.781 -5.137 -13.344 1 97.06 188 GLU B CA 1
ATOM 4837 C C . GLU B 1 188 ? -12.633 -6.02 -14.25 1 97.06 188 GLU B C 1
ATOM 4839 O O . GLU B 1 188 ? -13.867 -5.988 -14.172 1 97.06 188 GLU B O 1
ATOM 4844 N N . HIS B 1 189 ? -12.008 -6.809 -15.055 1 97.25 189 HIS B N 1
ATOM 4845 C CA . HIS B 1 189 ? -12.719 -7.676 -15.992 1 97.25 189 HIS B CA 1
ATOM 4846 C C . HIS B 1 189 ? -13.266 -8.914 -15.289 1 97.25 189 HIS B C 1
ATOM 4848 O O . HIS B 1 189 ? -14.391 -9.336 -15.547 1 97.25 189 HIS B O 1
ATOM 4854 N N . GLN B 1 190 ? -12.461 -9.461 -14.414 1 97.38 190 GLN B N 1
ATOM 4855 C CA . GLN B 1 190 ? -12.875 -10.672 -13.719 1 97.38 190 GLN B CA 1
ATOM 4856 C C . GLN B 1 190 ? -14.117 -10.43 -12.859 1 97.38 190 GLN B C 1
ATOM 4858 O O . GLN B 1 190 ? -15.031 -11.25 -12.836 1 97.38 190 GLN B O 1
ATOM 4863 N N . THR B 1 191 ? -14.156 -9.305 -12.117 1 98.38 191 THR B N 1
ATOM 4864 C CA . THR B 1 191 ? -15.281 -9 -11.234 1 98.38 191 THR B CA 1
ATOM 4865 C C . THR B 1 191 ? -16.547 -8.727 -12.047 1 98.38 191 THR B C 1
ATOM 4867 O O . THR B 1 191 ? -17.641 -9.109 -11.633 1 98.38 191 THR B O 1
ATOM 4870 N N . LYS B 1 192 ? -16.438 -8.078 -13.219 1 97.94 192 LYS B N 1
ATOM 4871 C CA . LYS B 1 192 ? -17.594 -7.891 -14.102 1 97.94 192 LYS B CA 1
ATOM 4872 C C . LYS B 1 192 ? -18.125 -9.227 -14.602 1 97.94 192 LYS B C 1
ATOM 4874 O O . LYS B 1 192 ? -19.344 -9.422 -14.68 1 97.94 192 LYS B O 1
ATOM 4879 N N . ALA B 1 193 ? -17.172 -10.109 -14.961 1 97.94 193 ALA B N 1
ATOM 4880 C CA . ALA B 1 193 ? -17.578 -11.438 -15.406 1 97.94 193 ALA B CA 1
ATOM 4881 C C . ALA B 1 193 ? -18.328 -12.188 -14.297 1 97.94 193 ALA B C 1
ATOM 4883 O O . ALA B 1 193 ? -19.312 -12.867 -14.562 1 97.94 193 ALA B O 1
ATOM 4884 N N . ILE B 1 194 ? -17.859 -12.078 -13.062 1 98.31 194 ILE B N 1
ATOM 4885 C CA . ILE B 1 194 ? -18.5 -12.734 -11.93 1 98.31 194 ILE B CA 1
ATOM 4886 C C . ILE B 1 194 ? -19.891 -12.164 -11.719 1 98.31 194 ILE B C 1
ATOM 4888 O O . ILE B 1 194 ? -20.859 -12.914 -11.516 1 98.31 194 ILE B O 1
ATOM 4892 N N . ALA B 1 195 ? -20.031 -10.836 -11.758 1 98.12 195 ALA B N 1
ATOM 4893 C CA . ALA B 1 195 ? -21.328 -10.203 -11.617 1 98.12 195 ALA B CA 1
ATOM 4894 C C . ALA B 1 195 ? -22.297 -10.688 -12.703 1 98.12 195 ALA B C 1
ATOM 4896 O O . ALA B 1 195 ? -23.469 -10.953 -12.43 1 98.12 195 ALA B O 1
ATOM 4897 N N . ARG B 1 196 ? -21.781 -10.812 -13.93 1 97.5 196 ARG B N 1
ATOM 4898 C CA . ARG B 1 196 ? -22.609 -11.297 -15.039 1 97.5 196 ARG B CA 1
ATOM 4899 C C . ARG B 1 196 ? -23.047 -12.742 -14.797 1 97.5 196 ARG B C 1
ATOM 4901 O O . ARG B 1 196 ? -24.156 -13.125 -15.164 1 97.5 196 ARG B O 1
ATOM 4908 N N . LEU B 1 197 ? -22.109 -13.547 -14.266 1 98.19 197 LEU B N 1
ATOM 4909 C CA . LEU B 1 197 ? -22.453 -14.922 -13.938 1 98.19 197 LEU B CA 1
ATOM 4910 C C . LEU B 1 197 ? -23.609 -14.977 -12.945 1 98.19 197 LEU B C 1
ATOM 4912 O O . LEU B 1 197 ? -24.516 -15.805 -13.078 1 98.19 197 LEU B O 1
ATOM 4916 N N . VAL B 1 198 ? -23.562 -14.133 -11.906 1 98.19 198 VAL B N 1
ATOM 4917 C CA . VAL B 1 198 ? -24.609 -14.062 -10.898 1 98.19 198 VAL B CA 1
ATOM 4918 C C . VAL B 1 198 ? -25.953 -13.766 -11.578 1 98.19 198 VAL B C 1
ATOM 4920 O O . VAL B 1 198 ? -26.969 -14.398 -11.258 1 98.19 198 VAL B O 1
ATOM 4923 N N . LYS B 1 199 ? -25.938 -12.875 -12.492 1 97 199 LYS B N 1
ATOM 4924 C CA . LYS B 1 199 ? -27.156 -12.508 -13.227 1 97 199 LYS B CA 1
ATOM 4925 C C . LYS B 1 199 ? -27.625 -13.656 -14.117 1 97 199 LYS B C 1
ATOM 4927 O O . LYS B 1 199 ? -28.812 -13.938 -14.195 1 97 199 LYS B O 1
ATOM 4932 N N . LEU B 1 200 ? -26.703 -14.273 -14.859 1 97.25 200 LEU B N 1
ATOM 4933 C CA . LEU B 1 200 ? -27.016 -15.359 -15.781 1 97.25 200 LEU B CA 1
ATOM 4934 C C . LEU B 1 200 ? -27.734 -16.5 -15.062 1 97.25 200 LEU B C 1
ATOM 4936 O O . LEU B 1 200 ? -28.656 -17.109 -15.602 1 97.25 200 LEU B O 1
ATOM 4940 N N . PHE B 1 201 ? -27.312 -16.766 -13.836 1 97.69 201 PHE B N 1
ATOM 4941 C CA . PHE B 1 201 ? -27.906 -17.859 -13.07 1 97.69 201 PHE B CA 1
ATOM 4942 C C . PHE B 1 201 ? -29.094 -17.359 -12.266 1 97.69 201 PHE B C 1
ATOM 4944 O O . PHE B 1 201 ? -29.75 -18.156 -11.578 1 97.69 201 PHE B O 1
ATOM 4951 N N . ASN B 1 202 ? -29.312 -16.109 -12.258 1 97.5 202 ASN B N 1
ATOM 4952 C CA . ASN B 1 202 ? -30.438 -15.461 -11.586 1 97.5 202 ASN B CA 1
ATOM 4953 C C . ASN B 1 202 ? -30.406 -15.703 -10.078 1 97.5 202 ASN B C 1
ATOM 4955 O O . ASN B 1 202 ? -31.438 -16.016 -9.477 1 97.5 202 ASN B O 1
ATOM 4959 N N . TRP B 1 203 ? -29.203 -15.828 -9.523 1 97.94 203 TRP B N 1
ATOM 4960 C CA . TRP B 1 203 ? -29.094 -15.898 -8.07 1 97.94 203 TRP B CA 1
ATOM 4961 C C . TRP B 1 203 ? -29.594 -14.609 -7.43 1 97.94 203 TRP B C 1
ATOM 4963 O O . TRP B 1 203 ? -29.219 -13.516 -7.848 1 97.94 203 TRP B O 1
ATOM 4973 N N . LYS B 1 204 ? -30.375 -14.719 -6.398 1 97.75 204 LYS B N 1
ATOM 4974 C CA . LYS B 1 204 ? -30.969 -13.547 -5.75 1 97.75 204 LYS B CA 1
ATOM 4975 C C . LYS B 1 204 ? -30.156 -13.133 -4.527 1 97.75 204 LYS B C 1
ATOM 4977 O O . LYS B 1 204 ? -30.188 -11.969 -4.117 1 97.75 204 LYS B O 1
ATOM 4982 N N . THR B 1 205 ? -29.5 -14.086 -3.943 1 98 205 THR B N 1
ATOM 4983 C CA . THR B 1 205 ? -28.672 -13.82 -2.773 1 98 205 THR B CA 1
ATOM 4984 C C . THR B 1 205 ? -27.312 -14.5 -2.902 1 98 205 THR B C 1
ATOM 4986 O O . THR B 1 205 ? -27.234 -15.688 -3.221 1 98 205 THR B O 1
ATOM 4989 N N . VAL B 1 206 ? -26.266 -13.719 -2.701 1 98.62 206 VAL B N 1
ATOM 4990 C CA . VAL B 1 206 ? -24.922 -14.281 -2.74 1 98.62 206 VAL B CA 1
ATOM 4991 C C . VAL B 1 206 ? -24.141 -13.852 -1.498 1 98.62 206 VAL B C 1
ATOM 4993 O O . VAL B 1 206 ? -24.609 -13 -0.738 1 98.62 206 VAL B O 1
ATOM 4996 N N . ALA B 1 207 ? -23.078 -14.5 -1.217 1 98.62 207 ALA B N 1
ATOM 4997 C CA . ALA B 1 207 ? -22.125 -14.102 -0.188 1 98.62 207 ALA B CA 1
ATOM 4998 C C . ALA B 1 207 ? -20.734 -13.93 -0.776 1 98.62 207 ALA B C 1
ATOM 5000 O O . ALA B 1 207 ? -20.422 -14.492 -1.831 1 98.62 207 ALA B O 1
ATOM 5001 N N . ILE B 1 208 ? -19.953 -13.102 -0.201 1 98.62 208 ILE B N 1
ATOM 5002 C CA . ILE B 1 208 ? -18.625 -12.805 -0.7 1 98.62 208 ILE B CA 1
ATOM 5003 C C . ILE B 1 208 ? -17.594 -13.023 0.409 1 98.62 208 ILE B C 1
ATOM 5005 O O . ILE B 1 208 ? -17.766 -12.539 1.529 1 98.62 208 ILE B O 1
ATOM 5009 N N . VAL B 1 209 ? -16.594 -13.82 0.139 1 98.75 209 VAL B N 1
ATOM 5010 C CA . VAL B 1 209 ? -15.453 -14.016 1.025 1 98.75 209 VAL B CA 1
ATOM 5011 C C . VAL B 1 209 ? -14.18 -13.531 0.341 1 98.75 209 VAL B C 1
ATOM 5013 O O . VAL B 1 209 ? -13.781 -14.062 -0.696 1 98.75 209 VAL B O 1
ATOM 5016 N N . GLY B 1 210 ? -13.609 -12.477 0.812 1 98.31 210 GLY B N 1
ATOM 5017 C CA . GLY B 1 210 ? -12.344 -11.93 0.333 1 98.31 210 GLY B CA 1
ATOM 5018 C C . GLY B 1 210 ? -11.258 -11.93 1.389 1 98.31 210 GLY B C 1
ATOM 5019 O O . GLY B 1 210 ? -11.352 -12.656 2.383 1 98.31 210 GLY B O 1
ATOM 5020 N N . SER B 1 211 ? -10.18 -11.258 1.175 1 97.88 211 SER B N 1
ATOM 5021 C CA . SER B 1 211 ? -9.086 -11.133 2.137 1 97.88 211 SER B CA 1
ATOM 5022 C C . SER B 1 211 ? -8.594 -9.695 2.225 1 97.88 211 SER B C 1
ATOM 5024 O O . SER B 1 211 ? -8.789 -8.906 1.296 1 97.88 211 SER B O 1
ATOM 5026 N N . ASP B 1 212 ? -7.965 -9.383 3.395 1 95.62 212 ASP B N 1
ATOM 5027 C CA . ASP B 1 212 ? -7.535 -8.016 3.678 1 95.62 212 ASP B CA 1
ATOM 5028 C C . ASP B 1 212 ? -6.195 -7.715 3.01 1 95.62 212 ASP B C 1
ATOM 5030 O O . ASP B 1 212 ? -5.238 -7.32 3.678 1 95.62 212 ASP B O 1
ATOM 5034 N N . ASP B 1 213 ? -6.051 -7.883 1.755 1 95.25 213 ASP B N 1
ATOM 5035 C CA . ASP B 1 213 ? -4.934 -7.512 0.892 1 95.25 213 ASP B CA 1
ATOM 5036 C C . ASP B 1 213 ? -5.426 -6.84 -0.387 1 95.25 213 ASP B C 1
ATOM 5038 O O . ASP B 1 213 ? -6.633 -6.754 -0.624 1 95.25 213 ASP B O 1
ATOM 5042 N N . GLU B 1 214 ? -4.52 -6.34 -1.168 1 96.31 214 GLU B N 1
ATOM 5043 C CA . GLU B 1 214 ? -4.863 -5.539 -2.34 1 96.31 214 GLU B CA 1
ATOM 5044 C C . GLU B 1 214 ? -5.66 -6.355 -3.352 1 96.31 214 GLU B C 1
ATOM 5046 O O . GLU B 1 214 ? -6.461 -5.805 -4.109 1 96.31 214 GLU B O 1
ATOM 5051 N N . TYR B 1 215 ? -5.484 -7.672 -3.381 1 97.94 215 TYR B N 1
ATOM 5052 C CA . TYR B 1 215 ? -6.211 -8.555 -4.285 1 97.94 215 TYR B CA 1
ATOM 5053 C C . TYR B 1 215 ? -7.629 -8.797 -3.787 1 97.94 215 TYR B C 1
ATOM 5055 O O . TYR B 1 215 ? -8.594 -8.344 -4.406 1 97.94 215 TYR B O 1
ATOM 5063 N N . GLY B 1 216 ? -7.742 -9.375 -2.617 1 98.19 216 GLY B N 1
ATOM 5064 C CA . GLY B 1 216 ? -9.023 -9.789 -2.076 1 98.19 216 GLY B CA 1
ATOM 5065 C C . GLY B 1 216 ? -9.945 -8.617 -1.765 1 98.19 216 GLY B C 1
ATOM 5066 O O . GLY B 1 216 ? -11.141 -8.68 -2.045 1 98.19 216 GLY B O 1
ATOM 5067 N N . LYS B 1 217 ? -9.383 -7.613 -1.19 1 96.5 217 LYS B N 1
ATOM 5068 C CA . LYS B 1 217 ? -10.188 -6.48 -0.747 1 96.5 217 LYS B CA 1
ATOM 5069 C C . LYS B 1 217 ? -10.758 -5.711 -1.937 1 96.5 217 LYS B C 1
ATOM 5071 O O . LYS B 1 217 ? -11.969 -5.488 -2.014 1 96.5 217 LYS B O 1
ATOM 5076 N N . TYR B 1 218 ? -9.922 -5.359 -2.902 1 97.06 218 TYR B N 1
ATOM 5077 C CA . TYR B 1 218 ? -10.383 -4.578 -4.047 1 97.06 218 TYR B CA 1
ATOM 5078 C C . TYR B 1 218 ? -11.312 -5.398 -4.93 1 97.06 218 TYR B C 1
ATOM 5080 O O . TYR B 1 218 ? -12.289 -4.871 -5.469 1 97.06 218 TYR B O 1
ATOM 5088 N N . GLY B 1 219 ? -10.977 -6.711 -5.078 1 98.19 219 GLY B N 1
ATOM 5089 C CA . GLY B 1 219 ? -11.883 -7.574 -5.82 1 98.19 219 GLY B CA 1
ATOM 5090 C C . GLY B 1 219 ? -13.266 -7.672 -5.191 1 98.19 219 GLY B C 1
ATOM 5091 O O . GLY B 1 219 ? -14.273 -7.52 -5.879 1 98.19 219 GLY B O 1
ATOM 5092 N N . SER B 1 220 ? -13.352 -7.871 -3.873 1 97.94 220 SER B N 1
ATOM 5093 C CA . SER B 1 220 ? -14.617 -7.98 -3.15 1 97.94 220 SER B CA 1
ATOM 5094 C C . SER B 1 220 ? -15.398 -6.676 -3.215 1 97.94 220 SER B C 1
ATOM 5096 O O . SER B 1 220 ? -16.609 -6.684 -3.461 1 97.94 220 SER B O 1
ATOM 5098 N N . ASP B 1 221 ? -14.68 -5.555 -3.012 1 95.12 221 ASP B N 1
ATOM 5099 C CA . ASP B 1 221 ? -15.32 -4.242 -3.041 1 95.12 221 ASP B CA 1
ATOM 5100 C C . ASP B 1 221 ? -15.969 -3.979 -4.398 1 95.12 221 ASP B C 1
ATOM 5102 O O . ASP B 1 221 ? -17.078 -3.449 -4.473 1 95.12 221 ASP B O 1
ATOM 5106 N N . HIS B 1 222 ? -15.234 -4.332 -5.43 1 96.94 222 HIS B N 1
ATOM 5107 C CA . HIS B 1 222 ? -15.75 -4.078 -6.77 1 96.94 222 HIS B CA 1
ATOM 5108 C C . HIS B 1 222 ? -16.969 -4.949 -7.066 1 96.94 222 HIS B C 1
ATOM 5110 O O . HIS B 1 222 ? -17.922 -4.5 -7.719 1 96.94 222 HIS B O 1
ATOM 5116 N N . ILE B 1 223 ? -16.953 -6.18 -6.594 1 98.06 223 ILE B N 1
ATOM 5117 C CA . ILE B 1 223 ? -18.094 -7.055 -6.777 1 98.06 223 ILE B CA 1
ATOM 5118 C C . ILE B 1 223 ? -19.312 -6.477 -6.047 1 98.06 223 ILE B C 1
ATOM 5120 O O . ILE B 1 223 ? -20.406 -6.449 -6.59 1 98.06 223 ILE B O 1
ATOM 5124 N N . VAL B 1 224 ? -19.094 -6.031 -4.789 1 95.38 224 VAL B N 1
ATOM 5125 C CA . VAL B 1 224 ? -20.172 -5.41 -4.016 1 95.38 224 VAL B CA 1
ATOM 5126 C C . VAL B 1 224 ? -20.734 -4.227 -4.785 1 95.38 224 VAL B C 1
ATOM 5128 O O . VAL B 1 224 ? -21.969 -4.074 -4.879 1 95.38 224 VAL B O 1
ATOM 5131 N N . GLU B 1 225 ? -19.859 -3.42 -5.363 1 92.56 225 GLU B N 1
ATOM 5132 C CA . GLU B 1 225 ? -20.281 -2.254 -6.133 1 92.56 225 GLU B CA 1
ATOM 5133 C C . GLU B 1 225 ? -21.109 -2.666 -7.344 1 92.56 225 GLU B C 1
ATOM 5135 O O . GLU B 1 225 ? -22.188 -2.111 -7.586 1 92.56 225 GLU B O 1
ATOM 5140 N N . LEU B 1 226 ? -20.625 -3.637 -8.109 1 96.38 226 LEU B N 1
ATOM 5141 C CA . LEU B 1 226 ? -21.281 -4.086 -9.328 1 96.38 226 LEU B CA 1
ATOM 5142 C C . LEU B 1 226 ? -22.656 -4.672 -9.023 1 96.38 226 LEU B C 1
ATOM 5144 O O . LEU B 1 226 ? -23.641 -4.352 -9.703 1 96.38 226 LEU B O 1
ATOM 5148 N N . LEU B 1 227 ? -22.734 -5.465 -7.984 1 96.19 227 LEU B N 1
ATOM 5149 C CA . LEU B 1 227 ? -24 -6.09 -7.629 1 96.19 227 LEU B CA 1
ATOM 5150 C C . LEU B 1 227 ? -24.984 -5.051 -7.086 1 96.19 227 LEU B C 1
ATOM 5152 O O . LEU B 1 227 ? -26.188 -5.156 -7.316 1 96.19 227 LEU B O 1
ATOM 5156 N N . GLY B 1 228 ? -24.438 -4.086 -6.34 1 90.06 228 GLY B N 1
ATOM 5157 C CA . GLY B 1 228 ? -25.281 -2.984 -5.887 1 90.06 228 GLY B CA 1
ATOM 5158 C C . GLY B 1 228 ? -25.891 -2.195 -7.023 1 90.06 228 GLY B C 1
ATOM 5159 O O . GLY B 1 228 ? -27.062 -1.818 -6.957 1 90.06 228 GLY B O 1
ATOM 5160 N N . GLU B 1 229 ? -25.156 -1.973 -8.031 1 89.12 229 GLU B N 1
ATOM 5161 C CA . GLU B 1 229 ? -25.625 -1.224 -9.195 1 89.12 229 GLU B CA 1
ATOM 5162 C C . GLU B 1 229 ? -26.703 -1.987 -9.953 1 89.12 229 GLU B C 1
ATOM 5164 O O . GLU B 1 229 ? -27.594 -1.381 -10.555 1 89.12 229 GLU B O 1
ATOM 5169 N N . MET B 1 230 ? -26.594 -3.279 -9.883 1 89.62 230 MET B N 1
ATOM 5170 C CA . MET B 1 230 ? -27.594 -4.113 -10.531 1 89.62 230 MET B CA 1
ATOM 5171 C C . MET B 1 230 ? -28.938 -4.012 -9.805 1 89.62 230 MET B C 1
ATOM 5173 O O . MET B 1 230 ? -29.984 -4.023 -10.438 1 89.62 230 MET B O 1
ATOM 5177 N N . GLY B 1 231 ? -28.922 -3.936 -8.523 1 85.75 231 GLY B N 1
ATOM 5178 C CA . GLY B 1 231 ? -30.078 -3.617 -7.715 1 85.75 231 GLY B CA 1
ATOM 5179 C C . GLY B 1 231 ? -30.953 -4.82 -7.426 1 85.75 231 GLY B C 1
ATOM 5180 O O . GLY B 1 231 ? -31.875 -4.746 -6.602 1 85.75 231 GLY B O 1
ATOM 5181 N N . ASP B 1 232 ? -30.734 -5.945 -8.039 1 91.88 232 ASP B N 1
ATOM 5182 C CA . ASP B 1 232 ? -31.656 -7.062 -7.859 1 91.88 232 ASP B CA 1
ATOM 5183 C C . ASP B 1 232 ? -30.984 -8.219 -7.129 1 91.88 232 ASP B C 1
ATOM 5185 O O . ASP B 1 232 ? -31.547 -9.32 -7.047 1 91.88 232 ASP B O 1
ATOM 5189 N N . VAL B 1 233 ? -29.828 -8.047 -6.633 1 96 233 VAL B N 1
ATOM 5190 C CA . VAL B 1 233 ? -29.094 -9.109 -5.953 1 96 233 VAL B CA 1
ATOM 5191 C C . VAL B 1 233 ? -28.766 -8.68 -4.523 1 96 233 VAL B C 1
ATOM 5193 O O . VAL B 1 233 ? -28.281 -7.57 -4.297 1 96 233 VAL B O 1
ATOM 5196 N N . CYS B 1 234 ? -29.078 -9.484 -3.588 1 94.44 234 CYS B N 1
ATOM 5197 C CA . CYS B 1 234 ? -28.766 -9.242 -2.186 1 94.44 234 CYS B CA 1
ATOM 5198 C C . CYS B 1 234 ? -27.438 -9.898 -1.805 1 94.44 234 CYS B C 1
ATOM 5200 O O . CYS B 1 234 ? -27.156 -11.016 -2.236 1 94.44 234 CYS B O 1
ATOM 5202 N N . ILE B 1 235 ? -26.688 -9.188 -1.067 1 95.06 235 ILE B N 1
ATOM 5203 C CA . ILE B 1 235 ? -25.469 -9.758 -0.488 1 95.06 235 ILE B CA 1
ATOM 5204 C C . ILE B 1 235 ? -25.734 -10.125 0.972 1 95.06 235 ILE B C 1
ATOM 5206 O O . ILE B 1 235 ? -25.922 -9.25 1.817 1 95.06 235 ILE B O 1
ATOM 5210 N N . ASP B 1 236 ? -25.703 -11.445 1.206 1 96.31 236 ASP B N 1
ATOM 5211 C CA . ASP B 1 236 ? -26.031 -11.922 2.547 1 96.31 236 ASP B CA 1
ATOM 5212 C C . ASP B 1 236 ? -24.953 -11.523 3.547 1 96.31 236 ASP B C 1
ATOM 5214 O O . ASP B 1 236 ? -25.25 -11.062 4.652 1 96.31 236 ASP B O 1
ATOM 5218 N N . PHE B 1 237 ? -23.688 -11.711 3.16 1 95.56 237 PHE B N 1
ATOM 5219 C CA . PHE B 1 237 ? -22.578 -11.227 3.98 1 95.56 237 PHE B CA 1
ATOM 5220 C C . PHE B 1 237 ? -21.328 -11.039 3.139 1 95.56 237 PHE B C 1
ATOM 5222 O O . PHE B 1 237 ? -21.203 -11.617 2.055 1 95.56 237 PHE B O 1
ATOM 5229 N N . VAL B 1 238 ? -20.562 -10.148 3.564 1 96.38 238 VAL B N 1
ATOM 5230 C CA . VAL B 1 238 ? -19.188 -9.984 3.09 1 96.38 238 VAL B CA 1
ATOM 5231 C C . VAL B 1 238 ? -18.203 -10.258 4.227 1 96.38 238 VAL B C 1
ATOM 5233 O O . VAL B 1 238 ? -18.297 -9.641 5.293 1 96.38 238 VAL B O 1
ATOM 5236 N N . ASP B 1 239 ? -17.359 -11.227 4.047 1 97.69 239 ASP B N 1
ATOM 5237 C CA . ASP B 1 239 ? -16.359 -11.562 5.059 1 97.69 239 ASP B CA 1
ATOM 5238 C C . ASP B 1 239 ? -14.938 -11.336 4.527 1 97.69 239 ASP B C 1
ATOM 5240 O O . ASP B 1 239 ? -14.523 -11.992 3.566 1 97.69 239 ASP B O 1
ATOM 5244 N N . ILE B 1 240 ? -14.227 -10.414 5.113 1 97.19 240 ILE B N 1
ATOM 5245 C CA . ILE B 1 240 ? -12.852 -10.109 4.73 1 97.19 240 ILE B CA 1
ATOM 5246 C C . ILE B 1 240 ? -11.891 -10.797 5.691 1 97.19 240 ILE B C 1
ATOM 5248 O O . ILE B 1 240 ? -11.828 -10.445 6.875 1 97.19 240 ILE B O 1
ATOM 5252 N N . LEU B 1 241 ? -11.117 -11.727 5.152 1 98 241 LEU B N 1
ATOM 5253 C CA . LEU B 1 241 ? -10.25 -12.562 5.961 1 98 241 LEU B CA 1
ATOM 5254 C C . LEU B 1 241 ? -8.984 -11.812 6.363 1 98 241 LEU B C 1
ATOM 5256 O O . LEU B 1 241 ? -8.383 -11.117 5.539 1 98 241 LEU B O 1
ATOM 5260 N N . PRO B 1 242 ? -8.586 -11.938 7.637 1 95.19 242 PRO B N 1
ATOM 5261 C CA . PRO B 1 242 ? -7.355 -11.297 8.094 1 95.19 242 PRO B CA 1
ATOM 5262 C C . PRO B 1 242 ? -6.098 -12 7.586 1 95.19 242 PRO B C 1
ATOM 5264 O O . PRO B 1 242 ? -6.18 -13.117 7.07 1 95.19 242 PRO B O 1
ATOM 5267 N N . ASP B 1 243 ? -4.98 -11.375 7.77 1 91.44 243 ASP B N 1
ATOM 5268 C CA . ASP B 1 243 ? -3.709 -11.867 7.25 1 91.44 243 ASP B CA 1
ATOM 5269 C C . ASP B 1 243 ? -3.311 -13.172 7.93 1 91.44 243 ASP B C 1
ATOM 5271 O O . ASP B 1 243 ? -2.623 -14.008 7.332 1 91.44 243 ASP B O 1
ATOM 5275 N N . TYR B 1 244 ? -3.773 -13.359 9.117 1 91.25 244 TYR B N 1
ATOM 5276 C CA . TYR B 1 244 ? -3.346 -14.523 9.883 1 91.25 244 TYR B CA 1
ATOM 5277 C C . TYR B 1 244 ? -4.199 -15.742 9.547 1 91.25 244 TYR B C 1
ATOM 5279 O O . TYR B 1 244 ? -3.984 -16.828 10.094 1 91.25 244 TYR B O 1
ATOM 5287 N N . PHE B 1 245 ? -5.105 -15.609 8.68 1 94.69 245 PHE B N 1
ATOM 5288 C CA . PHE B 1 245 ? -6.156 -16.609 8.492 1 94.69 245 PHE B CA 1
ATOM 5289 C C . PHE B 1 245 ? -5.559 -17.953 8.109 1 94.69 245 PHE B C 1
ATOM 5291 O O . PHE B 1 245 ? -6.035 -19 8.562 1 94.69 245 PHE B O 1
ATOM 5298 N N . SER B 1 246 ? -4.543 -17.969 7.277 1 87.69 246 SER B N 1
ATOM 5299 C CA . SER B 1 246 ? -3.998 -19.25 6.812 1 87.69 246 SER B CA 1
ATOM 5300 C C . SER B 1 246 ? -2.879 -19.734 7.723 1 87.69 246 SER B C 1
ATOM 5302 O O . SER B 1 246 ? -2.197 -20.719 7.406 1 87.69 246 SER B O 1
ATOM 5304 N N . GLN B 1 247 ? -2.766 -19 8.82 1 86.44 247 GLN B N 1
ATOM 5305 C CA . GLN B 1 247 ? -1.79 -19.453 9.805 1 86.44 247 GLN B CA 1
ATOM 5306 C C . GLN B 1 247 ? -2.396 -20.5 10.734 1 86.44 247 GLN B C 1
ATOM 5308 O O . GLN B 1 247 ? -3.621 -20.609 10.844 1 86.44 247 GLN B O 1
ATOM 5313 N N . ASN B 1 248 ? -1.651 -21.453 11.227 1 84.69 248 ASN B N 1
ATOM 5314 C CA . ASN B 1 248 ? -2.117 -22.438 12.188 1 84.69 248 ASN B CA 1
ATOM 5315 C C . ASN B 1 248 ? -2.09 -21.906 13.617 1 84.69 248 ASN B C 1
ATOM 5317 O O . ASN B 1 248 ? -1.168 -22.188 14.375 1 84.69 248 ASN B O 1
ATOM 5321 N N . SER B 1 249 ? -3.125 -21.047 13.867 1 90.06 249 SER B N 1
ATOM 5322 C CA . SER B 1 249 ? -3.244 -20.438 15.195 1 90.06 249 SER B CA 1
ATOM 5323 C C . SER B 1 249 ? -4.664 -20.547 15.727 1 90.06 249 SER B C 1
ATOM 5325 O O . SER B 1 249 ? -5.594 -20.859 14.977 1 90.06 249 SER B O 1
ATOM 5327 N N . LEU B 1 250 ? -4.793 -20.375 17 1 93.56 250 LEU B N 1
ATOM 5328 C CA . LEU B 1 250 ? -6.105 -20.422 17.641 1 93.56 250 LEU B CA 1
ATOM 5329 C C . LEU B 1 250 ? -7.012 -19.328 17.094 1 93.56 250 LEU B C 1
ATOM 5331 O O . LEU B 1 250 ? -8.211 -19.547 16.891 1 93.56 250 LEU B O 1
ATOM 5335 N N . LYS B 1 251 ? -6.406 -18.219 16.859 1 93.62 251 LYS B N 1
ATOM 5336 C CA . LYS B 1 251 ? -7.172 -17.094 16.312 1 93.62 251 LYS B CA 1
ATOM 5337 C C . LYS B 1 251 ? -7.684 -17.406 14.914 1 93.62 251 LYS B C 1
ATOM 5339 O O . LYS B 1 251 ? -8.82 -17.078 14.57 1 93.62 251 LYS B O 1
ATOM 5344 N N . ALA B 1 252 ? -6.863 -18.016 14.102 1 95.31 252 ALA B N 1
ATOM 5345 C CA . ALA B 1 252 ? -7.242 -18.422 12.75 1 95.31 252 ALA B CA 1
ATOM 5346 C C . ALA B 1 252 ? -8.359 -19.469 12.781 1 95.31 252 ALA B C 1
ATOM 5348 O O . ALA B 1 252 ? -9.297 -19.391 11.984 1 95.31 252 ALA B O 1
ATOM 5349 N N . GLN B 1 253 ? -8.273 -20.375 13.703 1 96.75 253 GLN B N 1
ATOM 5350 C CA . GLN B 1 253 ? -9.289 -21.422 13.844 1 96.75 253 GLN B CA 1
ATOM 5351 C C . GLN B 1 253 ? -10.633 -20.828 14.258 1 96.75 253 GLN B C 1
ATOM 5353 O O . GLN B 1 253 ? -11.68 -21.25 13.766 1 96.75 253 GLN B O 1
ATOM 5358 N N . ALA B 1 254 ? -10.531 -19.953 15.156 1 97.75 254 ALA B N 1
ATOM 5359 C CA . ALA B 1 254 ? -11.758 -19.281 15.602 1 97.75 254 ALA B CA 1
ATOM 5360 C C . ALA B 1 254 ? -12.422 -18.531 14.453 1 97.75 254 ALA B C 1
ATOM 5362 O O . ALA B 1 254 ? -13.641 -18.578 14.289 1 97.75 254 ALA B O 1
ATOM 5363 N N . LYS B 1 255 ? -11.633 -17.828 13.672 1 97.88 255 LYS B N 1
ATOM 5364 C CA . LYS B 1 255 ? -12.148 -17.078 12.531 1 97.88 255 LYS B CA 1
ATOM 5365 C C . LYS B 1 255 ? -12.742 -18.031 11.484 1 97.88 255 LYS B C 1
ATOM 5367 O O . LYS B 1 255 ? -13.773 -17.719 10.875 1 97.88 255 LYS B O 1
ATOM 5372 N N . LEU B 1 256 ? -12.086 -19.125 11.266 1 98.38 256 LEU B N 1
ATOM 5373 C CA . LEU B 1 256 ? -12.602 -20.141 10.336 1 98.38 256 LEU B CA 1
ATOM 5374 C C . LEU B 1 256 ? -13.945 -20.672 10.812 1 98.38 256 LEU B C 1
ATOM 5376 O O . LEU B 1 256 ? -14.875 -20.828 10.008 1 98.38 256 LEU B O 1
ATOM 5380 N N . ALA B 1 257 ? -14.047 -20.969 12.086 1 98 257 ALA B N 1
ATOM 5381 C CA . ALA B 1 257 ? -15.297 -21.469 12.641 1 98 257 ALA B CA 1
ATOM 5382 C C . ALA B 1 257 ? -16.438 -20.469 12.438 1 98 257 ALA B C 1
ATOM 5384 O O . ALA B 1 257 ? -17.547 -20.859 12.094 1 98 257 ALA B O 1
ATOM 5385 N N . GLU B 1 258 ? -16.094 -19.25 12.695 1 98.12 258 GLU B N 1
ATOM 5386 C CA . GLU B 1 258 ? -17.078 -18.203 12.484 1 98.12 258 GLU B CA 1
ATOM 5387 C C . GLU B 1 258 ? -17.531 -18.156 11.023 1 98.12 258 GLU B C 1
ATOM 5389 O O . GLU B 1 258 ? -18.734 -18.062 10.742 1 98.12 258 GLU B O 1
ATOM 5394 N N . LEU B 1 259 ? -16.578 -18.172 10.125 1 98.5 259 LEU B N 1
ATOM 5395 C CA . LEU B 1 259 ? -16.875 -18.125 8.695 1 98.5 259 LEU B CA 1
ATOM 5396 C C . LEU B 1 259 ? -17.75 -19.312 8.289 1 98.5 259 LEU B C 1
ATOM 5398 O O . LEU B 1 259 ? -18.734 -19.156 7.559 1 98.5 259 LEU B O 1
ATOM 5402 N N . LEU B 1 260 ? -17.453 -20.516 8.758 1 98.44 260 LEU B N 1
ATOM 5403 C CA . LEU B 1 260 ? -18.219 -21.719 8.414 1 98.44 260 LEU B CA 1
ATOM 5404 C C . LEU B 1 260 ? -19.641 -21.625 8.938 1 98.44 260 LEU B C 1
ATOM 5406 O O . LEU B 1 260 ? -20.578 -22.078 8.273 1 98.44 260 LEU B O 1
ATOM 5410 N N . SER B 1 261 ? -19.734 -21.125 10.141 1 98.19 261 SER B N 1
ATOM 5411 C CA . SER B 1 261 ? -21.062 -20.922 10.695 1 98.19 261 SER B CA 1
ATOM 5412 C C . SER B 1 261 ? -21.891 -19.984 9.82 1 98.19 261 SER B C 1
ATOM 5414 O O . SER B 1 261 ? -23.062 -20.266 9.539 1 98.19 261 SER B O 1
ATOM 5416 N N . ASN B 1 262 ? -21.297 -18.891 9.352 1 97.81 262 ASN B N 1
ATOM 5417 C CA . ASN B 1 262 ? -21.969 -17.953 8.461 1 97.81 262 ASN B CA 1
ATOM 5418 C C . ASN B 1 262 ? -22.375 -18.625 7.152 1 97.81 262 ASN B C 1
ATOM 5420 O O . ASN B 1 262 ? -23.5 -18.422 6.68 1 97.81 262 ASN B O 1
ATOM 5424 N N . ILE B 1 263 ? -21.469 -19.406 6.582 1 98.38 263 ILE B N 1
ATOM 5425 C CA . ILE B 1 263 ? -21.75 -20.094 5.32 1 98.38 263 ILE B CA 1
ATOM 5426 C C . ILE B 1 263 ? -22.875 -21.094 5.504 1 98.38 263 ILE B C 1
ATOM 5428 O O . ILE B 1 263 ? -23.781 -21.188 4.668 1 98.38 263 ILE B O 1
ATOM 5432 N N . ASN B 1 264 ? -22.828 -21.75 6.602 1 97.56 264 ASN B N 1
ATOM 5433 C CA . ASN B 1 264 ? -23.828 -22.797 6.875 1 97.56 264 ASN B CA 1
ATOM 5434 C C . ASN B 1 264 ? -25.219 -22.203 7.055 1 97.56 264 ASN B C 1
ATOM 5436 O O . ASN B 1 264 ? -26.203 -22.797 6.629 1 97.56 264 ASN B O 1
ATOM 5440 N N . THR B 1 265 ? -25.328 -21.078 7.656 1 97.44 265 THR B N 1
ATOM 5441 C CA . THR B 1 265 ? -26.625 -20.516 8 1 97.44 265 THR B CA 1
ATOM 5442 C C . THR B 1 265 ? -27.094 -19.547 6.918 1 97.44 265 THR B C 1
ATOM 5444 O O . THR B 1 265 ? -28.25 -19.109 6.93 1 97.44 265 THR B O 1
ATOM 5447 N N . SER B 1 266 ? -26.25 -19.281 5.941 1 97.69 266 SER B N 1
ATOM 5448 C CA . SER B 1 266 ? -26.531 -18.281 4.926 1 97.69 266 SER B CA 1
ATOM 5449 C C . SER B 1 266 ? -27.547 -18.797 3.906 1 97.69 266 SER B C 1
ATOM 5451 O O . SER B 1 266 ? -27.516 -19.969 3.525 1 97.69 266 SER B O 1
ATOM 5453 N N . ALA B 1 267 ? -28.375 -17.906 3.42 1 97.38 267 ALA B N 1
ATOM 5454 C CA . ALA B 1 267 ? -29.328 -18.219 2.361 1 97.38 267 ALA B CA 1
ATOM 5455 C C . ALA B 1 267 ? -28.703 -18 0.983 1 97.38 267 ALA B C 1
ATOM 5457 O O . ALA B 1 267 ? -29.391 -18.172 -0.038 1 97.38 267 ALA B O 1
ATOM 5458 N N . ALA B 1 268 ? -27.422 -17.656 0.963 1 98.38 268 ALA B N 1
ATOM 5459 C CA . ALA B 1 268 ? -26.766 -17.375 -0.305 1 98.38 268 ALA B CA 1
ATOM 5460 C C . ALA B 1 268 ? -26.812 -18.578 -1.238 1 98.38 268 ALA B C 1
ATOM 5462 O O . ALA B 1 268 ? -26.562 -19.703 -0.813 1 98.38 268 ALA B O 1
ATOM 5463 N N . GLU B 1 269 ? -27.125 -18.344 -2.441 1 98.5 269 GLU B N 1
ATOM 5464 C CA . GLU B 1 269 ? -27.203 -19.391 -3.459 1 98.5 269 GLU B CA 1
ATOM 5465 C C . GLU B 1 269 ? -25.828 -19.719 -4.008 1 98.5 269 GLU B C 1
ATOM 5467 O O . GLU B 1 269 ? -25.609 -20.812 -4.559 1 98.5 269 GLU B O 1
ATOM 5472 N N . ALA B 1 270 ? -24.938 -18.781 -3.873 1 98.69 270 ALA B N 1
ATOM 5473 C CA . ALA B 1 270 ? -23.547 -18.953 -4.258 1 98.69 270 ALA B CA 1
ATOM 5474 C C . ALA B 1 270 ? -22.609 -18.172 -3.34 1 98.69 270 ALA B C 1
ATOM 5476 O O . ALA B 1 270 ? -22.953 -17.078 -2.883 1 98.69 270 ALA B O 1
ATOM 5477 N N . ILE B 1 271 ? -21.469 -18.719 -3.062 1 98.81 271 ILE B N 1
ATOM 5478 C CA . ILE B 1 271 ? -20.438 -18.078 -2.26 1 98.81 271 ILE B CA 1
ATOM 5479 C C . ILE B 1 271 ? -19.266 -17.672 -3.152 1 98.81 271 ILE B C 1
ATOM 5481 O O . ILE B 1 271 ? -18.516 -18.531 -3.627 1 98.81 271 ILE B O 1
ATOM 5485 N N . ILE B 1 272 ? -19.094 -16.391 -3.361 1 98.81 272 ILE B N 1
ATOM 5486 C CA . ILE B 1 272 ? -18 -15.883 -4.164 1 98.81 272 ILE B CA 1
ATOM 5487 C C . ILE B 1 272 ? -16.719 -15.828 -3.322 1 98.81 272 ILE B C 1
ATOM 5489 O O . ILE B 1 272 ? -16.641 -15.07 -2.352 1 98.81 272 ILE B O 1
ATOM 5493 N N . MET B 1 273 ? -15.781 -16.672 -3.688 1 98.56 273 MET B N 1
ATOM 5494 C CA . MET B 1 273 ? -14.5 -16.719 -2.98 1 98.56 273 MET B CA 1
ATOM 5495 C C . MET B 1 273 ? -13.43 -15.953 -3.748 1 98.56 273 MET B C 1
ATOM 5497 O O . MET B 1 273 ? -12.805 -16.5 -4.66 1 98.56 273 MET B O 1
ATOM 5501 N N . PHE B 1 274 ? -13.18 -14.688 -3.387 1 98.62 274 PHE B N 1
ATOM 5502 C CA . PHE B 1 274 ? -12.188 -13.828 -4.023 1 98.62 274 PHE B CA 1
ATOM 5503 C C . PHE B 1 274 ? -10.992 -13.602 -3.096 1 98.62 274 PHE B C 1
ATOM 5505 O O . PHE B 1 274 ? -10.82 -12.5 -2.566 1 98.62 274 PHE B O 1
ATOM 5512 N N . THR B 1 275 ? -10.195 -14.633 -2.869 1 98 275 THR B N 1
ATOM 5513 C CA . THR B 1 275 ? -9.047 -14.664 -1.975 1 98 275 THR B CA 1
ATOM 5514 C C . THR B 1 275 ? -7.988 -15.641 -2.492 1 98 275 THR B C 1
ATOM 5516 O O . THR B 1 275 ? -8.203 -16.312 -3.498 1 98 275 THR B O 1
ATOM 5519 N N . LYS B 1 276 ? -6.875 -15.664 -1.912 1 94.31 276 LYS B N 1
ATOM 5520 C CA . LYS B 1 276 ? -5.766 -16.5 -2.354 1 94.31 276 LYS B CA 1
ATOM 5521 C C . LYS B 1 276 ? -6.062 -17.969 -2.117 1 94.31 276 LYS B C 1
ATOM 5523 O O . LYS B 1 276 ? -6.855 -18.328 -1.239 1 94.31 276 LYS B O 1
ATOM 5528 N N . ASP B 1 277 ? -5.406 -18.828 -2.848 1 93.75 277 ASP B N 1
ATOM 5529 C CA . ASP B 1 277 ? -5.641 -20.266 -2.812 1 93.75 277 ASP B CA 1
ATOM 5530 C C . ASP B 1 277 ? -5.328 -20.844 -1.434 1 93.75 277 ASP B C 1
ATOM 5532 O O . ASP B 1 277 ? -5.992 -21.781 -0.979 1 93.75 277 ASP B O 1
ATOM 5536 N N . ALA B 1 278 ? -4.336 -20.25 -0.717 1 91.31 278 ALA B N 1
ATOM 5537 C CA . ALA B 1 278 ? -3.986 -20.734 0.614 1 91.31 278 ALA B CA 1
ATOM 5538 C C . ALA B 1 278 ? -5.172 -20.625 1.569 1 91.31 278 ALA B C 1
ATOM 5540 O O . ALA B 1 278 ? -5.395 -21.516 2.396 1 91.31 278 ALA B O 1
ATOM 5541 N N . ASN B 1 279 ? -5.902 -19.516 1.462 1 96.62 279 ASN B N 1
ATOM 5542 C CA . ASN B 1 279 ? -7.102 -19.344 2.275 1 96.62 279 ASN B CA 1
ATOM 5543 C C . ASN B 1 279 ? -8.195 -20.328 1.875 1 96.62 279 ASN B C 1
ATOM 5545 O O . ASN B 1 279 ? -8.859 -20.906 2.736 1 96.62 279 ASN B O 1
ATOM 5549 N N . VAL B 1 280 ? -8.367 -20.531 0.601 1 97.5 280 VAL B N 1
ATOM 5550 C CA . VAL B 1 280 ? -9.43 -21.391 0.088 1 97.5 280 VAL B CA 1
ATOM 5551 C C . VAL B 1 280 ? -9.18 -22.828 0.51 1 97.5 280 VAL B C 1
ATOM 5553 O O . VAL B 1 280 ? -10.117 -23.562 0.832 1 97.5 280 VAL B O 1
ATOM 5556 N N . ASP B 1 281 ? -7.906 -23.203 0.472 1 94.88 281 ASP B N 1
ATOM 5557 C CA . ASP B 1 281 ? -7.539 -24.547 0.902 1 94.88 281 ASP B CA 1
ATOM 5558 C C . ASP B 1 281 ? -8.062 -24.828 2.309 1 94.88 281 ASP B C 1
ATOM 5560 O O . ASP B 1 281 ? -8.656 -25.875 2.551 1 94.88 281 ASP B O 1
ATOM 5564 N N . VAL B 1 282 ? -7.902 -23.859 3.193 1 95.81 282 VAL B N 1
ATOM 5565 C CA . VAL B 1 282 ? -8.328 -24 4.582 1 95.81 282 VAL B CA 1
ATOM 5566 C C . VAL B 1 282 ? -9.852 -24.047 4.652 1 95.81 282 VAL B C 1
ATOM 5568 O O . VAL B 1 282 ? -10.414 -24.891 5.352 1 95.81 282 VAL B O 1
ATOM 5571 N N . ILE B 1 283 ? -10.5 -23.234 3.918 1 97.94 283 ILE B N 1
ATOM 5572 C CA . ILE B 1 283 ? -11.953 -23.125 3.947 1 97.94 283 ILE B CA 1
ATOM 5573 C C . ILE B 1 283 ? -12.586 -24.375 3.361 1 97.94 283 ILE B C 1
ATOM 5575 O O . ILE B 1 283 ? -13.508 -24.953 3.951 1 97.94 283 ILE B O 1
ATOM 5579 N N . MET B 1 284 ? -12.086 -24.875 2.199 1 97.25 284 MET B N 1
ATOM 5580 C CA . MET B 1 284 ? -12.664 -26.031 1.507 1 97.25 284 MET B CA 1
ATOM 5581 C C . MET B 1 284 ? -12.469 -27.312 2.32 1 97.25 284 MET B C 1
ATOM 5583 O O . MET B 1 284 ? -13.375 -28.141 2.385 1 97.25 284 MET B O 1
ATOM 5587 N N . ASN B 1 285 ? -11.281 -27.438 2.928 1 96 285 ASN B N 1
ATOM 5588 C CA . ASN B 1 285 ? -11.062 -28.578 3.805 1 96 285 ASN B CA 1
ATOM 5589 C C . ASN B 1 285 ? -12.078 -28.625 4.941 1 96 285 ASN B C 1
ATOM 5591 O O . ASN B 1 285 ? -12.641 -29.672 5.234 1 96 285 ASN B O 1
ATOM 5595 N N . ALA B 1 286 ? -12.25 -27.5 5.57 1 96.81 286 ALA B N 1
ATOM 5596 C CA . ALA B 1 286 ? -13.203 -27.406 6.68 1 96.81 286 ALA B CA 1
ATOM 5597 C C . ALA B 1 286 ? -14.633 -27.625 6.199 1 96.81 286 ALA B C 1
ATOM 5599 O O . ALA B 1 286 ? -15.445 -28.234 6.895 1 96.81 286 ALA B O 1
ATOM 5600 N N . ALA B 1 287 ? -14.945 -27.094 5.035 1 97.38 287 ALA B N 1
ATOM 5601 C CA . ALA B 1 287 ? -16.281 -27.266 4.465 1 97.38 287 ALA B CA 1
ATOM 5602 C C . ALA B 1 287 ? -16.578 -28.734 4.23 1 97.38 287 ALA B C 1
ATOM 5604 O O . ALA B 1 287 ? -17.688 -29.203 4.543 1 97.38 287 ALA B O 1
ATOM 5605 N N . ILE B 1 288 ? -15.656 -29.438 3.682 1 96.94 288 ILE B N 1
ATOM 5606 C CA . ILE B 1 288 ? -15.797 -30.875 3.418 1 96.94 288 ILE B CA 1
ATOM 5607 C C . ILE B 1 288 ? -16.016 -31.625 4.73 1 96.94 288 ILE B C 1
ATOM 5609 O O . ILE B 1 288 ? -16.953 -32.438 4.844 1 96.94 288 ILE B O 1
ATOM 5613 N N . LYS B 1 289 ? -15.258 -31.266 5.719 1 96.25 289 LYS B N 1
ATOM 5614 C CA . LYS B 1 289 ? -15.336 -31.922 7.02 1 96.25 289 LYS B CA 1
ATOM 5615 C C . LYS B 1 289 ? -16.672 -31.672 7.691 1 96.25 289 LYS B C 1
ATOM 5617 O O . LYS B 1 289 ? -17.188 -32.5 8.43 1 96.25 289 LYS B O 1
ATOM 5622 N N . ASN B 1 290 ? -17.188 -30.547 7.426 1 96.56 290 ASN B N 1
ATOM 5623 C CA . ASN B 1 290 ? -18.469 -30.172 8.039 1 96.56 290 ASN B CA 1
ATOM 5624 C C . ASN B 1 290 ? -19.641 -30.484 7.129 1 96.56 290 ASN B C 1
ATOM 5626 O O . ASN B 1 290 ? -20.766 -30.047 7.383 1 96.56 290 ASN B O 1
ATOM 5630 N N . HIS B 1 291 ? -19.391 -31.141 5.98 1 95.81 291 HIS B N 1
ATOM 5631 C CA . HIS B 1 291 ? -20.406 -31.625 5.039 1 95.81 291 HIS B CA 1
ATOM 5632 C C . HIS B 1 291 ? -21.203 -30.484 4.453 1 95.81 291 HIS B C 1
ATOM 5634 O O . HIS B 1 291 ? -22.438 -30.547 4.379 1 95.81 291 HIS B O 1
ATOM 5640 N N . LEU B 1 292 ? -20.484 -29.406 4.246 1 96.5 292 LEU B N 1
ATOM 5641 C CA . LEU B 1 292 ? -21.109 -28.297 3.537 1 96.5 292 LEU B CA 1
ATOM 5642 C C . LEU B 1 292 ? -21.156 -28.562 2.035 1 96.5 292 LEU B C 1
ATOM 5644 O O . LEU B 1 292 ? -20.156 -28.984 1.447 1 96.5 292 LEU B O 1
ATOM 5648 N N . ASN B 1 293 ? -22.328 -28.453 1.477 1 96.75 293 ASN B N 1
ATOM 5649 C CA . ASN B 1 293 ? -22.562 -28.547 0.039 1 96.75 293 ASN B CA 1
ATOM 5650 C C . ASN B 1 293 ? -23.109 -27.25 -0.534 1 96.75 293 ASN B C 1
ATOM 5652 O O . ASN B 1 293 ? -24.281 -26.953 -0.386 1 96.75 293 ASN B O 1
ATOM 5656 N N . ARG B 1 294 ? -22.234 -26.469 -1.121 1 98 294 ARG B N 1
ATOM 5657 C CA . ARG B 1 294 ? -22.594 -25.141 -1.592 1 98 294 ARG B CA 1
ATOM 5658 C C . ARG B 1 294 ? -22.109 -24.922 -3.025 1 98 294 ARG B C 1
ATOM 5660 O O . ARG B 1 294 ? -21.406 -25.75 -3.584 1 98 294 ARG B O 1
ATOM 5667 N N . THR B 1 295 ? -22.625 -23.922 -3.65 1 98.31 295 THR B N 1
ATOM 5668 C CA . THR B 1 295 ? -22.094 -23.438 -4.922 1 98.31 295 THR B CA 1
ATOM 5669 C C . THR B 1 295 ? -21.016 -22.391 -4.688 1 98.31 295 THR B C 1
ATOM 5671 O O . THR B 1 295 ? -21.25 -21.359 -4.051 1 98.31 295 THR B O 1
ATOM 5674 N N . TRP B 1 296 ? -19.828 -22.672 -5.195 1 98.31 296 TRP B N 1
ATOM 5675 C CA . TRP B 1 296 ? -18.688 -21.797 -5.008 1 98.31 296 TRP B CA 1
ATOM 5676 C C . TRP B 1 296 ? -18.297 -21.125 -6.32 1 98.31 296 TRP B C 1
ATOM 5678 O O . TRP B 1 296 ? -18.297 -21.766 -7.379 1 98.31 296 TRP B O 1
ATOM 5688 N N . ILE B 1 297 ? -18.047 -19.875 -6.234 1 98.62 297 ILE B N 1
ATOM 5689 C CA . ILE B 1 297 ? -17.5 -19.156 -7.375 1 98.62 297 ILE B CA 1
ATOM 5690 C C . ILE B 1 297 ? -16.016 -18.891 -7.145 1 98.62 297 ILE B C 1
ATOM 5692 O O . ILE B 1 297 ? -15.648 -18.172 -6.211 1 98.62 297 ILE B O 1
ATOM 5696 N N . ALA B 1 298 ? -15.18 -19.422 -7.996 1 98.06 298 ALA B N 1
ATOM 5697 C CA . ALA B 1 298 ? -13.727 -19.375 -7.855 1 98.06 298 ALA B CA 1
ATOM 5698 C C . ALA B 1 298 ? -13.141 -18.234 -8.672 1 98.06 298 ALA B C 1
ATOM 5700 O O . ALA B 1 298 ? -13.406 -18.109 -9.867 1 98.06 298 ALA B O 1
ATOM 5701 N N . SER B 1 299 ? -12.367 -17.359 -8.008 1 97.88 299 SER B N 1
ATOM 5702 C CA . SER B 1 299 ? -11.562 -16.375 -8.719 1 97.88 299 SER B CA 1
ATOM 5703 C C . SER B 1 299 ? -10.367 -17.016 -9.406 1 97.88 299 SER B C 1
ATOM 5705 O O . SER B 1 299 ? -10.141 -18.219 -9.25 1 97.88 299 SER B O 1
ATOM 5707 N N . ASP B 1 300 ? -9.602 -16.25 -10.117 1 96.12 300 ASP B N 1
ATOM 5708 C CA . ASP B 1 300 ? -8.453 -16.719 -10.875 1 96.12 300 ASP B CA 1
ATOM 5709 C C . ASP B 1 300 ? -7.398 -17.328 -9.961 1 96.12 300 ASP B C 1
ATOM 5711 O O . ASP B 1 300 ? -6.613 -18.172 -10.383 1 96.12 300 ASP B O 1
ATOM 5715 N N . SER B 1 301 ? -7.449 -16.969 -8.695 1 95 301 SER B N 1
ATOM 5716 C CA . SER B 1 301 ? -6.383 -17.344 -7.773 1 95 301 SER B CA 1
ATOM 5717 C C . SER B 1 301 ? -6.434 -18.844 -7.457 1 95 301 SER B C 1
ATOM 5719 O O . SER B 1 301 ? -5.418 -19.438 -7.09 1 95 301 SER B O 1
ATOM 5721 N N . TRP B 1 302 ? -7.652 -19.453 -7.617 1 94.69 302 TRP B N 1
ATOM 5722 C CA . TRP B 1 302 ? -7.719 -20.828 -7.141 1 94.69 302 TRP B CA 1
ATOM 5723 C C . TRP B 1 302 ? -8.562 -21.688 -8.07 1 94.69 302 TRP B C 1
ATOM 5725 O O . TRP B 1 302 ? -8.75 -22.891 -7.828 1 94.69 302 TRP B O 1
ATOM 5735 N N . SER B 1 303 ? -9.016 -21.125 -9.18 1 93.81 303 SER B N 1
ATOM 5736 C CA . SER B 1 303 ? -9.859 -21.844 -10.125 1 93.81 303 SER B CA 1
ATOM 5737 C C . SER B 1 303 ? -9.156 -23.078 -10.664 1 93.81 303 SER B C 1
ATOM 5739 O O . SER B 1 303 ? -9.797 -24.094 -10.969 1 93.81 303 SER B O 1
ATOM 5741 N N . THR B 1 304 ? -7.848 -22.984 -10.75 1 86.56 304 THR B N 1
ATOM 5742 C CA . THR B 1 304 ? -7.102 -24.109 -11.281 1 86.56 304 THR B CA 1
ATOM 5743 C C . THR B 1 304 ? -6.105 -24.641 -10.25 1 86.56 304 THR B C 1
ATOM 5745 O O . THR B 1 304 ? -5.102 -25.266 -10.609 1 86.56 304 THR B O 1
ATOM 5748 N N . SER B 1 305 ? -6.398 -24.312 -9.047 1 87.94 305 SER B N 1
ATOM 5749 C CA . SER B 1 305 ? -5.484 -24.734 -7.996 1 87.94 305 SER B CA 1
ATOM 5750 C C . SER B 1 305 ? -5.523 -26.25 -7.82 1 87.94 305 SER B C 1
ATOM 5752 O O . SER B 1 305 ? -6.566 -26.812 -7.492 1 87.94 305 SER B O 1
ATOM 5754 N N . THR B 1 306 ? -4.336 -26.859 -7.961 1 84.38 306 THR B N 1
ATOM 5755 C CA . THR B 1 306 ? -4.254 -28.297 -7.758 1 84.38 306 THR B CA 1
ATOM 5756 C C . THR B 1 306 ? -4.398 -28.656 -6.281 1 84.38 306 THR B C 1
ATOM 5758 O O . THR B 1 306 ? -4.922 -29.719 -5.934 1 84.38 306 THR B O 1
ATOM 5761 N N . LYS B 1 307 ? -4.008 -27.719 -5.469 1 84.94 307 LYS B N 1
ATOM 5762 C CA . LYS B 1 307 ? -4.117 -27.938 -4.031 1 84.94 307 LYS B CA 1
ATOM 5763 C C . LYS B 1 307 ? -5.574 -28.078 -3.604 1 84.94 307 LYS B C 1
ATOM 5765 O O . LYS B 1 307 ? -5.906 -28.938 -2.775 1 84.94 307 LYS B O 1
ATOM 5770 N N . VAL B 1 308 ? -6.414 -27.328 -4.191 1 91.31 308 VAL B N 1
ATOM 5771 C CA . VAL B 1 308 ? -7.828 -27.328 -3.822 1 91.31 308 VAL B CA 1
ATOM 5772 C C . VAL B 1 308 ? -8.539 -28.484 -4.512 1 91.31 308 VAL B C 1
ATOM 5774 O O . VAL B 1 308 ? -9.312 -29.219 -3.881 1 91.31 308 VAL B O 1
ATOM 5777 N N . SER B 1 309 ? -8.195 -28.75 -5.754 1 89.38 309 SER B N 1
ATOM 5778 C CA . SER B 1 309 ? -8.922 -29.734 -6.555 1 89.38 309 SER B CA 1
ATOM 5779 C C . SER B 1 309 ? -8.617 -31.156 -6.098 1 89.38 309 SER B C 1
ATOM 5781 O O . SER B 1 309 ? -9.391 -32.062 -6.363 1 89.38 309 SER B O 1
ATOM 5783 N N . THR B 1 310 ? -7.508 -31.297 -5.41 1 90.19 310 THR B N 1
ATOM 5784 C CA . THR B 1 310 ? -7.109 -32.656 -5.039 1 90.19 310 THR B CA 1
ATOM 5785 C C . THR B 1 310 ? -7.461 -32.938 -3.582 1 90.19 310 THR B C 1
ATOM 5787 O O . THR B 1 310 ? -7.094 -34 -3.041 1 90.19 310 THR B O 1
ATOM 5790 N N . LEU B 1 311 ? -8.078 -32.031 -2.986 1 93.25 311 LEU B N 1
ATOM 5791 C CA . LEU B 1 311 ? -8.508 -32.281 -1.613 1 93.25 311 LEU B CA 1
ATOM 5792 C C . LEU B 1 311 ? -9.398 -33.531 -1.538 1 93.25 311 LEU B C 1
ATOM 5794 O O . LEU B 1 311 ? -10.312 -33.688 -2.346 1 93.25 311 LEU B O 1
ATOM 5798 N N . PRO B 1 312 ? -9.062 -34.406 -0.53 1 93.31 312 PRO B N 1
ATOM 5799 C CA . PRO B 1 312 ? -9.961 -35.562 -0.365 1 93.31 312 PRO B CA 1
ATOM 5800 C C . PRO B 1 312 ? -11.398 -35.125 -0.082 1 93.31 312 PRO B C 1
ATOM 5802 O O . PRO B 1 312 ? -11.648 -34.344 0.836 1 93.31 312 PRO B O 1
ATOM 5805 N N . GLY B 1 313 ? -12.289 -35.594 -0.876 1 93.88 313 GLY B N 1
ATOM 5806 C CA . GLY B 1 313 ? -13.703 -35.312 -0.67 1 93.88 313 GLY B CA 1
ATOM 5807 C C . GLY B 1 313 ? -14.164 -34.062 -1.345 1 93.88 313 GLY B C 1
ATOM 5808 O O . GLY B 1 313 ? -15.258 -33.562 -1.065 1 93.88 313 GLY B O 1
ATOM 5809 N N . ILE B 1 314 ? -13.375 -33.531 -2.223 1 93.62 314 ILE B N 1
ATOM 5810 C CA . ILE B 1 314 ? -13.656 -32.25 -2.859 1 93.62 314 ILE B CA 1
ATOM 5811 C C . ILE B 1 314 ? -14.992 -32.312 -3.594 1 93.62 314 ILE B C 1
ATOM 5813 O O . ILE B 1 314 ? -15.703 -31.312 -3.699 1 93.62 314 ILE B O 1
ATOM 5817 N N . ASP B 1 315 ? -15.406 -33.438 -3.961 1 92.44 315 ASP B N 1
ATOM 5818 C CA . ASP B 1 315 ? -16.672 -33.625 -4.68 1 92.44 315 ASP B CA 1
ATOM 5819 C C . ASP B 1 315 ? -17.859 -33.375 -3.77 1 92.44 315 ASP B C 1
ATOM 5821 O O . ASP B 1 315 ? -18.969 -33.125 -4.246 1 92.44 315 ASP B O 1
ATOM 5825 N N . LYS B 1 316 ? -17.625 -33.469 -2.477 1 93.62 316 LYS B N 1
ATOM 5826 C CA . LYS B 1 316 ? -18.703 -33.312 -1.512 1 93.62 316 LYS B CA 1
ATOM 5827 C C . LYS B 1 316 ? -18.922 -31.828 -1.175 1 93.62 316 LYS B C 1
ATOM 5829 O O . LYS B 1 316 ? -19.938 -31.469 -0.577 1 93.62 316 LYS B O 1
ATOM 5834 N N . ALA B 1 317 ? -18.016 -31.016 -1.574 1 93.62 317 ALA B N 1
ATOM 5835 C CA . ALA B 1 317 ? -18.109 -29.594 -1.216 1 93.62 317 ALA B CA 1
ATOM 5836 C C . ALA B 1 317 ? -19.156 -28.875 -2.062 1 93.62 317 ALA B C 1
ATOM 5838 O O . ALA B 1 317 ? -19.609 -27.797 -1.7 1 93.62 317 ALA B O 1
ATOM 5839 N N . GLY B 1 318 ? -19.562 -29.5 -3.162 1 95 318 GLY B N 1
ATOM 5840 C CA . GLY B 1 318 ? -20.562 -28.891 -4.031 1 95 318 GLY B CA 1
ATOM 5841 C C . GLY B 1 318 ? -20.016 -28.531 -5.402 1 95 318 GLY B C 1
ATOM 5842 O O . GLY B 1 318 ? -19.141 -29.234 -5.934 1 95 318 GLY B O 1
ATOM 5843 N N . GLU B 1 319 ? -20.641 -27.547 -6.008 1 95.56 319 GLU B N 1
ATOM 5844 C CA . GLU B 1 319 ? -20.281 -27.141 -7.363 1 95.56 319 GLU B CA 1
ATOM 5845 C C . GLU B 1 319 ? -19.375 -25.922 -7.355 1 95.56 319 GLU B C 1
ATOM 5847 O O . GLU B 1 319 ? -19.547 -25.016 -6.539 1 95.56 319 GLU B O 1
ATOM 5852 N N . VAL B 1 320 ? -18.406 -25.938 -8.273 1 96.12 320 VAL B N 1
ATOM 5853 C CA . VAL B 1 320 ? -17.484 -24.812 -8.391 1 96.12 320 VAL B CA 1
ATOM 5854 C C . VAL B 1 320 ? -17.562 -24.234 -9.805 1 96.12 320 VAL B C 1
ATOM 5856 O O . VAL B 1 320 ? -17.422 -24.969 -10.789 1 96.12 320 VAL B O 1
ATOM 5859 N N . PHE B 1 321 ? -17.875 -22.969 -9.898 1 96.56 321 PHE B N 1
ATOM 5860 C CA . PHE B 1 321 ? -17.688 -22.188 -11.125 1 96.56 321 PHE B CA 1
ATOM 5861 C C . PHE B 1 321 ? -16.438 -21.344 -11.047 1 96.56 321 PHE B C 1
ATOM 5863 O O . PHE B 1 321 ? -16.234 -20.609 -10.078 1 96.56 321 PHE B O 1
ATOM 5870 N N . GLY B 1 322 ? -15.57 -21.469 -12.008 1 95.5 322 GLY B N 1
ATOM 5871 C CA . GLY B 1 322 ? -14.297 -20.781 -11.922 1 95.5 322 GLY B CA 1
ATOM 5872 C C . GLY B 1 322 ? -14.023 -19.859 -13.102 1 95.5 322 GLY B C 1
ATOM 5873 O O . GLY B 1 322 ? -14.609 -20.031 -14.172 1 95.5 322 GLY B O 1
ATOM 5874 N N . PHE B 1 323 ? -13.227 -18.844 -12.867 1 94.12 323 PHE B N 1
ATOM 5875 C CA . PHE B 1 323 ? -12.789 -17.906 -13.891 1 94.12 323 PHE B CA 1
ATOM 5876 C C . PHE B 1 323 ? -11.273 -18 -14.086 1 94.12 323 PHE B C 1
ATOM 5878 O O . PHE B 1 323 ? -10.516 -18.016 -13.117 1 94.12 323 PHE B O 1
ATOM 5885 N N . ILE B 1 324 ? -10.836 -18.125 -15.289 1 90.62 324 ILE B N 1
ATOM 5886 C CA . ILE B 1 324 ? -9.414 -18.234 -15.602 1 90.62 324 ILE B CA 1
ATOM 5887 C C . ILE B 1 324 ? -9.094 -17.406 -16.844 1 90.62 324 ILE B C 1
ATOM 5889 O O . ILE B 1 324 ? -9.984 -17.125 -17.656 1 90.62 324 ILE B O 1
ATOM 5893 N N . SER B 1 325 ? -7.879 -16.969 -16.906 1 87.5 325 SER B N 1
ATOM 5894 C CA . SER B 1 325 ? -7.414 -16.312 -18.125 1 87.5 325 SER B CA 1
ATOM 5895 C C . SER B 1 325 ? -7.121 -17.344 -19.219 1 87.5 325 SER B C 1
ATOM 5897 O O . SER B 1 325 ? -6.965 -18.531 -18.938 1 87.5 325 SER B O 1
ATOM 5899 N N . LYS B 1 326 ? -7.086 -16.828 -20.406 1 86.44 326 LYS B N 1
ATOM 5900 C CA . LYS B 1 326 ? -6.75 -17.703 -21.531 1 86.44 326 LYS B CA 1
ATOM 5901 C C . LYS B 1 326 ? -5.387 -18.359 -21.328 1 86.44 326 LYS B C 1
ATOM 5903 O O . LYS B 1 326 ? -4.43 -17.703 -20.906 1 86.44 326 LYS B O 1
ATOM 5908 N N . ARG B 1 327 ? -5.348 -19.609 -21.625 1 90.94 327 ARG B N 1
ATOM 5909 C CA . ARG B 1 327 ? -4.137 -20.391 -21.391 1 90.94 327 ARG B CA 1
ATOM 5910 C C . ARG B 1 327 ? -3.391 -20.641 -22.688 1 90.94 327 ARG B C 1
ATOM 5912 O O . ARG B 1 327 ? -4.008 -20.828 -23.75 1 90.94 327 ARG B O 1
ATOM 5919 N N . ASN B 1 328 ? -2.131 -20.531 -22.625 1 94.56 328 ASN B N 1
ATOM 5920 C CA . ASN B 1 328 ? -1.233 -20.859 -23.734 1 94.56 328 ASN B CA 1
ATOM 5921 C C . ASN B 1 328 ? 0.028 -21.562 -23.234 1 94.56 328 ASN B C 1
ATOM 5923 O O . ASN B 1 328 ? 0.498 -21.297 -22.125 1 94.56 328 ASN B O 1
ATOM 5927 N N . GLU B 1 329 ? 0.525 -22.391 -24.078 1 95.62 329 GLU B N 1
ATOM 5928 C CA . GLU B 1 329 ? 1.78 -23.062 -23.75 1 95.62 329 GLU B CA 1
ATOM 5929 C C . GLU B 1 329 ? 2.98 -22.188 -24.125 1 95.62 329 GLU B C 1
ATOM 5931 O O . GLU B 1 329 ? 2.938 -21.453 -25.109 1 95.62 329 GLU B O 1
ATOM 5936 N N . VAL B 1 330 ? 3.975 -22.297 -23.281 1 97.56 330 VAL B N 1
ATOM 5937 C CA . VAL B 1 330 ? 5.246 -21.688 -23.672 1 97.56 330 VAL B CA 1
ATOM 5938 C C . VAL B 1 330 ? 5.941 -22.562 -24.703 1 97.56 330 VAL B C 1
ATOM 5940 O O . VAL B 1 330 ? 6.277 -23.719 -24.422 1 97.56 330 VAL B O 1
ATOM 5943 N N . PRO B 1 331 ? 6.16 -22.047 -25.891 1 96.5 331 PRO B N 1
ATOM 5944 C CA . PRO B 1 331 ? 6.73 -22.875 -26.953 1 96.5 331 PRO B CA 1
ATOM 5945 C C . PRO B 1 331 ? 8.086 -23.484 -26.562 1 96.5 331 PRO B C 1
ATOM 5947 O O . PRO B 1 331 ? 9 -22.75 -26.203 1 96.5 331 PRO B O 1
ATOM 5950 N N . GLY B 1 332 ? 8.164 -24.828 -26.625 1 96.31 332 GLY B N 1
ATOM 5951 C CA . GLY B 1 332 ? 9.43 -25.531 -26.5 1 96.31 332 GLY B CA 1
ATOM 5952 C C . GLY B 1 332 ? 9.875 -25.703 -25.062 1 96.31 332 GLY B C 1
ATOM 5953 O O . GLY B 1 332 ? 10.898 -26.328 -24.797 1 96.31 332 GLY B O 1
ATOM 5954 N N . PHE B 1 333 ? 9.18 -25.188 -24.094 1 97.56 333 PHE B N 1
ATOM 5955 C CA . PHE B 1 333 ? 9.672 -25.141 -22.719 1 97.56 333 PHE B CA 1
ATOM 5956 C C . PHE B 1 333 ? 9.656 -26.531 -22.094 1 97.56 333 PHE B C 1
ATOM 5958 O O . PHE B 1 333 ? 10.57 -26.891 -21.359 1 97.56 333 PHE B O 1
ATOM 5965 N N . LYS B 1 334 ? 8.633 -27.266 -22.297 1 96 334 LYS B N 1
ATOM 5966 C CA . LYS B 1 334 ? 8.578 -28.625 -21.781 1 96 334 LYS B CA 1
ATOM 5967 C C . LYS B 1 334 ? 9.758 -29.453 -22.281 1 96 334 LYS B C 1
ATOM 5969 O O . LYS B 1 334 ? 10.375 -30.203 -21.516 1 96 334 LYS B O 1
ATOM 5974 N N . ASP B 1 335 ? 10.047 -29.344 -23.578 1 95.62 335 ASP B N 1
ATOM 5975 C CA . ASP B 1 335 ? 11.195 -30.031 -24.156 1 95.62 335 ASP B CA 1
ATOM 5976 C C . ASP B 1 335 ? 12.492 -29.578 -23.484 1 95.62 335 ASP B C 1
ATOM 5978 O O . ASP B 1 335 ? 13.398 -30.391 -23.266 1 95.62 335 ASP B O 1
ATOM 5982 N N . TYR B 1 336 ? 12.523 -28.312 -23.219 1 96.25 336 TYR B N 1
ATOM 5983 C CA . TYR B 1 336 ? 13.672 -27.734 -22.516 1 96.25 336 TYR B CA 1
ATOM 5984 C C . TYR B 1 336 ? 13.883 -28.406 -21.172 1 96.25 336 TYR B C 1
ATOM 5986 O O . TYR B 1 336 ? 15.008 -28.766 -20.812 1 96.25 336 TYR B O 1
ATOM 5994 N N . ILE B 1 337 ? 12.836 -28.641 -20.422 1 95.31 337 ILE B N 1
ATOM 5995 C CA . ILE B 1 337 ? 12.906 -29.266 -19.109 1 95.31 337 ILE B CA 1
ATOM 5996 C C . ILE B 1 337 ? 13.359 -30.719 -19.25 1 95.31 337 ILE B C 1
ATOM 5998 O O . ILE B 1 337 ? 14.273 -31.172 -18.562 1 95.31 337 ILE B O 1
ATOM 6002 N N . ILE B 1 338 ? 12.742 -31.406 -20.219 1 92.19 338 ILE B N 1
ATOM 6003 C CA . ILE B 1 338 ? 12.984 -32.844 -20.406 1 92.19 338 ILE B CA 1
ATOM 6004 C C . ILE B 1 338 ? 14.422 -33.062 -20.859 1 92.19 338 ILE B C 1
ATOM 6006 O O . ILE B 1 338 ? 15.039 -34.062 -20.5 1 92.19 338 ILE B O 1
ATOM 6010 N N . SER B 1 339 ? 14.984 -32.125 -21.516 1 92.19 339 SER B N 1
ATOM 6011 C CA . SER B 1 339 ? 16.359 -32.188 -21.984 1 92.19 339 SER B CA 1
ATOM 6012 C C . SER B 1 339 ? 17.359 -31.828 -20.891 1 92.19 339 SER B C 1
ATOM 6014 O O . SER B 1 339 ? 18.516 -31.516 -21.156 1 92.19 339 SER B O 1
ATOM 6016 N N . LYS B 1 340 ? 16.875 -31.781 -19.703 1 90.56 340 LYS B N 1
ATOM 6017 C CA . LYS B 1 340 ? 17.703 -31.359 -18.562 1 90.56 340 LYS B CA 1
ATOM 6018 C C . LYS B 1 340 ? 18.203 -29.938 -18.75 1 90.56 340 LYS B C 1
ATOM 6020 O O . LYS B 1 340 ? 19.391 -29.656 -18.594 1 90.56 340 LYS B O 1
ATOM 6025 N N . PHE B 1 341 ? 17.25 -29.109 -19.172 1 94.69 341 PHE B N 1
ATOM 6026 C CA . PHE B 1 341 ? 17.453 -27.672 -19.312 1 94.69 341 PHE B CA 1
ATOM 6027 C C . PHE B 1 341 ? 18.578 -27.375 -20.297 1 94.69 341 PHE B C 1
ATOM 6029 O O . PHE B 1 341 ? 19.328 -26.422 -20.109 1 94.69 341 PHE B O 1
ATOM 6036 N N . ASN B 1 342 ? 18.844 -28.281 -21.219 1 91.44 342 ASN B N 1
ATOM 6037 C CA . ASN B 1 342 ? 19.875 -28.188 -22.234 1 91.44 342 ASN B CA 1
ATOM 6038 C C . ASN B 1 342 ? 21.266 -27.938 -21.625 1 91.44 342 ASN B C 1
ATOM 6040 O O . ASN B 1 342 ? 22.047 -27.172 -22.156 1 91.44 342 ASN B O 1
ATOM 6044 N N . GLY B 1 343 ? 21.406 -28.406 -20.453 1 90.81 343 GLY B N 1
ATOM 6045 C CA . GLY B 1 343 ? 22.688 -28.328 -19.781 1 90.81 343 GLY B CA 1
ATOM 6046 C C . GLY B 1 343 ? 22.953 -26.984 -19.125 1 90.81 343 GLY B C 1
ATOM 6047 O O . GLY B 1 343 ? 24.047 -26.75 -18.625 1 90.81 343 GLY B O 1
ATOM 6048 N N . THR B 1 344 ? 21.953 -26.141 -19.125 1 91.38 344 THR B N 1
ATOM 6049 C CA . THR B 1 344 ? 22.109 -24.828 -18.5 1 91.38 344 THR B CA 1
ATOM 6050 C C . THR B 1 344 ? 22.109 -24.969 -16.969 1 91.38 344 THR B C 1
ATOM 6052 O O . THR B 1 344 ? 21.484 -25.875 -16.422 1 91.38 344 THR B O 1
ATOM 6055 N N . THR B 1 345 ? 22.922 -24.078 -16.312 1 93.38 345 THR B N 1
ATOM 6056 C CA . THR B 1 345 ? 22.953 -24.047 -14.859 1 93.38 345 THR B CA 1
ATOM 6057 C C . THR B 1 345 ? 22.672 -22.641 -14.336 1 93.38 345 THR B C 1
ATOM 6059 O O . THR B 1 345 ? 22.969 -21.656 -15.008 1 93.38 345 THR B O 1
ATOM 6062 N N . ASN B 1 346 ? 22.062 -22.578 -13.281 1 95.56 346 ASN B N 1
ATOM 6063 C CA . ASN B 1 346 ? 21.828 -21.359 -12.531 1 95.56 346 ASN B CA 1
ATOM 6064 C C . ASN B 1 346 ? 21.5 -21.641 -11.07 1 95.56 346 ASN B C 1
ATOM 6066 O O . ASN B 1 346 ? 21.219 -22.781 -10.703 1 95.56 346 ASN B O 1
ATOM 6070 N N . ALA B 1 347 ? 21.562 -20.609 -10.289 1 95.94 347 ALA B N 1
ATOM 6071 C CA . ALA B 1 347 ? 21.453 -20.781 -8.836 1 95.94 347 ALA B CA 1
ATOM 6072 C C . ALA B 1 347 ? 20.062 -21.297 -8.445 1 95.94 347 ALA B C 1
ATOM 6074 O O . ALA B 1 347 ? 19.922 -22 -7.457 1 95.94 347 ALA B O 1
ATOM 6075 N N . MET B 1 348 ? 19 -20.953 -9.211 1 97.12 348 MET B N 1
ATOM 6076 C CA . MET B 1 348 ? 17.656 -21.453 -8.938 1 97.12 348 MET B CA 1
ATOM 6077 C C . MET B 1 348 ? 17.562 -22.953 -9.188 1 97.12 348 MET B C 1
ATOM 6079 O O . MET B 1 348 ? 16.953 -23.688 -8.406 1 97.12 348 MET B O 1
ATOM 6083 N N . LEU B 1 349 ? 18.094 -23.375 -10.273 1 95.75 349 LEU B N 1
ATOM 6084 C CA . LEU B 1 349 ? 18.125 -24.797 -10.609 1 95.75 349 LEU B CA 1
ATOM 6085 C C . LEU B 1 349 ? 18.953 -25.578 -9.602 1 95.75 349 LEU B C 1
ATOM 6087 O O . LEU B 1 349 ? 18.547 -26.656 -9.164 1 95.75 349 LEU B O 1
ATOM 6091 N N . GLU B 1 350 ? 20.109 -25.016 -9.227 1 94.81 350 GLU B N 1
ATOM 6092 C CA . GLU B 1 350 ? 20.953 -25.688 -8.242 1 94.81 350 GLU B CA 1
ATOM 6093 C C . GLU B 1 350 ? 20.219 -25.844 -6.91 1 94.81 350 GLU B C 1
ATOM 6095 O O . GLU B 1 350 ? 20.312 -26.891 -6.27 1 94.81 350 GLU B O 1
ATOM 6100 N N . HIS B 1 351 ? 19.547 -24.766 -6.57 1 93.88 351 HIS B N 1
ATOM 6101 C CA . HIS B 1 351 ? 18.75 -24.812 -5.344 1 93.88 351 HIS B CA 1
ATOM 6102 C C . HIS B 1 351 ? 17.672 -25.891 -5.43 1 93.88 351 HIS B C 1
ATOM 6104 O O . HIS B 1 351 ? 17.469 -26.641 -4.48 1 93.88 351 HIS B O 1
ATOM 6110 N N . TYR B 1 352 ? 17 -26.016 -6.566 1 93.12 352 TYR B N 1
ATOM 6111 C CA . TYR B 1 352 ? 15.984 -27.031 -6.793 1 93.12 352 TYR B CA 1
ATOM 6112 C C . TYR B 1 352 ? 16.594 -28.438 -6.68 1 93.12 352 TYR B C 1
ATOM 6114 O O . TYR B 1 352 ? 16.031 -29.297 -6.008 1 93.12 352 TYR B O 1
ATOM 6122 N N . LEU B 1 353 ? 17.703 -28.641 -7.285 1 90.19 353 LEU B N 1
ATOM 6123 C CA . LEU B 1 353 ? 18.344 -29.953 -7.336 1 90.19 353 LEU B CA 1
ATOM 6124 C C . LEU B 1 353 ? 18.844 -30.359 -5.961 1 90.19 353 LEU B C 1
ATOM 6126 O O . LEU B 1 353 ? 18.984 -31.562 -5.676 1 90.19 353 LEU B O 1
ATOM 6130 N N . SER B 1 354 ? 19.109 -29.344 -5.156 1 88.25 354 SER B N 1
ATOM 6131 C CA . SER B 1 354 ? 19.516 -29.656 -3.789 1 88.25 354 SER B CA 1
ATOM 6132 C C . SER B 1 354 ? 18.359 -30.219 -2.975 1 88.25 354 SER B C 1
ATOM 6134 O O . SER B 1 354 ? 18.562 -31.016 -2.055 1 88.25 354 SER B O 1
ATOM 6136 N N . HIS B 1 355 ? 17.125 -29.812 -3.305 1 85 355 HIS B N 1
ATOM 6137 C CA . HIS B 1 355 ? 15.914 -30.281 -2.623 1 85 355 HIS B CA 1
ATOM 6138 C C . HIS B 1 355 ? 15.375 -31.547 -3.271 1 85 355 HIS B C 1
ATOM 6140 O O . HIS B 1 355 ? 14.828 -32.406 -2.586 1 85 355 HIS B O 1
ATOM 6146 N N . TYR B 1 356 ? 15.539 -31.547 -4.633 1 86 356 TYR B N 1
ATOM 6147 C CA . TYR B 1 356 ? 14.984 -32.656 -5.414 1 86 356 TYR B CA 1
ATOM 6148 C C . TYR B 1 356 ? 16.016 -33.188 -6.391 1 86 356 TYR B C 1
ATOM 6150 O O . TYR B 1 356 ? 15.953 -32.938 -7.59 1 86 356 TYR B O 1
ATOM 6158 N N . PRO B 1 357 ? 16.875 -34.062 -5.891 1 81.25 357 PRO B N 1
ATOM 6159 C CA . PRO B 1 357 ? 17.891 -34.625 -6.789 1 81.25 357 PRO B CA 1
ATOM 6160 C C . PRO B 1 357 ? 17.297 -35.469 -7.914 1 81.25 357 PRO B C 1
ATOM 6162 O O . PRO B 1 357 ? 16.25 -36.094 -7.73 1 81.25 357 PRO B O 1
ATOM 6165 N N . LEU B 1 358 ? 17.953 -35.375 -9.07 1 78.5 358 LEU B N 1
ATOM 6166 C CA . LEU B 1 358 ? 17.469 -36.125 -10.234 1 78.5 358 LEU B CA 1
ATOM 6167 C C . LEU B 1 358 ? 17.734 -37.594 -10.086 1 78.5 358 LEU B C 1
ATOM 6169 O O . LEU B 1 358 ? 18.766 -38 -9.539 1 78.5 358 LEU B O 1
ATOM 6173 N N . CYS B 1 359 ? 16.766 -38.375 -10.508 1 69.69 359 CYS B N 1
ATOM 6174 C CA . CYS B 1 359 ? 16.938 -39.844 -10.469 1 69.69 359 CYS B CA 1
ATOM 6175 C C . CYS B 1 359 ? 18.031 -40.281 -11.414 1 69.69 359 CYS B C 1
ATOM 6177 O O . CYS B 1 359 ? 18.141 -39.781 -12.539 1 69.69 359 CYS B O 1
ATOM 6179 N N . SER B 1 360 ? 19.203 -40.688 -10.938 1 59.75 360 SER B N 1
ATOM 6180 C CA . SER B 1 360 ? 20.281 -41.156 -11.789 1 59.75 360 SER B CA 1
ATOM 6181 C C . SER B 1 360 ? 19.766 -42.062 -12.898 1 59.75 360 SER B C 1
ATOM 6183 O O . SER B 1 360 ? 20.078 -41.875 -14.07 1 59.75 360 SER B O 1
ATOM 6185 N N . ASN B 1 361 ? 19.875 -43.531 -12.758 1 49.47 361 ASN B N 1
ATOM 6186 C CA . ASN B 1 361 ? 19.828 -44.656 -13.672 1 49.47 361 ASN B CA 1
ATOM 6187 C C . ASN B 1 361 ? 18.406 -45.031 -14.055 1 49.47 361 ASN B C 1
ATOM 6189 O O . ASN B 1 361 ? 18.094 -46.219 -14.266 1 49.47 361 ASN B O 1
ATOM 6193 N N . GLN B 1 362 ? 17.312 -44.375 -13.727 1 47.5 362 GLN B N 1
ATOM 6194 C CA . GLN B 1 362 ? 16.156 -45.219 -13.914 1 47.5 362 GLN B CA 1
ATOM 6195 C C . GLN B 1 362 ? 15.891 -45.5 -15.391 1 47.5 362 GLN B C 1
ATOM 6197 O O . GLN B 1 362 ? 15.922 -44.562 -16.203 1 47.5 362 GLN B O 1
ATOM 6202 N N . SER B 1 363 ? 16.078 -46.719 -15.898 1 41.84 363 SER B N 1
ATOM 6203 C CA . SER B 1 363 ? 15.695 -47.312 -17.172 1 41.84 363 SER B CA 1
ATOM 6204 C C . SER B 1 363 ? 14.32 -46.812 -17.625 1 41.84 363 SER B C 1
ATOM 6206 O O . SER B 1 363 ? 13.5 -46.406 -16.797 1 41.84 363 SER B O 1
ATOM 6208 N N . GLU B 1 364 ? 14.109 -46.531 -18.953 1 42.88 364 GLU B N 1
ATOM 6209 C CA . GLU B 1 364 ? 12.953 -46.062 -19.719 1 42.88 364 GLU B CA 1
ATOM 6210 C C . GLU B 1 364 ? 11.648 -46.594 -19.125 1 42.88 364 GLU B C 1
ATOM 6212 O O . GLU B 1 364 ? 10.594 -45.969 -19.297 1 42.88 364 GLU B O 1
ATOM 6217 N N . GLU B 1 365 ? 11.547 -47.844 -18.781 1 41.78 365 GLU B N 1
ATOM 6218 C CA . GLU B 1 365 ? 10.289 -48.562 -18.625 1 41.78 365 GLU B CA 1
ATOM 6219 C C . GLU B 1 365 ? 9.492 -48.031 -17.422 1 41.78 365 GLU B C 1
ATOM 6221 O O . GLU B 1 365 ? 8.258 -48.062 -17.438 1 41.78 365 GLU B O 1
ATOM 6226 N N . ASN B 1 366 ? 10.023 -47.781 -16.281 1 41.41 366 ASN B N 1
ATOM 6227 C CA . ASN B 1 366 ? 9.234 -47.531 -15.078 1 41.41 366 ASN B CA 1
ATOM 6228 C C . ASN B 1 366 ? 8.898 -46.031 -14.945 1 41.41 366 ASN B C 1
ATOM 6230 O O . ASN B 1 366 ? 8.508 -45.594 -13.867 1 41.41 366 ASN B O 1
ATOM 6234 N N . MET B 1 367 ? 9.039 -45.188 -15.93 1 42 367 MET B N 1
ATOM 6235 C CA . MET B 1 367 ? 8.953 -43.75 -15.961 1 42 367 MET B CA 1
ATOM 6236 C C . MET B 1 367 ? 7.5 -43.281 -15.859 1 42 367 MET B C 1
ATOM 6238 O O . MET B 1 367 ? 7.234 -42.125 -15.531 1 42 367 MET B O 1
ATOM 6242 N N . GLN B 1 368 ? 6.508 -43.906 -16.484 1 42.28 368 GLN B N 1
ATOM 6243 C CA . GLN B 1 368 ? 5.16 -43.375 -16.609 1 42.28 368 GLN B CA 1
ATOM 6244 C C . GLN B 1 368 ? 4.5 -43.188 -15.242 1 42.28 368 GLN B C 1
ATOM 6246 O O . GLN B 1 368 ? 3.725 -42.281 -15.031 1 42.28 368 GLN B O 1
ATOM 6251 N N . GLY B 1 369 ? 4.465 -44.188 -14.305 1 43.66 369 GLY B N 1
ATOM 6252 C CA . GLY B 1 369 ? 3.555 -44.344 -13.18 1 43.66 369 GLY B CA 1
ATOM 6253 C C . GLY B 1 369 ? 3.9 -43.406 -12.016 1 43.66 369 GLY B C 1
ATOM 6254 O O . GLY B 1 369 ? 3.127 -43.312 -11.062 1 43.66 369 GLY B O 1
ATOM 6255 N N . ASN B 1 370 ? 5.137 -42.875 -11.781 1 47.28 370 ASN B N 1
ATOM 6256 C CA . ASN B 1 370 ? 5.609 -42.438 -10.469 1 47.28 370 ASN B CA 1
ATOM 6257 C C . ASN B 1 370 ? 5.465 -40.938 -10.273 1 47.28 370 ASN B C 1
ATOM 6259 O O . ASN B 1 370 ? 6.094 -40.344 -9.391 1 47.28 370 ASN B O 1
ATOM 6263 N N . CYS B 1 371 ? 4.879 -40.219 -11.18 1 56 371 CYS B N 1
ATOM 6264 C CA . CYS B 1 371 ? 4.855 -38.781 -10.852 1 56 371 CYS B CA 1
ATOM 6265 C C . CYS B 1 371 ? 3.928 -38.531 -9.672 1 56 371 CYS B C 1
ATOM 6267 O O . CYS B 1 371 ? 3.762 -37.375 -9.25 1 56 371 CYS B O 1
ATOM 6269 N N . SER B 1 372 ? 2.977 -39.438 -9.305 1 49.62 372 SER B N 1
ATOM 6270 C CA . SER B 1 372 ? 2.027 -39.125 -8.25 1 49.62 372 SER B CA 1
ATOM 6271 C C . SER B 1 372 ? 2.744 -38.719 -6.961 1 49.62 372 SER B C 1
ATOM 6273 O O . SER B 1 372 ? 3.668 -39.406 -6.527 1 49.62 372 SER B O 1
ATOM 6275 N N . GLN B 1 373 ? 2.725 -37.469 -6.648 1 47.78 373 GLN B N 1
ATOM 6276 C CA . GLN B 1 373 ? 3.162 -36.906 -5.379 1 47.78 373 GLN B CA 1
ATOM 6277 C C . GLN B 1 373 ? 2.809 -37.812 -4.211 1 47.78 373 GLN B C 1
ATOM 6279 O O . GLN B 1 373 ? 3.205 -37.562 -3.072 1 47.78 373 GLN B O 1
ATOM 6284 N N . LYS B 1 374 ? 1.718 -38.688 -4.242 1 42 374 LYS B N 1
ATOM 6285 C CA . LYS B 1 374 ? 1.288 -39.531 -3.123 1 42 374 LYS B CA 1
ATOM 6286 C C . LYS B 1 374 ? 2.439 -40.375 -2.6 1 42 374 LYS B C 1
ATOM 6288 O O . LYS B 1 374 ? 2.447 -40.781 -1.431 1 42 374 LYS B O 1
ATOM 6293 N N . ASN B 1 375 ? 3.205 -40.938 -3.449 1 38.5 375 ASN B N 1
ATOM 6294 C CA . ASN B 1 375 ? 4.121 -41.906 -2.867 1 38.5 375 ASN B CA 1
ATOM 6295 C C . ASN B 1 375 ? 5.277 -41.219 -2.141 1 38.5 375 ASN B C 1
ATOM 6297 O O . ASN B 1 375 ? 6.328 -41.844 -1.938 1 38.5 375 ASN B O 1
ATOM 6301 N N . ARG B 1 376 ? 5.176 -39.969 -1.999 1 41.22 376 ARG B N 1
ATOM 6302 C CA . ARG B 1 376 ? 6.215 -39.219 -1.296 1 41.22 376 ARG B CA 1
ATOM 6303 C C . ARG B 1 376 ? 6.188 -39.531 0.199 1 41.22 376 ARG B C 1
ATOM 6305 O O . ARG B 1 376 ? 6.664 -38.719 1.008 1 41.22 376 ARG B O 1
ATOM 6312 N N . GLN B 1 377 ? 5.465 -40.344 0.707 1 35.84 377 GLN B N 1
ATOM 6313 C CA . GLN B 1 377 ? 5.535 -40.562 2.152 1 35.84 377 GLN B CA 1
ATOM 6314 C C . GLN B 1 377 ? 6.98 -40.719 2.615 1 35.84 377 GLN B C 1
ATOM 6316 O O . GLN B 1 377 ? 7.297 -40.469 3.781 1 35.84 377 GLN B O 1
ATOM 6321 N N . GLN B 1 378 ? 7.73 -42 2.281 1 34.81 378 GLN B N 1
ATOM 6322 C CA . GLN B 1 378 ? 8.828 -42.5 3.096 1 34.81 378 GLN B CA 1
ATOM 6323 C C . GLN B 1 378 ? 10.07 -41.625 2.945 1 34.81 378 GLN B C 1
ATOM 6325 O O . GLN B 1 378 ? 10.25 -40.969 1.926 1 34.81 378 GLN B O 1
ATOM 6330 N N . ASP B 1 379 ? 11.172 -41.656 3.951 1 38.03 379 ASP B N 1
ATOM 6331 C CA . ASP B 1 379 ? 12.484 -41.125 4.297 1 38.03 379 ASP B CA 1
ATOM 6332 C C . ASP B 1 379 ? 13.383 -41.031 3.064 1 38.03 379 ASP B C 1
ATOM 6334 O O . ASP B 1 379 ? 14.57 -40.75 3.18 1 38.03 379 ASP B O 1
ATOM 6338 N N . THR B 1 380 ? 13.227 -41.844 1.958 1 42.78 380 THR B N 1
ATOM 6339 C CA . THR B 1 380 ? 14.281 -41.969 0.957 1 42.78 380 THR B CA 1
ATOM 6340 C C . THR B 1 380 ? 14.266 -40.75 0.012 1 42.78 380 THR B C 1
ATOM 6342 O O . THR B 1 380 ? 13.195 -40.281 -0.383 1 42.78 380 THR B O 1
ATOM 6345 N N . VAL B 1 381 ? 15.328 -40 -0.053 1 49.41 381 VAL B N 1
ATOM 6346 C CA . VAL B 1 381 ? 15.609 -38.875 -0.939 1 49.41 381 VAL B CA 1
ATOM 6347 C C . VAL B 1 381 ? 14.977 -39.125 -2.307 1 49.41 381 VAL B C 1
ATOM 6349 O O . VAL B 1 381 ? 15.422 -40 -3.055 1 49.41 381 VAL B O 1
ATOM 6352 N N . GLN B 1 382 ? 13.719 -39.125 -2.504 1 54.62 382 GLN B N 1
ATOM 6353 C CA . GLN B 1 382 ? 13 -39.406 -3.744 1 54.62 382 GLN B CA 1
ATOM 6354 C C . GLN B 1 382 ? 13.555 -38.562 -4.895 1 54.62 382 GLN B C 1
ATOM 6356 O O . GLN B 1 382 ? 13.688 -37.344 -4.777 1 54.62 382 GLN B O 1
ATOM 6361 N N . CYS B 1 383 ? 14.312 -39.156 -5.773 1 64.06 383 CYS B N 1
ATOM 6362 C CA . CYS B 1 383 ? 14.789 -38.562 -7.008 1 64.06 383 CYS B CA 1
ATOM 6363 C C . CYS B 1 383 ? 13.625 -38.125 -7.891 1 64.06 383 CYS B C 1
ATOM 6365 O O . CYS B 1 383 ? 12.508 -38.625 -7.746 1 64.06 383 CYS B O 1
ATOM 6367 N N . GLN B 1 384 ? 13.688 -36.938 -8.469 1 74.19 384 GLN B N 1
ATOM 6368 C CA . GLN B 1 384 ? 12.633 -36.375 -9.32 1 74.19 384 GLN B CA 1
ATOM 6369 C C . GLN B 1 384 ? 12.898 -36.688 -10.789 1 74.19 384 GLN B C 1
ATOM 6371 O O . GLN B 1 384 ? 14.047 -36.625 -11.242 1 74.19 384 GLN B O 1
ATOM 6376 N N . ASP B 1 385 ? 11.906 -37.25 -11.406 1 79.06 385 ASP B N 1
ATOM 6377 C CA . ASP B 1 385 ? 11.906 -37.438 -12.852 1 79.06 385 ASP B CA 1
ATOM 6378 C C . ASP B 1 385 ? 11.555 -36.156 -13.578 1 79.06 385 ASP B C 1
ATOM 6380 O O . ASP B 1 385 ? 10.57 -35.5 -13.242 1 79.06 385 ASP B O 1
ATOM 6384 N N . LEU B 1 386 ?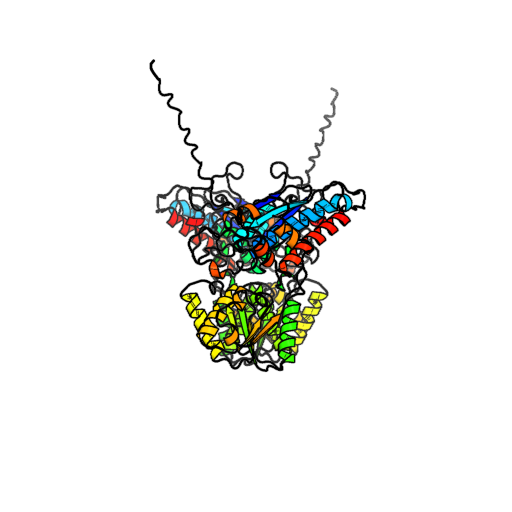 12.352 -35.781 -14.531 1 82.94 386 LEU B N 1
ATOM 6385 C CA . LEU B 1 386 ? 12.164 -34.5 -15.242 1 82.94 386 LEU B CA 1
ATOM 6386 C C . LEU B 1 386 ? 10.875 -34.531 -16.047 1 82.94 386 LEU B C 1
ATOM 6388 O O . LEU B 1 386 ? 10.266 -33.469 -16.281 1 82.94 386 LEU B O 1
ATOM 6392 N N . ASN B 1 387 ? 10.531 -35.688 -16.531 1 81.44 387 ASN B N 1
ATOM 6393 C CA . ASN B 1 387 ? 9.234 -35.781 -17.203 1 81.44 387 ASN B CA 1
ATOM 6394 C C . ASN B 1 387 ? 8.086 -35.438 -16.266 1 81.44 387 ASN B C 1
ATOM 6396 O O . ASN B 1 387 ? 7.109 -34.812 -16.688 1 81.44 387 ASN B O 1
ATOM 6400 N N . CYS B 1 388 ? 8.273 -35.812 -15.102 1 84.31 388 CYS B N 1
ATOM 6401 C CA . CYS B 1 388 ? 7.281 -35.469 -14.086 1 84.31 388 CYS B CA 1
ATOM 6402 C C . CYS B 1 388 ? 7.309 -33.969 -13.805 1 84.31 388 CYS B C 1
ATOM 6404 O O . CYS B 1 388 ? 6.258 -33.344 -13.656 1 84.31 388 CYS B O 1
ATOM 6406 N N . LEU B 1 389 ? 8.508 -33.438 -13.773 1 90 389 LEU B N 1
ATOM 6407 C CA . LEU B 1 389 ? 8.641 -31.984 -13.523 1 90 389 LEU B CA 1
ATOM 6408 C C . LEU B 1 389 ? 7.922 -31.188 -14.602 1 90 389 LEU B C 1
ATOM 6410 O O . LEU B 1 389 ? 7.258 -30.188 -14.297 1 90 389 LEU B O 1
ATOM 6414 N N . ALA B 1 390 ? 7.992 -31.609 -15.828 1 91.75 390 ALA B N 1
ATOM 6415 C CA . ALA B 1 390 ? 7.406 -30.906 -16.969 1 91.75 390 ALA B CA 1
ATOM 6416 C C . ALA B 1 390 ? 5.887 -30.828 -16.844 1 91.75 390 ALA B C 1
ATOM 6418 O O . ALA B 1 390 ? 5.254 -29.938 -17.391 1 91.75 390 ALA B O 1
ATOM 6419 N N . THR B 1 391 ? 5.297 -31.766 -16.156 1 88.25 391 THR B N 1
ATOM 6420 C CA . THR B 1 391 ? 3.848 -31.812 -16.016 1 88.25 391 THR B CA 1
ATOM 6421 C C . THR B 1 391 ? 3.369 -30.719 -15.062 1 88.25 391 THR B C 1
ATOM 6423 O O . THR B 1 391 ? 2.178 -30.391 -15.016 1 88.25 391 THR B O 1
ATOM 6426 N N . PHE B 1 392 ? 4.266 -30.078 -14.336 1 90 392 PHE B N 1
ATOM 6427 C CA . PHE B 1 392 ? 3.912 -29.047 -13.375 1 90 392 PHE B CA 1
ATOM 6428 C C . PHE B 1 392 ? 3.891 -27.672 -14.039 1 90 392 PHE B C 1
ATOM 6430 O O . PHE B 1 392 ? 3.482 -26.688 -13.43 1 90 392 PHE B O 1
ATOM 6437 N N . VAL B 1 393 ? 4.254 -27.625 -15.289 1 94.06 393 VAL B N 1
ATOM 6438 C CA . VAL B 1 393 ? 4.262 -26.359 -16 1 94.06 393 VAL B CA 1
ATOM 6439 C C . VAL B 1 393 ? 2.828 -25.875 -16.219 1 94.06 393 VAL B C 1
ATOM 6441 O O . VAL B 1 393 ? 2.01 -26.594 -16.797 1 94.06 393 VAL B O 1
ATOM 6444 N N . ASP B 1 394 ? 2.541 -24.719 -15.656 1 92.44 394 ASP B N 1
ATOM 6445 C CA . ASP B 1 394 ? 1.214 -24.156 -15.891 1 92.44 394 ASP B CA 1
ATOM 6446 C C . ASP B 1 394 ? 1.159 -23.406 -17.219 1 92.44 394 ASP B C 1
ATOM 6448 O O . ASP B 1 394 ? 2.195 -23.141 -17.828 1 92.44 394 ASP B O 1
ATOM 6452 N N . GLN B 1 395 ? -0.019 -23.109 -17.641 1 93.38 395 GLN B N 1
ATOM 6453 C CA . GLN B 1 395 ? -0.188 -22.5 -18.969 1 93.38 395 GLN B CA 1
ATOM 6454 C C . GLN B 1 395 ? -0.741 -21.094 -18.844 1 93.38 395 GLN B C 1
ATOM 6456 O O . GLN B 1 395 ? -1.262 -20.531 -19.812 1 93.38 395 GLN B O 1
ATOM 6461 N N . ASP B 1 396 ? -0.783 -20.547 -17.672 1 93.62 396 ASP B N 1
ATOM 6462 C CA . ASP B 1 396 ? -1.235 -19.172 -17.484 1 93.62 396 ASP B CA 1
ATOM 6463 C C . ASP B 1 396 ? -0.079 -18.281 -17.047 1 93.62 396 ASP B C 1
ATOM 6465 O O . ASP B 1 396 ? 0.521 -17.594 -17.891 1 93.62 396 ASP B O 1
ATOM 6469 N N . LYS B 1 397 ? 0.459 -18.484 -15.852 1 95.81 397 LYS B N 1
ATOM 6470 C CA . LYS B 1 397 ? 1.537 -17.625 -15.375 1 95.81 397 LYS B CA 1
ATOM 6471 C C . LYS B 1 397 ? 2.814 -17.844 -16.172 1 95.81 397 LYS B C 1
ATOM 6473 O O . LYS B 1 397 ? 3.533 -16.891 -16.469 1 95.81 397 LYS B O 1
ATOM 6478 N N . SER B 1 398 ? 3.125 -19.094 -16.562 1 97.5 398 SER B N 1
ATOM 6479 C CA . SER B 1 398 ? 4.309 -19.391 -17.375 1 97.5 398 SER B CA 1
ATOM 6480 C C . SER B 1 398 ? 4.273 -18.625 -18.688 1 97.5 398 SER B C 1
ATOM 6482 O O . SER B 1 398 ? 5.266 -18.016 -19.078 1 97.5 398 SER B O 1
ATOM 6484 N N . TYR B 1 399 ? 3.148 -18.703 -19.297 1 97.88 399 TYR B N 1
ATOM 6485 C CA . TYR B 1 399 ? 3.033 -18.016 -20.578 1 97.88 399 TYR B CA 1
ATOM 6486 C C . TYR B 1 399 ? 3.113 -16.516 -20.391 1 97.88 399 TYR B C 1
ATOM 6488 O O . TYR B 1 399 ? 3.703 -15.812 -21.219 1 97.88 399 TYR B O 1
ATOM 6496 N N . ASN B 1 400 ? 2.477 -15.984 -19.375 1 98.12 400 ASN B N 1
ATOM 6497 C CA . ASN B 1 400 ? 2.545 -14.555 -19.094 1 98.12 400 ASN B CA 1
ATOM 6498 C C . ASN B 1 400 ? 3.982 -14.094 -18.875 1 98.12 400 ASN B C 1
ATOM 6500 O O . ASN B 1 400 ? 4.348 -12.984 -19.266 1 98.12 400 ASN B O 1
ATOM 6504 N N . ILE B 1 401 ? 4.801 -14.898 -18.219 1 98.69 401 ILE B N 1
ATOM 6505 C CA . ILE B 1 401 ? 6.211 -14.586 -18 1 98.69 401 ILE B CA 1
ATOM 6506 C C . ILE B 1 401 ? 6.945 -14.57 -19.344 1 98.69 401 ILE B C 1
ATOM 6508 O O . ILE B 1 401 ? 7.73 -13.664 -19.609 1 98.69 401 ILE B O 1
ATOM 6512 N N . TYR B 1 402 ? 6.68 -15.594 -20.156 1 98.5 402 TYR B N 1
ATOM 6513 C CA . TYR B 1 402 ? 7.238 -15.664 -21.5 1 98.5 402 TYR B CA 1
ATOM 6514 C C . TYR B 1 402 ? 6.906 -14.414 -22.297 1 98.5 402 TYR B C 1
ATOM 6516 O O . TYR B 1 402 ? 7.789 -13.812 -22.922 1 98.5 402 TYR B O 1
ATOM 6524 N N . LEU B 1 403 ? 5.66 -14.031 -22.234 1 98 403 LEU B N 1
ATOM 6525 C CA . LEU B 1 403 ? 5.203 -12.844 -22.953 1 98 403 LEU B CA 1
ATOM 6526 C C . LEU B 1 403 ? 5.922 -11.602 -22.438 1 98 403 LEU B C 1
ATOM 6528 O O . LEU B 1 403 ? 6.25 -10.711 -23.234 1 98 403 LEU B O 1
ATOM 6532 N N . ALA B 1 404 ? 6.082 -11.484 -21.141 1 98.75 404 ALA B N 1
ATOM 6533 C CA . ALA B 1 404 ? 6.766 -10.328 -20.562 1 98.75 404 ALA B CA 1
ATOM 6534 C C . ALA B 1 404 ? 8.172 -10.188 -21.141 1 98.75 404 ALA B C 1
ATOM 6536 O O . ALA B 1 404 ? 8.602 -9.094 -21.5 1 98.75 404 ALA B O 1
ATOM 6537 N N . VAL B 1 405 ? 8.906 -11.273 -21.188 1 98.12 405 VAL B N 1
ATOM 6538 C CA . VAL B 1 405 ? 10.258 -11.242 -21.75 1 98.12 405 VAL B CA 1
ATOM 6539 C C . VAL B 1 405 ? 10.211 -10.812 -23.219 1 98.12 405 VAL B C 1
ATOM 6541 O O . VAL B 1 405 ? 11.008 -9.977 -23.656 1 98.12 405 VAL B O 1
ATOM 6544 N N . GLN B 1 406 ? 9.266 -11.375 -23.984 1 96.25 406 GLN B N 1
ATOM 6545 C CA . GLN B 1 406 ? 9.141 -11.039 -25.391 1 96.25 406 GLN B CA 1
ATOM 6546 C C . GLN B 1 406 ? 8.844 -9.555 -25.594 1 96.25 406 GLN B C 1
ATOM 6548 O O . GLN B 1 406 ? 9.375 -8.922 -26.5 1 96.25 406 GLN B O 1
ATOM 6553 N N . VAL B 1 407 ? 7.969 -9.031 -24.766 1 97.06 407 VAL B N 1
ATOM 6554 C CA . VAL B 1 407 ? 7.59 -7.625 -24.875 1 97.06 407 VAL B CA 1
ATOM 6555 C C . VAL B 1 407 ? 8.805 -6.742 -24.594 1 97.06 407 VAL B C 1
ATOM 6557 O O . VAL B 1 407 ? 9.016 -5.734 -25.266 1 97.06 407 VAL B O 1
ATOM 6560 N N . ILE B 1 408 ? 9.586 -7.043 -23.578 1 96.44 408 ILE B N 1
ATOM 6561 C CA . ILE B 1 408 ? 10.789 -6.285 -23.266 1 96.44 408 ILE B CA 1
ATOM 6562 C C . ILE B 1 408 ? 11.766 -6.355 -24.453 1 96.44 408 ILE B C 1
ATOM 6564 O O . ILE B 1 408 ? 12.344 -5.344 -24.844 1 96.44 408 ILE B O 1
ATOM 6568 N N . ALA B 1 409 ? 11.969 -7.547 -25 1 93.12 409 ALA B N 1
ATOM 6569 C CA . ALA B 1 409 ? 12.859 -7.727 -26.141 1 93.12 409 ALA B CA 1
ATOM 6570 C C . ALA B 1 409 ? 12.414 -6.871 -27.328 1 93.12 409 ALA B C 1
ATOM 6572 O O . ALA B 1 409 ? 13.242 -6.227 -27.984 1 93.12 409 ALA B O 1
ATOM 6573 N N . GLU B 1 410 ? 11.148 -6.895 -27.578 1 92.75 410 GLU B N 1
ATOM 6574 C CA . GLU B 1 410 ? 10.617 -6.098 -28.672 1 92.75 410 GLU B CA 1
ATOM 6575 C C . GLU B 1 410 ? 10.797 -4.605 -28.406 1 92.75 410 GLU B C 1
ATOM 6577 O O . GLU B 1 410 ? 11.07 -3.838 -29.344 1 92.75 410 GLU B O 1
ATOM 6582 N N . ALA B 1 411 ? 10.586 -4.191 -27.188 1 93.69 411 ALA B N 1
ATOM 6583 C CA . ALA B 1 411 ? 10.812 -2.795 -26.812 1 93.69 411 ALA B CA 1
ATOM 6584 C C . ALA B 1 411 ? 12.266 -2.389 -27.062 1 93.69 411 ALA B C 1
ATOM 6586 O O . ALA B 1 411 ? 12.531 -1.307 -27.594 1 93.69 411 ALA B O 1
ATOM 6587 N N . LEU B 1 412 ? 13.141 -3.209 -26.672 1 90.88 412 LEU B N 1
ATOM 6588 C CA . LEU B 1 412 ? 14.555 -2.939 -26.859 1 90.88 412 LEU B CA 1
ATOM 6589 C C . LEU B 1 412 ? 14.906 -2.891 -28.344 1 90.88 412 LEU B C 1
ATOM 6591 O O . LEU B 1 412 ? 15.688 -2.041 -28.781 1 90.88 412 LEU B O 1
ATOM 6595 N N . ARG B 1 413 ? 14.344 -3.805 -29.047 1 89.56 413 ARG B N 1
ATOM 6596 C CA . ARG B 1 413 ? 14.57 -3.818 -30.5 1 89.56 413 ARG B CA 1
ATOM 6597 C C . ARG B 1 413 ? 14.156 -2.496 -31.125 1 89.56 413 ARG B C 1
ATOM 6599 O O . ARG B 1 413 ? 14.883 -1.938 -31.953 1 89.56 413 ARG B O 1
ATOM 6606 N N . HIS B 1 414 ? 13.031 -2.043 -30.734 1 89.62 414 HIS B N 1
ATOM 6607 C CA . HIS B 1 414 ? 12.523 -0.785 -31.266 1 89.62 414 HIS B CA 1
ATOM 6608 C C . HIS B 1 414 ? 13.383 0.394 -30.812 1 89.62 414 HIS B C 1
ATOM 6610 O O . HIS B 1 414 ? 13.672 1.297 -31.594 1 89.62 414 HIS B O 1
ATOM 6616 N N . LEU B 1 415 ? 13.734 0.38 -29.578 1 88.62 415 LEU B N 1
ATOM 6617 C CA . LEU B 1 415 ? 14.508 1.473 -29 1 88.62 415 LEU B CA 1
ATOM 6618 C C . LEU B 1 415 ? 15.891 1.551 -29.641 1 88.62 415 LEU B C 1
ATOM 6620 O O . LEU B 1 415 ? 16.406 2.645 -29.891 1 88.62 415 LEU B O 1
ATOM 6624 N N . LEU B 1 416 ? 16.438 0.431 -29.859 1 86.62 416 LEU B N 1
ATOM 6625 C CA . LEU B 1 416 ? 17.781 0.372 -30.406 1 86.62 416 LEU B CA 1
ATOM 6626 C C . LEU B 1 416 ? 17.766 0.396 -31.922 1 86.62 416 LEU B C 1
ATOM 6628 O O . LEU B 1 416 ? 18.828 0.424 -32.562 1 86.62 416 LEU B O 1
ATOM 6632 N N . LYS B 1 417 ? 16.609 0.44 -32.469 1 85 417 LYS B N 1
ATOM 6633 C CA . LYS B 1 417 ? 16.422 0.474 -33.906 1 85 417 LYS B CA 1
ATOM 6634 C C . LYS B 1 417 ? 17.188 -0.652 -34.594 1 85 417 LYS B C 1
ATOM 6636 O O . LYS B 1 417 ? 17.984 -0.406 -35.5 1 85 417 LYS B O 1
ATOM 6641 N N . CYS B 1 418 ? 16.953 -1.702 -34.094 1 82.31 418 CYS B N 1
ATOM 6642 C CA . CYS B 1 418 ? 17.656 -2.867 -34.625 1 82.31 418 CYS B CA 1
ATOM 6643 C C . CYS B 1 418 ? 16.906 -3.434 -35.844 1 82.31 418 CYS B C 1
ATOM 6645 O O . CYS B 1 418 ? 15.68 -3.479 -35.844 1 82.31 418 CYS B O 1
ATOM 6647 N N . ASP B 1 419 ? 17.703 -3.588 -36.812 1 75.81 419 ASP B N 1
ATOM 6648 C CA . ASP B 1 419 ? 17.203 -4.379 -37.938 1 75.81 419 ASP B CA 1
ATOM 6649 C C . ASP B 1 419 ? 17.797 -5.785 -37.938 1 75.81 419 ASP B C 1
ATOM 6651 O O . ASP B 1 419 ? 18.297 -6.242 -36.906 1 75.81 419 ASP B O 1
ATOM 6655 N N . ASN B 1 420 ? 17.562 -6.57 -38.938 1 70.75 420 ASN B N 1
ATOM 6656 C CA . ASN B 1 420 ? 17.969 -7.969 -38.906 1 70.75 420 ASN B CA 1
ATOM 6657 C C . ASN B 1 420 ? 19.5 -8.102 -38.969 1 70.75 420 ASN B C 1
ATOM 6659 O O . ASN B 1 420 ? 20.031 -9.195 -38.812 1 70.75 420 ASN B O 1
ATOM 6663 N N . SER B 1 421 ? 20.109 -6.926 -39.031 1 70.81 421 SER B N 1
ATOM 6664 C CA . SER B 1 421 ? 21.547 -7.027 -39.25 1 70.81 421 SER B CA 1
ATOM 6665 C C . SER B 1 421 ? 22.312 -6.199 -38.219 1 70.81 421 SER B C 1
ATOM 6667 O O . SER B 1 421 ? 23.375 -6.605 -37.75 1 70.81 421 SER B O 1
ATOM 6669 N N . GLN B 1 422 ? 21.781 -5.008 -37.875 1 75.31 422 GLN B N 1
ATOM 6670 C CA . GLN B 1 422 ? 22.5 -4.141 -36.938 1 75.31 422 GLN B CA 1
ATOM 6671 C C . GLN B 1 422 ? 21.547 -3.244 -36.156 1 75.31 422 GLN B C 1
ATOM 6673 O O . GLN B 1 422 ? 20.406 -3.055 -36.562 1 75.31 422 GLN B O 1
ATOM 6678 N N . CYS B 1 423 ? 22.047 -2.875 -34.938 1 81.31 423 CYS B N 1
ATOM 6679 C CA . CYS B 1 423 ? 21.328 -1.842 -34.188 1 81.31 423 CYS B CA 1
ATOM 6680 C C . CYS B 1 423 ? 21.953 -0.472 -34.438 1 81.31 423 CYS B C 1
ATOM 6682 O O . CYS B 1 423 ? 23.172 -0.333 -34.406 1 81.31 423 CYS B O 1
ATOM 6684 N N . LYS B 1 424 ? 21.172 0.408 -34.719 1 78.62 424 LYS B N 1
ATOM 6685 C CA . LYS B 1 424 ? 21.656 1.757 -35 1 78.62 424 LYS B CA 1
ATOM 6686 C C . LYS B 1 424 ? 22.141 2.443 -33.719 1 78.62 424 LYS B C 1
ATOM 6688 O O . LYS B 1 424 ? 23.141 3.182 -33.75 1 78.62 424 LYS B O 1
ATOM 6693 N N . ASN B 1 425 ? 21.438 2.193 -32.781 1 70.44 425 ASN B N 1
ATOM 6694 C CA . ASN B 1 425 ? 21.812 2.785 -31.5 1 70.44 425 ASN B CA 1
ATOM 6695 C C . ASN B 1 425 ? 22.547 1.787 -30.609 1 70.44 425 ASN B C 1
ATOM 6697 O O . ASN B 1 425 ? 22.016 0.736 -30.266 1 70.44 425 ASN B O 1
ATOM 6701 N N . LYS B 1 426 ? 23.844 2.035 -30.531 1 65.38 426 LYS B N 1
ATOM 6702 C CA . LYS B 1 426 ? 24.641 1.113 -29.734 1 65.38 426 LYS B CA 1
ATOM 6703 C C . LYS B 1 426 ? 24.844 1.646 -28.312 1 65.38 426 LYS B C 1
ATOM 6705 O O . LYS B 1 426 ? 25.625 1.086 -27.531 1 65.38 426 LYS B O 1
ATOM 6710 N N . GLY B 1 427 ? 24.094 2.668 -28.031 1 62.12 427 GLY B N 1
ATOM 6711 C CA . GLY B 1 427 ? 24.375 3.354 -26.781 1 62.12 427 GLY B CA 1
ATOM 6712 C C . GLY B 1 427 ? 23.578 2.785 -25.609 1 62.12 427 GLY B C 1
ATOM 6713 O O . GLY B 1 427 ? 22.984 1.719 -25.719 1 62.12 427 GLY B O 1
ATOM 6714 N N . LYS B 1 428 ? 23.719 3.5 -24.469 1 74.69 428 LYS B N 1
ATOM 6715 C CA . LYS B 1 428 ? 23.109 3.178 -23.188 1 74.69 428 LYS B CA 1
ATOM 6716 C C . LYS B 1 428 ? 21.609 3.463 -23.188 1 74.69 428 LYS B C 1
ATOM 6718 O O . LYS B 1 428 ? 21.172 4.492 -23.703 1 74.69 428 LYS B O 1
ATOM 6723 N N . VAL B 1 429 ? 20.859 2.43 -23.078 1 83.94 429 VAL B N 1
ATOM 6724 C CA . VAL B 1 429 ? 19.406 2.555 -22.984 1 83.94 429 VAL B CA 1
ATOM 6725 C C . VAL B 1 429 ? 19.016 2.85 -21.531 1 83.94 429 VAL B C 1
ATOM 6727 O O . VAL B 1 429 ? 19.469 2.176 -20.609 1 83.94 429 VAL B O 1
ATOM 6730 N N . SER B 1 430 ? 18.234 3.949 -21.328 1 87.75 430 SER B N 1
ATOM 6731 C CA . SER B 1 430 ? 17.781 4.301 -20 1 87.75 430 SER B CA 1
ATOM 6732 C C . SER B 1 430 ? 16.5 3.566 -19.625 1 87.75 430 SER B C 1
ATOM 6734 O O . SER B 1 430 ? 15.758 3.121 -20.516 1 87.75 430 SER B O 1
ATOM 6736 N N . THR B 1 431 ? 16.25 3.436 -18.359 1 92.06 431 THR B N 1
ATOM 6737 C CA . THR B 1 431 ? 15.031 2.799 -17.891 1 92.06 431 THR B CA 1
ATOM 6738 C C . THR B 1 431 ? 13.797 3.559 -18.375 1 92.06 431 THR B C 1
ATOM 6740 O O . THR B 1 431 ? 12.781 2.951 -18.719 1 92.06 431 THR B O 1
ATOM 6743 N N . LEU B 1 432 ? 13.883 4.883 -18.438 1 89.25 432 LEU B N 1
ATOM 6744 C CA . LEU B 1 432 ? 12.773 5.711 -18.891 1 89.25 432 LEU B CA 1
ATOM 6745 C C . LEU B 1 432 ? 12.445 5.426 -20.359 1 89.25 432 LEU B C 1
ATOM 6747 O O . LEU B 1 432 ? 11.273 5.344 -20.734 1 89.25 432 LEU B O 1
ATOM 6751 N N . GLU B 1 433 ? 13.43 5.285 -21.156 1 89.12 433 GLU B N 1
ATOM 6752 C CA . GLU B 1 433 ? 13.227 4.984 -22.578 1 89.12 433 GLU B CA 1
ATOM 6753 C C . GLU B 1 433 ? 12.586 3.613 -22.766 1 89.12 433 GLU B C 1
ATOM 6755 O O . GLU B 1 433 ? 11.695 3.447 -23.594 1 89.12 433 GLU B O 1
ATOM 6760 N N . VAL B 1 434 ? 13.094 2.656 -22.016 1 91.31 434 VAL B N 1
ATOM 6761 C CA . VAL B 1 434 ? 12.547 1.306 -22.109 1 91.31 434 VAL B CA 1
ATOM 6762 C C . VAL B 1 434 ? 11.078 1.315 -21.703 1 91.31 434 VAL B C 1
ATOM 6764 O O . VAL B 1 434 ? 10.242 0.678 -22.359 1 91.31 434 VAL B O 1
ATOM 6767 N N . LEU B 1 435 ? 10.828 2.049 -20.672 1 91.81 435 LEU B N 1
ATOM 6768 C CA . LEU B 1 435 ? 9.453 2.18 -20.203 1 91.81 435 LEU B CA 1
ATOM 6769 C C . LEU B 1 435 ? 8.555 2.783 -21.281 1 91.81 435 LEU B C 1
ATOM 6771 O O . LEU B 1 435 ? 7.453 2.291 -21.516 1 91.81 435 LEU B O 1
#

Secondary structure (DSSP, 8-state):
-------------------S----EEEE--SEEEEEEE-SEEEE---SS-----EEEE-HHHHHHHHHHHHHHHHHHHHHHHHSTT--EEEEEEE-TT-HHHHHHHHHHHT-BSSTTS-----SSS--SS--BSEEEEE--SSHHHHHHHHHHHGGGTPEEEESS---GGGG-TTT-TTEEESS--HHHHHHHHHHHHHHTT-SEEEEEEESSHHHHHHHHHHHHHHHHH-S-EEEEEEEE-GGGGSSSHHHHHHHHHHHHHHHH---SEEEEES-HHHHHHHHHHHHHTT--EEEEE-TTTTT-HHHHTSTTGGGGEEEEE--PPP-PPTTHHHHHHTTGGG---HHHHHHHHHS-B-SS--GGGGSSTT-GGGGGSSS--PBPHHHHHTT--SSHHHHHHHHHHHHHHHHHHHTTB-SS-BS--S---HHHH-/------------------------EEEE--SEEEEEEE-SEEEE---SS-----EEEE-HHHHHHHHHHHHHHHHHHHHHHHHSTT--EEEEEEE-TT-HHHHHHHHHHHT-BSSTTS-----SSS--SS--BSEEEEE--SSHHHHHHHHHHHGGGTPEEEESS---GGGG-TTT-TTEEESS--HHHHHHHHHHHHHHTT-SEEEEEEESSHHHHHHHHHHHHHHHHH-S-EEEEEEEE-GGGGSSSHHHHHHHHHHHHHHHH---SEEEEES-HHHHHHHHHHHHHTT--EEEEE-TTTTT-HHHHTSTTGGGGEEEEE--PPP-PPTTHHHHHHTTGGG---HHHHHHHHHS-B-SS--GGGSSSTT-GGGGGSSS--PBPHHHHHTT--SSHHHHHHHHHHHHHHHHHHHTTB-SS-BS--S---HHHH-

InterPro domains:
  IPR000068 GPCR, family 3, extracellular calcium-sensing receptor-related [PTHR24061] (26-428)
  IPR000337 GPCR, family 3 [PR00248] (29-41)
  IPR000337 GPCR, family 3 [PR00248] (78-97)
  IPR000337 GPCR, family 3 [PR00248] (138-164)
  IPR000337 GPCR, family 3 [PR00248] (171-190)
  IPR000337 GPCR, family 3 [PR00248] (190-206)
  IPR000337 GPCR, family 3 [PR00248] (206-223)
  IPR001828 Receptor, ligand binding region [PF01094] (68-423)
  IPR028082 Periplasmic binding protein-like I [SSF53822] (26-421)

Foldseek 3Di:
DPPPPPPPPPPPPPPPPPPPDDFQKWWDDWQAEEEEEFQQFADWPDDPDDDDIDGHHGDLQSLLLVLLLVVLLVVCQVLCLFQPNPTHYIYIYTNQNNDQVSLVVSLVVQQQAPVVVDDDCQPPDPSLVRPFGRHQEYEDDAEQQNCLNSQQVCVSQLHAYEYQHNAQPVCVPCVSRVRYHYLDHHLVVVLVVVLVVCVVVVWAEEEEEFEPGSFRPRSRVVNVVSNVVVVRHHYQYYHYHYPCLLPPDPVNVVVLVVVLVCLVVTPGQEYEYRYAQSNVLVNLLVLQVVQAAHEYEEEQRPLPPPSQVVPVRSVSNYHYHYDHDDFADDPCSLVCLLCVVVPDDISSVVVVCVQAPADPDDDPPPQPPPLPPVVPPDPPSHHDRSNSSSVSHGGRSSVRSSVVSVLLSNLVSVLQVGGRNHGPRPDDDGSNSSD/DPPPPPPPPPPPPPPPPPPPPDFQKWWDDWQAEEEEEFQQFADWPDDPDDDDIDTHHGDLQSLLLVLLLVVLLVVCQVLCVFQVNPTHYIYIYTNQNNDQVSLVVSLVVQQQAPVVVDDDCQPPDPSLVRPFGRHLEYEDDAEQQNCLNSQQVCVSQLHAYEYQHYAQPVCVPCVSRVRYHYLDHHLVVVLVVVLVVCVVVVWAEEEEEFEPGRFRPRSRVVNVVSNVVVVRHHYQYYHYHYPCLLPPDPVNVVSLVVVLVCLVVTPGQEYEYRYAQSNVLVNLLVLQVVQAAHEYEEEQRPLPPPSQVVPVRSVSNYHYHYDHDDFADDPCSLVCLLCVVVPDDISSVVVVCVLAPADDDDDPPPQPPPLPPVVVPDPPSHHDRSNSSSVSHGGRSSVRSSVVSVLLSNLVSVLQVGGSNHGPRPDDDGSNSSD

Radius of gyration: 30.44 Å; Cα contacts (8 Å, |Δi|>4): 1595; chains: 2; bounding box: 97×105×77 Å

Sequence (870 aa):
MTFSPLLSPAVAVFCLGSCENEPLRAYSPGDITIGGLFPVHRKTNRSMRHGPLSCSAYDLRTFLHTQVMIYSIGEVNQRMARLLPNFTVGYDIYDTCGDVSFAIRATLQLLKTSEDSEGCFVPEGYPSPLREPKIKAVIGENYSEVSTVVARILALSSVAQISYSSTSEQLSRKLKFPTFLRTISSDEHQTKAIARLVKLFNWKTVAIVGSDDEYGKYGSDHIVELLGEMGDVCIDFVDILPDYFSQNSL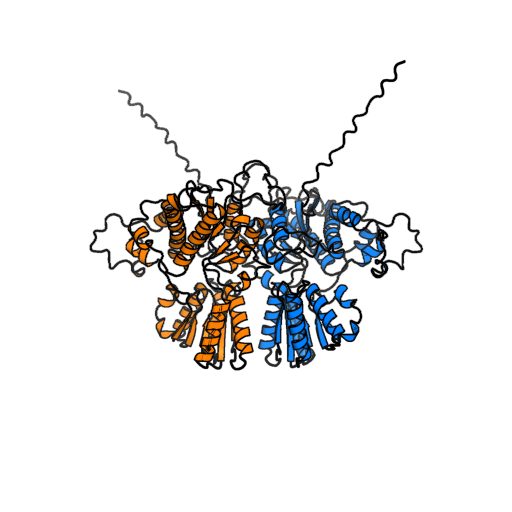KAQAKLAELLSNINTSAAEAIIMFTKDANVDVIMNAAIKNHLNRTWIASDSWSTSTKVSTLPGIDKAGEVFGFISKRNEVPGFKDYIISKFNGTTNAMLEHYLSHYPLCSNQSEENMQGNCSQKNRQQDTVQCQDLNCLATFVDQDKSYNIYLAVQVIAEALRHLLKCDNSQCKNKGKVSTLEVLMTFSPLLSPAVAVFCLGSCENEPLRAYSPGDITIGGLFPVHRKTNRSMRHGPLSCSAYDLRTFLHTQVMIYSIGEVNQRMARLLPNFTVGYDIYDTCGDVSFAIRATLQLLKTSEDSEGCFVPEGYPSPLREPKIKAVIGENYSEVSTVVARILALSSVAQISYSSTSEQLSRKLKFPTFLRTISSDEHQTKAIARLVKLFNWKTVAIVGSDDEYGKYGSDHIVELLGEMGDVCIDFVDILPDYFSQNSLKAQAKLAELLSNINTSAAEAIIMFTKDANVDVIMNAAIKNHLNRTWIASDSWSTSTKVSTLPGIDKAGEVFGFISKRNEVPGFKDYIISKFNGTTNAMLEHYLSHYPLCSNQSEENMQGNCSQKNRQQDTVQCQDLNCLATFVDQDKSYNIYLAVQVIAEALRHLLKCDNSQCKNKGKVSTLEVL

pLDDT: mean 85.21, std 20.28, range [26.06, 98.94]

Nearest PDB structures (foldseek):
  8wpg-assembly1_B  TM=8.146E-01  e=2.387E-33  Homo sapiens
  8wpg-assembly1_A  TM=8.182E-01  e=4.777E-33  Homo sapiens
  9avg-assembly1_Q  TM=8.219E-01  e=9.560E-33  Homo sapiens
  7e6t-assembly1_B  TM=8.077E-01  e=1.953E-30  Homo sapiens
  6n51-assembly1_A  TM=8.044E-01  e=6.354E-22  Homo sapiens